Protein AF-A0A1G7CIN3-F1 (afdb_monomer)

Structure (mmCIF, N/CA/C/O backbone):
data_AF-A0A1G7CIN3-F1
#
_entry.id   AF-A0A1G7CIN3-F1
#
loop_
_atom_site.group_PDB
_atom_site.id
_atom_site.type_symbol
_atom_site.label_atom_id
_atom_site.label_alt_id
_atom_site.label_comp_id
_atom_site.label_asym_id
_atom_site.label_entity_id
_atom_site.label_seq_id
_atom_site.pdbx_PDB_ins_code
_atom_site.Cartn_x
_atom_site.Cartn_y
_atom_site.Cartn_z
_atom_site.occupancy
_atom_site.B_iso_or_equiv
_atom_site.auth_seq_id
_atom_site.auth_comp_id
_atom_site.auth_asym_id
_atom_site.auth_atom_id
_atom_site.pdbx_PDB_model_num
ATOM 1 N N . MET A 1 1 ? 73.521 -20.670 -33.409 1.00 24.09 1 MET A N 1
ATOM 2 C CA . MET A 1 1 ? 73.387 -19.216 -33.162 1.00 24.09 1 MET A CA 1
ATOM 3 C C . MET A 1 1 ? 71.908 -18.951 -32.922 1.00 24.09 1 MET A C 1
ATOM 5 O O . MET A 1 1 ? 71.143 -19.334 -33.785 1.00 24.09 1 MET A O 1
ATOM 9 N N . HIS A 1 2 ? 71.518 -18.679 -31.667 1.00 22.31 2 HIS A N 1
ATOM 10 C CA . HIS A 1 2 ? 70.922 -17.394 -31.220 1.00 22.31 2 HIS A CA 1
ATOM 11 C C . HIS A 1 2 ? 69.484 -17.182 -31.752 1.00 22.31 2 HIS A C 1
ATOM 13 O O . HIS A 1 2 ? 69.293 -17.281 -32.948 1.00 22.31 2 HIS A O 1
ATOM 19 N N . PHE A 1 3 ? 68.435 -16.835 -31.001 1.00 21.66 3 PHE A N 1
ATOM 20 C CA . PHE A 1 3 ? 68.217 -16.459 -29.598 1.00 21.66 3 PHE A CA 1
ATOM 21 C C . PHE A 1 3 ? 66.682 -16.242 -29.439 1.00 21.66 3 PHE A C 1
ATOM 23 O O . PHE A 1 3 ? 66.036 -15.855 -30.405 1.00 21.66 3 PHE A O 1
ATOM 30 N N . ARG A 1 4 ? 66.159 -16.417 -28.215 1.00 22.02 4 ARG A N 1
ATOM 31 C CA . ARG A 1 4 ? 64.889 -15.899 -27.636 1.00 22.02 4 ARG A CA 1
ATOM 32 C C . ARG A 1 4 ? 63.503 -16.289 -28.193 1.00 22.02 4 ARG A C 1
ATOM 34 O O . ARG A 1 4 ? 62.993 -15.718 -29.147 1.00 22.02 4 ARG A O 1
ATOM 41 N N . LEU A 1 5 ? 62.838 -17.130 -27.393 1.00 31.44 5 LEU A N 1
ATOM 42 C CA . LEU A 1 5 ? 61.495 -16.879 -26.843 1.00 31.44 5 LEU A CA 1
ATOM 43 C C . LEU A 1 5 ? 61.507 -15.666 -25.874 1.00 31.44 5 LEU A C 1
ATOM 45 O O . LEU A 1 5 ? 62.561 -15.385 -25.299 1.00 31.44 5 LEU A O 1
ATOM 49 N N . LEU A 1 6 ? 60.319 -15.078 -25.636 1.00 27.95 6 LEU A N 1
ATOM 50 C CA . LEU A 1 6 ? 59.927 -13.960 -24.737 1.00 27.95 6 LEU A CA 1
ATOM 51 C C . LEU A 1 6 ? 59.798 -12.582 -25.416 1.00 27.95 6 LEU A C 1
ATOM 53 O O . LEU A 1 6 ? 60.794 -11.885 -25.572 1.00 27.95 6 LEU A O 1
ATOM 57 N N . THR A 1 7 ? 58.576 -12.213 -25.819 1.00 25.23 7 THR A N 1
ATOM 58 C CA . THR A 1 7 ? 57.663 -11.279 -25.110 1.00 25.23 7 THR A CA 1
ATOM 59 C C . THR A 1 7 ? 56.435 -11.056 -25.997 1.00 25.23 7 THR A C 1
ATOM 61 O O . THR A 1 7 ? 56.529 -10.402 -27.033 1.00 25.23 7 THR A O 1
ATOM 64 N N . GLY A 1 8 ? 55.302 -11.637 -25.609 1.00 26.44 8 GLY A N 1
ATOM 65 C CA . GLY A 1 8 ? 53.991 -11.170 -26.035 1.00 26.44 8 GLY A CA 1
ATOM 66 C C . GLY A 1 8 ? 53.393 -10.396 -24.873 1.00 26.44 8 GLY A C 1
ATOM 67 O O . GLY A 1 8 ? 53.275 -10.963 -23.793 1.00 26.44 8 GLY A O 1
ATOM 68 N N . GLU A 1 9 ? 53.043 -9.139 -25.107 1.00 27.47 9 GLU A N 1
ATOM 69 C CA . GLU A 1 9 ? 52.079 -8.380 -24.318 1.00 27.47 9 GLU A CA 1
ATOM 70 C C . GLU A 1 9 ? 51.281 -7.523 -25.302 1.00 27.47 9 GLU A C 1
ATOM 72 O O . GLU A 1 9 ? 51.837 -6.869 -26.185 1.00 27.47 9 GLU A O 1
ATOM 77 N N . MET A 1 10 ? 49.962 -7.671 -25.210 1.00 26.53 10 MET A N 1
ATOM 78 C CA . MET A 1 10 ? 48.961 -6.919 -25.949 1.00 26.53 10 MET A CA 1
ATOM 79 C C . MET A 1 10 ? 48.762 -5.581 -25.240 1.00 26.53 10 MET A C 1
ATOM 81 O O . MET A 1 10 ? 48.357 -5.577 -24.080 1.00 26.53 10 MET A O 1
ATOM 85 N N . ASP A 1 11 ? 48.941 -4.472 -25.951 1.00 27.53 11 ASP A N 1
ATOM 86 C CA . ASP A 1 11 ? 48.345 -3.196 -25.560 1.00 27.53 11 ASP A CA 1
ATOM 87 C C . ASP A 1 11 ? 46.835 -3.255 -25.844 1.00 27.53 11 ASP A C 1
ATOM 89 O O . ASP A 1 11 ? 46.375 -3.042 -26.967 1.00 27.53 11 ASP A O 1
ATOM 93 N N . ARG A 1 12 ? 46.045 -3.575 -24.815 1.00 29.38 12 ARG A N 1
ATOM 94 C CA . ARG A 1 12 ? 44.647 -3.140 -24.701 1.00 29.38 12 ARG A CA 1
ATOM 95 C C . ARG A 1 12 ? 44.609 -2.091 -23.598 1.00 29.38 12 ARG A C 1
ATOM 97 O O . ARG A 1 12 ? 44.573 -2.438 -22.422 1.00 29.38 12 ARG A O 1
ATOM 104 N N . GLY A 1 13 ? 44.670 -0.820 -23.989 1.00 26.80 13 GLY A N 1
ATOM 105 C CA . GLY A 1 13 ? 44.512 0.304 -23.072 1.00 26.80 13 GLY A CA 1
ATOM 106 C C . GLY A 1 13 ? 43.132 0.272 -22.413 1.00 26.80 13 GLY A C 1
ATOM 107 O O . GLY A 1 13 ? 42.112 0.291 -23.098 1.00 26.80 13 GLY A O 1
ATOM 108 N N . TYR A 1 14 ? 43.120 0.203 -21.085 1.00 29.36 14 TYR A N 1
ATOM 109 C CA . TYR A 1 14 ? 41.971 0.513 -20.239 1.00 29.36 14 TYR A CA 1
ATOM 110 C C . TYR A 1 14 ? 41.660 2.011 -20.402 1.00 29.36 14 TYR A C 1
ATOM 112 O O . TYR A 1 14 ? 42.511 2.844 -20.093 1.00 29.36 14 TYR A O 1
ATOM 120 N N . ALA A 1 15 ? 40.475 2.378 -20.892 1.00 34.28 15 ALA A N 1
ATOM 121 C CA . ALA A 1 15 ? 39.993 3.747 -20.732 1.00 34.28 15 ALA A CA 1
ATOM 122 C C . ALA A 1 15 ? 39.570 3.916 -19.263 1.00 34.28 15 ALA A C 1
ATOM 124 O O . ALA A 1 15 ? 38.631 3.263 -18.813 1.00 34.28 15 ALA A O 1
ATOM 125 N N . MET A 1 16 ? 40.310 4.723 -18.504 1.00 41.44 16 MET A N 1
ATOM 126 C CA . MET A 1 16 ? 40.017 5.036 -17.101 1.00 41.44 16 MET A CA 1
ATOM 127 C C . MET A 1 16 ? 38.712 5.848 -17.002 1.00 41.44 16 MET A C 1
ATOM 129 O O . MET A 1 16 ? 38.492 6.759 -17.803 1.00 41.44 16 MET A O 1
ATOM 133 N N . ALA A 1 17 ? 37.848 5.538 -16.028 1.00 54.75 17 ALA A N 1
ATOM 134 C CA . ALA A 1 17 ? 36.645 6.327 -15.748 1.00 54.75 17 ALA A CA 1
ATOM 135 C C . ALA A 1 17 ? 37.034 7.762 -15.338 1.00 54.75 17 ALA A C 1
ATOM 137 O O . ALA A 1 17 ? 38.029 7.959 -14.643 1.00 54.75 17 ALA A O 1
ATOM 138 N N . SER A 1 18 ? 36.285 8.782 -15.768 1.00 79.62 18 SER A N 1
ATOM 139 C CA . SER A 1 18 ? 36.555 10.175 -15.373 1.00 79.62 18 SER A CA 1
ATOM 140 C C . SER A 1 18 ? 35.488 10.691 -14.414 1.00 79.62 18 SER A C 1
ATOM 142 O O . SER A 1 18 ? 34.295 10.511 -14.664 1.00 79.62 18 SER A O 1
ATOM 144 N N . ILE A 1 19 ? 35.921 11.391 -13.376 1.00 91.94 19 ILE A N 1
ATOM 145 C CA . ILE A 1 19 ? 35.088 11.922 -12.295 1.00 91.94 19 ILE A CA 1
ATOM 146 C C . ILE A 1 19 ? 35.045 13.451 -12.343 1.00 91.94 19 ILE A C 1
ATOM 148 O O . ILE A 1 19 ? 35.898 14.109 -12.950 1.00 91.94 19 ILE A O 1
ATOM 152 N N . VAL A 1 20 ? 34.061 14.028 -11.667 1.00 92.44 20 VAL A N 1
ATOM 153 C CA . VAL A 1 20 ? 33.896 15.471 -11.527 1.00 92.44 20 VAL A CA 1
ATOM 154 C C . VAL A 1 20 ? 33.811 15.806 -10.050 1.00 92.44 20 VAL A C 1
ATOM 156 O O . VAL A 1 20 ? 32.998 15.253 -9.315 1.00 92.44 20 VAL A O 1
ATOM 159 N N . GLN A 1 21 ? 34.657 16.738 -9.625 1.00 95.56 21 GLN A N 1
ATOM 160 C CA . GLN A 1 21 ? 34.626 17.307 -8.291 1.00 95.56 21 GLN A CA 1
ATOM 161 C C . GLN A 1 21 ? 33.683 18.514 -8.282 1.00 95.56 21 GLN A C 1
ATOM 163 O O . GLN A 1 21 ? 33.959 19.539 -8.921 1.00 95.56 21 GLN A O 1
ATOM 168 N N . LEU A 1 22 ? 32.596 18.402 -7.527 1.00 97.00 22 LEU A N 1
ATOM 169 C CA . LEU A 1 22 ? 31.602 19.446 -7.317 1.00 97.00 22 LEU A CA 1
ATOM 170 C C . LEU A 1 22 ? 31.719 19.995 -5.897 1.00 97.00 22 LEU A C 1
ATOM 172 O O . LEU A 1 22 ? 31.948 19.257 -4.940 1.00 97.00 22 LEU A O 1
ATOM 176 N N . LYS A 1 23 ? 31.529 21.302 -5.745 1.00 96.25 23 LYS A N 1
ATOM 177 C CA . LYS A 1 23 ? 31.265 21.928 -4.451 1.00 96.25 23 LYS A CA 1
ATOM 178 C C . LYS A 1 23 ? 29.782 22.261 -4.362 1.00 96.25 23 LYS A C 1
ATOM 180 O O . LYS A 1 23 ? 29.318 23.107 -5.119 1.00 96.25 23 LYS A O 1
ATOM 185 N N . VAL A 1 24 ? 29.091 21.641 -3.416 1.00 97.44 24 VAL A N 1
ATOM 186 C CA . VAL A 1 24 ? 27.688 21.881 -3.072 1.00 97.44 24 VAL A CA 1
ATOM 187 C C . VAL A 1 24 ? 27.678 22.788 -1.847 1.00 97.44 24 VAL A C 1
ATOM 189 O O . VAL A 1 24 ? 28.263 22.434 -0.825 1.00 97.44 24 VAL A O 1
ATOM 192 N N . ALA A 1 25 ? 27.123 23.991 -1.953 1.00 93.62 25 ALA A N 1
ATOM 193 C CA . ALA A 1 25 ? 27.112 24.958 -0.857 1.00 93.62 25 ALA A CA 1
ATOM 194 C C . ALA A 1 25 ? 25.708 25.509 -0.639 1.00 93.62 25 ALA A C 1
ATOM 196 O O . ALA A 1 25 ? 25.125 26.052 -1.578 1.00 93.62 25 ALA A O 1
ATOM 197 N N . LEU A 1 26 ? 25.224 25.415 0.596 1.00 92.38 26 LEU A N 1
ATOM 198 C CA . LEU A 1 26 ? 23.935 25.960 0.992 1.00 92.38 26 LEU A CA 1
ATOM 199 C C . LEU A 1 26 ? 23.993 27.493 0.954 1.00 92.38 26 LEU A C 1
ATOM 201 O O . LEU A 1 26 ? 25.000 28.104 1.345 1.00 92.38 26 LEU A O 1
ATOM 205 N N . ARG A 1 27 ? 22.964 28.124 0.391 1.00 90.69 27 ARG A N 1
ATOM 206 C CA . ARG A 1 27 ? 22.830 29.581 0.342 1.00 90.69 27 ARG A CA 1
ATOM 207 C C . ARG A 1 27 ? 22.179 30.086 1.618 1.00 90.69 27 ARG A C 1
ATOM 209 O O . ARG A 1 27 ? 21.506 29.350 2.316 1.00 90.69 27 ARG A O 1
ATOM 216 N N . ASP A 1 28 ? 22.495 31.336 1.939 1.00 83.94 28 ASP A N 1
ATOM 217 C CA . ASP A 1 28 ? 21.879 32.111 3.019 1.00 83.94 28 ASP A CA 1
ATOM 218 C C . ASP A 1 28 ? 21.927 31.513 4.439 1.00 83.94 28 ASP A C 1
ATOM 220 O O . ASP A 1 28 ? 21.430 32.127 5.371 1.00 83.94 28 ASP A O 1
ATOM 224 N N . VAL A 1 29 ? 22.694 30.436 4.636 1.00 84.81 29 VAL A N 1
ATOM 225 C CA . VAL A 1 29 ? 23.009 29.837 5.939 1.00 84.81 29 VAL A CA 1
ATOM 226 C C . VAL A 1 29 ? 24.404 30.231 6.436 1.00 84.81 29 VAL A C 1
ATOM 228 O O . VAL A 1 29 ? 25.389 30.274 5.680 1.00 84.81 29 VAL A O 1
ATOM 231 N N . ARG A 1 30 ? 24.515 30.516 7.740 1.00 75.88 30 ARG A N 1
ATOM 232 C CA . ARG A 1 30 ? 25.780 30.794 8.441 1.00 75.88 30 ARG A CA 1
ATOM 233 C C . ARG A 1 30 ? 25.852 29.956 9.727 1.00 75.88 30 ARG A C 1
ATOM 235 O O . ARG A 1 30 ? 24.820 29.807 10.349 1.00 75.88 30 ARG A O 1
ATOM 242 N N . PRO A 1 31 ? 27.034 29.464 10.158 1.00 78.56 31 PRO A N 1
ATOM 243 C CA . PRO A 1 31 ? 28.299 29.425 9.425 1.00 78.56 31 PRO A CA 1
ATOM 244 C C . PRO A 1 31 ? 28.171 28.624 8.112 1.00 78.56 31 PRO A C 1
ATOM 246 O O . PRO A 1 31 ? 27.251 27.833 7.962 1.00 78.56 31 PRO A O 1
ATOM 249 N N . PRO A 1 32 ? 29.050 28.839 7.111 1.00 82.31 32 PRO A N 1
ATOM 250 C CA . PRO A 1 32 ? 28.829 28.271 5.781 1.00 82.31 32 PRO A CA 1
ATOM 251 C C . PRO A 1 32 ? 28.799 26.737 5.775 1.00 82.31 32 PRO A C 1
ATOM 253 O O . PRO A 1 32 ? 29.830 26.111 6.050 1.00 82.31 32 PRO A O 1
ATOM 256 N N . VAL A 1 33 ? 27.670 26.171 5.347 1.00 91.56 33 VAL A N 1
ATOM 257 C CA . VAL A 1 33 ? 27.464 24.730 5.149 1.00 91.56 33 VAL A CA 1
ATOM 258 C C . VAL A 1 33 ? 27.793 24.360 3.706 1.00 91.56 33 VAL A C 1
ATOM 260 O O . VAL A 1 33 ? 27.243 24.915 2.752 1.00 91.56 33 VAL A O 1
ATOM 263 N N . TRP A 1 34 ? 28.752 23.455 3.513 1.00 95.56 34 TRP A N 1
ATOM 264 C CA . TRP A 1 34 ? 29.092 22.959 2.179 1.00 95.56 34 TRP A CA 1
ATOM 265 C C . TRP A 1 34 ? 29.745 21.581 2.205 1.00 95.56 34 TRP A C 1
ATOM 267 O O . TRP A 1 34 ? 30.411 21.195 3.172 1.00 95.56 34 TRP A O 1
ATOM 277 N N . ARG A 1 35 ? 29.622 20.875 1.083 1.00 96.50 35 ARG A N 1
ATOM 278 C CA . ARG A 1 35 ? 30.262 19.591 0.789 1.00 96.50 35 ARG A CA 1
ATOM 279 C C . ARG A 1 35 ? 31.027 19.692 -0.524 1.00 96.50 35 ARG A C 1
ATOM 281 O O . ARG A 1 35 ? 30.675 20.449 -1.427 1.00 96.50 35 ARG A O 1
ATOM 288 N N . ARG A 1 36 ? 32.132 18.969 -0.622 1.00 97.31 36 ARG A N 1
ATOM 289 C CA . ARG A 1 36 ? 32.876 18.749 -1.856 1.00 97.31 36 ARG A CA 1
ATOM 290 C C . ARG A 1 36 ? 32.793 17.270 -2.155 1.00 97.31 36 ARG A C 1
ATOM 292 O O . ARG A 1 36 ? 33.380 16.467 -1.430 1.00 97.31 36 ARG A O 1
ATOM 299 N N . ILE A 1 37 ? 32.062 16.962 -3.208 1.00 97.31 37 ILE A N 1
ATOM 300 C CA . ILE A 1 37 ? 31.764 15.610 -3.650 1.00 97.31 37 ILE A CA 1
ATOM 301 C C . ILE A 1 37 ? 32.503 15.331 -4.954 1.00 97.31 37 ILE A C 1
ATOM 303 O O . ILE A 1 37 ? 32.731 16.232 -5.760 1.00 97.31 37 ILE A O 1
ATOM 307 N N . GLU A 1 38 ? 32.898 14.086 -5.149 1.00 95.69 38 GLU A N 1
ATOM 308 C CA . GLU A 1 38 ? 33.433 13.566 -6.398 1.00 95.69 38 GLU A CA 1
ATOM 309 C C . GLU A 1 38 ? 32.455 12.527 -6.921 1.00 95.69 38 GLU A C 1
ATOM 311 O O . GLU A 1 38 ? 32.211 11.516 -6.263 1.00 95.69 38 GLU A O 1
ATOM 316 N N . VAL A 1 39 ? 31.886 12.791 -8.092 1.00 94.44 39 VAL A N 1
ATOM 317 C CA . VAL A 1 39 ? 30.877 11.939 -8.725 1.00 94.44 39 VAL A CA 1
ATOM 318 C C . VAL A 1 39 ? 31.363 11.473 -10.094 1.00 94.44 39 VAL A C 1
ATOM 320 O O . VAL A 1 39 ? 32.149 12.178 -10.742 1.00 94.44 39 VAL A O 1
ATOM 323 N N . PRO A 1 40 ? 30.930 10.298 -10.573 1.00 91.62 40 PRO A N 1
ATOM 324 C CA . PRO A 1 40 ? 31.150 9.910 -11.960 1.00 91.62 40 PRO A CA 1
ATOM 325 C C . PRO A 1 40 ? 30.549 10.960 -12.897 1.00 91.62 40 PRO A C 1
ATOM 327 O O . PRO A 1 40 ? 29.420 11.395 -12.688 1.00 91.62 40 PRO A O 1
ATOM 330 N N . LYS A 1 41 ? 31.271 11.374 -13.946 1.00 85.44 41 LYS A N 1
ATOM 331 C CA . LYS A 1 41 ? 30.732 12.389 -14.872 1.00 85.44 41 LYS A CA 1
ATOM 332 C C . LYS A 1 41 ? 29.438 11.933 -15.562 1.00 85.44 41 LYS A C 1
ATOM 334 O O . LYS A 1 41 ? 28.672 12.762 -16.028 1.00 85.44 41 LYS A O 1
ATOM 339 N N . ASP A 1 42 ? 29.239 10.623 -15.667 1.00 84.38 42 ASP A N 1
ATOM 340 C CA . ASP A 1 42 ? 28.141 9.992 -16.387 1.00 84.38 42 ASP A CA 1
ATOM 341 C C . ASP A 1 42 ? 26.897 9.766 -15.518 1.00 84.38 42 ASP A C 1
ATOM 343 O O . ASP A 1 42 ? 25.956 9.134 -15.998 1.00 84.38 42 ASP A O 1
ATOM 347 N N . CYS A 1 43 ? 26.889 10.243 -14.266 1.00 87.62 43 CYS A N 1
ATOM 348 C CA . CYS A 1 43 ? 25.710 10.213 -13.403 1.00 87.62 43 CYS A CA 1
ATOM 349 C C . CYS A 1 43 ? 24.584 11.088 -13.945 1.00 87.62 43 CYS A C 1
ATOM 351 O O . CYS A 1 43 ? 24.847 12.109 -14.586 1.00 87.62 43 CYS A O 1
ATOM 353 N N . THR A 1 44 ? 23.345 10.656 -13.725 1.00 92.31 44 THR A N 1
ATOM 354 C CA . THR A 1 44 ? 22.153 11.460 -14.017 1.00 92.31 44 THR A CA 1
ATOM 355 C C . THR A 1 44 ? 22.035 12.606 -13.007 1.00 92.31 44 THR A C 1
ATOM 357 O O . THR A 1 44 ? 22.803 12.676 -12.040 1.00 92.31 44 THR A O 1
ATOM 360 N N . LEU A 1 45 ? 21.126 13.551 -13.243 1.00 91.56 45 LEU A N 1
ATOM 361 C CA . LEU A 1 45 ? 20.792 14.558 -12.241 1.00 91.56 45 LEU A CA 1
ATOM 362 C C . LEU A 1 45 ? 20.027 13.930 -11.070 1.00 91.56 45 LEU A C 1
ATOM 364 O O . LEU A 1 45 ? 20.260 14.354 -9.946 1.00 91.56 45 LEU A O 1
ATOM 368 N N . GLY A 1 46 ? 19.241 12.873 -11.302 1.00 90.00 46 GLY A N 1
ATOM 369 C CA . GLY A 1 46 ? 18.669 12.047 -10.229 1.00 90.00 46 GLY A CA 1
ATOM 370 C C . GLY A 1 46 ? 19.739 11.346 -9.380 1.00 90.00 46 GLY A C 1
ATOM 371 O O . GLY A 1 46 ? 19.780 11.535 -8.170 1.00 90.00 46 GLY A O 1
ATOM 372 N N . ASP A 1 47 ? 20.733 10.691 -10.003 1.00 91.44 47 ASP A N 1
ATOM 373 C CA . ASP A 1 47 ? 21.899 10.149 -9.279 1.00 91.44 47 ASP A CA 1
ATOM 374 C C . ASP A 1 47 ? 22.610 11.257 -8.465 1.00 91.44 47 ASP A C 1
ATOM 376 O O . ASP A 1 47 ? 23.170 11.009 -7.398 1.00 91.44 47 ASP A O 1
ATOM 380 N N . LEU A 1 48 ? 22.682 12.483 -9.002 1.00 94.50 48 LEU A N 1
ATOM 381 C CA . LEU A 1 48 ? 23.325 13.613 -8.330 1.00 94.50 48 LEU A CA 1
ATOM 382 C C . LEU A 1 48 ? 22.494 14.126 -7.147 1.00 94.50 48 LEU A C 1
ATOM 384 O O . LEU A 1 48 ? 23.089 14.523 -6.145 1.00 94.50 48 LEU A O 1
ATOM 388 N N . HIS A 1 49 ? 21.166 14.113 -7.256 1.00 94.88 49 HIS A N 1
ATOM 389 C CA . HIS A 1 49 ? 20.232 14.419 -6.172 1.00 94.88 49 HIS A CA 1
ATOM 390 C C . HIS A 1 49 ? 20.465 13.482 -4.984 1.00 94.88 49 HIS A C 1
ATOM 392 O O . HIS A 1 49 ? 20.809 13.967 -3.905 1.00 94.88 49 HIS A O 1
ATOM 398 N N . ASP A 1 50 ? 20.478 12.167 -5.213 1.00 91.31 50 ASP A N 1
ATOM 399 C CA . ASP A 1 50 ? 20.739 11.165 -4.168 1.00 91.31 50 ASP A CA 1
ATOM 400 C C . ASP A 1 50 ? 22.086 11.399 -3.465 1.00 91.31 50 ASP A C 1
ATOM 402 O O . ASP A 1 50 ? 22.232 11.271 -2.246 1.00 91.31 50 ASP A O 1
ATOM 406 N N . VAL A 1 51 ? 23.109 11.777 -4.239 1.00 94.25 51 VAL A N 1
ATOM 407 C CA . VAL A 1 51 ? 24.438 12.082 -3.695 1.00 94.25 51 VAL A CA 1
ATOM 408 C C . VAL A 1 51 ? 24.430 13.347 -2.844 1.00 94.25 51 VAL A C 1
ATOM 410 O O . VAL A 1 51 ? 25.158 13.409 -1.851 1.00 94.25 51 VAL A O 1
ATOM 413 N N . ILE A 1 52 ? 23.663 14.368 -3.229 1.00 95.25 52 ILE A N 1
ATOM 414 C CA . ILE A 1 52 ? 23.536 15.606 -2.457 1.00 95.25 52 ILE A CA 1
ATOM 415 C C . ILE A 1 52 ? 22.809 15.321 -1.143 1.00 95.25 52 ILE A C 1
ATOM 417 O O . ILE A 1 52 ? 23.342 15.697 -0.099 1.00 95.25 52 ILE A O 1
ATOM 421 N N . GLN A 1 53 ? 21.689 14.596 -1.186 1.00 93.62 53 GLN A N 1
ATOM 422 C CA . GLN A 1 53 ? 20.913 14.183 -0.013 1.00 93.62 53 GLN A CA 1
ATOM 423 C C . GLN A 1 53 ? 21.789 13.430 0.996 1.00 93.62 53 GLN A C 1
ATOM 425 O O . GLN A 1 53 ? 21.973 13.873 2.133 1.00 93.62 53 GLN A O 1
ATOM 430 N N . ALA A 1 54 ? 22.488 12.384 0.546 1.00 86.81 54 ALA A N 1
ATOM 431 C CA . ALA A 1 54 ? 23.392 11.607 1.393 1.00 86.81 54 ALA A CA 1
ATOM 432 C C . ALA A 1 54 ? 24.584 12.425 1.934 1.00 86.81 54 ALA A C 1
ATOM 434 O O . ALA A 1 54 ? 25.004 12.243 3.082 1.00 86.81 54 ALA A O 1
ATOM 435 N N . ALA A 1 55 ? 25.148 13.340 1.134 1.00 90.12 55 ALA A N 1
ATOM 436 C CA . ALA A 1 55 ? 26.271 14.182 1.555 1.00 90.12 55 ALA A CA 1
ATOM 437 C C . ALA A 1 55 ? 25.863 15.276 2.558 1.00 90.12 55 ALA A C 1
ATOM 439 O O . ALA A 1 55 ? 26.698 15.707 3.366 1.00 90.12 55 ALA A O 1
ATOM 440 N N . MET A 1 56 ? 24.618 15.747 2.488 1.00 88.19 56 MET A N 1
ATOM 441 C CA . MET A 1 56 ? 24.047 16.721 3.418 1.00 88.19 56 MET A CA 1
ATOM 442 C C . MET A 1 56 ? 23.515 16.056 4.689 1.00 88.19 56 MET A C 1
ATOM 444 O O . MET A 1 56 ? 23.719 16.607 5.768 1.00 88.19 56 MET A O 1
ATOM 448 N N . GLY A 1 57 ? 23.011 14.825 4.590 1.00 81.25 57 GLY A N 1
ATOM 449 C CA . GLY A 1 57 ? 22.395 14.099 5.699 1.00 81.25 57 GLY A CA 1
ATOM 450 C C . GLY A 1 57 ? 20.883 14.269 5.782 1.00 81.25 57 GLY A C 1
ATOM 451 O O . GLY A 1 57 ? 20.346 14.103 6.868 1.00 81.25 57 GLY A O 1
ATOM 452 N N . TRP A 1 58 ? 20.250 14.603 4.661 1.00 84.00 58 TRP A N 1
ATOM 453 C CA . TRP A 1 58 ? 18.803 14.709 4.517 1.00 84.00 58 TRP A CA 1
ATOM 454 C C . TRP A 1 58 ? 18.189 13.405 4.014 1.00 84.00 58 TRP A C 1
ATOM 456 O O . TRP A 1 58 ? 18.907 12.481 3.614 1.00 84.00 58 TRP A O 1
ATOM 466 N N . SER A 1 59 ? 16.867 13.325 4.111 1.00 75.62 59 SER A N 1
ATOM 467 C CA . SER A 1 59 ? 16.085 12.092 4.013 1.00 75.62 59 SER A CA 1
ATOM 468 C C . SER A 1 59 ? 15.277 11.956 2.723 1.00 75.62 59 SER A C 1
ATOM 470 O O . SER A 1 59 ? 14.629 10.929 2.529 1.00 75.62 59 SER A O 1
ATOM 472 N N . ASP A 1 60 ? 15.373 12.941 1.826 1.00 84.25 60 ASP A N 1
ATOM 473 C CA . ASP A 1 60 ? 14.627 13.005 0.567 1.00 84.25 60 ASP A CA 1
ATOM 474 C C . ASP A 1 60 ? 13.097 12.929 0.746 1.00 84.25 60 ASP A C 1
ATOM 476 O O . ASP A 1 60 ? 12.384 12.280 -0.019 1.00 84.25 60 ASP A O 1
ATOM 480 N N . CYS A 1 61 ? 12.578 13.571 1.795 1.00 66.31 61 CYS A N 1
ATOM 481 C CA . CYS A 1 61 ? 11.148 13.606 2.108 1.00 66.31 61 CYS A CA 1
ATOM 482 C C . CYS A 1 61 ? 10.377 14.713 1.369 1.00 66.31 61 CYS A C 1
ATOM 484 O O . CYS A 1 61 ? 9.144 14.713 1.399 1.00 66.31 61 CYS A O 1
ATOM 486 N N . HIS A 1 62 ? 11.072 15.606 0.655 1.00 78.62 62 HIS A N 1
ATOM 487 C CA . HIS A 1 62 ? 10.466 16.724 -0.074 1.00 78.62 62 HIS A CA 1
ATOM 488 C C . HIS A 1 62 ? 10.823 16.753 -1.564 1.00 78.62 62 HIS A C 1
ATOM 490 O O . HIS A 1 62 ? 11.765 16.124 -2.043 1.00 78.62 62 HIS A O 1
ATOM 496 N N . LEU A 1 63 ? 10.057 17.545 -2.317 1.00 83.50 63 LEU A N 1
ATOM 497 C CA . LEU A 1 63 ? 10.317 17.804 -3.731 1.00 83.50 63 LEU A CA 1
ATOM 498 C C . LEU A 1 63 ? 11.637 18.563 -3.931 1.00 83.50 63 LEU A C 1
ATOM 500 O O . LEU A 1 63 ? 12.078 19.329 -3.074 1.00 83.50 63 LEU A O 1
ATOM 504 N N . HIS A 1 64 ? 12.247 18.372 -5.100 1.00 91.25 64 HIS A N 1
ATOM 505 C CA . HIS A 1 64 ? 13.479 19.052 -5.486 1.00 91.25 64 HIS A CA 1
ATOM 506 C C . HIS A 1 64 ? 13.440 19.519 -6.942 1.00 91.25 64 HIS A C 1
ATOM 508 O O . HIS A 1 64 ? 12.688 18.988 -7.763 1.00 91.25 64 HIS A O 1
ATOM 514 N N . ASP A 1 65 ? 14.306 20.471 -7.274 1.00 93.56 65 ASP A N 1
ATOM 515 C CA . ASP A 1 65 ? 14.554 20.928 -8.640 1.00 93.56 65 ASP A CA 1
ATOM 516 C C . ASP A 1 65 ? 16.023 21.322 -8.832 1.00 93.56 65 ASP A C 1
ATOM 518 O O . ASP A 1 65 ? 16.647 21.935 -7.962 1.00 93.56 65 ASP A O 1
ATOM 522 N N . PHE A 1 66 ? 16.582 21.007 -9.999 1.00 95.50 66 PHE A N 1
ATOM 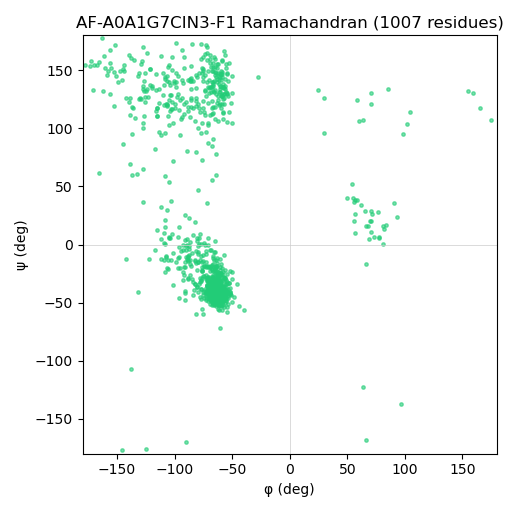523 C CA . PHE A 1 66 ? 17.802 21.641 -10.475 1.00 95.50 66 PHE A CA 1
ATOM 524 C C . PHE A 1 66 ? 17.462 22.740 -11.475 1.00 95.50 66 PHE A C 1
ATOM 526 O O . PHE A 1 66 ? 16.990 22.457 -12.569 1.00 95.50 66 PHE A O 1
ATOM 533 N N . GLU A 1 67 ? 17.858 23.976 -11.186 1.00 93.06 67 GLU A N 1
ATOM 534 C CA . GLU A 1 67 ? 17.812 25.047 -12.178 1.00 93.06 67 GLU A CA 1
ATOM 535 C C . GLU A 1 67 ? 19.181 25.168 -12.862 1.00 93.06 67 GLU A C 1
ATOM 537 O O . GLU A 1 67 ? 20.180 25.631 -12.284 1.00 93.06 67 GLU A O 1
ATOM 542 N N . ILE A 1 68 ? 19.250 24.743 -14.125 1.00 90.81 68 ILE A N 1
ATOM 543 C CA . ILE A 1 68 ? 20.491 24.695 -14.902 1.00 90.81 68 ILE A CA 1
ATOM 544 C C . ILE A 1 68 ? 20.311 25.448 -16.213 1.00 90.81 68 ILE A C 1
ATOM 546 O O . ILE A 1 68 ? 19.617 25.004 -17.122 1.00 90.81 68 ILE A O 1
ATOM 550 N N . ALA A 1 69 ? 20.997 26.589 -16.321 1.00 82.62 69 ALA A N 1
ATOM 551 C CA . ALA A 1 69 ? 20.952 27.465 -17.494 1.00 82.62 69 ALA A CA 1
ATOM 552 C C . ALA A 1 69 ? 19.526 27.929 -17.878 1.00 82.62 69 ALA A C 1
ATOM 554 O O . ALA A 1 69 ? 19.238 28.094 -19.062 1.00 82.62 69 ALA A O 1
ATOM 555 N N . GLY A 1 70 ? 18.672 28.181 -16.875 1.00 78.88 70 GLY A N 1
ATOM 556 C CA . GLY A 1 70 ? 17.290 28.641 -17.062 1.00 78.88 70 GLY A CA 1
ATOM 557 C C . GLY A 1 70 ? 16.327 27.535 -17.489 1.00 78.88 70 GLY A C 1
ATOM 558 O O . GLY A 1 70 ? 15.385 27.806 -18.220 1.00 78.88 70 GLY A O 1
ATOM 559 N N . ARG A 1 71 ? 16.621 26.286 -17.116 1.00 84.69 71 ARG A N 1
ATOM 560 C CA . ARG A 1 71 ? 15.747 25.125 -17.297 1.00 84.69 71 ARG A CA 1
ATOM 561 C C . ARG A 1 71 ? 15.658 24.357 -15.989 1.00 84.69 71 ARG A C 1
ATOM 563 O O . ARG A 1 71 ? 16.663 24.291 -15.276 1.00 84.69 71 ARG A O 1
ATOM 570 N N . HIS A 1 72 ? 14.500 23.760 -15.756 1.00 88.12 72 HIS A N 1
ATOM 571 C CA . HIS A 1 72 ? 14.168 23.003 -14.554 1.00 88.12 72 HIS A CA 1
ATOM 572 C C . HIS A 1 72 ? 14.332 21.503 -14.801 1.00 88.12 72 HIS A C 1
ATOM 574 O O . HIS A 1 72 ? 14.008 21.016 -15.889 1.00 88.12 72 HIS A O 1
ATOM 580 N N . TYR A 1 73 ? 14.862 20.780 -13.814 1.00 88.88 73 TYR A N 1
ATOM 581 C CA . TYR A 1 73 ? 15.052 19.332 -13.871 1.00 88.88 73 TYR A CA 1
ATOM 582 C C . TYR A 1 73 ? 14.648 18.699 -12.536 1.00 88.88 73 TYR A C 1
ATOM 584 O O . TYR A 1 73 ? 15.280 18.961 -11.512 1.00 88.88 73 TYR A O 1
ATOM 592 N N . SER A 1 74 ? 13.648 17.819 -12.553 1.00 86.00 74 SER A N 1
ATOM 593 C CA . SER A 1 74 ? 13.116 17.153 -11.358 1.00 86.00 74 SER A CA 1
ATOM 594 C C . SER A 1 74 ? 12.614 15.742 -11.672 1.00 86.00 74 SER A C 1
ATOM 596 O O . SER A 1 74 ? 12.126 15.483 -12.773 1.00 86.00 74 SER A O 1
ATOM 598 N N . ALA A 1 75 ? 12.696 14.829 -10.699 1.00 71.75 75 ALA A N 1
ATOM 599 C CA . ALA A 1 75 ? 12.132 13.476 -10.803 1.00 71.75 75 ALA A CA 1
ATOM 600 C C . ALA A 1 75 ? 10.593 13.480 -10.947 1.00 71.75 75 ALA A C 1
ATOM 602 O O . ALA A 1 75 ? 10.014 12.558 -11.510 1.00 71.75 75 ALA A O 1
ATOM 603 N N . ASN A 1 76 ? 9.926 14.554 -10.507 1.00 64.44 76 ASN A N 1
ATOM 604 C CA . ASN A 1 76 ? 8.472 14.733 -10.601 1.00 64.44 76 ASN A CA 1
ATOM 605 C C . ASN A 1 76 ? 8.069 15.691 -11.735 1.00 64.44 76 ASN A C 1
ATOM 607 O O . ASN A 1 76 ? 7.136 16.479 -11.580 1.00 64.44 76 ASN A O 1
ATOM 611 N N . SER A 1 77 ? 8.781 15.634 -12.866 1.00 54.66 77 SER A N 1
ATOM 612 C CA . SER A 1 77 ? 8.623 16.547 -14.011 1.00 54.66 77 SER A CA 1
ATOM 613 C C . SER A 1 77 ? 7.163 16.826 -14.396 1.00 54.66 77 SER A C 1
ATOM 615 O O . SER A 1 77 ? 6.751 17.979 -14.367 1.00 54.66 77 SER A O 1
ATOM 617 N N . PHE A 1 78 ? 6.347 15.789 -14.618 1.00 48.03 78 PHE A N 1
ATOM 618 C CA . PHE A 1 78 ? 4.938 15.924 -15.028 1.00 48.03 78 PHE A CA 1
ATOM 619 C C . PHE A 1 78 ? 4.039 16.666 -14.018 1.00 48.03 78 PHE A C 1
ATOM 621 O O . PHE A 1 78 ? 3.048 17.276 -14.401 1.00 48.03 78 PHE A O 1
ATOM 628 N N . ARG A 1 79 ? 4.365 16.631 -12.719 1.00 47.66 79 ARG A N 1
ATOM 629 C CA . ARG A 1 79 ? 3.565 17.279 -11.659 1.00 47.66 79 ARG A CA 1
ATOM 630 C C . ARG A 1 79 ? 3.956 18.736 -11.407 1.00 47.66 79 ARG A C 1
ATOM 632 O O . ARG A 1 79 ? 3.223 19.444 -10.726 1.00 47.66 79 ARG A O 1
ATOM 639 N N . LEU A 1 80 ? 5.109 19.168 -11.916 1.00 53.50 80 LEU A N 1
ATOM 640 C CA . LEU A 1 80 ? 5.715 20.458 -11.583 1.00 53.50 80 LEU A CA 1
ATOM 641 C C . LEU A 1 80 ? 5.628 21.491 -12.713 1.00 53.50 80 LEU A C 1
ATOM 643 O O . LEU A 1 80 ? 5.862 22.673 -12.465 1.00 53.50 80 LEU A O 1
ATOM 647 N N . GLU A 1 81 ? 5.235 21.092 -13.924 1.00 64.38 81 GLU A N 1
ATOM 648 C CA . GLU A 1 81 ? 5.055 22.016 -15.056 1.00 64.38 81 GLU A CA 1
ATOM 649 C C . GLU A 1 81 ? 4.013 23.102 -14.763 1.00 64.38 81 GLU A C 1
ATOM 651 O O . GLU A 1 81 ? 4.250 24.278 -15.042 1.00 64.38 81 GLU A O 1
ATOM 656 N N . ASP A 1 82 ? 2.909 22.747 -14.100 1.00 55.78 82 ASP A N 1
ATOM 657 C CA . ASP A 1 82 ? 1.889 23.709 -13.662 1.00 55.78 82 ASP A CA 1
ATOM 658 C C . ASP A 1 82 ? 2.398 24.647 -12.553 1.00 55.78 82 ASP A C 1
ATOM 660 O O . ASP A 1 82 ? 1.944 25.787 -12.437 1.00 55.78 82 ASP A O 1
ATOM 664 N N . THR A 1 83 ? 3.355 24.188 -11.738 1.00 54.91 83 THR A N 1
ATOM 665 C CA . THR A 1 83 ? 3.958 24.973 -10.649 1.00 54.91 83 THR A CA 1
ATOM 666 C C . THR A 1 83 ? 4.936 26.021 -11.179 1.00 54.91 83 THR A C 1
ATOM 668 O O . THR A 1 83 ? 4.931 27.158 -10.705 1.00 54.91 83 THR A O 1
ATOM 671 N N . PHE A 1 84 ? 5.752 25.668 -12.176 1.00 59.06 84 PHE A N 1
ATOM 672 C CA . PHE A 1 84 ? 6.747 26.574 -12.761 1.00 59.06 84 PHE A CA 1
ATOM 673 C C . PHE A 1 84 ? 6.218 27.371 -13.962 1.00 59.06 84 PHE A C 1
ATOM 675 O O . PHE A 1 84 ? 6.779 28.414 -14.300 1.00 59.06 84 PHE A O 1
ATOM 682 N N . GLY A 1 85 ? 5.129 26.924 -14.598 1.00 56.06 85 GLY A N 1
ATOM 683 C CA . GLY A 1 85 ? 4.596 27.521 -15.827 1.00 56.06 85 GLY A CA 1
ATOM 684 C C . GLY A 1 85 ? 5.522 27.355 -17.040 1.00 56.06 85 GLY A C 1
ATOM 685 O O . GLY A 1 85 ? 5.363 28.060 -18.038 1.00 56.06 85 GLY A O 1
ATOM 686 N N . GLU A 1 86 ? 6.496 26.452 -16.937 1.00 65.62 86 GLU A N 1
ATOM 687 C CA . GLU A 1 86 ? 7.541 26.142 -17.910 1.00 65.62 86 GLU A CA 1
ATOM 688 C C . GLU A 1 86 ? 7.811 24.629 -17.871 1.00 65.62 86 GLU A C 1
ATOM 690 O O . GLU A 1 86 ? 7.572 23.977 -16.855 1.00 65.62 86 GLU A O 1
ATOM 695 N N . THR A 1 87 ? 8.304 24.060 -18.974 1.00 72.38 87 THR A N 1
ATOM 696 C CA . THR A 1 87 ? 8.615 22.625 -19.062 1.00 72.38 87 THR A CA 1
ATOM 697 C C . THR A 1 87 ? 9.646 22.222 -18.011 1.00 72.38 87 THR A C 1
ATOM 699 O O . THR A 1 87 ? 10.729 22.813 -17.930 1.00 72.38 87 THR A O 1
ATOM 702 N N . VAL A 1 88 ? 9.336 21.168 -17.258 1.00 75.69 88 VAL A N 1
ATOM 703 C CA . VAL A 1 88 ? 10.241 20.567 -16.278 1.00 75.69 88 VAL A CA 1
ATOM 704 C C . VAL A 1 88 ? 10.776 19.278 -16.869 1.00 75.69 88 VAL A C 1
ATOM 706 O O . VAL A 1 88 ? 10.031 18.395 -17.277 1.00 75.69 88 VAL A O 1
ATOM 709 N N . HIS A 1 89 ? 12.092 19.152 -16.932 1.00 80.12 89 HIS A N 1
ATOM 710 C CA . HIS A 1 89 ? 12.732 17.981 -17.504 1.00 80.12 89 HIS A CA 1
ATOM 711 C C . HIS A 1 89 ? 12.913 16.878 -16.455 1.00 80.12 89 HIS A C 1
ATOM 713 O O . HIS A 1 89 ? 13.253 17.144 -15.308 1.00 80.12 89 HIS A O 1
ATOM 719 N N . ASP A 1 90 ? 12.741 15.620 -16.849 1.00 81.75 90 ASP A N 1
ATOM 720 C CA . ASP A 1 90 ? 12.985 14.477 -15.965 1.00 81.75 90 ASP A CA 1
ATOM 721 C C . ASP A 1 90 ? 14.482 14.362 -15.614 1.00 81.75 90 ASP A C 1
ATOM 723 O O . ASP A 1 90 ? 15.317 14.086 -16.481 1.00 81.75 90 ASP A O 1
ATOM 727 N N . ALA A 1 91 ? 14.829 14.573 -14.340 1.00 81.06 91 ALA A N 1
ATOM 728 C CA . ALA A 1 91 ? 16.211 14.574 -13.853 1.00 81.06 91 ALA A CA 1
ATOM 729 C C . ALA A 1 91 ? 16.956 13.244 -14.104 1.00 81.06 91 ALA A C 1
ATOM 731 O O . ALA A 1 91 ? 18.184 13.248 -14.271 1.00 81.06 91 ALA A O 1
ATOM 732 N N . ASP A 1 92 ? 16.253 12.114 -14.216 1.00 83.12 92 ASP A N 1
ATOM 733 C CA . ASP A 1 92 ? 16.865 10.808 -14.488 1.00 83.12 92 ASP A CA 1
ATOM 734 C C . ASP A 1 92 ? 17.301 10.630 -15.944 1.00 83.12 92 ASP A C 1
ATOM 736 O O . ASP A 1 92 ? 18.122 9.763 -16.260 1.00 83.12 92 ASP A O 1
ATOM 740 N N . ARG A 1 93 ? 16.844 11.504 -16.846 1.00 80.94 93 ARG A N 1
ATOM 741 C CA . ARG A 1 93 ? 17.195 11.453 -18.274 1.00 80.94 93 ARG A CA 1
ATOM 742 C C . ARG A 1 93 ? 18.426 12.286 -18.629 1.00 80.94 93 ARG A C 1
ATOM 744 O O . ARG A 1 93 ? 19.017 12.088 -19.692 1.00 80.94 93 ARG A O 1
ATOM 751 N N . TYR A 1 94 ? 18.870 13.187 -17.748 1.00 85.31 94 TYR A N 1
ATOM 752 C CA . TYR A 1 94 ? 19.961 14.125 -18.040 1.00 85.31 94 TYR A CA 1
ATOM 753 C C . TYR A 1 94 ? 21.228 13.784 -17.268 1.00 85.31 94 TYR A C 1
ATOM 755 O O . TYR A 1 94 ? 21.259 13.800 -16.044 1.00 85.31 94 TYR A O 1
ATOM 763 N N . ARG A 1 95 ? 22.319 13.520 -17.995 1.00 89.62 95 ARG A N 1
ATOM 764 C CA . ARG A 1 95 ? 23.631 13.236 -17.397 1.00 89.62 95 ARG A CA 1
ATOM 765 C C . ARG A 1 95 ? 24.414 14.510 -17.103 1.00 89.62 95 ARG A C 1
ATOM 767 O O . ARG A 1 95 ? 24.485 15.414 -17.939 1.00 89.62 95 ARG A O 1
ATOM 774 N N . LEU A 1 96 ? 25.115 14.528 -15.971 1.00 86.44 96 LEU A N 1
ATOM 775 C CA . LEU A 1 96 ? 25.975 15.631 -15.547 1.00 86.44 96 LEU A CA 1
ATOM 776 C C . LEU A 1 96 ? 27.010 15.992 -16.623 1.00 86.44 96 LEU A C 1
ATOM 778 O O . LEU A 1 96 ? 27.231 17.168 -16.904 1.00 86.44 96 LEU A O 1
ATOM 782 N N . GLU A 1 97 ? 27.619 15.010 -17.291 1.00 87.56 97 GLU A N 1
ATOM 783 C CA . GLU A 1 97 ? 28.599 15.265 -18.351 1.00 87.56 97 GLU A CA 1
ATOM 784 C C . GLU A 1 97 ? 28.043 16.050 -19.539 1.00 87.56 97 GLU A C 1
ATOM 786 O O . GLU A 1 97 ? 28.794 16.806 -20.162 1.00 87.56 97 GLU A O 1
ATOM 791 N N . THR A 1 98 ? 26.754 15.899 -19.850 1.00 80.69 98 THR A N 1
ATOM 792 C CA . THR A 1 98 ? 26.089 16.635 -20.930 1.00 80.69 98 THR A CA 1
ATOM 793 C C . THR A 1 98 ? 26.065 18.123 -20.595 1.00 80.69 98 THR A C 1
ATOM 795 O O . THR A 1 98 ? 26.447 18.954 -21.419 1.00 80.69 98 THR A O 1
ATOM 798 N N . LEU A 1 99 ? 25.764 18.458 -19.341 1.00 77.06 99 LEU A N 1
ATOM 799 C CA . LEU A 1 99 ? 25.747 19.832 -18.834 1.00 77.06 99 LEU A CA 1
ATOM 800 C C . LEU A 1 99 ? 27.153 20.445 -18.785 1.00 77.06 99 LEU A C 1
ATOM 802 O O . LEU A 1 99 ? 27.366 21.604 -19.145 1.00 77.06 99 LEU A O 1
ATOM 806 N N . LEU A 1 100 ? 28.155 19.654 -18.391 1.00 78.19 100 LEU A N 1
ATOM 807 C CA . LEU A 1 100 ? 29.548 20.108 -18.359 1.00 78.19 100 LEU A CA 1
ATOM 808 C C . LEU A 1 100 ? 30.091 20.417 -19.759 1.00 78.19 100 LEU A C 1
ATOM 810 O O . LEU A 1 100 ? 30.837 21.386 -19.925 1.00 78.19 100 LEU A O 1
ATOM 814 N N . LYS A 1 101 ? 29.707 19.631 -20.775 1.00 79.81 101 LYS A N 1
ATOM 815 C CA . LYS A 1 101 ? 30.075 19.866 -22.185 1.00 79.81 101 LYS A CA 1
ATOM 816 C C . LYS A 1 101 ? 29.450 21.153 -22.737 1.00 79.81 101 LYS A C 1
ATOM 818 O O . LYS A 1 101 ? 30.089 21.823 -23.543 1.00 79.81 101 LYS A O 1
ATOM 823 N N . GLN A 1 102 ? 28.278 21.549 -22.238 1.00 76.88 102 GLN A N 1
ATOM 824 C CA . GLN A 1 102 ? 27.625 22.832 -22.546 1.00 76.88 102 GLN A CA 1
ATOM 825 C C . GLN A 1 102 ? 28.293 24.039 -21.855 1.00 76.88 102 GLN A C 1
ATOM 827 O O . GLN A 1 102 ? 27.873 25.182 -22.022 1.00 76.88 102 GLN A O 1
ATOM 832 N N . GLY A 1 103 ? 29.370 23.819 -21.093 1.00 78.81 103 GLY A N 1
ATOM 833 C CA . GLY A 1 103 ? 30.145 24.885 -20.464 1.00 78.81 103 GLY A CA 1
ATOM 834 C C . GLY A 1 103 ? 29.548 25.411 -19.158 1.00 78.81 103 GLY A C 1
ATOM 835 O O . GLY A 1 103 ? 30.014 26.442 -18.661 1.00 78.81 103 GLY A O 1
ATOM 836 N N . VAL A 1 104 ? 28.568 24.709 -18.578 1.00 82.50 104 VAL A N 1
ATOM 837 C CA . VAL A 1 104 ? 27.999 25.025 -17.263 1.00 82.50 104 VAL A CA 1
ATOM 838 C C . VAL A 1 104 ? 29.084 24.884 -16.192 1.00 82.50 104 VAL A C 1
ATOM 840 O O . VAL A 1 104 ? 29.709 23.836 -16.034 1.00 82.50 104 VAL A O 1
ATOM 843 N N . LYS A 1 105 ? 29.337 25.969 -15.451 1.00 83.75 105 LYS A N 1
ATOM 844 C CA . LYS A 1 105 ? 30.350 26.013 -14.373 1.00 83.75 105 LYS A CA 1
ATOM 845 C C . LYS A 1 105 ? 29.747 26.018 -12.973 1.00 83.75 105 LYS A C 1
ATOM 847 O O . LYS A 1 105 ? 30.439 25.716 -12.002 1.00 83.75 105 LYS A O 1
ATOM 852 N N . SER A 1 106 ? 28.480 26.395 -12.865 1.00 90.12 106 SER A N 1
ATOM 853 C CA . SER A 1 106 ? 27.700 26.337 -11.636 1.00 90.12 106 SER A CA 1
ATOM 854 C C . SER A 1 106 ? 26.217 26.369 -11.962 1.00 90.12 106 SER A C 1
ATOM 856 O O . SER A 1 106 ? 25.850 26.994 -12.957 1.00 90.12 106 SER A O 1
ATOM 858 N N . PHE A 1 107 ? 25.406 25.775 -11.101 1.00 94.75 107 PHE A N 1
ATOM 859 C CA . PHE A 1 107 ? 23.952 25.715 -11.213 1.00 94.75 107 PHE A CA 1
ATOM 860 C C . PHE A 1 107 ? 23.317 25.618 -9.824 1.00 94.75 107 PHE A C 1
ATOM 862 O O . PHE A 1 107 ? 24.045 25.515 -8.824 1.00 94.75 107 PHE A O 1
ATOM 869 N N . SER A 1 108 ? 21.994 25.726 -9.769 1.00 94.81 108 SER A N 1
ATOM 870 C CA . SER A 1 108 ? 21.231 25.698 -8.525 1.00 94.81 108 SER A CA 1
ATOM 871 C C . SER A 1 108 ? 20.572 24.337 -8.323 1.00 94.81 108 SER A C 1
ATOM 873 O O . SER A 1 108 ? 20.269 23.645 -9.291 1.00 94.81 108 SER A O 1
ATOM 875 N N . TYR A 1 109 ? 20.392 23.963 -7.064 1.00 96.62 109 TYR A N 1
ATOM 876 C CA . TYR A 1 109 ? 19.586 22.824 -6.642 1.00 96.62 109 TYR A CA 1
ATOM 877 C C . TYR A 1 109 ? 18.748 23.277 -5.452 1.00 96.62 109 TYR A C 1
ATOM 879 O O . TYR A 1 109 ? 19.317 23.690 -4.441 1.00 96.62 109 TYR A O 1
ATOM 887 N N . THR A 1 110 ? 17.434 23.262 -5.597 1.00 93.88 110 THR A N 1
ATOM 888 C CA . THR A 1 110 ? 16.493 23.586 -4.528 1.00 93.88 110 THR A CA 1
ATOM 889 C C . THR A 1 110 ? 15.916 22.283 -4.007 1.00 93.88 110 THR A C 1
ATOM 891 O O . THR A 1 110 ? 15.466 21.455 -4.796 1.00 93.88 110 THR A O 1
ATOM 894 N N . TYR A 1 111 ? 15.963 22.102 -2.694 1.00 91.31 111 TYR A N 1
ATOM 895 C CA . TYR A 1 111 ? 15.349 20.982 -1.991 1.00 91.31 111 TYR A CA 1
ATOM 896 C C . TYR A 1 111 ? 14.357 21.541 -0.984 1.00 91.31 111 TYR A C 1
ATOM 898 O O . TYR A 1 111 ? 14.672 22.534 -0.334 1.00 91.31 111 TYR A O 1
ATOM 906 N N . ASP A 1 112 ? 13.191 20.909 -0.905 1.00 84.44 112 ASP A N 1
ATOM 907 C CA . ASP A 1 112 ? 12.034 21.373 -0.152 1.00 84.44 112 ASP A CA 1
ATOM 908 C C . ASP A 1 112 ? 11.523 22.749 -0.615 1.00 84.44 112 ASP A C 1
ATOM 910 O O . ASP A 1 112 ? 12.125 23.791 -0.373 1.00 84.44 112 ASP A O 1
ATOM 914 N N . PHE A 1 113 ? 10.390 22.766 -1.321 1.00 80.44 113 PHE A N 1
ATOM 915 C CA . PHE A 1 113 ? 9.768 24.010 -1.793 1.00 80.44 113 PHE A CA 1
ATOM 916 C C . PHE A 1 113 ? 9.021 24.772 -0.688 1.00 80.44 113 PHE A C 1
ATOM 918 O O . PHE A 1 113 ? 8.620 25.913 -0.923 1.00 80.44 113 PHE A O 1
ATOM 925 N N . GLY A 1 114 ? 8.833 24.166 0.490 1.00 76.12 114 GLY A N 1
ATOM 926 C CA . GLY A 1 114 ? 8.377 24.851 1.696 1.00 76.12 114 GLY A CA 1
ATOM 927 C C . GLY A 1 114 ? 9.501 25.684 2.309 1.00 76.12 114 GLY A C 1
ATOM 928 O O . GLY A 1 114 ? 9.387 26.909 2.384 1.00 76.12 114 GLY A O 1
ATOM 929 N N . ASP A 1 115 ? 10.605 25.027 2.672 1.00 76.00 115 ASP A N 1
ATOM 930 C CA . ASP A 1 115 ? 11.756 25.660 3.333 1.00 76.00 115 ASP A CA 1
ATOM 931 C C . ASP A 1 115 ? 12.746 26.366 2.381 1.00 76.00 115 ASP A C 1
ATOM 933 O O . ASP A 1 115 ? 13.582 27.164 2.820 1.00 76.00 115 ASP A O 1
ATOM 937 N N . ASP A 1 116 ? 12.641 26.107 1.075 1.00 86.56 116 ASP A N 1
ATOM 938 C CA . ASP A 1 116 ? 13.425 26.694 -0.021 1.00 86.56 116 ASP A CA 1
ATOM 939 C C . ASP A 1 116 ? 14.949 26.559 0.179 1.00 86.56 116 ASP A C 1
ATOM 941 O O . ASP A 1 116 ? 15.720 27.528 0.092 1.00 86.56 116 ASP A O 1
ATOM 945 N N . TRP A 1 117 ? 15.428 25.333 0.445 1.00 92.19 117 TRP A N 1
ATOM 946 C CA . TRP A 1 117 ? 16.859 25.072 0.628 1.00 92.19 117 TRP A CA 1
ATOM 947 C C . TRP A 1 117 ? 17.627 25.179 -0.689 1.00 92.19 117 TRP A C 1
ATOM 949 O O . TRP A 1 117 ? 17.902 24.201 -1.392 1.00 92.19 117 TRP A O 1
ATOM 959 N N . LEU A 1 118 ? 18.059 26.398 -1.005 1.00 93.44 118 LEU A N 1
ATOM 960 C CA . LEU A 1 118 ? 18.809 26.689 -2.216 1.00 93.44 118 LEU A CA 1
ATOM 961 C C . LEU A 1 118 ? 20.296 26.343 -2.073 1.00 93.44 118 LEU A C 1
ATOM 963 O O . LEU A 1 118 ? 21.065 26.953 -1.324 1.00 93.44 118 LEU A O 1
ATOM 967 N N . HIS A 1 119 ? 20.760 25.435 -2.916 1.00 96.69 119 HIS A N 1
ATOM 968 C CA . HIS A 1 119 ? 22.155 25.050 -3.040 1.00 96.69 119 HIS A CA 1
ATOM 969 C C . HIS A 1 119 ? 22.760 25.658 -4.283 1.00 96.69 119 HIS A C 1
ATOM 971 O O . HIS A 1 119 ? 22.219 25.581 -5.382 1.00 96.69 119 HIS A O 1
ATOM 977 N N . LYS A 1 120 ? 23.978 26.173 -4.141 1.00 96.19 120 LYS A N 1
ATOM 978 C CA . LYS A 1 120 ? 24.837 26.453 -5.283 1.00 96.19 120 LYS A CA 1
ATOM 979 C C . LYS A 1 120 ? 25.802 25.301 -5.500 1.00 96.19 120 LYS A C 1
ATOM 981 O O . LYS A 1 120 ? 26.728 25.102 -4.709 1.00 96.19 120 LYS A O 1
ATOM 986 N N . ILE A 1 121 ? 25.664 24.634 -6.636 1.00 97.44 121 ILE A N 1
ATOM 987 C CA . ILE A 1 121 ? 26.590 23.604 -7.094 1.00 97.44 121 ILE A CA 1
ATOM 988 C C . ILE A 1 121 ? 27.618 24.262 -8.011 1.00 97.44 121 ILE A C 1
ATOM 990 O O . ILE A 1 121 ? 27.282 24.979 -8.949 1.00 97.44 121 ILE A O 1
ATOM 994 N N . THR A 1 122 ? 28.904 24.082 -7.717 1.00 94.94 122 THR A N 1
ATOM 995 C CA . THR A 1 122 ? 30.018 24.640 -8.498 1.00 94.94 122 THR A CA 1
ATOM 996 C C . THR A 1 122 ? 30.938 23.527 -8.967 1.00 94.94 122 THR A C 1
ATOM 998 O O . THR A 1 122 ? 31.453 22.758 -8.158 1.00 94.94 122 THR A O 1
ATOM 1001 N N . VAL A 1 123 ? 31.199 23.482 -10.269 1.00 93.31 123 VAL A N 1
ATOM 1002 C CA . VAL A 1 123 ? 32.131 22.532 -10.875 1.00 93.31 123 VAL A CA 1
ATOM 1003 C C . VAL A 1 123 ? 33.550 23.029 -10.630 1.00 93.31 123 VAL A C 1
ATOM 1005 O O . VAL A 1 123 ? 33.944 24.081 -11.135 1.00 93.31 123 VAL A O 1
ATOM 1008 N N . GLU A 1 124 ? 34.333 22.299 -9.837 1.00 89.19 124 GLU A N 1
ATOM 1009 C CA . GLU A 1 124 ? 35.688 22.726 -9.481 1.00 89.19 124 GLU A CA 1
ATOM 1010 C C . GLU A 1 124 ? 36.751 22.088 -10.376 1.00 89.19 124 GLU A C 1
ATOM 1012 O O . GLU A 1 124 ? 37.663 22.785 -10.831 1.00 89.19 124 GLU A O 1
ATOM 1017 N N . LYS A 1 125 ? 36.668 20.772 -10.616 1.00 86.94 125 LYS A N 1
ATOM 1018 C CA . LYS A 1 125 ? 37.658 20.017 -11.402 1.00 86.94 125 LYS A CA 1
ATOM 1019 C C . LYS A 1 125 ? 37.019 18.819 -12.100 1.00 86.94 125 LYS A C 1
ATOM 1021 O O . LYS A 1 125 ? 36.174 18.155 -11.515 1.00 86.94 125 LYS A O 1
ATOM 1026 N N . ALA A 1 126 ? 37.496 18.502 -13.300 1.00 85.19 126 ALA A N 1
ATOM 1027 C CA . ALA A 1 126 ? 37.369 17.165 -13.875 1.00 85.19 126 ALA A CA 1
ATOM 1028 C C . ALA A 1 126 ? 38.679 16.416 -13.601 1.00 85.19 126 ALA A C 1
ATOM 1030 O O . ALA A 1 126 ? 39.757 16.970 -13.835 1.00 85.19 126 ALA A O 1
ATOM 1031 N N . LEU A 1 127 ? 38.590 15.205 -13.061 1.00 83.06 127 LEU A N 1
ATOM 1032 C CA . LEU A 1 127 ? 39.737 14.397 -12.651 1.00 83.06 127 LEU A CA 1
ATOM 1033 C C . LEU A 1 127 ? 39.636 13.000 -13.277 1.00 83.06 127 LEU A C 1
ATOM 1035 O O . LEU A 1 127 ? 38.559 12.541 -13.665 1.00 83.06 127 LEU A O 1
ATOM 1039 N N . GLU A 1 128 ? 40.771 12.322 -13.385 1.00 82.56 128 GLU A N 1
ATOM 1040 C CA . GLU A 1 128 ? 40.779 10.883 -13.649 1.00 82.56 128 GLU A CA 1
ATOM 1041 C C . GLU A 1 128 ? 40.396 10.152 -12.358 1.00 82.56 128 GLU A C 1
ATOM 1043 O O . GLU A 1 128 ? 40.806 10.577 -11.276 1.00 82.56 128 GLU A O 1
ATOM 1048 N N . ALA A 1 129 ? 39.593 9.089 -12.463 1.00 80.81 129 ALA A N 1
ATOM 1049 C CA . ALA A 1 129 ? 39.268 8.262 -11.308 1.00 80.81 129 ALA A CA 1
ATOM 1050 C C . ALA A 1 129 ? 40.554 7.661 -10.728 1.00 80.81 129 ALA A C 1
ATOM 1052 O O . ALA A 1 129 ? 41.399 7.139 -11.463 1.00 80.81 129 ALA A O 1
ATOM 1053 N N . GLU A 1 130 ? 40.698 7.733 -9.409 1.00 80.00 130 GLU A N 1
ATOM 1054 C CA . GLU A 1 130 ? 41.806 7.087 -8.720 1.00 80.00 130 GLU A CA 1
ATOM 1055 C C . GLU A 1 130 ? 41.652 5.561 -8.832 1.00 80.00 130 GLU A C 1
ATOM 1057 O O . GLU A 1 130 ? 40.546 5.045 -8.641 1.00 80.00 130 GLU A O 1
ATOM 1062 N N . PRO A 1 131 ? 42.735 4.821 -9.144 1.00 60.12 131 PRO A N 1
ATOM 1063 C CA . PRO A 1 131 ? 42.719 3.367 -9.057 1.00 60.12 131 PRO A CA 1
ATOM 1064 C C . PRO A 1 131 ? 42.278 2.944 -7.650 1.00 60.12 131 PRO A C 1
ATOM 1066 O O . PRO A 1 131 ? 42.819 3.448 -6.668 1.00 60.12 131 PRO A O 1
ATOM 1069 N N . ASP A 1 132 ? 41.303 2.038 -7.576 1.00 64.00 132 ASP A N 1
ATOM 1070 C CA . ASP A 1 132 ? 40.776 1.444 -6.338 1.00 64.00 132 ASP A CA 1
ATOM 1071 C C . ASP A 1 132 ? 39.946 2.379 -5.426 1.00 64.00 132 ASP A C 1
ATOM 1073 O O . ASP A 1 132 ? 39.617 1.998 -4.303 1.00 64.00 132 ASP A O 1
ATOM 1077 N N . ALA A 1 133 ? 39.563 3.576 -5.891 1.00 73.94 133 ALA A N 1
ATOM 1078 C CA . ALA A 1 133 ? 38.638 4.461 -5.175 1.00 73.94 133 ALA A CA 1
ATOM 1079 C C . ALA A 1 133 ? 37.178 4.275 -5.623 1.00 73.94 133 ALA A C 1
ATOM 1081 O O . ALA A 1 133 ? 36.893 4.159 -6.817 1.00 73.94 133 ALA A O 1
ATOM 1082 N N . ASP A 1 134 ? 36.249 4.334 -4.665 1.00 81.88 134 ASP A N 1
ATOM 1083 C CA . ASP A 1 134 ? 34.814 4.297 -4.939 1.00 81.88 134 ASP A CA 1
ATOM 1084 C C . ASP A 1 134 ? 34.201 5.686 -5.090 1.00 81.88 134 ASP A C 1
ATOM 1086 O O . ASP A 1 134 ? 34.484 6.617 -4.332 1.00 81.88 134 ASP A O 1
ATOM 1090 N N . TYR A 1 135 ? 33.312 5.796 -6.074 1.00 84.94 135 TYR A N 1
ATOM 1091 C CA . TYR A 1 135 ? 32.570 7.005 -6.405 1.00 84.94 135 TYR A CA 1
ATOM 1092 C C . TYR A 1 135 ? 31.075 6.673 -6.438 1.00 84.94 135 TYR A C 1
ATOM 1094 O O . TYR A 1 135 ? 30.716 5.611 -6.952 1.00 84.94 135 TYR A O 1
ATOM 1102 N N . PRO A 1 136 ? 30.193 7.552 -5.940 1.00 93.12 136 PRO A N 1
ATOM 1103 C CA . PRO A 1 136 ? 30.445 8.922 -5.473 1.00 93.12 136 PRO A CA 1
ATOM 1104 C C . PRO A 1 136 ? 31.115 8.984 -4.088 1.00 93.12 136 PRO A C 1
ATOM 1106 O O . PRO A 1 136 ? 30.933 8.078 -3.281 1.00 93.12 136 PRO A O 1
ATOM 1109 N N . ARG A 1 137 ? 31.889 10.036 -3.778 1.00 92.94 137 ARG A N 1
ATOM 1110 C CA . ARG A 1 137 ? 32.511 10.232 -2.446 1.00 92.94 137 ARG A CA 1
ATOM 1111 C C . ARG A 1 137 ? 32.566 11.688 -2.003 1.00 92.94 137 ARG A C 1
ATOM 1113 O O . ARG A 1 137 ? 32.747 12.579 -2.828 1.00 92.94 137 ARG A O 1
ATOM 1120 N N . VAL A 1 138 ? 32.490 11.936 -0.697 1.00 94.69 138 VAL A N 1
ATOM 1121 C CA . VAL A 1 138 ? 32.752 13.255 -0.105 1.00 94.69 138 VAL A CA 1
ATOM 1122 C C . VAL A 1 138 ? 34.233 13.359 0.240 1.00 94.69 138 VAL A C 1
ATOM 1124 O O . VAL A 1 138 ? 34.754 12.564 1.014 1.00 94.69 138 VAL A O 1
ATOM 1127 N N . VAL A 1 139 ? 34.929 14.352 -0.306 1.00 94.00 139 VAL A N 1
ATOM 1128 C CA . VAL A 1 139 ? 36.376 14.543 -0.071 1.00 94.00 139 VAL A CA 1
ATOM 1129 C C . VAL A 1 139 ? 36.685 15.701 0.870 1.00 94.00 139 VAL A C 1
ATOM 1131 O O . VAL A 1 139 ? 37.824 15.870 1.311 1.00 94.00 139 VAL A O 1
ATOM 1134 N N . LYS A 1 140 ? 35.694 16.559 1.142 1.00 89.81 140 LYS A N 1
ATOM 1135 C CA . LYS A 1 140 ? 35.796 17.649 2.119 1.00 89.81 140 LYS A CA 1
ATOM 1136 C C . LYS A 1 140 ? 34.421 18.240 2.422 1.00 89.81 140 LYS A C 1
ATOM 1138 O O . LYS A 1 140 ? 33.580 18.279 1.538 1.00 89.81 140 LYS A O 1
ATOM 1143 N N . GLY A 1 141 ? 34.235 18.837 3.589 1.00 91.69 141 GLY A N 1
ATOM 1144 C CA . GLY A 1 141 ? 33.051 19.642 3.897 1.00 91.69 141 GLY A CA 1
ATOM 1145 C C . GLY A 1 141 ? 33.285 20.526 5.115 1.00 91.69 141 GLY A C 1
ATOM 1146 O O . GLY A 1 141 ? 34.382 20.516 5.683 1.00 91.69 141 GLY A O 1
ATOM 1147 N N . LYS A 1 142 ? 32.291 21.340 5.460 1.00 85.81 142 LYS A N 1
ATOM 1148 C CA . LYS A 1 142 ? 32.252 22.140 6.688 1.00 85.81 142 LYS A CA 1
ATOM 1149 C C . LYS A 1 142 ? 30.804 22.505 7.025 1.00 85.81 142 LYS A C 1
ATOM 1151 O O . LYS A 1 142 ? 30.036 22.729 6.088 1.00 85.81 142 LYS A O 1
ATOM 1156 N N . GLY A 1 143 ? 30.507 22.646 8.316 1.00 84.06 143 GLY A N 1
ATOM 1157 C CA . GLY A 1 143 ? 29.225 23.119 8.833 1.00 84.06 143 GLY A CA 1
ATOM 1158 C C . GLY A 1 143 ? 28.212 21.988 8.953 1.00 84.06 143 GLY A C 1
ATOM 1159 O O . GLY A 1 143 ? 28.072 21.195 8.007 1.00 84.06 143 GLY A O 1
ATOM 1160 N N . ALA A 1 144 ? 27.530 21.950 10.096 1.00 84.06 144 ALA A N 1
ATOM 1161 C CA . ALA A 1 144 ? 26.411 21.049 10.329 1.00 84.06 144 ALA A CA 1
ATOM 1162 C C . ALA A 1 144 ? 25.305 21.381 9.322 1.00 84.06 144 ALA A C 1
ATOM 1164 O O . ALA A 1 144 ? 25.100 22.555 9.006 1.00 84.06 144 ALA A O 1
ATOM 1165 N N . CYS A 1 145 ? 24.672 20.361 8.741 1.00 88.12 145 CYS A N 1
ATOM 1166 C CA . CYS A 1 145 ? 23.532 20.629 7.867 1.00 88.12 145 CYS A CA 1
ATOM 1167 C C . CYS A 1 145 ? 22.319 20.999 8.724 1.00 88.12 145 CYS A C 1
ATOM 1169 O O . CYS A 1 145 ? 22.201 20.430 9.810 1.00 88.12 145 CYS A O 1
ATOM 1171 N N . PRO A 1 146 ? 21.452 21.922 8.274 1.00 87.75 146 PRO A N 1
ATOM 1172 C CA . PRO A 1 146 ? 20.195 22.173 8.965 1.00 87.75 146 PRO A CA 1
ATOM 1173 C C . PRO A 1 146 ? 19.370 20.883 9.093 1.00 87.75 146 PRO A C 1
ATOM 1175 O O . PRO A 1 146 ? 19.394 20.089 8.144 1.00 87.75 146 PRO A O 1
ATOM 1178 N N . PRO A 1 147 ? 18.673 20.666 10.223 1.00 83.94 147 PRO A N 1
ATOM 1179 C CA . PRO A 1 147 ? 17.659 19.618 10.332 1.00 83.94 147 PRO A CA 1
ATOM 1180 C C . PRO A 1 147 ? 16.590 19.756 9.237 1.00 83.94 147 PRO A C 1
ATOM 1182 O O . PRO A 1 147 ? 16.399 20.851 8.703 1.00 83.94 147 PRO A O 1
ATOM 1185 N N . GLU A 1 148 ? 15.926 18.650 8.901 1.00 81.69 148 GLU A N 1
ATOM 1186 C CA . GLU A 1 148 ? 14.722 18.687 8.053 1.00 81.69 148 GLU A CA 1
ATOM 1187 C C . GLU A 1 148 ? 13.642 19.546 8.728 1.00 81.69 148 GLU A C 1
ATOM 1189 O O . GLU A 1 148 ? 13.614 19.633 9.956 1.00 81.69 148 GLU A O 1
ATOM 1194 N N . ASP A 1 149 ? 12.794 20.203 7.933 1.00 81.94 149 ASP A N 1
ATOM 1195 C CA . ASP A 1 149 ? 11.627 20.977 8.392 1.00 81.94 149 ASP A CA 1
ATOM 1196 C C . ASP A 1 149 ? 11.910 22.097 9.419 1.00 81.94 149 ASP A C 1
ATOM 1198 O O . ASP A 1 149 ? 11.011 22.562 10.124 1.00 81.94 149 ASP A O 1
ATOM 1202 N N . VAL A 1 150 ? 13.156 22.575 9.532 1.00 82.94 150 VAL A N 1
ATOM 1203 C CA . VAL A 1 150 ? 13.518 23.610 10.522 1.00 82.94 150 VAL A CA 1
ATOM 1204 C C . VAL A 1 150 ? 13.004 25.009 10.150 1.00 82.94 150 VAL A C 1
ATOM 1206 O O . VAL A 1 150 ? 13.225 25.961 10.899 1.00 82.94 150 VAL A O 1
ATOM 1209 N N . GLY A 1 151 ? 12.314 25.172 9.017 1.00 82.62 151 GLY A N 1
ATOM 1210 C CA . GLY A 1 151 ? 11.711 26.434 8.584 1.00 82.62 151 GLY A CA 1
ATOM 1211 C C . GLY A 1 151 ? 12.648 27.283 7.724 1.00 82.62 151 GLY A C 1
ATOM 1212 O O . GLY A 1 151 ? 12.691 28.516 7.847 1.00 82.62 151 GLY A O 1
ATOM 1213 N N . GLY A 1 152 ? 13.462 26.631 6.894 1.00 88.38 152 GLY A N 1
ATOM 1214 C CA . GLY A 1 152 ? 14.386 27.279 5.968 1.00 88.38 152 GLY A CA 1
ATOM 1215 C C . GLY A 1 152 ? 15.523 28.046 6.659 1.00 88.38 152 GLY A C 1
ATOM 1216 O O . GLY A 1 152 ? 15.751 27.930 7.870 1.00 88.38 152 GLY A O 1
ATOM 1217 N N . PRO A 1 153 ? 16.281 28.879 5.917 1.00 88.56 153 PRO A N 1
ATOM 1218 C CA . PRO A 1 153 ? 17.404 29.629 6.482 1.00 88.56 153 PRO A CA 1
ATOM 1219 C C . PRO A 1 153 ? 17.059 30.496 7.713 1.00 88.56 153 PRO A C 1
ATOM 1221 O O . PRO A 1 153 ? 17.861 30.509 8.649 1.00 88.56 153 PRO A O 1
ATOM 1224 N N . PRO A 1 154 ? 15.903 31.197 7.777 1.00 83.00 154 PRO A N 1
ATOM 1225 C CA . PRO A 1 154 ? 15.507 31.944 8.973 1.00 83.00 154 PRO A CA 1
ATOM 1226 C C . PRO A 1 154 ? 15.204 31.046 10.176 1.00 83.00 154 PRO A C 1
ATOM 1228 O O . PRO A 1 154 ? 15.571 31.398 11.297 1.00 83.00 154 PRO A O 1
ATOM 1231 N N . GLY A 1 155 ? 14.555 29.902 9.948 1.00 85.69 155 GLY A N 1
ATOM 1232 C CA . GLY A 1 155 ? 14.246 28.934 10.993 1.00 85.69 155 GLY A CA 1
ATOM 1233 C C . GLY A 1 155 ? 15.503 28.273 11.556 1.00 85.69 155 GLY A C 1
ATOM 1234 O O . GLY A 1 155 ? 15.659 28.181 12.769 1.00 85.69 155 GLY A O 1
ATOM 1235 N N . TYR A 1 156 ? 16.493 27.976 10.712 1.00 88.38 156 TYR A N 1
ATOM 1236 C CA . TYR A 1 156 ? 17.789 27.472 11.174 1.00 88.38 156 TYR A CA 1
ATOM 1237 C C . TYR A 1 156 ? 18.610 28.502 11.970 1.00 88.38 156 TYR A C 1
ATOM 1239 O O . TYR A 1 156 ? 19.311 28.140 12.917 1.00 88.38 156 TYR A O 1
ATOM 1247 N N . ASP A 1 157 ? 18.533 29.791 11.625 1.00 84.69 157 ASP A N 1
ATOM 1248 C CA . ASP A 1 157 ? 19.146 30.849 12.439 1.00 84.69 157 ASP A CA 1
ATOM 1249 C C . ASP A 1 157 ? 18.461 30.953 13.814 1.00 84.69 157 ASP A C 1
ATOM 1251 O O . ASP A 1 157 ? 19.152 31.049 14.829 1.00 84.69 157 ASP A O 1
ATOM 1255 N N . MET A 1 158 ? 17.125 30.862 13.862 1.00 85.25 158 MET A N 1
ATOM 1256 C CA . MET A 1 158 ? 16.359 30.829 15.115 1.00 85.25 158 MET A CA 1
ATOM 1257 C C . MET A 1 158 ? 16.721 29.604 15.959 1.00 85.25 158 MET A C 1
ATOM 1259 O O . MET A 1 158 ? 17.058 29.755 17.128 1.00 85.25 158 MET A O 1
ATOM 1263 N N . PHE A 1 159 ? 16.721 28.416 15.355 1.00 88.00 159 PHE A N 1
ATOM 1264 C CA . PHE A 1 159 ? 17.138 27.163 15.976 1.00 88.00 159 PHE A CA 1
ATOM 1265 C C . PHE A 1 159 ? 18.510 27.309 16.644 1.00 88.00 159 PHE A C 1
ATOM 1267 O O . PHE A 1 159 ? 18.667 27.027 17.828 1.00 88.00 159 PHE A O 1
ATOM 1274 N N . ARG A 1 160 ? 19.495 27.853 15.918 1.00 86.31 160 ARG A N 1
ATOM 1275 C CA . ARG A 1 160 ? 20.852 28.074 16.438 1.00 86.31 160 ARG A CA 1
ATOM 1276 C C . ARG A 1 160 ? 20.908 29.080 17.585 1.00 86.31 160 ARG A C 1
ATOM 1278 O O . ARG A 1 160 ? 21.703 28.889 18.501 1.00 86.31 160 ARG A O 1
ATOM 1285 N N . ASP A 1 161 ? 20.102 30.137 17.543 1.00 85.25 161 ASP A N 1
ATOM 1286 C CA . ASP A 1 161 ? 20.028 31.115 18.631 1.00 85.25 161 ASP A CA 1
ATOM 1287 C C . ASP A 1 161 ? 19.379 30.506 19.891 1.00 85.25 161 ASP A C 1
ATOM 1289 O O . ASP A 1 161 ? 19.863 30.750 20.997 1.00 85.25 161 ASP A O 1
ATOM 1293 N N . VAL A 1 162 ? 18.345 29.672 19.727 1.00 87.19 162 VAL A N 1
ATOM 1294 C CA . VAL A 1 162 ? 17.627 28.988 20.820 1.00 87.19 162 VAL A CA 1
ATOM 1295 C C . VAL A 1 162 ? 18.505 27.937 21.502 1.00 87.19 162 VAL A C 1
ATOM 1297 O O . VAL A 1 162 ? 18.644 27.936 22.725 1.00 87.19 162 VAL A O 1
ATOM 1300 N N . ILE A 1 163 ? 19.170 27.072 20.736 1.00 84.50 163 ILE A N 1
ATOM 1301 C CA . ILE A 1 163 ? 20.037 26.027 21.307 1.00 84.50 163 ILE A CA 1
ATOM 1302 C C . ILE A 1 163 ? 21.352 26.588 21.875 1.00 84.50 163 ILE A C 1
ATOM 1304 O O . ILE A 1 163 ? 22.010 25.933 22.674 1.00 84.50 163 ILE A O 1
ATOM 1308 N N . ALA A 1 164 ? 21.772 27.795 21.481 1.00 82.00 164 ALA A N 1
ATOM 1309 C CA . ALA A 1 164 ? 22.976 28.424 22.027 1.00 82.00 164 ALA A CA 1
ATOM 1310 C C . ALA A 1 164 ? 22.750 29.079 23.402 1.00 82.00 164 ALA A C 1
ATOM 1312 O O . ALA A 1 164 ? 23.731 29.403 24.081 1.00 82.00 164 ALA A O 1
ATOM 1313 N N . ASP A 1 165 ? 21.493 29.291 23.805 1.00 83.94 165 ASP A N 1
ATOM 1314 C CA . ASP A 1 165 ? 21.105 29.877 25.088 1.00 83.94 165 ASP A CA 1
ATOM 1315 C C . ASP A 1 165 ? 20.383 28.833 25.964 1.00 83.94 165 ASP A C 1
ATOM 1317 O O . ASP A 1 165 ? 19.174 28.655 25.826 1.00 83.94 165 ASP A O 1
ATOM 1321 N N . PRO A 1 166 ? 21.094 28.155 26.892 1.00 84.50 166 PRO A N 1
ATOM 1322 C CA . PRO A 1 166 ? 20.494 27.173 27.799 1.00 84.50 166 PRO A CA 1
ATOM 1323 C C . PRO A 1 166 ? 19.389 27.727 28.706 1.00 84.50 166 PRO A C 1
ATOM 1325 O O . PRO A 1 166 ? 18.645 26.953 29.299 1.00 84.50 166 PRO A O 1
ATOM 1328 N N . ASP A 1 167 ? 19.293 29.055 28.849 1.00 85.62 167 ASP A N 1
ATOM 1329 C CA . ASP A 1 167 ? 18.244 29.717 29.627 1.00 85.62 167 ASP A CA 1
ATOM 1330 C C . ASP A 1 167 ? 17.027 30.117 28.752 1.00 85.62 167 ASP A C 1
ATOM 1332 O O . ASP A 1 167 ? 16.062 30.696 29.269 1.00 85.62 167 ASP A O 1
ATOM 1336 N N . HIS A 1 168 ? 17.042 29.841 27.439 1.00 87.31 168 HIS A N 1
ATOM 1337 C CA . HIS A 1 168 ? 15.913 30.109 26.543 1.00 87.31 168 HIS A CA 1
ATOM 1338 C C . HIS A 1 168 ? 14.742 29.156 26.850 1.00 87.31 168 HIS A C 1
ATOM 1340 O O . HIS A 1 168 ? 14.959 27.955 26.994 1.00 87.31 168 HIS A O 1
ATOM 1346 N N . PRO A 1 169 ? 13.484 29.640 26.926 1.00 82.75 169 PRO A N 1
ATOM 1347 C CA . PRO A 1 169 ? 12.338 28.805 27.307 1.00 82.75 169 PRO A CA 1
ATOM 1348 C C . PRO A 1 169 ? 12.077 27.622 26.364 1.00 82.75 169 PRO A C 1
ATOM 1350 O O . PRO A 1 169 ? 11.517 26.629 26.806 1.00 82.75 169 PRO A O 1
ATOM 1353 N N . GLU A 1 170 ? 12.489 27.732 25.101 1.00 83.25 170 GLU A N 1
ATOM 1354 C CA . GLU A 1 170 ? 12.333 26.690 24.070 1.00 83.25 170 GLU A CA 1
ATOM 1355 C C . GLU A 1 170 ? 13.606 25.833 23.896 1.00 83.25 170 GLU A C 1
ATOM 1357 O O . GLU A 1 170 ? 13.675 25.029 22.979 1.00 83.25 170 GLU A O 1
ATOM 1362 N N . HIS A 1 171 ? 14.642 26.004 24.730 1.00 83.69 171 HIS A N 1
ATOM 1363 C CA . HIS A 1 171 ? 15.935 25.325 24.555 1.00 83.69 171 HIS A CA 1
ATOM 1364 C C . HIS A 1 171 ? 15.822 23.791 24.582 1.00 83.69 171 HIS A C 1
ATOM 1366 O O . HIS A 1 171 ? 16.303 23.132 23.665 1.00 83.69 171 HIS A O 1
ATOM 1372 N N . GLU A 1 172 ? 15.183 23.230 25.615 1.00 78.25 172 GLU A N 1
ATOM 1373 C CA . GLU A 1 172 ? 15.034 21.773 25.770 1.00 78.25 172 GLU A CA 1
ATOM 1374 C C . GLU A 1 172 ? 14.123 21.177 24.684 1.00 78.25 172 GLU A C 1
ATOM 1376 O O . GLU A 1 172 ? 14.496 20.192 24.053 1.00 78.25 172 GLU A O 1
ATOM 1381 N N . GLU A 1 173 ? 12.990 21.828 24.395 1.00 77.62 173 GLU A N 1
ATOM 1382 C CA . GLU A 1 173 ? 12.031 21.409 23.358 1.00 77.62 173 GLU A CA 1
ATOM 1383 C C . GLU A 1 173 ? 12.667 21.389 21.959 1.00 77.62 173 GLU A C 1
ATOM 1385 O O . GLU A 1 173 ? 12.478 20.454 21.186 1.00 77.62 173 GLU A O 1
ATOM 1390 N N . MET A 1 174 ? 13.482 22.397 21.640 1.00 77.25 174 MET A N 1
ATOM 1391 C CA . MET A 1 174 ? 14.121 22.523 20.332 1.00 77.25 174 MET A CA 1
ATOM 1392 C C . MET A 1 174 ? 15.235 21.483 20.111 1.00 77.25 174 MET A C 1
ATOM 1394 O O . MET A 1 174 ? 15.463 21.049 18.982 1.00 77.25 174 MET A O 1
ATOM 1398 N N . LEU A 1 175 ? 15.933 21.071 21.175 1.00 74.69 175 LEU A N 1
ATOM 1399 C CA . LEU A 1 175 ? 16.941 20.004 21.128 1.00 74.69 175 LEU A CA 1
ATOM 1400 C C . LEU A 1 175 ? 16.305 18.621 20.974 1.00 74.69 175 LEU A C 1
ATOM 1402 O O . LEU A 1 175 ? 16.792 17.815 20.180 1.00 74.69 175 LEU A O 1
ATOM 1406 N N . GLU A 1 176 ? 15.208 18.378 21.695 1.00 73.12 176 GLU A N 1
ATOM 1407 C CA . GLU A 1 176 ? 14.406 17.159 21.579 1.00 73.12 176 GLU A CA 1
ATOM 1408 C C . GLU A 1 176 ? 13.831 17.020 20.165 1.00 73.12 176 GLU A C 1
ATOM 1410 O O . GLU A 1 176 ? 14.021 15.987 19.526 1.00 73.12 176 GLU A O 1
ATOM 1415 N N . TRP A 1 177 ? 13.240 18.093 19.627 1.00 78.44 177 TRP A N 1
ATOM 1416 C CA . TRP A 1 177 ? 12.710 18.128 18.262 1.00 78.44 177 TRP A CA 1
ATOM 1417 C C . TRP A 1 177 ? 13.782 17.842 17.199 1.00 78.44 177 TRP A C 1
ATOM 1419 O O . TRP A 1 177 ? 13.558 17.055 16.281 1.00 78.44 177 TRP A O 1
ATOM 1429 N N . ALA A 1 178 ? 14.972 18.437 17.330 1.00 64.00 178 ALA A N 1
ATOM 1430 C CA . ALA A 1 178 ? 16.064 18.230 16.379 1.00 64.00 178 ALA A CA 1
ATOM 1431 C C . ALA A 1 178 ? 16.839 16.914 16.588 1.00 64.00 178 ALA A C 1
ATOM 1433 O O . ALA A 1 178 ? 17.719 16.600 15.781 1.00 64.00 178 ALA A O 1
ATOM 1434 N N . GLY A 1 179 ? 16.551 16.158 17.655 1.00 64.81 179 GLY A N 1
ATOM 1435 C CA . GLY A 1 179 ? 17.231 14.902 17.981 1.00 64.81 179 GLY A CA 1
ATOM 1436 C C . GLY A 1 179 ? 18.730 15.067 18.256 1.00 64.81 179 GLY A C 1
ATOM 1437 O O . GLY A 1 179 ? 19.522 14.199 17.884 1.00 64.81 179 GLY A O 1
ATOM 1438 N N . VAL A 1 180 ? 19.145 16.196 18.845 1.00 61.84 180 VAL A N 1
ATOM 1439 C CA . VAL A 1 180 ? 20.558 16.510 19.128 1.00 61.84 180 VAL A CA 1
ATOM 1440 C C . VAL A 1 180 ? 20.765 16.892 20.591 1.00 61.84 180 VAL A C 1
ATOM 1442 O O . VAL A 1 180 ? 20.056 17.735 21.128 1.00 61.84 180 VAL A O 1
ATOM 1445 N N . ASP A 1 181 ? 21.791 16.328 21.230 1.00 61.84 181 ASP A N 1
ATOM 1446 C CA . ASP A 1 181 ? 22.207 16.752 22.569 1.00 61.84 181 ASP A CA 1
ATOM 1447 C C . ASP A 1 181 ? 22.922 18.116 22.502 1.00 61.84 181 ASP A C 1
ATOM 1449 O O . ASP A 1 181 ? 23.830 18.322 21.688 1.00 61.84 181 ASP A O 1
ATOM 1453 N N . ALA A 1 182 ? 22.564 19.055 23.389 1.00 56.03 182 ALA A N 1
ATOM 1454 C CA . ALA A 1 182 ? 23.134 20.414 23.417 1.00 56.03 182 ALA A CA 1
ATOM 1455 C C . ALA A 1 182 ? 24.669 20.424 23.537 1.00 56.03 182 ALA A C 1
ATOM 1457 O O . ALA A 1 182 ? 25.344 21.314 23.019 1.00 56.03 182 ALA A O 1
ATOM 1458 N N . GLU A 1 183 ? 25.219 19.442 24.259 1.00 55.16 183 GLU A N 1
ATOM 1459 C CA . GLU A 1 183 ? 26.659 19.295 24.491 1.00 55.16 183 GLU A CA 1
ATOM 1460 C C . GLU A 1 183 ? 27.411 18.775 23.248 1.00 55.16 183 GLU A C 1
ATOM 1462 O O . GLU A 1 183 ? 28.624 18.985 23.146 1.00 55.16 183 GLU A O 1
ATOM 1467 N N . ASP A 1 184 ? 26.694 18.176 22.288 1.00 57.38 184 ASP A N 1
ATOM 1468 C CA . ASP A 1 184 ? 27.232 17.549 21.075 1.00 57.38 184 ASP A CA 1
ATOM 1469 C C . ASP A 1 184 ? 26.932 18.337 19.783 1.00 57.38 184 ASP A C 1
ATOM 1471 O O . ASP A 1 184 ? 27.567 18.097 18.747 1.00 57.38 184 ASP A O 1
ATOM 1475 N N . PHE A 1 185 ? 26.024 19.321 19.819 1.00 65.31 185 PHE A N 1
ATOM 1476 C CA . PHE A 1 185 ? 25.714 20.152 18.654 1.00 65.31 185 PHE A CA 1
ATOM 1477 C C . PHE A 1 185 ? 26.794 21.219 18.386 1.00 65.31 185 PHE A C 1
ATOM 1479 O O . PHE A 1 185 ? 26.786 22.325 18.928 1.00 65.31 185 PHE A O 1
ATOM 1486 N N . ASP A 1 186 ? 27.728 20.905 17.483 1.00 70.38 186 ASP A N 1
ATOM 1487 C CA . ASP A 1 186 ? 28.673 21.867 16.902 1.00 70.38 186 ASP A CA 1
ATOM 1488 C C . ASP A 1 186 ? 28.210 22.281 15.497 1.00 70.38 186 ASP A C 1
ATOM 1490 O O . ASP A 1 186 ? 28.408 21.566 14.511 1.00 70.38 186 ASP A O 1
ATOM 1494 N N . ASP A 1 187 ? 27.658 23.492 15.385 1.00 67.31 187 ASP A N 1
ATOM 1495 C CA . ASP A 1 187 ? 27.182 24.071 14.121 1.00 67.31 187 ASP A CA 1
ATOM 1496 C C . ASP A 1 187 ? 28.284 24.244 13.050 1.00 67.31 187 ASP A C 1
ATOM 1498 O O . ASP A 1 187 ? 28.011 24.464 11.861 1.00 67.31 187 ASP A O 1
ATOM 1502 N N . THR A 1 188 ? 29.556 24.101 13.434 1.00 73.19 188 THR A N 1
ATOM 1503 C CA . THR A 1 188 ? 30.709 24.119 12.536 1.00 73.19 188 THR A CA 1
ATOM 1504 C C . THR A 1 188 ? 31.226 22.731 12.160 1.00 73.19 188 THR A C 1
ATOM 1506 O O . THR A 1 188 ? 31.994 22.632 11.184 1.00 73.19 188 THR A O 1
ATOM 1509 N N . ALA A 1 189 ? 30.812 21.684 12.879 1.00 74.81 189 ALA A N 1
ATOM 1510 C CA . ALA A 1 189 ? 31.283 20.321 12.691 1.00 74.81 189 ALA A CA 1
ATOM 1511 C C . ALA A 1 189 ? 30.770 19.706 11.386 1.00 74.81 189 ALA A C 1
ATOM 1513 O O . ALA A 1 189 ? 29.718 20.039 10.850 1.00 74.81 189 ALA A O 1
ATOM 1514 N N . PHE A 1 190 ? 31.578 18.815 10.823 1.00 84.25 190 PHE A N 1
ATOM 1515 C CA . PHE A 1 190 ? 31.202 17.991 9.683 1.00 84.25 190 PHE A CA 1
ATOM 1516 C C . PHE A 1 190 ? 32.012 16.698 9.732 1.00 84.25 190 PHE A C 1
ATOM 1518 O O . PHE A 1 190 ? 33.244 16.745 9.632 1.00 84.25 190 PHE A O 1
ATOM 1525 N N . ASP A 1 191 ? 31.325 15.561 9.837 1.00 79.12 191 ASP A N 1
ATOM 1526 C CA . ASP A 1 191 ? 31.954 14.247 9.770 1.00 79.12 191 ASP A CA 1
ATOM 1527 C C . ASP A 1 191 ? 31.927 13.698 8.334 1.00 79.12 191 ASP A C 1
ATOM 1529 O O . ASP A 1 191 ? 30.898 13.321 7.770 1.00 79.12 191 ASP A O 1
ATOM 1533 N N . MET A 1 192 ? 33.111 13.658 7.723 1.00 84.56 192 MET A N 1
ATOM 1534 C CA . MET A 1 192 ? 33.293 13.155 6.365 1.00 84.56 192 MET A CA 1
ATOM 1535 C C . MET A 1 192 ? 33.146 11.632 6.268 1.00 84.56 192 MET A C 1
ATOM 1537 O O . MET A 1 192 ? 32.792 11.137 5.198 1.00 84.56 192 MET A O 1
ATOM 1541 N N . ALA A 1 193 ? 33.452 10.884 7.330 1.00 73.81 193 ALA A N 1
ATOM 1542 C CA . ALA A 1 193 ? 33.302 9.434 7.341 1.00 73.81 193 ALA A CA 1
ATOM 1543 C C . ALA A 1 193 ? 31.816 9.064 7.329 1.00 73.81 193 ALA A C 1
ATOM 1545 O O . ALA A 1 193 ? 31.410 8.292 6.464 1.00 73.81 193 ALA A O 1
ATOM 1546 N N . VAL A 1 194 ? 31.005 9.709 8.174 1.00 70.12 194 VAL A N 1
ATOM 1547 C CA . VAL A 1 194 ? 29.540 9.533 8.204 1.00 70.12 194 VAL A CA 1
ATOM 1548 C C . VAL A 1 194 ? 28.915 9.890 6.853 1.00 70.12 194 VAL A C 1
ATOM 1550 O O . VAL A 1 194 ? 28.159 9.107 6.283 1.00 70.12 194 VAL A O 1
ATOM 1553 N N . ALA A 1 195 ? 29.300 11.023 6.259 1.00 72.44 195 ALA A N 1
ATOM 1554 C CA . ALA A 1 195 ? 28.782 11.417 4.946 1.00 72.44 195 ALA A CA 1
ATOM 1555 C C . ALA A 1 195 ? 29.177 10.445 3.815 1.00 72.44 195 ALA A C 1
ATOM 1557 O O . ALA A 1 195 ? 28.429 10.266 2.860 1.00 72.44 195 ALA A O 1
ATOM 1558 N N . ASN A 1 196 ? 30.350 9.804 3.892 1.00 80.94 196 ASN A N 1
ATOM 1559 C CA . ASN A 1 196 ? 30.742 8.777 2.921 1.00 80.94 196 ASN A CA 1
ATOM 1560 C C . ASN A 1 196 ? 30.070 7.428 3.162 1.00 80.94 196 ASN A C 1
ATOM 1562 O O . ASN A 1 196 ? 29.879 6.691 2.199 1.00 80.94 196 ASN A O 1
ATOM 1566 N N . LEU A 1 197 ? 29.727 7.115 4.409 1.00 71.31 197 LEU A N 1
ATOM 1567 C CA . LEU A 1 197 ? 29.004 5.905 4.777 1.00 71.31 197 LEU A CA 1
ATOM 1568 C C . LEU A 1 197 ? 27.591 5.916 4.185 1.00 71.31 197 LEU A C 1
ATOM 1570 O O . LEU A 1 197 ? 27.176 4.943 3.563 1.00 71.31 197 LEU A O 1
ATOM 1574 N N . ARG A 1 198 ? 26.915 7.072 4.239 1.00 78.31 198 ARG A N 1
ATOM 1575 C CA . ARG A 1 198 ? 25.613 7.304 3.588 1.00 78.31 198 ARG A CA 1
ATOM 1576 C C . ARG A 1 198 ? 25.647 7.132 2.059 1.00 78.31 198 ARG A C 1
ATOM 1578 O O . ARG A 1 198 ? 24.619 6.858 1.456 1.00 78.31 198 ARG A O 1
ATOM 1585 N N . LEU A 1 199 ? 26.821 7.238 1.423 1.00 81.38 199 LEU A N 1
ATOM 1586 C CA . LEU A 1 199 ? 26.998 7.050 -0.027 1.00 81.38 199 LEU A CA 1
ATOM 1587 C C . LEU A 1 199 ? 27.250 5.588 -0.450 1.00 81.38 199 LEU A C 1
ATOM 1589 O O . LEU A 1 199 ? 27.251 5.302 -1.650 1.00 81.38 199 LEU A O 1
ATOM 1593 N N . GLU A 1 200 ? 27.472 4.655 0.483 1.00 79.62 200 GLU A N 1
ATOM 1594 C CA . GLU A 1 200 ? 27.759 3.241 0.170 1.00 79.62 200 GLU A CA 1
ATOM 1595 C C . GLU A 1 200 ? 26.667 2.529 -0.653 1.00 79.62 200 GLU A C 1
ATOM 1597 O O . GLU A 1 200 ? 27.009 1.866 -1.643 1.00 79.62 200 GLU A O 1
ATOM 1602 N N . PRO A 1 201 ? 25.360 2.699 -0.368 1.00 72.94 201 PRO A N 1
ATOM 1603 C CA . PRO A 1 201 ? 24.305 2.071 -1.169 1.00 72.94 201 PRO A CA 1
ATOM 1604 C C . PRO A 1 201 ? 24.353 2.481 -2.652 1.00 72.94 201 PRO A C 1
ATOM 1606 O O . PRO A 1 201 ? 24.180 1.646 -3.548 1.00 72.94 201 PRO A O 1
ATOM 1609 N N . LEU A 1 202 ? 24.684 3.750 -2.925 1.00 72.94 202 LEU A N 1
ATOM 1610 C CA . LEU A 1 202 ? 24.803 4.295 -4.282 1.00 72.94 202 LEU A CA 1
ATOM 1611 C C . LEU A 1 202 ? 26.016 3.709 -5.033 1.00 72.94 202 LEU A C 1
ATOM 1613 O O . LEU A 1 202 ? 25.959 3.474 -6.245 1.00 72.94 202 LEU A O 1
ATOM 1617 N N . ARG A 1 203 ? 27.107 3.392 -4.318 1.00 78.38 203 ARG A N 1
ATOM 1618 C CA . ARG A 1 203 ? 28.301 2.719 -4.873 1.00 78.38 203 ARG A CA 1
ATOM 1619 C C . ARG A 1 203 ? 28.005 1.266 -5.258 1.00 78.38 203 ARG A C 1
ATOM 1621 O O . ARG A 1 203 ? 28.426 0.804 -6.325 1.00 78.38 203 ARG A O 1
ATOM 1628 N N . ALA A 1 204 ? 27.249 0.546 -4.427 1.00 56.16 204 ALA A N 1
ATOM 1629 C CA . ALA A 1 204 ? 26.908 -0.863 -4.638 1.00 56.16 204 ALA A CA 1
ATOM 1630 C C . ALA A 1 204 ? 26.015 -1.084 -5.875 1.00 56.16 204 ALA A C 1
ATOM 1632 O O . ALA A 1 204 ? 26.261 -2.001 -6.668 1.00 56.16 204 ALA A O 1
ATOM 1633 N N . SER A 1 205 ? 25.036 -0.200 -6.098 1.00 50.38 205 SER A N 1
ATOM 1634 C CA . SER A 1 205 ? 24.157 -0.219 -7.279 1.00 50.38 205 SER A CA 1
ATOM 1635 C C . SER A 1 205 ? 24.944 -0.104 -8.599 1.00 50.38 205 SER A C 1
ATOM 1637 O O . SER A 1 205 ? 24.715 -0.855 -9.555 1.00 50.38 205 SER A O 1
ATOM 1639 N N . ARG A 1 206 ? 25.977 0.751 -8.643 1.00 54.62 206 ARG A N 1
ATOM 1640 C CA . ARG A 1 206 ? 26.855 0.912 -9.821 1.00 54.62 206 ARG A CA 1
ATOM 1641 C C . ARG A 1 206 ? 27.803 -0.266 -10.062 1.00 54.62 206 ARG A C 1
ATOM 1643 O O . ARG A 1 206 ? 28.066 -0.609 -11.219 1.00 54.62 206 ARG A O 1
ATOM 1650 N N . ARG A 1 207 ? 28.304 -0.922 -9.010 1.00 51.56 207 ARG A N 1
ATOM 1651 C CA . ARG A 1 207 ? 29.176 -2.110 -9.140 1.00 51.56 207 ARG A CA 1
ATOM 1652 C C . ARG A 1 207 ? 28.444 -3.291 -9.797 1.00 51.56 207 ARG A C 1
ATOM 1654 O O . ARG A 1 207 ? 29.019 -3.950 -10.662 1.00 51.56 207 ARG A O 1
ATOM 1661 N N . LYS A 1 208 ? 27.151 -3.488 -9.509 1.00 44.16 208 LYS A N 1
ATOM 1662 C CA . LYS A 1 208 ? 26.316 -4.513 -10.174 1.00 44.16 208 LYS A CA 1
ATOM 1663 C C . LYS A 1 208 ? 26.115 -4.246 -11.677 1.00 44.16 208 LYS A C 1
ATOM 1665 O O . LYS A 1 208 ? 26.202 -5.183 -12.468 1.00 44.16 208 LYS A O 1
ATOM 1670 N N . LYS A 1 209 ? 25.965 -2.979 -12.098 1.00 42.28 209 LYS A N 1
ATOM 1671 C CA . LYS A 1 209 ? 25.835 -2.586 -13.524 1.00 42.28 209 LYS A CA 1
ATOM 1672 C C . LYS A 1 209 ? 27.105 -2.815 -14.364 1.00 42.28 209 LYS A C 1
ATOM 1674 O O . LYS A 1 209 ? 27.014 -2.930 -15.582 1.00 42.28 209 LYS A O 1
ATOM 1679 N N . THR A 1 210 ? 28.291 -2.891 -13.750 1.00 40.97 210 THR A N 1
ATOM 1680 C CA . THR A 1 210 ? 29.571 -3.082 -14.472 1.00 40.97 210 THR A CA 1
ATOM 1681 C C . THR A 1 210 ? 30.051 -4.540 -14.515 1.00 40.97 210 THR A C 1
ATOM 1683 O O . THR A 1 210 ? 30.831 -4.899 -15.401 1.00 40.97 210 THR A O 1
ATOM 1686 N N . ALA A 1 211 ? 29.561 -5.401 -13.614 1.00 35.34 211 ALA A N 1
ATOM 1687 C CA . ALA A 1 211 ? 29.948 -6.812 -13.508 1.00 35.34 211 ALA A CA 1
ATOM 1688 C C . ALA A 1 211 ? 29.218 -7.762 -14.488 1.00 35.34 211 ALA A C 1
ATOM 1690 O O . ALA A 1 211 ? 29.667 -8.889 -14.694 1.00 35.34 211 ALA A O 1
ATOM 1691 N N . SER A 1 212 ? 28.144 -7.317 -15.147 1.00 32.69 212 SER A N 1
ATOM 1692 C CA . SER A 1 212 ? 27.260 -8.135 -15.999 1.00 32.69 212 SER A CA 1
ATOM 1693 C C . SER A 1 212 ? 27.782 -8.460 -17.416 1.00 32.69 212 SER A C 1
ATOM 1695 O O . SER A 1 212 ? 27.058 -9.045 -18.218 1.00 32.69 212 SER A O 1
ATOM 1697 N N . LYS A 1 213 ? 29.050 -8.170 -17.760 1.00 29.56 213 LYS A N 1
ATOM 1698 C CA . LYS A 1 213 ? 29.653 -8.611 -19.044 1.00 29.56 213 LYS A CA 1
ATOM 1699 C C . LYS A 1 213 ? 30.301 -10.006 -18.923 1.00 29.56 213 LYS A C 1
ATOM 1701 O O . LYS A 1 213 ? 31.297 -10.145 -18.207 1.00 29.56 213 LYS A O 1
ATOM 1706 N N . PRO A 1 214 ? 29.848 -11.043 -19.660 1.00 32.34 214 PRO A N 1
ATOM 1707 C CA . PRO A 1 214 ? 30.379 -12.398 -19.513 1.00 32.34 214 PRO A CA 1
ATOM 1708 C C . PRO A 1 214 ? 31.808 -12.527 -20.073 1.00 32.34 214 PRO A C 1
ATOM 1710 O O . PRO A 1 214 ? 32.067 -12.310 -21.259 1.00 32.34 214 PRO A O 1
ATOM 1713 N N . LYS A 1 215 ? 32.765 -12.942 -19.229 1.00 32.75 215 LYS A N 1
ATOM 1714 C CA . LYS A 1 215 ? 34.115 -13.352 -19.662 1.00 32.75 215 LYS A CA 1
ATOM 1715 C C . LYS A 1 215 ? 34.065 -14.748 -20.299 1.00 32.75 215 LYS A C 1
ATOM 1717 O O . LYS A 1 215 ? 33.662 -15.721 -19.666 1.00 32.75 215 LYS A O 1
ATOM 1722 N N . ALA A 1 216 ? 34.536 -14.863 -21.543 1.00 31.97 216 ALA A N 1
ATOM 1723 C CA . ALA A 1 216 ? 34.640 -16.127 -22.274 1.00 31.97 216 ALA A CA 1
ATOM 1724 C C . ALA A 1 216 ? 35.495 -17.179 -21.526 1.00 31.97 216 ALA A C 1
ATOM 1726 O O . ALA A 1 216 ? 36.628 -16.910 -21.122 1.00 31.97 216 ALA A O 1
ATOM 1727 N N . LYS A 1 217 ? 34.959 -18.400 -21.373 1.00 29.92 217 LYS A N 1
ATOM 1728 C CA . LYS A 1 217 ? 35.604 -19.537 -20.684 1.00 29.92 217 LYS A CA 1
ATOM 1729 C C . LYS A 1 217 ? 36.915 -19.974 -21.370 1.00 29.92 217 LYS A C 1
ATOM 1731 O O . LYS A 1 217 ? 36.874 -20.347 -22.545 1.00 29.92 217 LYS A O 1
ATOM 1736 N N . PRO A 1 218 ? 38.053 -20.085 -20.654 1.00 31.30 218 PRO A N 1
ATOM 1737 C CA . PRO A 1 218 ? 39.234 -20.773 -21.163 1.00 31.30 218 PRO A CA 1
ATOM 1738 C C . PRO A 1 218 ? 39.216 -22.277 -20.832 1.00 31.30 218 PRO A C 1
ATOM 1740 O O . PRO A 1 218 ? 38.825 -22.706 -19.747 1.00 31.30 218 PRO A O 1
ATOM 1743 N N . LYS A 1 219 ? 39.675 -23.090 -21.791 1.00 28.97 219 LYS A N 1
ATOM 1744 C CA . LYS A 1 219 ? 39.839 -24.553 -21.693 1.00 28.97 219 LYS A CA 1
ATOM 1745 C C . LYS A 1 219 ? 41.011 -24.930 -20.771 1.00 28.97 219 LYS A C 1
ATOM 1747 O O . LYS A 1 219 ? 42.084 -24.342 -20.862 1.00 28.97 219 LYS A O 1
ATOM 1752 N N . THR A 1 220 ? 40.842 -25.971 -19.953 1.00 28.25 220 THR A N 1
ATOM 1753 C CA . THR A 1 220 ? 41.919 -26.603 -19.160 1.00 28.25 220 THR A CA 1
ATOM 1754 C C . THR A 1 220 ? 42.784 -27.543 -20.015 1.00 28.25 220 THR A C 1
ATOM 1756 O O . THR A 1 220 ? 42.268 -28.170 -20.945 1.00 28.25 220 THR A O 1
ATOM 1759 N N . PRO A 1 221 ? 44.100 -27.669 -19.719 1.00 28.50 221 PRO A N 1
ATOM 1760 C CA . PRO A 1 221 ? 44.564 -28.908 -19.068 1.00 28.50 221 PRO A CA 1
ATOM 1761 C C . PRO A 1 221 ? 45.783 -28.808 -18.098 1.00 28.50 221 PRO A C 1
ATOM 1763 O O . PRO A 1 221 ? 46.784 -28.157 -18.364 1.00 28.50 221 PRO A O 1
ATOM 1766 N N . LYS A 1 222 ? 45.659 -29.565 -16.993 1.00 26.08 222 LYS A N 1
ATOM 1767 C CA . LYS A 1 222 ? 46.590 -30.409 -16.184 1.00 26.08 222 LYS A CA 1
ATOM 1768 C C . LYS A 1 222 ? 48.126 -30.152 -16.035 1.00 26.08 222 LYS A C 1
ATOM 1770 O O . LYS A 1 222 ? 48.898 -30.318 -16.968 1.00 26.08 222 LYS A O 1
ATOM 1775 N N . THR A 1 223 ? 48.512 -30.068 -14.742 1.00 26.05 223 THR A N 1
ATOM 1776 C CA . THR A 1 223 ? 49.654 -30.681 -13.983 1.00 26.05 223 THR A CA 1
ATOM 1777 C C . THR A 1 223 ? 51.122 -30.245 -14.196 1.00 26.05 223 THR A C 1
ATOM 1779 O O . THR A 1 223 ? 51.684 -30.533 -15.243 1.00 26.05 223 THR A O 1
ATOM 1782 N N . ALA A 1 224 ? 51.800 -29.756 -13.130 1.00 24.36 224 ALA A N 1
ATOM 1783 C CA . ALA A 1 224 ? 52.827 -30.483 -12.329 1.00 24.36 224 ALA A CA 1
ATOM 1784 C C . ALA A 1 224 ? 53.872 -29.588 -11.586 1.00 24.36 224 ALA A C 1
ATOM 1786 O O . ALA A 1 224 ? 54.532 -28.749 -12.183 1.00 24.36 224 ALA A O 1
ATOM 1787 N N . SER A 1 225 ? 54.076 -29.904 -10.293 1.00 24.67 225 SER A N 1
ATOM 1788 C CA . SER A 1 225 ? 55.313 -29.868 -9.463 1.00 24.67 225 SER A CA 1
ATOM 1789 C C . SER A 1 225 ? 56.152 -28.587 -9.222 1.00 24.67 225 SER A C 1
ATOM 1791 O O . SER A 1 225 ? 56.751 -28.017 -10.125 1.00 24.67 225 SER A O 1
ATOM 1793 N N . SER A 1 226 ? 56.337 -28.277 -7.927 1.00 24.31 226 SER A N 1
ATOM 1794 C CA . SER A 1 226 ? 57.393 -27.433 -7.307 1.00 24.31 226 SER A CA 1
ATOM 1795 C C . SER A 1 226 ? 58.755 -28.179 -7.243 1.00 24.31 226 SER A C 1
ATOM 1797 O O . SER A 1 226 ? 58.713 -29.413 -7.299 1.00 24.31 226 SER A O 1
ATOM 1799 N N . PRO A 1 227 ? 59.950 -27.536 -7.079 1.00 31.59 227 PRO A N 1
ATOM 1800 C CA . PRO A 1 227 ? 60.397 -27.036 -5.754 1.00 31.59 227 PRO A CA 1
ATOM 1801 C C . PRO A 1 227 ? 61.374 -25.813 -5.692 1.00 31.59 227 PRO A C 1
ATOM 1803 O O . PRO A 1 227 ? 62.273 -25.650 -6.506 1.00 31.59 227 PRO A O 1
ATOM 1806 N N . ARG A 1 228 ? 61.222 -25.024 -4.606 1.00 24.58 228 ARG A N 1
ATOM 1807 C CA . ARG A 1 228 ? 62.189 -24.286 -3.726 1.00 24.58 228 ARG A CA 1
ATOM 1808 C C . ARG A 1 228 ? 63.594 -23.845 -4.229 1.00 24.58 228 ARG A C 1
ATOM 1810 O O . ARG A 1 228 ? 64.409 -24.709 -4.508 1.00 24.58 228 ARG A O 1
ATOM 1817 N N . THR A 1 229 ? 63.973 -22.569 -3.966 1.00 25.98 229 THR A N 1
ATOM 1818 C CA . THR A 1 229 ? 64.984 -22.167 -2.928 1.00 25.98 229 THR A CA 1
ATOM 1819 C C . THR A 1 229 ? 65.120 -20.644 -2.639 1.00 25.98 229 THR A C 1
ATOM 1821 O O . THR A 1 229 ? 65.278 -19.831 -3.535 1.00 25.98 229 THR A O 1
ATOM 1824 N N . LYS A 1 230 ? 65.135 -20.353 -1.323 1.00 25.91 230 LYS A N 1
ATOM 1825 C CA . LYS A 1 230 ? 65.476 -19.198 -0.438 1.00 25.91 230 LYS A CA 1
ATOM 1826 C C . LYS A 1 230 ? 66.527 -18.118 -0.834 1.00 25.91 230 LYS A C 1
ATOM 1828 O O . LYS A 1 230 ? 67.642 -18.491 -1.186 1.00 25.91 230 LYS A O 1
ATOM 1833 N N . LYS A 1 231 ? 66.270 -16.841 -0.448 1.00 27.25 231 LYS A N 1
ATOM 1834 C CA . LYS A 1 231 ? 66.947 -16.000 0.612 1.00 27.25 231 LYS A CA 1
ATOM 1835 C C . LYS A 1 231 ? 66.586 -14.491 0.460 1.00 27.25 231 LYS A C 1
ATOM 1837 O O . LYS A 1 231 ? 66.778 -13.964 -0.621 1.00 27.25 231 LYS A O 1
ATOM 1842 N N . ALA A 1 232 ? 65.918 -13.840 1.432 1.00 26.12 232 ALA A N 1
ATOM 1843 C CA . ALA A 1 232 ? 66.408 -13.028 2.591 1.00 26.12 232 ALA A CA 1
ATOM 1844 C C . ALA A 1 232 ? 66.282 -11.500 2.305 1.00 26.12 232 ALA A C 1
ATOM 1846 O O . ALA A 1 232 ? 66.961 -11.037 1.403 1.00 26.12 232 ALA A O 1
ATOM 1847 N N . LYS A 1 233 ? 65.325 -10.708 2.833 1.00 26.77 233 LYS A N 1
ATOM 1848 C CA . LYS A 1 233 ? 64.912 -10.233 4.191 1.00 26.77 233 LYS A CA 1
ATOM 1849 C C . LYS A 1 233 ? 65.325 -8.761 4.438 1.00 26.77 233 LYS A C 1
ATOM 1851 O O . LYS A 1 233 ? 66.510 -8.515 4.626 1.00 26.77 233 LYS A O 1
ATOM 1856 N N . ALA A 1 234 ? 64.344 -7.855 4.565 1.00 22.81 234 ALA A N 1
ATOM 1857 C CA . ALA A 1 234 ? 64.313 -6.664 5.443 1.00 22.81 234 ALA A CA 1
ATOM 1858 C C . ALA A 1 234 ? 62.854 -6.120 5.521 1.00 22.81 234 ALA A C 1
ATOM 1860 O O . ALA A 1 234 ? 62.066 -6.510 4.666 1.00 22.81 234 ALA A O 1
ATOM 1861 N N . PRO A 1 235 ? 62.465 -5.365 6.570 1.00 35.38 235 PRO A N 1
ATOM 1862 C CA . PRO A 1 235 ? 61.129 -5.408 7.181 1.00 35.38 235 PRO A CA 1
ATOM 1863 C C . PRO A 1 235 ? 60.188 -4.286 6.720 1.00 35.38 235 PRO A C 1
ATOM 1865 O O . PRO A 1 235 ? 60.653 -3.170 6.547 1.00 35.38 235 PRO A O 1
ATOM 1868 N N . GLU A 1 236 ? 58.881 -4.551 6.643 1.00 25.58 236 GLU A N 1
ATOM 1869 C CA . GLU A 1 236 ? 57.835 -3.516 6.612 1.00 25.58 236 GLU A CA 1
ATOM 1870 C C . GLU A 1 236 ? 56.481 -4.106 7.054 1.00 25.58 236 GLU A C 1
ATOM 1872 O O . GLU A 1 236 ? 56.229 -5.301 6.889 1.00 25.58 236 GLU A O 1
ATOM 1877 N N . LEU A 1 237 ? 55.692 -3.276 7.737 1.00 26.12 237 LEU A N 1
ATOM 1878 C CA . LEU A 1 237 ? 54.415 -3.572 8.400 1.00 26.12 237 LEU A CA 1
ATOM 1879 C C . LEU A 1 237 ? 53.326 -4.008 7.393 1.00 26.12 237 LEU A C 1
ATOM 1881 O O . LEU A 1 237 ? 53.384 -3.576 6.243 1.00 26.12 237 LEU A O 1
ATOM 1885 N N . PRO A 1 238 ? 52.333 -4.834 7.781 1.00 26.84 238 PRO A N 1
ATOM 1886 C CA . PRO A 1 238 ? 51.302 -5.276 6.850 1.00 26.84 238 PRO A CA 1
ATOM 1887 C C . PRO A 1 238 ? 50.317 -4.133 6.567 1.00 26.84 238 PRO A C 1
ATOM 1889 O O . PRO A 1 238 ? 49.595 -3.701 7.460 1.00 26.84 238 PRO A O 1
ATOM 1892 N N . MET A 1 239 ? 50.297 -3.659 5.320 1.00 26.73 239 MET A N 1
ATOM 1893 C CA . MET A 1 239 ? 49.091 -3.087 4.727 1.00 26.73 239 MET A CA 1
ATOM 1894 C C . MET A 1 239 ? 48.294 -4.249 4.139 1.00 26.73 239 MET A C 1
ATOM 1896 O O . MET A 1 239 ? 48.797 -4.973 3.277 1.00 26.73 239 MET A O 1
ATOM 1900 N N . GLU A 1 240 ? 47.089 -4.455 4.649 1.00 27.33 240 GLU A N 1
ATOM 1901 C CA . GLU A 1 240 ? 46.122 -5.385 4.080 1.00 27.33 240 GLU A CA 1
ATOM 1902 C C . GLU A 1 240 ? 45.612 -4.820 2.747 1.00 27.33 240 GLU A C 1
ATOM 1904 O O . GLU A 1 240 ? 45.271 -3.646 2.632 1.00 27.33 240 GLU A O 1
ATOM 1909 N N . THR A 1 241 ? 45.628 -5.652 1.711 1.00 29.33 241 THR A N 1
ATOM 1910 C CA . THR A 1 241 ? 44.966 -5.394 0.427 1.00 29.33 241 THR A CA 1
ATOM 1911 C C . THR A 1 241 ? 43.446 -5.457 0.616 1.00 29.33 241 THR A C 1
ATOM 1913 O O . THR A 1 241 ? 43.004 -6.425 1.240 1.00 29.33 241 THR A O 1
ATOM 1916 N N . PRO A 1 242 ? 42.636 -4.532 0.062 1.00 32.78 242 PRO A N 1
ATOM 1917 C CA . PRO A 1 242 ? 41.180 -4.657 0.102 1.00 32.78 242 PRO A CA 1
ATOM 1918 C C . PRO A 1 242 ? 40.748 -5.921 -0.654 1.00 32.78 242 PRO A C 1
ATOM 1920 O O . PRO A 1 242 ? 41.146 -6.128 -1.803 1.00 32.78 242 PRO A O 1
ATOM 1923 N N . GLY A 1 243 ? 40.007 -6.801 0.021 1.00 29.30 243 GLY A N 1
ATOM 1924 C CA . GLY A 1 243 ? 39.414 -7.999 -0.576 1.00 29.30 243 GLY A CA 1
ATOM 1925 C C . GLY A 1 243 ? 38.222 -7.662 -1.478 1.00 29.30 243 GLY A C 1
ATOM 1926 O O . GLY A 1 243 ? 37.681 -6.561 -1.412 1.00 29.30 243 GLY A O 1
ATOM 1927 N N . GLU A 1 244 ? 37.824 -8.614 -2.327 1.00 30.44 244 GLU A N 1
ATOM 1928 C CA . GLU A 1 244 ? 36.540 -8.581 -3.049 1.00 30.44 244 GLU A CA 1
ATOM 1929 C C . GLU A 1 244 ? 35.378 -8.299 -2.068 1.00 30.44 244 GLU A C 1
ATOM 1931 O O . GLU A 1 244 ? 35.460 -8.748 -0.921 1.00 30.44 244 GLU A O 1
ATOM 1936 N N . PRO A 1 245 ? 34.320 -7.560 -2.471 1.00 39.50 245 PRO A N 1
ATOM 1937 C CA . PRO A 1 245 ? 33.181 -7.305 -1.596 1.00 39.50 245 PRO A CA 1
ATOM 1938 C C . PRO A 1 245 ? 32.553 -8.630 -1.158 1.00 39.50 245 PRO A C 1
ATOM 1940 O O . PRO A 1 245 ? 32.278 -9.507 -1.978 1.00 39.50 245 PRO A O 1
ATOM 1943 N N . ASP A 1 246 ? 32.388 -8.780 0.152 1.00 45.00 246 ASP A N 1
ATOM 1944 C CA . ASP A 1 246 ? 31.769 -9.948 0.755 1.00 45.00 246 ASP A CA 1
ATOM 1945 C C . ASP A 1 246 ? 30.250 -9.848 0.563 1.00 45.00 246 ASP A C 1
ATOM 1947 O O . ASP A 1 246 ? 29.597 -9.057 1.228 1.00 45.00 246 ASP A O 1
ATOM 1951 N N . ASP A 1 247 ? 29.682 -10.627 -0.361 1.00 48.22 247 ASP A N 1
ATOM 1952 C CA . ASP A 1 247 ? 28.225 -10.773 -0.535 1.00 48.22 247 ASP A CA 1
ATOM 1953 C C . ASP A 1 247 ? 27.638 -11.799 0.459 1.00 48.22 247 ASP A C 1
ATOM 1955 O O . ASP A 1 247 ? 26.571 -12.385 0.234 1.00 48.22 247 ASP A O 1
ATOM 1959 N N . SER A 1 248 ? 28.352 -12.100 1.550 1.00 58.44 248 SER A N 1
ATOM 1960 C CA . SER A 1 248 ? 27.824 -12.981 2.579 1.00 58.44 248 SER A CA 1
ATOM 1961 C C . SER A 1 248 ? 26.560 -12.377 3.207 1.00 58.44 248 SER A C 1
ATOM 1963 O O . SER A 1 248 ? 26.441 -11.161 3.364 1.00 58.44 248 SER A O 1
ATOM 1965 N N . PRO A 1 249 ? 25.612 -13.226 3.637 1.00 59.69 249 PRO A N 1
ATOM 1966 C CA . PRO A 1 249 ? 24.486 -12.806 4.464 1.00 59.69 249 PRO A CA 1
ATOM 1967 C C . PRO A 1 249 ? 24.861 -11.892 5.641 1.00 59.69 249 PRO A C 1
ATOM 1969 O O . PRO A 1 249 ? 24.083 -11.014 5.995 1.00 59.69 249 PRO A O 1
ATOM 1972 N N . ASP A 1 250 ? 26.043 -12.088 6.235 1.00 65.75 250 ASP A N 1
ATOM 1973 C CA . ASP A 1 250 ? 26.513 -11.294 7.371 1.00 65.75 250 ASP A CA 1
ATOM 1974 C C . ASP A 1 250 ? 26.883 -9.862 6.932 1.00 65.75 250 ASP A C 1
ATOM 1976 O O . ASP A 1 250 ? 26.460 -8.904 7.573 1.00 65.75 250 ASP A O 1
ATOM 1980 N N . ALA A 1 251 ? 27.552 -9.707 5.785 1.00 67.25 251 ALA A N 1
ATOM 1981 C CA . ALA A 1 251 ? 27.887 -8.404 5.211 1.00 67.25 251 ALA A CA 1
ATOM 1982 C C . ALA A 1 251 ? 26.658 -7.634 4.686 1.00 67.25 251 ALA A C 1
ATOM 1984 O O . ALA A 1 251 ? 26.595 -6.412 4.827 1.00 67.25 251 ALA A O 1
ATOM 1985 N N . LEU A 1 252 ? 25.655 -8.334 4.135 1.00 66.81 252 LEU A N 1
ATOM 1986 C CA . LEU A 1 252 ? 24.371 -7.728 3.752 1.00 66.81 252 LEU A CA 1
ATOM 1987 C C . LEU A 1 252 ? 23.618 -7.182 4.968 1.00 66.81 252 LEU A C 1
ATOM 1989 O O . LEU A 1 252 ? 23.112 -6.064 4.911 1.00 66.81 252 LEU A O 1
ATOM 1993 N N . ILE A 1 253 ? 23.570 -7.950 6.064 1.00 70.81 253 ILE A N 1
ATOM 1994 C CA . ILE A 1 253 ? 22.970 -7.510 7.329 1.00 70.81 253 ILE A CA 1
ATOM 1995 C C . ILE A 1 253 ? 23.741 -6.306 7.878 1.00 70.81 253 ILE A C 1
ATOM 1997 O O . ILE A 1 253 ? 23.137 -5.278 8.161 1.00 70.81 253 ILE A O 1
ATOM 2001 N N . ASP A 1 254 ? 25.069 -6.385 7.979 1.00 77.00 254 ASP A N 1
ATOM 2002 C CA . ASP A 1 254 ? 25.877 -5.289 8.527 1.00 77.00 254 ASP A CA 1
ATOM 2003 C C . ASP A 1 254 ? 25.725 -3.989 7.727 1.00 77.00 254 ASP A C 1
ATOM 2005 O O . ASP A 1 254 ? 25.647 -2.916 8.324 1.00 77.00 254 ASP A O 1
ATOM 2009 N N . GLY A 1 255 ? 25.601 -4.075 6.399 1.00 71.69 255 GLY A N 1
ATOM 2010 C CA . GLY A 1 255 ? 25.380 -2.913 5.536 1.00 71.69 255 GLY A CA 1
ATOM 2011 C C . GLY A 1 255 ? 24.062 -2.177 5.798 1.00 71.69 255 GLY A C 1
ATOM 2012 O O . GLY A 1 255 ? 24.027 -0.954 5.685 1.00 71.69 255 GLY A O 1
ATOM 2013 N N . VAL A 1 256 ? 22.993 -2.888 6.179 1.00 73.56 256 VAL A N 1
ATOM 2014 C CA . VAL A 1 256 ? 21.686 -2.274 6.492 1.00 73.56 256 VAL A CA 1
ATOM 2015 C C . VAL A 1 256 ? 21.511 -1.928 7.969 1.00 73.56 256 VAL A C 1
ATOM 2017 O O . VAL A 1 256 ? 20.689 -1.078 8.296 1.00 73.56 256 VAL A O 1
ATOM 2020 N N . LEU A 1 257 ? 22.299 -2.525 8.869 1.00 75.69 257 LEU A N 1
ATOM 2021 C CA . LEU A 1 257 ? 22.293 -2.157 10.289 1.00 75.69 257 LEU A CA 1
ATOM 2022 C C . LEU A 1 257 ? 22.918 -0.788 10.543 1.00 75.69 257 LEU A C 1
ATOM 2024 O O . LEU A 1 257 ? 22.508 -0.103 11.470 1.00 75.69 257 LEU A O 1
ATOM 2028 N N . VAL A 1 258 ? 23.896 -0.381 9.736 1.00 72.94 258 VAL A N 1
ATOM 2029 C CA . VAL A 1 258 ? 24.546 0.930 9.853 1.00 72.94 258 VAL A CA 1
ATOM 2030 C C . VAL A 1 258 ? 23.540 2.095 9.825 1.00 72.94 258 VAL A C 1
ATOM 2032 O O . VAL A 1 258 ? 23.477 2.813 10.820 1.00 72.94 258 VAL A O 1
ATOM 2035 N N . PRO A 1 259 ? 22.701 2.270 8.782 1.00 63.16 259 PRO A N 1
ATOM 2036 C CA . PRO A 1 259 ? 21.732 3.367 8.765 1.00 63.16 259 PRO A CA 1
ATOM 2037 C C . PRO A 1 259 ? 20.689 3.263 9.889 1.00 63.16 259 PRO A C 1
ATOM 2039 O O . PRO A 1 259 ? 20.241 4.285 10.394 1.00 63.16 259 PRO A O 1
ATOM 2042 N N . LEU A 1 260 ? 20.339 2.049 10.328 1.00 64.88 260 LEU A N 1
ATOM 2043 C CA . LEU A 1 260 ? 19.415 1.845 11.450 1.00 64.88 260 LEU A CA 1
ATOM 2044 C C . LEU A 1 260 ? 20.020 2.226 12.812 1.00 64.88 260 LEU A C 1
ATOM 2046 O O . LEU A 1 260 ? 19.274 2.592 13.716 1.00 64.88 260 LEU A O 1
ATOM 2050 N N . ARG A 1 261 ? 21.348 2.141 12.974 1.00 75.81 261 ARG A N 1
ATOM 2051 C CA . ARG A 1 261 ? 22.060 2.597 14.183 1.00 75.81 261 ARG A CA 1
ATOM 2052 C C . ARG A 1 261 ? 22.245 4.111 14.209 1.00 75.81 261 ARG A C 1
ATOM 2054 O O . ARG A 1 261 ? 22.222 4.693 15.285 1.00 75.81 261 ARG A O 1
ATOM 2061 N N . ASP A 1 262 ? 22.426 4.720 13.040 1.00 63.12 262 ASP A N 1
ATOM 2062 C CA . ASP A 1 262 ? 22.694 6.154 12.903 1.00 63.12 262 ASP A CA 1
ATOM 2063 C C . ASP A 1 262 ? 21.420 7.022 13.006 1.00 63.12 262 ASP A C 1
ATOM 2065 O O . ASP A 1 262 ? 21.531 8.234 13.176 1.00 63.12 262 ASP A O 1
ATOM 2069 N N . ALA A 1 263 ? 20.224 6.424 12.903 1.00 55.66 263 ALA A N 1
ATOM 2070 C CA . ALA A 1 263 ? 18.924 7.099 13.020 1.00 55.66 263 ALA A CA 1
ATOM 2071 C C . ALA A 1 263 ? 17.919 6.257 13.846 1.00 55.66 263 ALA A C 1
ATOM 2073 O O . ALA A 1 263 ? 16.961 5.705 13.288 1.00 55.66 263 ALA A O 1
ATOM 2074 N N . PRO A 1 264 ? 18.138 6.110 15.169 1.00 48.34 264 PRO A N 1
ATOM 2075 C CA . PRO A 1 264 ? 17.388 5.185 16.022 1.00 48.34 264 PRO A CA 1
ATOM 2076 C C . PRO A 1 264 ? 15.884 5.483 16.106 1.00 48.34 264 PRO A C 1
ATOM 2078 O O . PRO A 1 264 ? 15.113 4.531 16.223 1.00 48.34 264 PRO A O 1
ATOM 2081 N N . ASP A 1 265 ? 15.465 6.735 15.902 1.00 35.62 265 ASP A N 1
ATOM 2082 C CA . ASP A 1 265 ? 14.059 7.139 16.045 1.00 35.62 265 ASP A CA 1
ATOM 2083 C C . ASP A 1 265 ? 13.332 7.274 14.689 1.00 35.62 265 ASP A C 1
ATOM 2085 O O . ASP A 1 265 ? 12.201 6.818 14.540 1.00 35.62 265 ASP A O 1
ATOM 2089 N N . THR A 1 266 ? 14.006 7.724 13.621 1.00 39.56 266 THR A N 1
ATOM 2090 C CA . THR A 1 266 ? 13.375 8.021 12.308 1.00 39.56 266 THR A CA 1
ATOM 2091 C C . THR A 1 266 ? 13.767 7.085 11.153 1.00 39.56 266 THR A C 1
ATOM 2093 O O . THR A 1 266 ? 13.109 7.076 10.114 1.00 39.56 266 THR A O 1
ATOM 2096 N N . GLY A 1 267 ? 14.801 6.248 11.308 1.00 45.12 267 GLY A N 1
ATOM 2097 C CA . GLY A 1 267 ? 15.355 5.416 10.230 1.00 45.12 267 GLY A CA 1
ATOM 2098 C C . GLY A 1 267 ? 14.430 4.306 9.710 1.00 45.12 267 GLY A C 1
ATOM 2099 O O . GLY A 1 267 ? 14.477 3.170 10.184 1.00 45.12 267 GLY A O 1
ATOM 2100 N N . THR A 1 268 ? 13.624 4.592 8.689 1.00 52.84 268 THR A N 1
ATOM 2101 C CA . THR A 1 268 ? 12.962 3.563 7.872 1.00 52.84 268 THR A CA 1
ATOM 2102 C C . THR A 1 268 ? 13.889 3.126 6.733 1.00 52.84 268 THR A C 1
ATOM 2104 O O . THR A 1 268 ? 14.623 3.925 6.155 1.00 52.84 268 THR A O 1
ATOM 2107 N N . LEU A 1 269 ? 13.912 1.827 6.420 1.00 60.97 269 LEU A N 1
ATOM 2108 C CA . LEU A 1 269 ? 14.584 1.342 5.212 1.00 60.97 269 LEU A CA 1
ATOM 2109 C C . LEU A 1 269 ? 13.625 1.488 4.022 1.00 60.97 269 LEU A C 1
ATOM 2111 O O . LEU A 1 269 ? 12.445 1.169 4.178 1.00 60.97 269 LEU A O 1
ATOM 2115 N N . PRO A 1 270 ? 14.098 1.881 2.822 1.00 62.00 270 PRO A N 1
ATOM 2116 C CA . PRO A 1 270 ? 13.235 1.937 1.649 1.00 62.00 270 PRO A CA 1
ATOM 2117 C C . PRO A 1 270 ? 12.571 0.579 1.386 1.00 62.00 270 PRO A C 1
ATOM 2119 O O . PRO A 1 270 ? 13.248 -0.452 1.391 1.00 62.00 270 PRO A O 1
ATOM 2122 N N . VAL A 1 271 ? 11.270 0.567 1.076 1.00 59.25 271 VAL A N 1
ATOM 2123 C CA . VAL A 1 271 ? 10.484 -0.667 0.839 1.00 59.25 271 VAL A CA 1
ATOM 2124 C C . VAL A 1 271 ? 11.147 -1.581 -0.197 1.00 59.25 271 VAL A C 1
ATOM 2126 O O . VAL A 1 271 ? 11.197 -2.796 -0.033 1.00 59.25 271 VAL A O 1
ATOM 2129 N N . ARG A 1 272 ? 11.765 -1.012 -1.242 1.00 55.44 272 ARG A N 1
ATOM 2130 C CA . ARG A 1 272 ? 12.507 -1.787 -2.252 1.00 55.44 272 ARG A CA 1
ATOM 2131 C C . ARG A 1 272 ? 13.692 -2.564 -1.663 1.00 55.44 272 ARG A C 1
ATOM 2133 O O . ARG A 1 272 ? 13.982 -3.668 -2.120 1.00 55.44 272 ARG A O 1
ATOM 2140 N N . VAL A 1 273 ? 14.375 -2.001 -0.665 1.00 65.88 273 VAL A N 1
ATOM 2141 C CA . VAL A 1 273 ? 15.459 -2.679 0.060 1.00 65.88 273 VAL A CA 1
ATOM 2142 C C . VAL A 1 273 ? 14.880 -3.818 0.892 1.00 65.88 273 VAL A C 1
ATOM 2144 O O . VAL A 1 273 ? 15.385 -4.935 0.801 1.00 65.88 273 VAL A O 1
ATOM 2147 N N . LEU A 1 274 ? 13.794 -3.571 1.631 1.00 69.00 274 LEU A N 1
ATOM 2148 C CA . LEU A 1 274 ? 13.115 -4.596 2.432 1.00 69.00 274 LEU A CA 1
ATOM 2149 C C . LEU A 1 274 ? 12.637 -5.770 1.568 1.00 69.00 274 LEU A C 1
ATOM 2151 O O . LEU A 1 274 ? 12.997 -6.909 1.856 1.00 69.00 274 LEU A O 1
ATOM 2155 N N . ARG A 1 275 ? 11.954 -5.504 0.447 1.00 71.06 275 ARG A N 1
ATOM 2156 C CA . ARG A 1 275 ? 11.545 -6.528 -0.536 1.00 71.06 275 ARG A CA 1
ATOM 2157 C C . ARG A 1 275 ? 12.721 -7.332 -1.067 1.00 71.06 275 ARG A C 1
ATOM 2159 O O . ARG A 1 275 ? 12.660 -8.559 -1.136 1.00 71.06 275 ARG A O 1
ATOM 2166 N N . GLY A 1 276 ? 13.813 -6.643 -1.404 1.00 66.38 276 GLY A N 1
ATOM 2167 C CA . GLY A 1 276 ? 15.053 -7.283 -1.825 1.00 66.38 276 GLY A CA 1
ATOM 2168 C C . GLY A 1 276 ? 15.588 -8.248 -0.767 1.00 66.38 276 GLY A C 1
ATOM 2169 O O . GLY A 1 276 ? 15.946 -9.369 -1.101 1.00 66.38 276 GLY A O 1
ATOM 2170 N N . LEU A 1 277 ? 15.596 -7.856 0.509 1.00 74.25 277 LEU A N 1
ATOM 2171 C CA . LEU A 1 277 ? 16.058 -8.701 1.616 1.00 74.25 277 LEU A CA 1
ATOM 2172 C C . LEU A 1 277 ? 15.103 -9.874 1.904 1.00 74.25 277 LEU A C 1
ATOM 2174 O O . LEU A 1 277 ? 15.570 -10.996 2.107 1.00 74.25 277 LEU A O 1
ATOM 2178 N N . VAL A 1 278 ? 13.785 -9.651 1.874 1.00 78.19 278 VAL A N 1
ATOM 2179 C CA . VAL A 1 278 ? 12.760 -10.699 2.052 1.00 78.19 278 VAL A CA 1
ATOM 2180 C C . VAL A 1 278 ? 12.877 -11.780 0.971 1.00 78.19 278 VAL A C 1
ATOM 2182 O O . VAL A 1 278 ? 12.701 -12.964 1.260 1.00 78.19 278 VAL A O 1
ATOM 2185 N N . ALA A 1 279 ? 13.301 -11.423 -0.245 1.00 72.00 279 ALA A N 1
ATOM 2186 C CA . ALA A 1 279 ? 13.588 -12.382 -1.315 1.00 72.00 279 ALA A CA 1
ATOM 2187 C C . ALA A 1 279 ? 14.778 -13.329 -1.023 1.00 72.00 279 ALA A C 1
ATOM 2189 O O . ALA A 1 279 ? 15.012 -14.279 -1.773 1.00 72.00 279 ALA A O 1
ATOM 2190 N N . HIS A 1 280 ? 15.519 -13.129 0.075 1.00 75.25 280 HIS A N 1
ATOM 2191 C CA . HIS A 1 280 ? 16.635 -13.977 0.497 1.00 75.25 280 HIS A CA 1
ATOM 2192 C C . HIS A 1 280 ? 16.371 -14.664 1.856 1.00 75.25 280 HIS A C 1
ATOM 2194 O O . HIS A 1 280 ? 16.938 -14.261 2.877 1.00 75.25 280 HIS A O 1
ATOM 2200 N N . PRO A 1 281 ? 15.630 -15.793 1.901 1.00 71.56 281 PRO A N 1
ATOM 2201 C CA . PRO A 1 281 ? 15.326 -16.518 3.145 1.00 71.56 281 PRO A CA 1
ATOM 2202 C C . PRO A 1 281 ? 16.557 -16.954 3.964 1.00 71.56 281 PRO A C 1
ATOM 2204 O O . PRO A 1 281 ? 16.473 -17.176 5.170 1.00 71.56 281 PRO A O 1
ATOM 2207 N N . GLY A 1 282 ? 17.733 -17.058 3.331 1.00 70.50 282 GLY A N 1
ATOM 2208 C CA . GLY A 1 282 ? 18.998 -17.350 4.013 1.00 70.50 282 GLY A CA 1
ATOM 2209 C C . GLY A 1 282 ? 19.451 -16.268 5.006 1.00 70.50 282 GLY A C 1
ATOM 2210 O O . GLY A 1 282 ? 20.191 -16.588 5.939 1.00 70.50 282 GLY A O 1
ATOM 2211 N N . LEU A 1 283 ? 18.990 -15.020 4.849 1.00 77.44 283 LEU A N 1
ATOM 2212 C CA . LEU A 1 283 ? 19.254 -13.927 5.792 1.00 77.44 283 LEU A CA 1
ATOM 2213 C C . LEU A 1 283 ? 18.581 -14.175 7.144 1.00 77.44 283 LEU A C 1
ATOM 2215 O O . LEU A 1 283 ? 19.182 -13.907 8.186 1.00 77.44 283 LEU A O 1
ATOM 2219 N N . ALA A 1 284 ? 17.382 -14.764 7.134 1.00 80.06 284 ALA A N 1
ATOM 2220 C CA . ALA A 1 284 ? 16.605 -15.033 8.339 1.00 80.06 284 ALA A CA 1
ATOM 2221 C C . ALA A 1 284 ? 17.398 -15.879 9.352 1.00 80.06 284 ALA A C 1
ATOM 2223 O O . ALA A 1 284 ? 17.460 -15.548 10.534 1.00 80.06 284 ALA A O 1
ATOM 2224 N N . PHE A 1 285 ? 18.114 -16.910 8.883 1.00 77.75 285 PHE A N 1
ATOM 2225 C CA . PHE A 1 285 ? 18.960 -17.751 9.740 1.00 77.75 285 PHE A CA 1
ATOM 2226 C C . PHE A 1 285 ? 20.080 -16.984 10.446 1.00 77.75 285 PHE A C 1
ATOM 2228 O O . PHE A 1 285 ? 20.421 -17.304 11.586 1.00 77.75 285 PHE A O 1
ATOM 2235 N N . ARG A 1 286 ? 20.674 -15.992 9.778 1.00 81.62 286 ARG A N 1
ATOM 2236 C CA . ARG A 1 286 ? 21.772 -15.200 10.343 1.00 81.62 286 ARG A CA 1
ATOM 2237 C C . ARG A 1 286 ? 21.269 -14.171 11.331 1.00 81.62 286 ARG A C 1
ATOM 2239 O O . ARG A 1 286 ? 21.807 -14.097 12.432 1.00 81.62 286 ARG A O 1
ATOM 2246 N N . LEU A 1 287 ? 20.220 -13.443 10.965 1.00 85.44 287 LEU A N 1
ATOM 2247 C CA . LEU A 1 287 ? 19.634 -12.418 11.816 1.00 85.44 287 LEU A CA 1
ATOM 2248 C C . LEU A 1 287 ? 19.084 -13.027 13.114 1.00 85.44 287 LEU A C 1
ATOM 2250 O O . LEU A 1 287 ? 19.461 -12.594 14.199 1.00 85.44 287 LEU A O 1
ATOM 2254 N N . VAL A 1 288 ? 18.322 -14.124 13.016 1.00 87.19 288 VAL A N 1
ATOM 2255 C CA . VAL A 1 288 ? 17.837 -14.874 14.188 1.00 87.19 288 VAL A CA 1
ATOM 2256 C C . VAL A 1 288 ? 18.993 -15.357 15.060 1.00 87.19 288 VAL A C 1
ATOM 2258 O O . VAL A 1 288 ? 18.922 -15.267 16.283 1.00 87.19 288 VAL A O 1
ATOM 2261 N N . HIS A 1 289 ? 20.081 -15.851 14.459 1.00 84.38 289 HIS A N 1
ATOM 2262 C CA . HIS A 1 289 ? 21.251 -16.265 15.227 1.00 84.38 289 HIS A CA 1
ATOM 2263 C C . HIS A 1 289 ? 21.893 -15.089 15.974 1.00 84.38 289 HIS A C 1
ATOM 2265 O O . HIS A 1 289 ? 22.256 -15.256 17.135 1.00 84.38 289 HIS A O 1
ATOM 2271 N N . ARG A 1 290 ? 22.061 -13.919 15.348 1.00 86.12 290 ARG A N 1
ATOM 2272 C CA . ARG A 1 290 ? 22.659 -12.740 16.002 1.00 86.12 290 ARG A CA 1
ATOM 2273 C C . ARG A 1 290 ? 21.822 -12.300 17.200 1.00 86.12 290 ARG A C 1
ATOM 2275 O O . ARG A 1 290 ? 22.339 -12.292 18.315 1.00 86.12 290 ARG A O 1
ATOM 2282 N N . VAL A 1 291 ? 20.517 -12.123 17.000 1.00 88.12 291 VAL A N 1
ATOM 2283 C CA . VAL A 1 291 ? 19.599 -11.672 18.055 1.00 88.12 291 VAL A CA 1
ATOM 2284 C C . VAL A 1 291 ? 19.487 -12.690 19.190 1.00 88.12 291 VAL A C 1
ATOM 2286 O O . VAL A 1 291 ? 19.651 -12.326 20.350 1.00 88.12 291 VAL A O 1
ATOM 2289 N N . LEU A 1 292 ? 19.280 -13.980 18.893 1.00 84.56 292 LEU A N 1
ATOM 2290 C CA . LEU A 1 292 ? 19.125 -15.001 19.938 1.00 84.56 292 LEU A CA 1
ATOM 2291 C C . LEU A 1 292 ? 20.401 -15.245 20.749 1.00 84.56 292 LEU A C 1
ATOM 2293 O O . LEU A 1 292 ? 20.321 -15.871 21.797 1.00 84.56 292 LEU A O 1
ATOM 2297 N N . THR A 1 293 ? 21.579 -14.829 20.283 1.00 81.12 293 THR A N 1
ATOM 2298 C CA . THR A 1 293 ? 22.854 -15.133 20.963 1.00 81.12 293 THR A CA 1
ATOM 2299 C C . THR A 1 293 ? 23.488 -13.955 21.662 1.00 81.12 293 THR A C 1
ATOM 2301 O O . THR A 1 293 ? 24.447 -14.148 22.409 1.00 81.12 293 THR A O 1
ATOM 2304 N N . ALA A 1 294 ? 22.966 -12.758 21.427 1.00 78.06 294 ALA A N 1
ATOM 2305 C CA . ALA A 1 294 ? 23.437 -11.556 22.071 1.00 78.06 294 ALA A CA 1
ATOM 2306 C C . ALA A 1 294 ? 22.989 -11.530 23.539 1.00 78.06 294 ALA A C 1
ATOM 2308 O O . ALA A 1 294 ? 21.815 -11.750 23.841 1.00 78.06 294 ALA A O 1
ATOM 2309 N N . ASP A 1 295 ? 23.913 -11.231 24.454 1.00 71.62 295 ASP A N 1
ATOM 2310 C CA . ASP A 1 295 ? 23.574 -10.988 25.864 1.00 71.62 295 ASP A CA 1
ATOM 2311 C C . ASP A 1 295 ? 22.655 -9.758 26.004 1.00 71.62 295 ASP A C 1
ATOM 2313 O O . ASP A 1 295 ? 21.745 -9.751 26.830 1.00 71.62 295 ASP A O 1
ATOM 2317 N N . ALA A 1 296 ? 22.856 -8.757 25.139 1.00 75.00 296 ALA A N 1
ATOM 2318 C CA . ALA A 1 296 ? 21.981 -7.609 24.929 1.00 75.00 296 ALA A CA 1
ATOM 2319 C C . ALA A 1 296 ? 21.814 -7.400 23.410 1.00 75.00 296 ALA A C 1
ATOM 2321 O O . ALA A 1 296 ? 22.794 -7.039 22.751 1.00 75.00 296 ALA A O 1
ATOM 2322 N N . PRO A 1 297 ? 20.637 -7.692 22.825 1.00 74.31 297 PRO A N 1
ATOM 2323 C CA . PRO A 1 297 ? 20.436 -7.580 21.384 1.00 74.31 297 PRO A CA 1
ATOM 2324 C C . PRO A 1 297 ? 20.502 -6.130 20.911 1.00 74.31 297 PRO A C 1
ATOM 2326 O O . PRO A 1 297 ? 19.913 -5.245 21.527 1.00 74.31 297 PRO A O 1
ATOM 2329 N N . ASP A 1 298 ? 21.195 -5.900 19.800 1.00 83.25 298 ASP A N 1
ATOM 2330 C CA . ASP A 1 298 ? 21.357 -4.576 19.200 1.00 83.25 298 ASP A CA 1
ATOM 2331 C C . ASP A 1 298 ? 20.008 -4.008 18.731 1.00 83.25 298 ASP A C 1
ATOM 2333 O O . ASP A 1 298 ? 19.276 -4.680 18.004 1.00 83.25 298 ASP A O 1
ATOM 2337 N N . LEU A 1 299 ? 19.683 -2.770 19.116 1.00 81.50 299 LEU A N 1
ATOM 2338 C CA . LEU A 1 299 ? 18.405 -2.126 18.795 1.00 81.50 299 LEU A CA 1
ATOM 2339 C C . LEU A 1 299 ? 18.164 -2.060 17.278 1.00 81.50 299 LEU A C 1
ATOM 2341 O O . LEU A 1 299 ? 17.049 -2.296 16.817 1.00 81.50 299 LEU A O 1
ATOM 2345 N N . ALA A 1 300 ? 19.218 -1.835 16.490 1.00 83.25 300 ALA A N 1
ATOM 2346 C CA . ALA A 1 300 ? 19.127 -1.839 15.033 1.00 83.25 300 ALA A CA 1
ATOM 2347 C C . ALA A 1 300 ? 18.814 -3.233 14.463 1.00 83.25 300 ALA A C 1
ATOM 2349 O O . ALA A 1 300 ? 18.051 -3.350 13.506 1.00 83.25 300 ALA A O 1
ATOM 2350 N N . GLU A 1 301 ? 19.348 -4.304 15.063 1.00 86.50 301 GLU A N 1
ATOM 2351 C CA . GLU A 1 301 ? 19.021 -5.684 14.678 1.00 86.50 301 GLU A CA 1
ATOM 2352 C C . GLU A 1 301 ? 17.572 -6.028 15.022 1.00 86.50 301 GLU A C 1
ATOM 2354 O O . GLU A 1 301 ? 16.883 -6.667 14.223 1.00 86.50 301 GLU A O 1
ATOM 2359 N N . GLN A 1 302 ? 17.088 -5.568 16.178 1.00 84.38 302 GLN A N 1
ATOM 2360 C CA . GLN A 1 302 ? 15.689 -5.720 16.576 1.00 84.38 302 GLN A CA 1
ATOM 2361 C C . GLN A 1 302 ? 14.759 -4.981 15.605 1.00 84.38 302 GLN A C 1
ATOM 2363 O O . GLN A 1 302 ? 13.794 -5.565 15.111 1.00 84.38 302 GLN A O 1
ATOM 2368 N N . ARG A 1 303 ? 15.084 -3.729 15.261 1.00 84.62 303 ARG A N 1
ATOM 2369 C CA . ARG A 1 303 ? 14.321 -2.921 14.299 1.00 84.62 303 ARG A CA 1
ATOM 2370 C C . ARG A 1 303 ? 14.319 -3.545 12.907 1.00 84.62 303 ARG A C 1
ATOM 2372 O O . ARG A 1 303 ? 13.267 -3.629 12.281 1.00 84.62 303 ARG A O 1
ATOM 2379 N N . LEU A 1 304 ? 15.459 -4.058 12.446 1.00 87.56 304 LEU A N 1
ATOM 2380 C CA . LEU A 1 304 ? 15.536 -4.784 11.179 1.00 87.56 304 LEU A CA 1
ATOM 2381 C C . LEU A 1 304 ? 14.645 -6.034 11.185 1.00 87.56 304 LEU A C 1
ATOM 2383 O O . LEU A 1 304 ? 13.997 -6.316 10.180 1.00 87.56 304 LEU A O 1
ATOM 2387 N N . CYS A 1 305 ? 14.574 -6.770 12.303 1.00 90.69 305 CYS A N 1
ATOM 2388 C CA . CYS A 1 305 ? 13.648 -7.899 12.429 1.00 90.69 305 CYS A CA 1
ATOM 2389 C C . CYS A 1 305 ? 12.194 -7.451 12.263 1.00 90.69 305 CYS A C 1
ATOM 2391 O O . CYS A 1 305 ? 11.470 -8.099 11.517 1.00 90.69 305 CYS A O 1
ATOM 2393 N N . VAL A 1 306 ? 11.785 -6.356 12.916 1.00 89.00 306 VAL A N 1
ATOM 2394 C CA . VAL A 1 306 ? 10.425 -5.802 12.785 1.00 89.00 306 VAL A CA 1
ATOM 2395 C C . VAL A 1 306 ? 10.122 -5.479 11.325 1.00 89.00 306 VAL A C 1
ATOM 2397 O O . VAL A 1 306 ? 9.158 -6.005 10.783 1.00 89.00 306 VAL A O 1
ATOM 2400 N N . LEU A 1 307 ? 10.979 -4.692 10.667 1.00 87.31 307 LEU A N 1
ATOM 2401 C CA . LEU A 1 307 ? 10.763 -4.252 9.285 1.00 87.31 307 LEU A CA 1
ATOM 2402 C C . LEU A 1 307 ? 10.698 -5.423 8.292 1.00 87.31 307 LEU A C 1
ATOM 2404 O O . LEU A 1 307 ? 9.868 -5.428 7.389 1.00 87.31 307 LEU A O 1
ATOM 2408 N N . LEU A 1 308 ? 11.564 -6.430 8.449 1.00 89.06 308 LEU A N 1
ATOM 2409 C CA . LEU A 1 308 ? 11.574 -7.598 7.563 1.00 89.06 308 LEU A CA 1
ATOM 2410 C C . LEU A 1 308 ? 10.397 -8.539 7.816 1.00 89.06 308 LEU A C 1
ATOM 2412 O O . LEU A 1 308 ? 9.868 -9.107 6.865 1.00 89.06 308 LEU A O 1
ATOM 2416 N N . LEU A 1 309 ? 10.005 -8.735 9.077 1.00 92.50 309 LEU A N 1
ATOM 2417 C CA . LEU A 1 309 ? 8.825 -9.528 9.417 1.00 92.50 309 LEU A CA 1
ATOM 2418 C C . LEU A 1 309 ? 7.548 -8.846 8.930 1.00 92.50 309 LEU A C 1
ATOM 2420 O O . LEU A 1 309 ? 6.664 -9.540 8.435 1.00 92.50 309 LEU A O 1
ATOM 2424 N N . ASP A 1 310 ? 7.471 -7.519 9.029 1.00 87.94 310 ASP A N 1
ATOM 2425 C CA . ASP A 1 310 ? 6.325 -6.744 8.564 1.00 87.94 310 ASP A CA 1
ATOM 2426 C C . ASP A 1 310 ? 6.203 -6.778 7.034 1.00 87.94 310 ASP A C 1
ATOM 2428 O O . ASP A 1 310 ? 5.164 -7.187 6.521 1.00 87.94 310 ASP A O 1
ATOM 2432 N N . GLU A 1 311 ? 7.285 -6.509 6.291 1.00 86.00 311 GLU A N 1
ATOM 2433 C CA . GLU A 1 311 ? 7.280 -6.630 4.823 1.00 86.00 311 GLU A CA 1
ATOM 2434 C C . GLU A 1 311 ? 6.963 -8.069 4.381 1.00 86.00 311 GLU A C 1
ATOM 2436 O O . GLU A 1 311 ? 6.161 -8.289 3.474 1.00 86.00 311 GLU A O 1
ATOM 2441 N N . ALA A 1 312 ? 7.544 -9.077 5.044 1.00 87.00 312 ALA A N 1
ATOM 2442 C CA . ALA A 1 312 ? 7.266 -10.475 4.728 1.00 87.00 312 ALA A CA 1
ATOM 2443 C C . ALA A 1 312 ? 5.816 -10.873 5.054 1.00 87.00 312 ALA A C 1
ATOM 2445 O O . ALA A 1 312 ? 5.224 -11.664 4.318 1.00 87.00 312 ALA A O 1
ATOM 2446 N N . ARG A 1 313 ? 5.225 -10.326 6.125 1.00 88.06 313 ARG A N 1
ATOM 2447 C CA . ARG A 1 313 ? 3.797 -10.474 6.437 1.00 88.06 313 ARG A CA 1
ATOM 2448 C C . ARG A 1 313 ? 2.944 -9.822 5.356 1.00 88.06 313 ARG A C 1
ATOM 2450 O O . ARG A 1 313 ? 2.002 -10.456 4.892 1.00 88.06 313 ARG A O 1
ATOM 2457 N N . MET A 1 314 ? 3.257 -8.589 4.960 1.00 79.38 314 MET A N 1
ATOM 2458 C CA . MET A 1 314 ? 2.515 -7.852 3.933 1.00 79.38 314 MET A CA 1
ATOM 2459 C C . MET A 1 314 ? 2.511 -8.597 2.596 1.00 79.38 314 MET A C 1
ATOM 2461 O O . MET A 1 314 ? 1.440 -8.784 2.021 1.00 79.38 314 MET A O 1
ATOM 2465 N N . ASP A 1 315 ? 3.669 -9.089 2.146 1.00 78.25 315 ASP A N 1
ATOM 2466 C CA . ASP A 1 315 ? 3.776 -9.918 0.940 1.00 78.25 315 ASP A CA 1
ATOM 2467 C C . ASP A 1 315 ? 2.954 -11.212 1.088 1.00 78.25 315 ASP A C 1
ATOM 2469 O O . ASP A 1 315 ? 2.102 -11.496 0.249 1.00 78.25 315 ASP A O 1
ATOM 2473 N N . ALA A 1 316 ? 3.100 -11.944 2.201 1.00 80.56 316 ALA A N 1
ATOM 2474 C CA . ALA A 1 316 ? 2.382 -13.203 2.433 1.00 80.56 316 ALA A CA 1
ATOM 2475 C C . ALA A 1 316 ? 0.849 -13.042 2.496 1.00 80.56 316 ALA A C 1
ATOM 2477 O O . ALA A 1 316 ? 0.111 -13.871 1.970 1.00 80.56 316 ALA A O 1
ATOM 2478 N N . GLU A 1 317 ? 0.342 -11.975 3.113 1.00 74.06 317 GLU A N 1
ATOM 2479 C CA . GLU A 1 317 ? -1.094 -11.651 3.145 1.00 74.06 317 GLU A CA 1
ATOM 2480 C C . GLU A 1 317 ? -1.646 -11.181 1.793 1.00 74.06 317 GLU A C 1
ATOM 2482 O O . GLU A 1 317 ? -2.863 -11.179 1.575 1.00 74.06 317 GLU A O 1
ATOM 2487 N N . GLY A 1 318 ? -0.759 -10.752 0.898 1.00 67.69 318 GLY A N 1
ATOM 2488 C CA . GLY A 1 318 ? -1.036 -10.553 -0.516 1.00 67.69 318 GLY A CA 1
ATOM 2489 C C . GLY A 1 318 ? -1.000 -11.847 -1.329 1.00 67.69 318 GLY A C 1
ATOM 2490 O O . GLY A 1 318 ? -1.194 -11.759 -2.527 1.00 67.69 318 GLY A O 1
ATOM 2491 N N . ASN A 1 319 ? -0.788 -13.014 -0.699 1.00 68.00 319 ASN A N 1
ATOM 2492 C CA . ASN A 1 319 ? -0.468 -14.314 -1.313 1.00 68.00 319 ASN A CA 1
ATOM 2493 C C . ASN A 1 319 ? 0.917 -14.395 -1.985 1.00 68.00 319 ASN A C 1
ATOM 2495 O O . ASN A 1 319 ? 1.197 -15.354 -2.704 1.00 68.00 319 ASN A O 1
ATOM 2499 N N . GLY A 1 320 ? 1.820 -13.457 -1.705 1.00 69.94 320 GLY A N 1
ATOM 2500 C CA . GLY A 1 320 ? 3.192 -13.476 -2.199 1.00 69.94 320 GLY A CA 1
ATOM 2501 C C . GLY A 1 320 ? 4.011 -14.646 -1.638 1.00 69.94 320 GLY A C 1
ATOM 2502 O O . GLY A 1 320 ? 4.042 -14.927 -0.433 1.00 69.94 320 GLY A O 1
ATOM 2503 N N . ALA A 1 321 ? 4.695 -15.369 -2.529 1.00 71.81 321 ALA A N 1
ATOM 2504 C CA . ALA A 1 321 ? 5.474 -16.552 -2.165 1.00 71.81 321 ALA A CA 1
ATOM 2505 C C . ALA A 1 321 ? 6.751 -16.214 -1.374 1.00 71.81 321 ALA A C 1
ATOM 2507 O O . ALA A 1 321 ? 7.229 -17.031 -0.578 1.00 71.81 321 ALA A O 1
ATOM 2508 N N . ARG A 1 322 ? 7.315 -15.016 -1.576 1.00 77.12 322 ARG A N 1
ATOM 2509 C CA . ARG A 1 322 ? 8.597 -14.595 -0.987 1.00 77.12 322 ARG A CA 1
ATOM 2510 C C . ARG A 1 322 ? 8.474 -14.349 0.506 1.00 77.12 322 ARG A C 1
ATOM 2512 O O . ARG A 1 322 ? 9.259 -14.898 1.278 1.00 77.12 322 ARG A O 1
ATOM 2519 N N . GLY A 1 323 ? 7.465 -13.590 0.910 1.00 82.62 323 GLY A N 1
ATOM 2520 C CA . GLY A 1 323 ? 7.116 -13.329 2.296 1.00 82.62 323 GLY A CA 1
ATOM 2521 C C . GLY A 1 323 ? 6.828 -14.626 3.033 1.00 82.62 323 GLY A C 1
ATOM 2522 O O . GLY A 1 323 ? 7.436 -14.896 4.068 1.00 82.62 323 GLY A O 1
ATOM 2523 N N . GLN A 1 324 ? 6.014 -15.509 2.442 1.00 83.81 324 GLN A N 1
ATOM 2524 C CA . GLN A 1 324 ? 5.725 -16.821 3.025 1.00 83.81 324 GLN A CA 1
ATOM 2525 C C . GLN A 1 324 ? 6.997 -17.667 3.213 1.00 83.81 324 GLN A C 1
ATOM 2527 O O . GLN A 1 324 ? 7.193 -18.278 4.272 1.00 83.81 324 GLN A O 1
ATOM 2532 N N . ALA A 1 325 ? 7.887 -17.697 2.216 1.00 81.12 325 ALA A N 1
ATOM 2533 C CA . ALA A 1 325 ? 9.162 -18.405 2.298 1.00 81.12 325 ALA A CA 1
ATOM 2534 C C . ALA A 1 325 ? 10.089 -17.803 3.366 1.00 81.12 325 ALA A C 1
ATOM 2536 O O . ALA A 1 325 ? 10.719 -18.547 4.124 1.00 81.12 325 ALA A O 1
ATOM 2537 N N . PHE A 1 326 ? 10.149 -16.474 3.462 1.00 88.81 326 PHE A N 1
ATOM 2538 C CA . PHE A 1 326 ? 10.953 -15.765 4.451 1.00 88.81 326 PHE A CA 1
ATOM 2539 C C . PHE A 1 326 ? 10.449 -16.006 5.876 1.00 88.81 326 PHE A C 1
ATOM 2541 O O . PHE A 1 326 ? 11.240 -16.414 6.724 1.00 88.81 326 PHE A O 1
ATOM 2548 N N . LEU A 1 327 ? 9.144 -15.854 6.134 1.00 91.69 327 LEU A N 1
ATOM 2549 C CA . LEU A 1 327 ? 8.525 -16.141 7.436 1.00 91.69 327 LEU A CA 1
ATOM 2550 C C . LEU A 1 327 ? 8.783 -17.592 7.865 1.00 91.69 327 LEU A C 1
ATOM 2552 O O . LEU A 1 327 ? 9.195 -17.848 8.997 1.00 91.69 327 LEU A O 1
ATOM 2556 N N . THR A 1 328 ? 8.637 -18.542 6.935 1.00 89.75 328 THR A N 1
ATOM 2557 C CA . THR A 1 328 ? 8.919 -19.965 7.186 1.00 89.75 328 THR A CA 1
ATOM 2558 C C . THR A 1 328 ? 10.391 -20.196 7.543 1.00 89.75 328 THR A C 1
ATOM 2560 O O . THR A 1 328 ? 10.701 -20.948 8.474 1.00 89.75 328 THR A O 1
ATOM 2563 N N . ALA A 1 329 ? 11.320 -19.549 6.832 1.00 86.38 329 ALA A N 1
ATOM 2564 C CA . ALA A 1 329 ? 12.749 -19.639 7.123 1.00 86.38 329 ALA A CA 1
ATOM 2565 C C . ALA A 1 329 ? 13.110 -18.988 8.466 1.00 86.38 329 ALA A C 1
ATOM 2567 O O . ALA A 1 329 ? 13.912 -19.549 9.214 1.00 86.38 329 ALA A O 1
ATOM 2568 N N . PHE A 1 330 ? 12.489 -17.857 8.803 1.00 93.25 330 PHE A N 1
ATOM 2569 C CA . PHE A 1 330 ? 12.672 -17.158 10.074 1.00 93.25 330 PHE A CA 1
ATOM 2570 C C . PHE A 1 330 ? 12.204 -18.013 11.252 1.00 93.25 330 PHE A C 1
ATOM 2572 O O . PHE A 1 330 ? 12.956 -18.216 12.206 1.00 93.25 330 PHE A O 1
ATOM 2579 N N . GLN A 1 331 ? 11.010 -18.603 11.160 1.00 91.50 331 GLN A N 1
ATOM 2580 C CA . GLN A 1 331 ? 10.511 -19.542 12.163 1.00 91.50 331 GLN A CA 1
ATOM 2581 C C . GLN A 1 331 ? 11.415 -20.780 12.283 1.00 91.50 331 GLN A C 1
ATOM 2583 O O . GLN A 1 331 ? 11.810 -21.152 13.388 1.00 91.50 331 GLN A O 1
ATOM 2588 N N . SER A 1 332 ? 11.820 -21.380 11.159 1.00 86.62 332 SER A N 1
ATOM 2589 C CA . SER A 1 332 ? 12.718 -22.548 1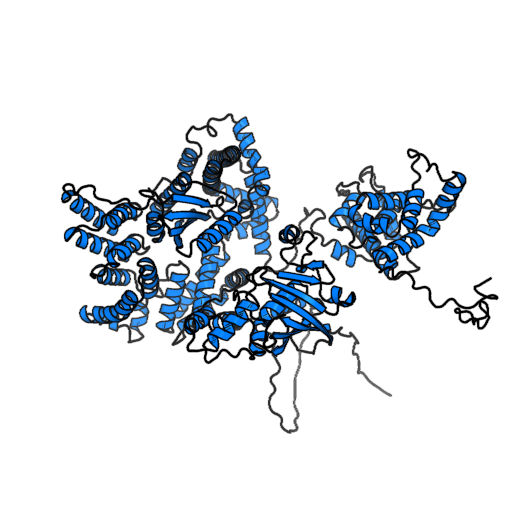1.151 1.00 86.62 332 SER A CA 1
ATOM 2590 C C . SER A 1 332 ? 14.073 -22.247 11.799 1.00 86.62 332 SER A C 1
ATOM 2592 O O . SER A 1 332 ? 14.658 -23.101 12.471 1.00 86.62 332 SER A O 1
ATOM 2594 N N . ALA A 1 333 ? 14.592 -21.031 11.607 1.00 86.69 333 ALA A N 1
ATOM 2595 C CA . ALA A 1 333 ? 15.821 -20.577 12.240 1.00 86.69 333 ALA A CA 1
ATOM 2596 C C . ALA A 1 333 ? 15.681 -20.480 13.763 1.00 86.69 333 ALA A C 1
ATOM 2598 O O . ALA A 1 333 ? 16.587 -20.917 14.480 1.00 86.69 333 ALA A O 1
ATOM 2599 N N . ILE A 1 334 ? 14.547 -19.962 14.249 1.00 89.12 334 ILE A N 1
ATOM 2600 C CA . ILE A 1 334 ? 14.233 -19.898 15.680 1.00 89.12 334 ILE A CA 1
ATOM 2601 C C . ILE A 1 334 ? 14.185 -21.315 16.247 1.00 89.12 334 ILE A C 1
ATOM 2603 O O . ILE A 1 334 ? 14.953 -21.634 17.150 1.00 89.12 334 ILE A O 1
ATOM 2607 N N . GLU A 1 335 ? 13.346 -22.188 15.689 1.00 86.81 335 GLU A N 1
ATOM 2608 C CA . GLU A 1 335 ? 13.154 -23.558 16.181 1.00 86.81 335 GLU A CA 1
ATOM 2609 C C . GLU A 1 335 ? 14.470 -24.343 16.228 1.00 86.81 335 GLU A C 1
ATOM 2611 O O . GLU A 1 335 ? 14.788 -24.980 17.234 1.00 86.81 335 GLU A O 1
ATOM 2616 N N . ASN A 1 336 ? 15.286 -24.247 15.173 1.00 82.06 336 ASN A N 1
ATOM 2617 C CA . ASN A 1 336 ? 16.598 -24.888 15.130 1.00 82.06 336 ASN A CA 1
ATOM 2618 C C . ASN A 1 336 ? 17.522 -24.344 16.226 1.00 82.06 336 ASN A C 1
ATOM 2620 O O . ASN A 1 336 ? 18.206 -25.115 16.901 1.00 82.06 336 ASN A O 1
ATOM 2624 N N . ARG A 1 337 ? 17.553 -23.023 16.436 1.00 82.00 337 ARG A N 1
ATOM 2625 C CA . ARG A 1 337 ? 18.425 -22.429 17.452 1.00 82.00 337 ARG A CA 1
ATOM 2626 C C . ARG A 1 337 ? 17.990 -22.799 18.865 1.00 82.00 337 ARG A C 1
ATOM 2628 O O . ARG A 1 337 ? 18.846 -23.164 19.671 1.00 82.00 337 ARG A O 1
ATOM 2635 N N . MET A 1 338 ? 16.689 -22.732 19.127 1.00 81.62 338 MET A N 1
ATOM 2636 C CA . MET A 1 338 ? 16.080 -23.080 20.406 1.00 81.62 338 MET A CA 1
ATOM 2637 C C . MET A 1 338 ? 16.329 -24.547 20.765 1.00 81.62 338 MET A C 1
ATOM 2639 O O . MET A 1 338 ? 16.715 -24.834 21.889 1.00 81.62 338 MET A O 1
ATOM 2643 N N . ALA A 1 339 ? 16.248 -25.465 19.797 1.00 78.81 339 ALA A N 1
ATOM 2644 C CA . ALA A 1 339 ? 16.536 -26.887 20.008 1.00 78.81 339 ALA A CA 1
ATOM 2645 C C . ALA A 1 339 ? 18.011 -27.213 20.333 1.00 78.81 339 ALA A C 1
ATOM 2647 O O . ALA A 1 339 ? 18.325 -28.357 20.657 1.00 78.81 339 ALA A O 1
ATOM 2648 N N . ASN A 1 340 ? 18.928 -26.249 20.194 1.00 73.94 340 ASN A N 1
ATOM 2649 C CA . ASN A 1 340 ? 20.354 -26.427 20.473 1.00 73.94 340 ASN A CA 1
ATOM 2650 C C . ASN A 1 340 ? 20.809 -25.764 21.791 1.00 73.94 340 ASN A C 1
ATOM 2652 O O . ASN A 1 340 ? 22.016 -25.739 22.032 1.00 73.94 340 ASN A O 1
ATOM 2656 N N . ASP A 1 341 ? 19.892 -25.216 22.602 1.00 65.50 341 ASP A N 1
ATOM 2657 C CA . ASP A 1 341 ? 20.137 -24.589 23.920 1.00 65.50 341 ASP A CA 1
ATOM 2658 C C . ASP A 1 341 ? 21.175 -23.456 23.913 1.00 65.50 341 ASP A C 1
ATOM 2660 O O . ASP A 1 341 ? 22.033 -23.338 24.788 1.00 65.50 341 ASP A O 1
ATOM 2664 N N . ARG A 1 342 ? 21.152 -22.607 22.882 1.00 66.56 342 ARG A N 1
ATOM 2665 C CA . ARG A 1 342 ? 22.108 -21.493 22.760 1.00 66.56 342 ARG A CA 1
ATOM 2666 C C . ARG A 1 342 ? 21.433 -20.139 22.538 1.00 66.56 342 ARG A C 1
ATOM 2668 O O . ARG A 1 342 ? 21.938 -19.348 21.734 1.00 66.56 342 ARG A O 1
ATOM 2675 N N . ALA A 1 343 ? 20.290 -19.918 23.177 1.00 78.31 343 ALA A N 1
ATOM 2676 C CA . ALA A 1 343 ? 19.554 -18.661 23.128 1.00 78.31 343 ALA A CA 1
ATOM 2677 C C . ALA A 1 343 ? 19.649 -17.907 24.466 1.00 78.31 343 ALA A C 1
ATOM 2679 O O . ALA A 1 343 ? 19.662 -18.534 25.523 1.00 78.31 343 ALA A O 1
ATOM 2680 N N . THR A 1 344 ? 19.715 -16.578 24.426 1.00 80.81 344 THR A N 1
ATOM 2681 C CA . THR A 1 344 ? 19.624 -15.699 25.598 1.00 80.81 344 THR A CA 1
ATOM 2682 C C . THR A 1 344 ? 18.173 -15.280 25.822 1.00 80.81 344 THR A C 1
ATOM 2684 O O . THR A 1 344 ? 17.387 -15.187 24.878 1.00 80.81 344 THR A O 1
ATOM 2687 N N . LEU A 1 345 ? 17.805 -14.989 27.073 1.00 75.19 345 LEU A N 1
ATOM 2688 C CA . LEU A 1 345 ? 16.461 -14.498 27.388 1.00 75.19 345 LEU A CA 1
ATOM 2689 C C . LEU A 1 345 ? 16.154 -13.172 26.676 1.00 75.19 345 LEU A C 1
ATOM 2691 O O . LEU A 1 345 ? 15.078 -13.016 26.106 1.00 75.19 345 LEU A O 1
ATOM 2695 N N . ALA A 1 346 ? 17.114 -12.243 26.681 1.00 76.94 346 ALA A N 1
ATOM 2696 C CA . ALA A 1 346 ? 16.969 -10.947 26.029 1.00 76.94 346 ALA A CA 1
ATOM 2697 C C . ALA A 1 346 ? 16.732 -11.098 24.517 1.00 76.94 346 ALA A C 1
ATOM 2699 O O . ALA A 1 346 ? 15.859 -10.434 23.960 1.00 76.94 346 ALA A O 1
ATOM 2700 N N . GLY A 1 347 ? 17.445 -12.021 23.861 1.00 82.81 347 GLY A N 1
ATOM 2701 C CA . GLY A 1 347 ? 17.245 -12.344 22.449 1.00 82.81 347 GLY A CA 1
ATOM 2702 C C . GLY A 1 347 ? 15.874 -12.952 22.157 1.00 82.81 347 GLY A C 1
ATOM 2703 O O . GLY A 1 347 ? 15.220 -12.561 21.191 1.00 82.81 347 GLY A O 1
ATOM 2704 N N . VAL A 1 348 ? 15.414 -13.880 23.004 1.00 82.94 348 VAL A N 1
ATOM 2705 C CA . VAL A 1 348 ? 14.082 -14.500 22.883 1.00 82.94 348 VAL A CA 1
ATOM 2706 C C . VAL A 1 348 ? 12.980 -13.451 23.009 1.00 82.94 348 VAL A C 1
ATOM 2708 O O . VAL A 1 348 ? 12.100 -13.393 22.151 1.00 82.94 348 VAL A O 1
ATOM 2711 N N . HIS A 1 349 ? 13.058 -12.596 24.031 1.00 81.56 349 HIS A N 1
ATOM 2712 C CA . HIS A 1 349 ? 12.103 -11.509 24.233 1.00 81.56 349 HIS A CA 1
ATOM 2713 C C . HIS A 1 349 ? 12.108 -10.532 23.050 1.00 81.56 349 HIS A C 1
ATOM 2715 O O . HIS A 1 349 ? 11.054 -10.227 22.503 1.00 81.56 349 HIS A O 1
ATOM 2721 N N . SER A 1 350 ? 13.290 -10.122 22.581 1.00 85.88 350 SER A N 1
ATOM 2722 C CA . SER A 1 350 ? 13.422 -9.179 21.462 1.00 85.88 350 SER A CA 1
ATOM 2723 C C . SER A 1 350 ? 12.788 -9.698 20.170 1.00 85.88 350 SER A C 1
ATOM 2725 O O . SER A 1 350 ? 12.082 -8.959 19.488 1.00 85.88 350 SER A O 1
ATOM 2727 N N . LEU A 1 351 ? 12.982 -10.981 19.835 1.00 89.44 351 LEU A N 1
ATOM 2728 C CA . LEU A 1 351 ? 12.303 -11.570 18.677 1.00 89.44 351 LEU A CA 1
ATOM 2729 C C . LEU A 1 351 ? 10.796 -11.693 18.895 1.00 89.44 351 LEU A C 1
ATOM 2731 O O . LEU A 1 351 ? 10.038 -11.495 17.951 1.00 89.44 351 LEU A O 1
ATOM 2735 N N . ALA A 1 352 ? 10.344 -12.001 20.111 1.00 87.88 352 ALA A N 1
ATOM 2736 C CA . ALA A 1 352 ? 8.916 -12.073 20.390 1.00 87.88 352 ALA A CA 1
ATOM 2737 C C . ALA A 1 352 ? 8.241 -10.702 20.223 1.00 87.88 352 ALA A C 1
ATOM 2739 O O . ALA A 1 352 ? 7.195 -10.624 19.581 1.00 87.88 352 ALA A O 1
ATOM 2740 N N . VAL A 1 353 ? 8.866 -9.631 20.725 1.00 85.00 353 VAL A N 1
ATOM 2741 C CA . VAL A 1 353 ? 8.422 -8.244 20.509 1.00 85.00 353 VAL A CA 1
ATOM 2742 C C . VAL A 1 353 ? 8.437 -7.903 19.022 1.00 85.00 353 VAL A C 1
ATOM 2744 O O . VAL A 1 353 ? 7.481 -7.313 18.529 1.00 85.00 353 VAL A O 1
ATOM 2747 N N . ALA A 1 354 ? 9.461 -8.332 18.276 1.00 89.44 354 ALA A N 1
ATOM 2748 C CA . ALA A 1 354 ? 9.527 -8.070 16.842 1.00 89.44 354 ALA A CA 1
ATOM 2749 C C . ALA A 1 354 ? 8.353 -8.689 16.063 1.00 89.44 354 ALA A C 1
ATOM 2751 O O . ALA A 1 354 ? 7.805 -8.042 15.175 1.00 89.44 354 ALA A O 1
ATOM 2752 N N . TYR A 1 355 ? 7.924 -9.905 16.425 1.00 89.94 355 TYR A N 1
ATOM 2753 C CA . TYR A 1 355 ? 6.712 -10.517 15.866 1.00 89.94 355 TYR A CA 1
ATOM 2754 C C . TYR A 1 355 ? 5.461 -9.705 16.206 1.00 89.94 355 TYR A C 1
ATOM 2756 O O . TYR A 1 355 ? 4.670 -9.422 15.312 1.00 89.94 355 TYR A O 1
ATOM 2764 N N . VAL A 1 356 ? 5.300 -9.312 17.473 1.00 84.38 356 VAL A N 1
ATOM 2765 C CA . VAL A 1 356 ? 4.143 -8.528 17.931 1.00 84.38 356 VAL A CA 1
ATOM 2766 C C . VAL A 1 356 ? 4.056 -7.190 17.193 1.00 84.38 356 VAL A C 1
ATOM 2768 O O . VAL A 1 356 ? 3.003 -6.876 16.647 1.00 84.38 356 VAL A O 1
ATOM 2771 N N . ARG A 1 357 ? 5.166 -6.446 17.098 1.00 84.19 357 ARG A N 1
ATOM 2772 C CA . ARG A 1 357 ? 5.243 -5.168 16.367 1.00 84.19 357 ARG A CA 1
ATOM 2773 C C . ARG A 1 357 ? 4.972 -5.319 14.872 1.00 84.19 357 ARG A C 1
ATOM 2775 O O . ARG A 1 357 ? 4.374 -4.436 14.278 1.00 84.19 357 ARG A O 1
ATOM 2782 N N . ALA A 1 358 ? 5.367 -6.444 14.280 1.00 84.62 358 ALA A N 1
ATOM 2783 C CA . ALA A 1 358 ? 5.050 -6.774 12.894 1.00 84.62 358 ALA A CA 1
ATOM 2784 C C . ALA A 1 358 ? 3.611 -7.299 12.703 1.00 84.62 358 ALA A C 1
ATOM 2786 O O . ALA A 1 358 ? 3.282 -7.760 11.616 1.00 84.62 358 ALA A O 1
ATOM 2787 N N . GLY A 1 359 ? 2.756 -7.311 13.736 1.00 80.06 359 GLY A N 1
ATOM 2788 C CA . GLY A 1 359 ? 1.383 -7.825 13.653 1.00 80.06 359 GLY A CA 1
ATOM 2789 C C . GLY A 1 359 ? 1.283 -9.350 13.502 1.00 80.06 359 GLY A C 1
ATOM 2790 O O . GLY A 1 359 ? 0.267 -9.870 13.040 1.00 80.06 359 GLY A O 1
ATOM 2791 N N . LEU A 1 360 ? 2.335 -10.089 13.865 1.00 84.12 360 LEU A N 1
ATOM 2792 C CA . LEU A 1 360 ? 2.415 -11.546 13.785 1.00 84.12 360 LEU A CA 1
ATOM 2793 C C . LEU A 1 360 ? 2.270 -12.204 15.163 1.00 84.12 360 LEU A C 1
ATOM 2795 O O . LEU A 1 360 ? 2.637 -11.663 16.204 1.00 84.12 360 LEU A O 1
ATOM 2799 N N . THR A 1 361 ? 1.801 -13.453 15.171 1.00 80.88 361 THR A N 1
ATOM 2800 C CA . THR A 1 361 ? 1.841 -14.284 16.381 1.00 80.88 361 THR A CA 1
ATOM 2801 C C . THR A 1 361 ? 3.241 -14.865 16.561 1.00 80.88 361 THR A C 1
ATOM 2803 O O . THR A 1 361 ? 3.725 -15.592 15.695 1.00 80.88 361 THR A O 1
ATOM 2806 N N . ALA A 1 362 ? 3.883 -14.571 17.693 1.00 83.19 362 ALA A N 1
ATOM 2807 C CA . ALA A 1 362 ? 5.190 -15.134 18.022 1.00 83.19 362 ALA A CA 1
ATOM 2808 C C . ALA A 1 362 ? 5.141 -16.683 18.079 1.00 83.19 362 ALA A C 1
ATOM 2810 O O . ALA A 1 362 ? 4.218 -17.232 18.692 1.00 83.19 362 ALA A O 1
ATOM 2811 N N . PRO A 1 363 ? 6.120 -17.405 17.494 1.00 83.69 363 PRO A N 1
ATOM 2812 C CA . PRO A 1 363 ? 6.172 -18.865 17.542 1.00 83.69 363 PRO A CA 1
ATOM 2813 C C . PRO A 1 363 ? 6.259 -19.401 18.976 1.00 83.69 363 PRO A C 1
ATOM 2815 O O . PRO A 1 363 ? 6.954 -18.824 19.812 1.00 83.69 363 PRO A O 1
ATOM 2818 N N . GLU A 1 364 ? 5.656 -20.566 19.246 1.00 77.69 364 GLU A N 1
ATOM 2819 C CA . GLU A 1 364 ? 5.723 -21.219 20.570 1.00 77.69 364 GLU A CA 1
ATOM 2820 C C . GLU A 1 364 ? 7.165 -21.468 21.042 1.00 77.69 364 GLU A C 1
ATOM 2822 O O . GLU A 1 364 ? 7.439 -21.448 22.241 1.00 77.69 364 GLU A O 1
ATOM 2827 N N . ALA A 1 365 ? 8.104 -21.650 20.109 1.00 80.69 365 ALA A N 1
ATOM 2828 C CA . ALA A 1 365 ? 9.525 -21.813 20.409 1.00 80.69 365 ALA A CA 1
ATOM 2829 C C . ALA A 1 365 ? 10.147 -20.595 21.122 1.00 80.69 365 ALA A C 1
ATOM 2831 O O . ALA A 1 365 ? 11.132 -20.759 21.836 1.00 80.69 365 ALA A O 1
ATOM 2832 N N . LEU A 1 366 ? 9.574 -19.393 20.967 1.00 79.69 366 LEU A N 1
ATOM 2833 C CA . LEU A 1 366 ? 9.977 -18.189 21.704 1.00 79.69 366 LEU A CA 1
ATOM 2834 C C . LEU A 1 366 ? 9.316 -18.086 23.089 1.00 79.69 366 LEU A C 1
ATOM 2836 O O . LEU A 1 366 ? 9.443 -17.061 23.753 1.00 79.69 366 LEU A O 1
ATOM 2840 N N . SER A 1 367 ? 8.610 -19.124 23.551 1.00 72.62 367 SER A N 1
ATOM 2841 C CA . SER A 1 367 ? 8.019 -19.115 24.884 1.00 72.62 367 SER A CA 1
ATOM 2842 C C . SER A 1 367 ? 9.103 -19.185 25.969 1.00 72.62 367 SER A C 1
ATOM 2844 O O . SER A 1 367 ? 9.756 -20.215 26.156 1.00 72.62 367 SER A O 1
ATOM 2846 N N . ALA A 1 368 ? 9.273 -18.094 26.721 1.00 59.66 368 ALA A N 1
ATOM 2847 C CA . ALA A 1 368 ? 10.340 -17.905 27.709 1.00 59.66 368 ALA A CA 1
ATOM 2848 C C . ALA A 1 368 ? 10.368 -18.985 28.811 1.00 59.66 368 ALA A C 1
ATOM 2850 O O . ALA A 1 368 ? 11.435 -19.328 29.320 1.00 59.66 368 ALA A O 1
ATOM 2851 N N . LEU A 1 369 ? 9.218 -19.590 29.136 1.00 52.66 369 LEU A N 1
ATOM 2852 C CA . LEU A 1 369 ? 9.105 -20.649 30.148 1.00 52.66 369 LEU A CA 1
ATOM 2853 C C . LEU A 1 369 ? 9.762 -21.980 29.732 1.00 52.66 369 LEU A C 1
ATOM 2855 O O . LEU A 1 369 ? 10.146 -22.757 30.602 1.00 52.66 369 LEU A O 1
ATOM 2859 N N . GLY A 1 370 ? 9.936 -22.241 28.430 1.00 46.44 370 GLY A N 1
ATOM 2860 C CA . GLY A 1 370 ? 10.680 -23.409 27.937 1.00 46.44 370 GLY A CA 1
ATOM 2861 C C . GLY A 1 370 ? 12.202 -23.246 28.033 1.00 46.44 370 GLY A C 1
ATOM 2862 O O . GLY A 1 370 ? 12.913 -24.218 28.262 1.00 46.44 370 GLY A O 1
ATOM 2863 N N . VAL A 1 371 ? 12.692 -22.008 27.915 1.00 47.53 371 VAL A N 1
ATOM 2864 C CA . VAL A 1 371 ? 14.123 -21.629 27.951 1.00 47.53 371 VAL A CA 1
ATOM 2865 C C . VAL A 1 371 ? 14.631 -21.496 29.387 1.00 47.53 371 VAL A C 1
ATOM 2867 O O . VAL A 1 371 ? 15.766 -21.842 29.711 1.00 47.53 371 VAL A O 1
ATOM 2870 N N . ALA A 1 372 ? 13.746 -21.031 30.268 1.00 43.69 372 ALA A N 1
ATOM 2871 C CA . ALA A 1 372 ? 13.970 -20.868 31.696 1.00 43.69 372 ALA A CA 1
ATOM 2872 C C . ALA A 1 372 ? 14.382 -22.163 32.413 1.00 43.69 372 ALA A C 1
ATOM 2874 O O . ALA A 1 372 ? 15.093 -22.098 33.410 1.00 43.69 372 ALA A O 1
ATOM 2875 N N . GLY A 1 373 ? 13.964 -23.331 31.906 1.00 41.44 373 GLY A N 1
ATOM 2876 C CA . GLY A 1 373 ? 14.261 -24.632 32.512 1.00 41.44 373 GLY A CA 1
ATOM 2877 C C . GLY A 1 373 ? 15.748 -25.007 32.549 1.00 41.44 373 GLY A C 1
ATOM 2878 O O . GLY A 1 373 ? 16.114 -25.850 33.365 1.00 41.44 373 GLY A O 1
ATOM 2879 N N . ASP A 1 374 ? 16.593 -24.380 31.717 1.00 42.09 374 ASP A N 1
ATOM 2880 C CA . ASP A 1 374 ? 18.032 -24.692 31.611 1.00 42.09 374 ASP A CA 1
ATOM 2881 C C . ASP A 1 374 ? 18.959 -23.482 31.878 1.00 42.09 374 ASP A C 1
ATOM 2883 O O . ASP A 1 374 ? 20.158 -23.636 32.121 1.00 42.09 374 ASP A O 1
ATOM 2887 N N . LEU A 1 375 ? 18.408 -22.265 31.924 1.00 37.12 375 LEU A N 1
ATOM 2888 C CA . LEU A 1 375 ? 19.096 -21.042 32.348 1.00 37.12 375 LEU A CA 1
ATOM 2889 C C . LEU A 1 375 ? 18.485 -20.584 33.675 1.00 37.12 375 LEU A C 1
ATOM 2891 O O . LEU A 1 375 ? 17.458 -19.909 33.688 1.00 37.12 375 LEU A O 1
ATOM 2895 N N . GLY A 1 376 ? 19.105 -20.992 34.787 1.00 35.25 376 GLY A N 1
ATOM 2896 C CA . GLY A 1 376 ? 18.610 -20.857 36.167 1.00 35.25 376 GLY A CA 1
ATOM 2897 C C . GLY A 1 376 ? 18.432 -19.430 36.705 1.00 35.25 376 GLY A C 1
ATOM 2898 O O . GLY A 1 376 ? 19.045 -19.075 37.707 1.00 35.25 376 GLY A O 1
ATOM 2899 N N . GLY A 1 377 ? 17.590 -18.630 36.053 1.00 40.06 377 GLY A N 1
ATOM 2900 C CA . GLY A 1 377 ? 17.154 -17.302 36.491 1.00 40.06 377 GLY A CA 1
ATOM 2901 C C . GLY A 1 377 ? 15.685 -16.986 36.183 1.00 40.06 377 GLY A C 1
ATOM 2902 O O . GLY A 1 377 ? 15.154 -16.040 36.742 1.00 40.06 377 GLY A O 1
ATOM 2903 N N . LEU A 1 378 ? 15.001 -17.779 35.346 1.00 34.28 378 LEU A N 1
ATOM 2904 C CA . LEU A 1 378 ? 13.550 -17.654 35.115 1.00 34.28 378 LEU A CA 1
ATOM 2905 C C . LEU A 1 378 ? 12.741 -18.878 35.544 1.00 34.28 378 LEU A C 1
ATOM 2907 O O . LEU A 1 378 ? 11.511 -18.826 35.540 1.00 34.28 378 LEU A O 1
ATOM 2911 N N . THR A 1 379 ? 13.400 -19.957 35.984 1.00 35.31 379 THR A N 1
ATOM 2912 C CA . THR A 1 379 ? 12.753 -20.934 36.872 1.00 35.31 379 THR A CA 1
ATOM 2913 C C . THR A 1 379 ? 12.117 -20.239 38.073 1.00 35.31 379 THR A C 1
ATOM 2915 O O . THR A 1 379 ? 11.128 -20.747 38.582 1.00 35.31 379 THR A O 1
ATOM 2918 N N . ASP A 1 380 ? 12.577 -19.036 38.432 1.00 39.56 380 ASP A N 1
ATOM 2919 C CA . ASP A 1 380 ? 11.946 -18.184 39.431 1.00 39.56 380 ASP A CA 1
ATOM 2920 C C . ASP A 1 380 ? 10.556 -17.656 39.054 1.00 39.56 380 ASP A C 1
ATOM 2922 O O . ASP A 1 380 ? 9.820 -17.369 39.969 1.00 39.56 380 ASP A O 1
ATOM 2926 N N . LEU A 1 381 ? 10.073 -17.605 37.803 1.00 40.16 381 LEU A N 1
ATOM 2927 C CA . LEU A 1 381 ? 8.638 -17.295 37.572 1.00 40.16 381 LEU A CA 1
ATOM 2928 C C . LEU A 1 381 ? 7.714 -18.484 37.877 1.00 40.16 381 LEU A C 1
ATOM 2930 O O . LEU A 1 381 ? 6.534 -18.297 38.165 1.00 40.16 381 LEU A O 1
ATOM 2934 N N . ALA A 1 382 ? 8.250 -19.707 37.837 1.00 37.75 382 ALA A N 1
ATOM 2935 C CA . ALA A 1 382 ? 7.555 -20.916 38.276 1.00 37.75 382 ALA A CA 1
ATOM 2936 C C . ALA A 1 382 ? 7.845 -21.265 39.756 1.00 37.75 382 ALA A C 1
ATOM 2938 O O . ALA A 1 382 ? 7.028 -21.941 40.383 1.00 37.75 382 ALA A O 1
ATOM 2939 N N . GLU A 1 383 ? 8.972 -20.802 40.321 1.00 38.06 383 GLU A N 1
ATOM 2940 C CA . GLU A 1 383 ? 9.321 -20.855 41.754 1.00 38.06 383 GLU A CA 1
ATOM 2941 C C . GLU A 1 383 ? 8.850 -19.619 42.552 1.00 38.06 383 GLU A C 1
ATOM 2943 O O . GLU A 1 383 ? 8.764 -19.703 43.778 1.00 38.06 383 GLU A O 1
ATOM 2948 N N . LEU A 1 384 ? 8.386 -18.547 41.887 1.00 42.34 384 LEU A N 1
ATOM 2949 C CA . LEU A 1 384 ? 7.447 -17.525 42.382 1.00 42.34 384 LEU A CA 1
ATOM 2950 C C . LEU A 1 384 ? 6.073 -18.189 42.582 1.00 42.34 384 LEU A C 1
ATOM 2952 O O . LEU A 1 384 ? 5.045 -17.801 42.038 1.00 42.34 384 LEU A O 1
ATOM 2956 N N . GLY A 1 385 ? 6.062 -19.261 43.370 1.00 39.69 385 GLY A N 1
ATOM 2957 C CA . GLY A 1 385 ? 4.860 -19.923 43.851 1.00 39.69 385 GLY A CA 1
ATOM 2958 C C . GLY A 1 385 ? 4.121 -19.094 44.901 1.00 39.69 385 GLY A C 1
ATOM 2959 O O . GLY A 1 385 ? 3.089 -19.554 45.391 1.00 39.69 385 GLY A O 1
ATOM 2960 N N . ASP A 1 386 ? 4.636 -17.908 45.249 1.00 47.53 386 ASP A N 1
ATOM 2961 C CA . ASP A 1 386 ? 3.979 -16.941 46.116 1.00 47.53 386 ASP A CA 1
ATOM 2962 C C . ASP A 1 386 ? 3.439 -15.760 45.281 1.00 47.53 386 ASP A C 1
ATOM 2964 O O . ASP A 1 386 ? 4.229 -14.979 44.739 1.00 47.53 386 ASP A O 1
ATOM 2968 N N . PRO A 1 387 ? 2.106 -15.620 45.147 1.00 49.19 387 PRO A N 1
ATOM 2969 C CA . PRO A 1 387 ? 1.465 -14.517 44.430 1.00 49.19 387 PRO A CA 1
ATOM 2970 C C . PRO A 1 387 ? 1.969 -13.125 44.840 1.00 49.19 387 PRO A C 1
ATOM 2972 O O . PRO A 1 387 ? 1.993 -12.232 43.999 1.00 49.19 387 PRO A O 1
ATOM 2975 N N . GLU A 1 388 ? 2.415 -12.951 46.091 1.00 50.75 388 GLU A N 1
ATOM 2976 C CA . GLU A 1 388 ? 2.892 -11.665 46.624 1.00 50.75 388 GLU A CA 1
ATOM 2977 C C . GLU A 1 388 ? 4.194 -11.161 45.979 1.00 50.75 388 GLU A C 1
ATOM 2979 O O . GLU A 1 388 ? 4.434 -9.955 45.949 1.00 50.75 388 GLU A O 1
ATOM 2984 N N . ASP A 1 389 ? 5.064 -12.044 45.489 1.00 49.28 389 ASP A N 1
ATOM 2985 C CA . ASP A 1 389 ? 6.350 -11.631 44.912 1.00 49.28 389 ASP A CA 1
ATOM 2986 C C . ASP A 1 389 ? 6.234 -11.328 43.407 1.00 49.28 389 ASP A C 1
ATOM 2988 O O . ASP A 1 389 ? 6.918 -10.433 42.910 1.00 49.28 389 ASP A O 1
ATOM 2992 N N . LEU A 1 390 ? 5.302 -11.985 42.703 1.00 51.69 390 LEU A N 1
ATOM 2993 C CA . LEU A 1 390 ? 4.927 -11.622 41.331 1.00 51.69 390 LEU A CA 1
ATOM 2994 C C . LEU A 1 390 ? 4.217 -10.259 41.301 1.00 51.69 390 LEU A C 1
ATOM 2996 O O . LEU A 1 390 ? 4.487 -9.437 40.429 1.00 51.69 390 LEU A O 1
ATOM 3000 N N . GLU A 1 391 ? 3.354 -10.002 42.287 1.00 53.38 391 GLU A N 1
ATOM 3001 C CA . GLU A 1 391 ? 2.628 -8.739 42.447 1.00 53.38 391 GLU A CA 1
ATOM 3002 C C . GLU A 1 391 ? 3.578 -7.556 42.708 1.00 53.38 391 GLU A C 1
ATOM 3004 O O . GLU A 1 391 ? 3.357 -6.482 42.166 1.00 53.38 391 GLU A O 1
ATOM 3009 N N . LYS A 1 392 ? 4.698 -7.760 43.422 1.00 54.84 392 LYS A N 1
ATOM 3010 C CA . LYS A 1 392 ? 5.722 -6.717 43.653 1.00 54.84 392 LYS A CA 1
ATOM 3011 C C . LYS A 1 392 ? 6.525 -6.337 42.413 1.00 54.84 392 LYS A C 1
ATOM 3013 O O . LYS A 1 392 ? 6.824 -5.161 42.240 1.00 54.84 392 LYS A O 1
ATOM 3018 N N . VAL A 1 393 ? 6.924 -7.316 41.596 1.00 52.81 393 VAL A N 1
ATOM 3019 C CA . VAL A 1 393 ? 7.648 -7.046 40.338 1.00 52.81 393 VAL A CA 1
ATOM 3020 C C . VAL A 1 393 ? 6.723 -6.317 39.370 1.00 52.81 393 VAL A C 1
ATOM 3022 O O . VAL A 1 393 ? 7.110 -5.314 38.781 1.00 52.81 393 VAL A O 1
ATOM 3025 N N . LEU A 1 394 ? 5.465 -6.761 39.299 1.00 57.59 394 LEU A N 1
ATOM 3026 C CA . LEU A 1 394 ? 4.431 -6.061 38.550 1.00 57.59 394 LEU A CA 1
ATOM 3027 C C . LEU A 1 394 ? 4.200 -4.650 39.067 1.00 57.59 394 LEU A C 1
ATOM 3029 O O . LEU A 1 394 ? 4.133 -3.739 38.264 1.00 57.59 394 LEU A O 1
ATOM 3033 N N . ASP A 1 395 ? 4.099 -4.443 40.377 1.00 62.84 395 ASP A N 1
ATOM 3034 C CA . ASP A 1 395 ? 3.844 -3.122 40.957 1.00 62.84 395 ASP A CA 1
ATOM 3035 C C . ASP A 1 395 ? 4.922 -2.086 40.628 1.00 62.84 395 ASP A C 1
ATOM 3037 O O . ASP A 1 395 ? 4.611 -0.897 40.617 1.00 62.84 395 ASP A O 1
ATOM 3041 N N . GLN A 1 396 ? 6.159 -2.513 40.369 1.00 60.84 396 GLN A N 1
ATOM 3042 C CA . GLN A 1 396 ? 7.244 -1.608 40.013 1.00 60.84 396 GLN A CA 1
ATOM 3043 C C . GLN A 1 396 ? 7.190 -1.240 38.522 1.00 60.84 396 GLN A C 1
ATOM 3045 O O . GLN A 1 396 ? 6.947 -0.081 38.205 1.00 60.84 396 GLN A O 1
ATOM 3050 N N . ASP A 1 397 ? 7.283 -2.220 37.617 1.00 58.00 397 ASP A N 1
ATOM 3051 C CA . ASP A 1 397 ? 7.319 -1.959 36.166 1.00 58.00 397 ASP A CA 1
ATOM 3052 C C . ASP A 1 397 ? 5.970 -1.444 35.625 1.00 58.00 397 ASP A C 1
ATOM 3054 O O . ASP A 1 397 ? 5.914 -0.564 34.767 1.00 58.00 397 ASP A O 1
ATOM 3058 N N . LEU A 1 398 ? 4.851 -1.957 36.151 1.00 64.19 398 LEU A N 1
ATOM 3059 C CA . LEU A 1 398 ? 3.520 -1.468 35.794 1.00 64.19 398 LEU A CA 1
ATOM 3060 C C . LEU A 1 398 ? 3.193 -0.144 36.483 1.00 64.19 398 LEU A C 1
ATOM 3062 O O . LEU A 1 398 ? 2.433 0.647 35.934 1.00 64.19 398 LEU A O 1
ATOM 3066 N N . GLY A 1 399 ? 3.720 0.085 37.688 1.00 63.28 399 GLY A N 1
ATOM 3067 C CA . GLY A 1 399 ? 3.571 1.361 38.382 1.00 63.28 399 GLY A CA 1
ATOM 3068 C C . GLY A 1 399 ? 4.181 2.499 37.572 1.00 63.28 399 GLY A C 1
ATOM 3069 O O . GLY A 1 399 ? 3.529 3.527 37.401 1.00 63.28 399 GLY A O 1
ATOM 3070 N N . ASP A 1 400 ? 5.371 2.266 37.019 1.00 64.69 400 ASP A N 1
ATOM 3071 C CA . ASP A 1 400 ? 6.066 3.212 36.151 1.00 64.69 400 ASP A CA 1
ATOM 3072 C C . ASP A 1 400 ? 5.271 3.431 34.847 1.00 64.69 400 ASP A C 1
ATOM 3074 O O . ASP A 1 400 ? 4.872 4.561 34.566 1.00 64.69 400 ASP A O 1
ATOM 3078 N N . ALA A 1 401 ? 4.876 2.363 34.139 1.00 63.47 401 ALA A N 1
ATOM 3079 C CA . ALA A 1 401 ? 4.081 2.474 32.906 1.00 63.47 401 ALA A CA 1
ATOM 3080 C C . ALA A 1 401 ? 2.711 3.160 33.102 1.00 63.47 401 ALA A C 1
ATOM 3082 O O . ALA A 1 401 ? 2.301 3.970 32.277 1.00 63.47 401 ALA A O 1
ATOM 3083 N N . LEU A 1 402 ? 2.000 2.873 34.201 1.00 65.81 402 LEU A N 1
ATOM 3084 C CA . LEU A 1 402 ? 0.732 3.535 34.549 1.00 65.81 402 LEU A CA 1
ATOM 3085 C C . LEU A 1 402 ? 0.915 4.998 34.980 1.00 65.81 402 LEU A C 1
ATOM 3087 O O . LEU A 1 402 ? -0.073 5.729 35.047 1.00 65.81 402 LEU A O 1
ATOM 3091 N N . SER A 1 403 ? 2.132 5.401 35.353 1.00 67.31 403 SER A N 1
ATOM 3092 C CA . SER A 1 403 ? 2.452 6.778 35.738 1.00 67.31 403 SER A CA 1
ATOM 3093 C C . SER A 1 403 ? 2.941 7.635 34.571 1.00 67.31 403 SER A C 1
ATOM 3095 O O . SER A 1 403 ? 2.779 8.851 34.621 1.00 67.31 403 SER A O 1
ATOM 3097 N N . GLU A 1 404 ? 3.518 7.004 33.547 1.00 69.81 404 GLU A N 1
ATOM 3098 C CA . GLU A 1 404 ? 4.042 7.660 32.345 1.00 69.81 404 GLU A CA 1
ATOM 3099 C C . GLU A 1 404 ? 3.015 7.722 31.206 1.00 69.81 404 GLU A C 1
ATOM 3101 O O . GLU A 1 404 ? 3.034 8.669 30.423 1.00 69.81 404 GLU A O 1
ATOM 3106 N N . LEU A 1 405 ? 2.105 6.743 31.110 1.00 74.62 405 LEU A N 1
ATOM 3107 C CA . LEU A 1 405 ? 1.104 6.668 30.044 1.00 74.62 405 LEU A CA 1
ATOM 3108 C C . LEU A 1 405 ? -0.275 7.123 30.536 1.00 74.62 405 LEU A C 1
ATOM 3110 O O . LEU A 1 405 ? -0.908 6.461 31.360 1.00 74.62 405 LEU A O 1
ATOM 3114 N N . ASP A 1 406 ? -0.778 8.212 29.955 1.00 75.06 406 ASP A N 1
ATOM 3115 C CA . ASP A 1 406 ? -2.125 8.736 30.226 1.00 75.06 406 ASP A CA 1
ATOM 3116 C C . ASP A 1 406 ? -3.200 8.198 29.254 1.00 75.06 406 ASP A C 1
ATOM 3118 O O . ASP A 1 406 ? -4.394 8.448 29.448 1.00 75.06 406 ASP A O 1
ATOM 3122 N N . ASP A 1 407 ? -2.805 7.425 28.234 1.00 83.38 407 ASP A N 1
ATOM 3123 C CA . ASP A 1 407 ? -3.704 6.855 27.225 1.00 83.38 407 ASP A CA 1
ATOM 3124 C C . ASP A 1 407 ? -3.906 5.327 27.393 1.00 83.38 407 ASP A C 1
ATOM 3126 O O . ASP A 1 407 ? -2.954 4.542 27.297 1.00 83.38 407 ASP A O 1
ATOM 3130 N N . PRO A 1 408 ? -5.155 4.856 27.597 1.00 86.44 408 PRO A N 1
ATOM 3131 C CA . PRO A 1 408 ? -5.470 3.434 27.680 1.00 86.44 408 PRO A CA 1
ATOM 3132 C C . PRO A 1 408 ? -5.062 2.598 26.454 1.00 86.44 408 PRO A C 1
ATOM 3134 O O . PRO A 1 408 ? -4.826 1.396 26.618 1.00 86.44 408 PRO A O 1
ATOM 3137 N N . TYR A 1 409 ? -5.020 3.175 25.245 1.00 86.62 409 TYR A N 1
ATOM 3138 C CA . TYR A 1 409 ? -4.633 2.439 24.035 1.00 86.62 409 TYR A CA 1
ATOM 3139 C C . TYR A 1 409 ? -3.114 2.255 23.943 1.00 86.62 409 TYR A C 1
ATOM 3141 O O . TYR A 1 409 ? -2.648 1.131 23.742 1.00 86.62 409 TYR A O 1
ATOM 3149 N N . GLN A 1 410 ? -2.326 3.300 24.207 1.00 84.31 410 GLN A N 1
ATOM 3150 C CA . GLN A 1 410 ? -0.871 3.183 24.375 1.00 84.31 410 GLN A CA 1
ATOM 3151 C C . GLN A 1 410 ? -0.503 2.150 25.443 1.00 84.31 410 GLN A C 1
ATOM 3153 O O . GLN A 1 410 ? 0.385 1.323 25.228 1.00 84.31 410 GLN A O 1
ATOM 3158 N N . LEU A 1 411 ? -1.240 2.124 26.558 1.00 86.06 411 LEU A N 1
ATOM 3159 C CA . LEU A 1 411 ? -1.057 1.108 27.588 1.00 86.06 411 LEU A CA 1
ATOM 3160 C C . LEU A 1 411 ? -1.340 -0.307 27.055 1.00 86.06 411 LEU A C 1
ATOM 3162 O O . LEU A 1 411 ? -0.564 -1.225 27.318 1.00 86.06 411 LEU A O 1
ATOM 3166 N N . TYR A 1 412 ? -2.412 -0.504 26.277 1.00 89.19 412 TYR A N 1
ATOM 3167 C CA . TYR A 1 412 ? -2.682 -1.781 25.602 1.00 89.19 412 TYR A CA 1
ATOM 3168 C C . TYR A 1 412 ? -1.514 -2.213 24.699 1.00 89.19 412 TYR A C 1
ATOM 3170 O O . TYR A 1 412 ? -1.102 -3.374 24.761 1.00 89.19 412 TYR A O 1
ATOM 3178 N N . CYS A 1 413 ? -0.948 -1.299 23.907 1.00 84.62 413 CYS A N 1
ATOM 3179 C CA . CYS A 1 413 ? 0.202 -1.575 23.041 1.00 84.62 413 CYS A CA 1
ATOM 3180 C C . CYS A 1 413 ? 1.450 -1.960 23.849 1.00 84.62 413 CYS A C 1
ATOM 3182 O O . CYS A 1 413 ? 2.053 -3.001 23.580 1.00 84.62 413 CYS A O 1
ATOM 3184 N N . ALA A 1 414 ? 1.781 -1.198 24.896 1.00 82.19 414 ALA A N 1
ATOM 3185 C CA . ALA A 1 414 ? 2.886 -1.512 25.802 1.00 82.19 414 ALA A CA 1
ATOM 3186 C C . ALA A 1 414 ? 2.720 -2.906 26.436 1.00 82.19 414 ALA A C 1
ATOM 3188 O O . ALA A 1 414 ? 3.678 -3.672 26.554 1.00 82.19 414 ALA A O 1
ATOM 3189 N N . PHE A 1 415 ? 1.483 -3.290 26.765 1.00 83.88 415 PHE A N 1
ATOM 3190 C CA . PHE A 1 415 ? 1.173 -4.629 27.257 1.00 83.88 415 PHE A CA 1
ATOM 3191 C C . PHE A 1 415 ? 1.423 -5.741 26.244 1.00 83.88 415 PHE A C 1
ATOM 3193 O O . PHE A 1 415 ? 1.917 -6.802 26.631 1.00 83.88 415 PHE A O 1
ATOM 3200 N N . GLN A 1 416 ? 1.084 -5.538 24.970 1.00 83.19 416 GLN A N 1
ATOM 3201 C CA . GLN A 1 416 ? 1.354 -6.539 23.934 1.00 83.19 416 GLN A CA 1
ATOM 3202 C C . GLN A 1 416 ? 2.851 -6.852 23.850 1.00 83.19 416 GLN A C 1
ATOM 3204 O O . GLN A 1 416 ? 3.233 -8.019 23.731 1.00 83.19 416 GLN A O 1
ATOM 3209 N N . GLU A 1 417 ? 3.690 -5.823 23.969 1.00 82.62 417 GLU A N 1
ATOM 3210 C CA . GLU A 1 417 ? 5.145 -5.961 23.959 1.00 82.62 417 GLU A CA 1
ATOM 3211 C C . GLU A 1 417 ? 5.672 -6.591 25.248 1.00 82.62 417 GLU A C 1
ATOM 3213 O O . GLU A 1 417 ? 6.427 -7.557 25.184 1.00 82.62 417 GLU A O 1
ATOM 3218 N N . MET A 1 418 ? 5.228 -6.124 26.418 1.00 78.38 418 MET A N 1
ATOM 3219 C CA . MET A 1 418 ? 5.677 -6.654 27.711 1.00 78.38 418 MET A CA 1
ATOM 3220 C C . MET A 1 418 ? 5.339 -8.142 27.882 1.00 78.38 418 MET A C 1
ATOM 3222 O O . MET A 1 418 ? 6.090 -8.908 28.484 1.00 78.38 418 MET A O 1
ATOM 3226 N N . LEU A 1 419 ? 4.188 -8.573 27.363 1.00 78.50 419 LEU A N 1
ATOM 3227 C CA . LEU A 1 419 ? 3.753 -9.968 27.430 1.00 78.50 419 LEU A CA 1
ATOM 3228 C C . LEU A 1 419 ? 4.301 -10.813 26.270 1.00 78.50 419 LEU A C 1
ATOM 3230 O O . LEU A 1 419 ? 3.976 -12.007 26.169 1.00 78.50 419 LEU A O 1
ATOM 3234 N N . ALA A 1 420 ? 5.114 -10.233 25.383 1.00 77.19 420 ALA A N 1
ATOM 3235 C CA . ALA A 1 420 ? 5.688 -10.942 24.255 1.00 77.19 420 ALA A CA 1
ATOM 3236 C C . ALA A 1 420 ? 6.576 -12.100 24.740 1.00 77.19 420 ALA A C 1
ATOM 3238 O O . ALA A 1 420 ? 7.404 -11.975 25.638 1.00 77.19 420 ALA A O 1
ATOM 3239 N N . GLY A 1 421 ? 6.376 -13.285 24.159 1.00 72.75 421 GLY A N 1
ATOM 3240 C CA . GLY A 1 421 ? 7.136 -14.484 24.529 1.00 72.75 421 GLY A CA 1
ATOM 3241 C C . GLY A 1 421 ? 6.635 -15.204 25.788 1.00 72.75 421 GLY A C 1
ATOM 3242 O O . GLY A 1 421 ? 7.171 -16.253 26.140 1.00 72.75 421 GLY A O 1
ATOM 3243 N N . LEU A 1 422 ? 5.576 -14.734 26.455 1.00 76.56 422 LEU A N 1
ATOM 3244 C CA . LEU A 1 422 ? 4.876 -15.541 27.461 1.00 76.56 422 LEU A CA 1
ATOM 3245 C C . LEU A 1 422 ? 3.901 -16.530 26.794 1.00 76.56 422 LEU A C 1
ATOM 3247 O O . LEU A 1 422 ? 3.273 -16.197 25.787 1.00 76.56 422 LEU A O 1
ATOM 3251 N N . PRO A 1 423 ? 3.720 -17.749 27.335 1.00 76.62 423 PRO A N 1
ATOM 3252 C CA . PRO A 1 423 ? 2.668 -18.645 26.866 1.00 76.62 423 PRO A CA 1
ATOM 3253 C C . PRO A 1 423 ? 1.285 -18.080 27.220 1.00 76.62 423 PRO A C 1
ATOM 3255 O O . PRO A 1 423 ? 1.115 -17.430 28.254 1.00 76.62 423 PRO A O 1
ATOM 3258 N N . ASN A 1 424 ? 0.276 -18.373 26.396 1.00 83.25 424 ASN A N 1
ATOM 3259 C CA . ASN A 1 424 ? -1.067 -17.790 26.527 1.00 83.25 424 ASN A CA 1
ATOM 3260 C C . ASN A 1 424 ? -1.696 -17.906 27.936 1.00 83.25 424 ASN A C 1
ATOM 3262 O O . ASN A 1 424 ? -2.239 -16.907 28.409 1.00 83.25 424 ASN A O 1
ATOM 3266 N N . PRO A 1 425 ? -1.573 -19.030 28.678 1.00 81.62 425 PRO A N 1
ATOM 3267 C CA . PRO A 1 425 ? -2.081 -19.101 30.050 1.00 81.62 425 PRO A CA 1
ATOM 3268 C C . PRO A 1 425 ? -1.424 -18.097 31.009 1.00 81.62 425 PRO A C 1
ATOM 3270 O O . PRO A 1 425 ? -2.100 -17.543 31.874 1.00 81.62 425 PRO A O 1
ATOM 3273 N N . ALA A 1 426 ? -0.122 -17.837 30.849 1.00 78.38 426 ALA A N 1
ATOM 3274 C CA . ALA A 1 426 ? 0.596 -16.849 31.653 1.00 78.38 426 ALA A CA 1
ATOM 3275 C C . ALA A 1 426 ? 0.189 -15.422 31.266 1.00 78.38 426 ALA A C 1
ATOM 3277 O O . ALA A 1 426 ? -0.047 -14.603 32.152 1.00 78.38 426 ALA A O 1
ATOM 3278 N N . LYS A 1 427 ? 0.009 -15.150 29.964 1.00 84.88 427 LYS A N 1
ATOM 3279 C CA . LYS A 1 427 ? -0.547 -13.876 29.479 1.00 84.88 427 LYS A CA 1
ATOM 3280 C C . LYS A 1 427 ? -1.913 -13.584 30.104 1.00 84.88 427 LYS A C 1
ATOM 3282 O O . LYS A 1 427 ? -2.125 -12.498 30.633 1.00 84.88 427 LYS A O 1
ATOM 3287 N N . GLY A 1 428 ? -2.815 -14.569 30.113 1.00 85.62 428 GLY A N 1
ATOM 3288 C CA . GLY A 1 428 ? -4.134 -14.434 30.738 1.00 85.62 428 GLY A CA 1
ATOM 3289 C C . GLY A 1 428 ? -4.073 -14.235 32.253 1.00 85.62 428 GLY A C 1
ATOM 3290 O O . GLY A 1 428 ? -4.793 -13.397 32.792 1.00 85.62 428 GLY A O 1
ATOM 3291 N N . HIS A 1 429 ? -3.188 -14.953 32.954 1.00 82.31 429 HIS A N 1
ATOM 3292 C CA . HIS A 1 429 ? -2.978 -14.736 34.390 1.00 82.31 429 HIS A CA 1
ATOM 3293 C C . HIS A 1 429 ? -2.532 -13.299 34.680 1.00 82.31 429 HIS A C 1
ATOM 3295 O O . HIS A 1 429 ? -3.085 -12.651 35.571 1.00 82.31 429 HIS A O 1
ATOM 3301 N N . MET A 1 430 ? -1.588 -12.800 33.880 1.00 81.88 430 MET A N 1
ATOM 3302 C CA . MET A 1 430 ? -1.051 -11.454 34.001 1.00 81.88 430 MET A CA 1
ATOM 3303 C C . MET A 1 430 ? -2.113 -10.387 33.741 1.00 81.88 430 MET A C 1
ATOM 3305 O O . MET A 1 430 ? -2.363 -9.540 34.598 1.00 81.88 430 MET A O 1
ATOM 3309 N N . ALA A 1 431 ? -2.825 -10.500 32.618 1.00 88.31 431 ALA A N 1
ATOM 3310 C CA . ALA A 1 431 ? -3.963 -9.643 32.305 1.00 88.31 431 ALA A CA 1
ATOM 3311 C C . ALA A 1 431 ? -4.997 -9.645 33.444 1.00 88.31 431 ALA A C 1
ATOM 3313 O O . ALA A 1 431 ? -5.527 -8.600 33.804 1.00 88.31 431 ALA A O 1
ATOM 3314 N N . GLY A 1 432 ? -5.237 -10.795 34.083 1.00 87.94 432 GLY A N 1
ATOM 3315 C CA . GLY A 1 432 ? -6.155 -10.914 35.214 1.00 87.94 432 GLY A CA 1
ATOM 3316 C C . GLY A 1 432 ? -5.722 -10.151 36.468 1.00 87.94 432 GLY A C 1
ATOM 3317 O O . GLY A 1 432 ? -6.575 -9.563 37.132 1.00 87.94 432 GLY A O 1
ATOM 3318 N N . LEU A 1 433 ? -4.430 -10.149 36.816 1.00 83.81 433 LEU A N 1
ATOM 3319 C CA . LEU A 1 433 ? -3.916 -9.364 37.952 1.00 83.81 433 LEU A CA 1
ATOM 3320 C C . LEU A 1 433 ? -4.144 -7.869 37.722 1.00 83.81 433 LEU A C 1
ATOM 3322 O O . LEU A 1 433 ? -4.627 -7.161 38.602 1.00 83.81 433 LEU A O 1
ATOM 3326 N N . ILE A 1 434 ? -3.893 -7.425 36.498 1.00 85.12 434 ILE A N 1
ATOM 3327 C CA . ILE A 1 434 ? -3.945 -6.020 36.099 1.00 85.12 434 ILE A CA 1
ATOM 3328 C C . ILE A 1 434 ? -5.386 -5.542 35.966 1.00 85.12 434 ILE A C 1
ATOM 3330 O O . ILE A 1 434 ? -5.759 -4.498 36.498 1.00 85.12 434 ILE A O 1
ATOM 3334 N N . ALA A 1 435 ? -6.243 -6.359 35.356 1.00 89.88 435 ALA A N 1
ATOM 3335 C CA . ALA A 1 435 ? -7.657 -6.065 35.176 1.00 89.88 435 ALA A CA 1
ATOM 3336 C C . ALA A 1 435 ? -8.416 -5.879 36.506 1.00 89.88 435 ALA A C 1
ATOM 3338 O O . ALA A 1 435 ? -9.490 -5.269 36.519 1.00 89.88 435 ALA A O 1
ATOM 3339 N N . ARG A 1 436 ? -7.873 -6.363 37.634 1.00 85.44 436 ARG A N 1
ATOM 3340 C CA . ARG A 1 436 ? -8.441 -6.191 38.984 1.00 85.44 436 ARG A CA 1
ATOM 3341 C C . ARG A 1 436 ? -7.997 -4.916 39.709 1.00 85.44 436 ARG A C 1
ATOM 3343 O O . ARG A 1 436 ? -8.586 -4.597 40.742 1.00 85.44 436 ARG A O 1
ATOM 3350 N N . ARG A 1 437 ? -7.013 -4.172 39.197 1.00 84.75 437 ARG A N 1
ATOM 3351 C CA . ARG A 1 437 ? -6.512 -2.956 39.858 1.00 84.75 437 ARG A CA 1
ATOM 3352 C C . ARG A 1 437 ? -7.506 -1.785 39.774 1.00 84.75 437 ARG A C 1
ATOM 3354 O O . ARG A 1 437 ? -8.430 -1.792 38.966 1.00 84.75 437 ARG A O 1
ATOM 3361 N N . SER A 1 438 ? -7.400 -0.788 40.649 1.00 84.75 438 SER A N 1
ATOM 3362 C CA . SER A 1 438 ? -8.449 0.235 40.835 1.00 84.75 438 SER A CA 1
ATOM 3363 C C . SER A 1 438 ? -8.332 1.494 39.964 1.00 84.75 438 SER A C 1
ATOM 3365 O O . SER A 1 438 ? -9.213 2.350 40.036 1.00 84.75 438 SER A O 1
ATOM 3367 N N . GLU A 1 439 ? -7.268 1.636 39.181 1.00 86.12 439 GLU A N 1
ATOM 3368 C CA . GLU A 1 439 ? -6.944 2.815 38.377 1.00 86.12 439 GLU A CA 1
ATOM 3369 C C . GLU A 1 439 ? -8.008 3.061 37.288 1.00 86.12 439 GLU A C 1
ATOM 3371 O O . GLU A 1 439 ? -8.629 2.132 36.760 1.00 86.12 439 GLU A O 1
ATOM 3376 N N . ALA A 1 440 ? -8.245 4.337 36.961 1.00 83.50 440 ALA A N 1
ATOM 3377 C CA . ALA A 1 440 ? -9.383 4.763 36.137 1.00 83.50 440 ALA A CA 1
ATOM 3378 C C . ALA A 1 440 ? -9.318 4.278 34.677 1.00 83.50 440 ALA A C 1
ATOM 3380 O O . ALA A 1 440 ? -10.360 4.058 34.065 1.00 83.50 440 ALA A O 1
ATOM 3381 N N . MET A 1 441 ? -8.113 4.070 34.144 1.00 86.62 441 MET A N 1
ATOM 3382 C CA . MET A 1 441 ? -7.872 3.580 32.781 1.00 86.62 441 MET A CA 1
ATOM 3383 C C . MET A 1 441 ? -8.124 2.071 32.611 1.00 86.62 441 MET A C 1
ATOM 3385 O O . MET A 1 441 ? -8.427 1.615 31.509 1.00 86.62 441 MET A O 1
ATOM 3389 N N . ILE A 1 442 ? -8.075 1.282 33.694 1.00 90.06 442 ILE A N 1
ATOM 3390 C CA . ILE A 1 442 ? -8.146 -0.190 33.631 1.00 90.06 442 ILE A CA 1
ATOM 3391 C C . ILE A 1 442 ? -9.451 -0.712 33.008 1.00 90.06 442 ILE A C 1
ATOM 3393 O O . ILE A 1 442 ? -9.385 -1.634 32.194 1.00 90.06 442 ILE A O 1
ATOM 3397 N N . PRO A 1 443 ? -10.648 -0.168 33.312 1.00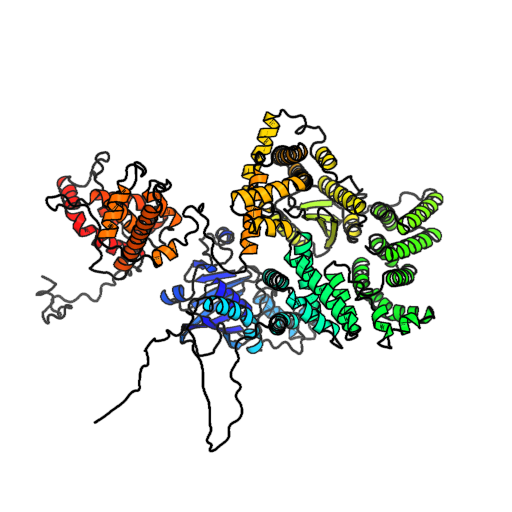 91.38 443 PRO A N 1
ATOM 3398 C CA . PRO A 1 443 ? -11.869 -0.581 32.626 1.00 91.38 443 PRO A CA 1
ATOM 3399 C C . PRO A 1 443 ? -11.817 -0.376 31.108 1.00 91.38 443 PRO A C 1
ATOM 3401 O O . PRO A 1 443 ? -12.322 -1.234 30.389 1.00 91.38 443 PRO A O 1
ATOM 3404 N N . ARG A 1 444 ? -11.201 0.715 30.623 1.00 92.38 444 ARG A N 1
ATOM 3405 C CA . ARG A 1 444 ? -11.029 0.975 29.184 1.00 92.38 444 ARG A CA 1
ATOM 3406 C C . ARG A 1 444 ? -10.027 -0.002 28.572 1.00 92.38 444 ARG A C 1
ATOM 3408 O O . ARG A 1 444 ? -10.360 -0.629 27.573 1.00 92.38 444 ARG A O 1
ATOM 3415 N N . LEU A 1 445 ? -8.889 -0.230 29.229 1.00 93.56 445 LEU A N 1
ATOM 3416 C CA . LEU A 1 445 ? -7.917 -1.259 28.839 1.00 93.56 445 LEU A CA 1
ATOM 3417 C C . LEU A 1 445 ? -8.570 -2.644 28.700 1.00 93.56 445 LEU A C 1
ATOM 3419 O O . LEU A 1 445 ? -8.360 -3.345 27.712 1.00 93.56 445 LEU A O 1
ATOM 3423 N N . CYS A 1 446 ? -9.426 -3.019 29.656 1.00 95.06 446 CYS A N 1
ATOM 3424 C CA . CYS A 1 446 ? -10.149 -4.286 29.597 1.00 95.06 446 CYS A CA 1
ATOM 3425 C C . CYS A 1 446 ? -11.045 -4.389 28.356 1.00 95.06 446 CYS A C 1
ATOM 3427 O O . CYS A 1 446 ? -11.210 -5.495 27.857 1.00 95.06 446 CYS A O 1
ATOM 3429 N N . LEU A 1 447 ? -11.615 -3.285 27.848 1.00 94.69 447 LEU A N 1
ATOM 3430 C CA . LEU A 1 447 ? -12.410 -3.301 26.613 1.00 94.69 447 LEU A CA 1
ATOM 3431 C C . LEU A 1 447 ? -11.553 -3.608 25.382 1.00 94.69 447 LEU A C 1
ATOM 3433 O O . LEU A 1 447 ? -11.990 -4.414 24.563 1.00 94.69 447 LEU A O 1
ATOM 3437 N N . TYR A 1 448 ? -10.341 -3.050 25.275 1.00 95.75 448 TYR A N 1
ATOM 3438 C CA . TYR A 1 448 ? -9.406 -3.432 24.209 1.00 95.75 448 TYR A CA 1
ATOM 3439 C C . TYR A 1 448 ? -9.038 -4.912 24.311 1.00 95.75 448 TYR A C 1
ATOM 3441 O O . TYR A 1 448 ? -9.097 -5.639 23.321 1.00 95.75 448 TYR A O 1
ATOM 3449 N N . TRP A 1 449 ? -8.777 -5.399 25.528 1.00 95.50 449 TRP A N 1
ATOM 3450 C CA . TRP A 1 449 ? -8.486 -6.812 25.767 1.00 95.50 449 TRP A CA 1
ATOM 3451 C C . TRP A 1 449 ? -9.637 -7.764 25.445 1.00 95.50 449 TRP A C 1
ATOM 3453 O O . TRP A 1 449 ? -9.374 -8.940 25.223 1.00 95.50 449 TRP A O 1
ATOM 3463 N N . LEU A 1 450 ? -10.894 -7.312 25.360 1.00 95.94 450 LEU A N 1
ATOM 3464 C CA . LEU A 1 450 ? -11.989 -8.153 24.849 1.00 95.94 450 LEU A CA 1
ATOM 3465 C C . LEU A 1 450 ? -11.847 -8.473 23.357 1.00 95.94 450 LEU A C 1
ATOM 3467 O O . LEU A 1 450 ? -12.451 -9.437 22.886 1.00 95.94 450 LEU A O 1
ATOM 3471 N N . LEU A 1 451 ? -11.078 -7.667 22.628 1.00 94.88 451 LEU A N 1
ATOM 3472 C CA . LEU A 1 451 ? -10.816 -7.795 21.196 1.00 94.88 451 LEU A CA 1
ATOM 3473 C C . LEU A 1 451 ? -9.406 -8.348 20.919 1.00 94.88 451 LEU A C 1
ATOM 3475 O O . LEU A 1 451 ? -9.008 -8.481 19.768 1.00 94.88 451 LEU A O 1
ATOM 3479 N N . ASP A 1 452 ? -8.670 -8.730 21.964 1.00 91.88 452 ASP A N 1
ATOM 3480 C CA . ASP A 1 452 ? -7.344 -9.338 21.853 1.00 91.88 452 ASP A CA 1
ATOM 3481 C C . ASP A 1 452 ? -7.410 -10.694 21.121 1.00 91.88 452 ASP A C 1
ATOM 3483 O O . ASP A 1 452 ? -8.354 -11.462 21.354 1.00 91.88 452 ASP A O 1
ATOM 3487 N N . PRO A 1 453 ? -6.433 -11.055 20.267 1.00 86.69 453 PRO A N 1
ATOM 3488 C CA . PRO A 1 453 ? -6.397 -12.363 19.609 1.00 86.69 453 PRO A CA 1
ATOM 3489 C C . PRO A 1 453 ? -6.259 -13.549 20.586 1.00 86.69 453 PRO A C 1
ATOM 3491 O O . PRO A 1 453 ? -6.748 -14.647 20.292 1.00 86.69 453 PRO A O 1
ATOM 3494 N N . VAL A 1 454 ? -5.675 -13.357 21.772 1.00 87.69 454 VAL A N 1
ATOM 3495 C CA . VAL A 1 454 ? -5.452 -14.395 22.792 1.00 87.69 454 VAL A CA 1
ATOM 3496 C C . VAL A 1 454 ? -6.696 -14.592 23.666 1.00 87.69 454 VAL A C 1
ATOM 3498 O O . VAL A 1 454 ? -7.117 -13.713 24.417 1.00 87.69 454 VAL A O 1
ATOM 3501 N N . ALA A 1 455 ? -7.274 -15.797 23.621 1.00 91.88 455 ALA A N 1
ATOM 3502 C CA . ALA A 1 455 ? -8.515 -16.124 24.332 1.00 91.88 455 ALA A CA 1
ATOM 3503 C C . ALA A 1 455 ? -8.408 -15.982 25.859 1.00 91.88 455 ALA A C 1
ATOM 3505 O O . ALA A 1 455 ? -9.363 -15.568 26.516 1.00 91.88 455 ALA A O 1
ATOM 3506 N N . GLU A 1 456 ? -7.251 -16.305 26.431 1.00 92.19 456 GLU A N 1
ATOM 3507 C CA . GLU A 1 456 ? -6.986 -16.213 27.863 1.00 92.19 456 GLU A CA 1
ATOM 3508 C C . GLU A 1 456 ? -6.932 -14.759 28.356 1.00 92.19 456 GLU A C 1
ATOM 3510 O O . GLU A 1 456 ? -7.402 -14.486 29.461 1.00 92.19 456 GLU A O 1
ATOM 3515 N N . ILE A 1 457 ? -6.432 -13.823 27.536 1.00 93.25 457 ILE A N 1
ATOM 3516 C CA . ILE A 1 457 ? -6.471 -12.380 27.832 1.00 93.25 457 ILE A CA 1
ATOM 3517 C C . ILE A 1 457 ? -7.925 -11.891 27.803 1.00 93.25 457 ILE A C 1
ATOM 3519 O O . ILE A 1 457 ? -8.385 -11.284 28.775 1.00 93.25 457 ILE A O 1
ATOM 3523 N N . ARG A 1 458 ? -8.685 -12.245 26.752 1.00 95.50 458 ARG A N 1
ATOM 3524 C CA . ARG A 1 458 ? -10.118 -11.907 26.651 1.00 95.50 458 ARG A CA 1
ATOM 3525 C C . ARG A 1 458 ? -10.908 -12.397 27.860 1.00 95.50 458 ARG A C 1
ATOM 3527 O O . ARG A 1 458 ? -11.734 -11.662 28.397 1.00 95.50 458 ARG A O 1
ATOM 3534 N N . LEU A 1 459 ? -10.671 -13.639 28.290 1.00 96.25 459 LEU A N 1
ATOM 3535 C CA . LEU A 1 459 ? -11.369 -14.236 29.429 1.00 96.25 459 LEU A CA 1
ATOM 3536 C C . LEU A 1 459 ? -11.059 -13.491 30.729 1.00 96.25 459 LEU A C 1
ATOM 3538 O O . LEU A 1 459 ? -11.986 -13.154 31.463 1.00 96.25 459 LEU A O 1
ATOM 3542 N N . ALA A 1 460 ? -9.787 -13.186 30.985 1.00 95.19 460 ALA A N 1
ATOM 3543 C CA . ALA A 1 460 ? -9.376 -12.444 32.171 1.00 95.19 460 ALA A CA 1
ATOM 3544 C C . ALA A 1 460 ? -10.016 -11.045 32.231 1.00 95.19 460 ALA A C 1
ATOM 3546 O O . ALA A 1 460 ? -10.557 -10.650 33.268 1.00 95.19 460 ALA A O 1
ATOM 3547 N N . ALA A 1 461 ? -10.030 -10.326 31.104 1.00 96.00 461 ALA A N 1
ATOM 3548 C CA . ALA A 1 461 ? -10.688 -9.026 30.990 1.00 96.00 461 ALA A CA 1
ATOM 3549 C C . ALA A 1 461 ? -12.212 -9.126 31.187 1.00 96.00 461 ALA A C 1
ATOM 3551 O O . ALA A 1 461 ? -12.803 -8.339 31.931 1.00 96.00 461 ALA A O 1
ATOM 3552 N N . ALA A 1 462 ? -12.854 -10.127 30.577 1.00 96.19 462 ALA A N 1
ATOM 3553 C CA . ALA A 1 462 ? -14.285 -10.388 30.717 1.00 96.19 462 ALA A CA 1
ATOM 3554 C C . ALA A 1 462 ? -14.694 -10.689 32.167 1.00 96.19 462 ALA A C 1
ATOM 3556 O O . ALA A 1 462 ? -15.699 -10.160 32.646 1.00 96.19 462 ALA A O 1
ATOM 3557 N N . GLU A 1 463 ? -13.926 -11.515 32.881 1.00 94.94 463 GLU A N 1
ATOM 3558 C CA . GLU A 1 463 ? -14.174 -11.849 34.287 1.00 94.94 463 GLU A CA 1
ATOM 3559 C C . GLU A 1 463 ? -13.995 -10.634 35.202 1.00 94.94 463 GLU A C 1
ATOM 3561 O O . GLU A 1 463 ? -14.852 -10.375 36.049 1.00 94.94 463 GLU A O 1
ATOM 3566 N N . ALA A 1 464 ? -12.945 -9.840 34.990 1.00 93.56 464 ALA A N 1
ATOM 3567 C CA . ALA A 1 464 ? -12.712 -8.623 35.761 1.00 93.56 464 ALA A CA 1
ATOM 3568 C C . ALA A 1 464 ? -13.813 -7.571 35.538 1.00 93.56 464 ALA A C 1
ATOM 3570 O O . ALA A 1 464 ? -14.314 -6.973 36.494 1.00 93.56 464 ALA A O 1
ATOM 3571 N N . LEU A 1 465 ? -14.255 -7.367 34.292 1.00 92.69 465 LEU A N 1
ATOM 3572 C CA . LEU A 1 465 ? -15.387 -6.489 33.982 1.00 92.69 465 LEU A CA 1
ATOM 3573 C C . LEU A 1 465 ? -16.696 -7.012 34.590 1.00 92.69 465 LEU A C 1
ATOM 3575 O O . LEU A 1 465 ? -17.492 -6.227 35.109 1.00 92.69 465 LEU A O 1
ATOM 3579 N N . ALA A 1 466 ? -16.916 -8.329 34.578 1.00 90.88 466 ALA A N 1
ATOM 3580 C CA . ALA A 1 466 ? -18.077 -8.957 35.203 1.00 90.88 466 ALA A CA 1
ATOM 3581 C C . ALA A 1 466 ? -18.103 -8.770 36.729 1.00 90.88 466 ALA A C 1
ATOM 3583 O O . ALA A 1 466 ? -19.161 -8.491 37.306 1.00 90.88 466 ALA A O 1
ATOM 3584 N N . GLU A 1 467 ? -16.948 -8.894 37.383 1.00 90.19 467 GLU A N 1
ATOM 3585 C CA . GLU A 1 467 ? -16.787 -8.629 38.811 1.00 90.19 467 GLU A CA 1
ATOM 3586 C C . GLU A 1 467 ? -17.076 -7.157 39.133 1.00 90.19 467 GLU A C 1
ATOM 3588 O O . GLU A 1 467 ? -17.888 -6.866 40.015 1.00 90.19 467 GLU A O 1
ATOM 3593 N N . ARG A 1 468 ? -16.505 -6.220 38.362 1.00 89.38 468 ARG A N 1
ATOM 3594 C CA . ARG A 1 468 ? -16.770 -4.777 38.502 1.00 89.38 468 ARG A CA 1
ATOM 3595 C C . ARG A 1 468 ? -18.256 -4.461 38.387 1.00 89.38 468 ARG A C 1
ATOM 3597 O O . ARG A 1 468 ? -18.797 -3.833 39.291 1.00 89.38 468 ARG A O 1
ATOM 3604 N N . LEU A 1 469 ? -18.918 -4.961 37.341 1.00 85.94 469 LEU A N 1
ATOM 3605 C CA . LEU A 1 469 ? -20.359 -4.786 37.113 1.00 85.94 469 LEU A CA 1
ATOM 3606 C C . LEU A 1 469 ? -21.223 -5.341 38.252 1.00 85.94 469 LEU A C 1
ATOM 3608 O O . LEU A 1 469 ? -22.308 -4.822 38.512 1.00 85.94 469 LEU A O 1
ATOM 3612 N N . SER A 1 470 ? -20.758 -6.397 38.922 1.00 83.44 470 SER A N 1
ATOM 3613 C CA . SER A 1 470 ? -21.458 -6.988 40.068 1.00 83.44 470 SER A CA 1
ATOM 3614 C C . SER A 1 470 ? -21.340 -6.127 41.330 1.00 83.44 470 SER A C 1
ATOM 3616 O O . SER A 1 470 ? -22.233 -6.163 42.178 1.00 83.44 470 SER A O 1
ATOM 3618 N N . ASN A 1 471 ? -20.267 -5.341 41.446 1.00 83.12 471 ASN A N 1
ATOM 3619 C CA . ASN A 1 471 ? -19.997 -4.468 42.587 1.00 83.12 471 ASN A CA 1
ATOM 3620 C C . ASN A 1 471 ? -20.574 -3.052 42.402 1.00 83.12 471 ASN A C 1
ATOM 3622 O O . ASN A 1 471 ? -21.106 -2.478 43.354 1.00 83.12 471 ASN A O 1
ATOM 3626 N N . ALA A 1 472 ? -20.480 -2.485 41.195 1.00 78.94 472 ALA A N 1
ATOM 3627 C CA . ALA A 1 472 ? -20.964 -1.148 40.854 1.00 78.94 472 ALA A CA 1
ATOM 3628 C C . ALA A 1 472 ? -21.270 -1.021 39.345 1.00 78.94 472 ALA A C 1
ATOM 3630 O O . ALA A 1 472 ? -20.648 -1.701 38.528 1.00 78.94 472 ALA A O 1
ATOM 3631 N N . PRO A 1 473 ? -22.203 -0.141 38.935 1.00 74.50 473 PRO A N 1
ATOM 3632 C CA . PRO A 1 473 ? -22.413 0.140 37.518 1.00 74.50 473 PRO A CA 1
ATOM 3633 C C . PRO A 1 473 ? -21.180 0.825 36.908 1.00 74.50 473 PRO A C 1
ATOM 3635 O O . PRO A 1 473 ? -20.584 1.703 37.532 1.00 74.50 473 PRO A O 1
ATOM 3638 N N . LEU A 1 474 ? -20.832 0.446 35.675 1.00 79.88 474 LEU A N 1
ATOM 3639 C CA . LEU A 1 474 ? -19.845 1.169 34.868 1.00 79.88 474 LEU A CA 1
ATOM 3640 C C . LEU A 1 474 ? -20.397 2.534 34.431 1.00 79.88 474 LEU A C 1
ATOM 3642 O O . LEU A 1 474 ? -21.614 2.748 34.394 1.00 79.88 474 LEU A O 1
ATOM 3646 N N . GLU A 1 475 ? -19.495 3.443 34.062 1.00 82.06 475 GLU A N 1
ATOM 3647 C CA . GLU A 1 475 ? -19.857 4.690 33.388 1.00 82.06 475 GLU A CA 1
ATOM 3648 C C . GLU A 1 475 ? -20.694 4.406 32.127 1.00 82.06 475 GLU A C 1
ATOM 3650 O O . GLU A 1 475 ? -20.513 3.383 31.462 1.00 82.06 475 GLU A O 1
ATOM 3655 N N . ARG A 1 476 ? -21.640 5.295 31.790 1.00 76.38 476 ARG A N 1
ATOM 3656 C CA . ARG A 1 476 ? -22.570 5.085 30.667 1.00 76.38 476 ARG A CA 1
ATOM 3657 C C . ARG A 1 476 ? -21.840 4.912 29.326 1.00 76.38 476 ARG A C 1
ATOM 3659 O O . ARG A 1 476 ? -22.253 4.043 28.562 1.00 76.38 476 ARG A O 1
ATOM 3666 N N . SER A 1 477 ? -20.792 5.696 29.071 1.00 76.88 477 SER A N 1
ATOM 3667 C CA . SER A 1 477 ? -19.927 5.619 27.880 1.00 76.88 477 SER A CA 1
ATOM 3668 C C . SER A 1 477 ? -19.272 4.236 27.764 1.00 76.88 477 SER A C 1
ATOM 3670 O O . SER A 1 477 ? -19.534 3.497 26.817 1.00 76.88 477 SER A O 1
ATOM 3672 N N . LEU A 1 478 ? -18.549 3.810 28.804 1.00 83.88 478 LEU A N 1
ATOM 3673 C CA . LEU A 1 478 ? -17.930 2.482 28.893 1.00 83.88 478 LEU A CA 1
ATOM 3674 C C . LEU A 1 478 ? -18.947 1.341 28.765 1.00 83.88 478 LEU A C 1
ATOM 3676 O O . LEU A 1 478 ? -18.664 0.324 28.137 1.00 83.88 478 LEU A O 1
ATOM 3680 N N . MET A 1 479 ? -20.146 1.493 29.333 1.00 85.69 479 MET A N 1
ATOM 3681 C CA . MET A 1 479 ? -21.205 0.491 29.208 1.00 85.69 479 MET A CA 1
ATOM 3682 C C . MET A 1 479 ? -21.736 0.382 27.770 1.00 85.69 479 MET A C 1
ATOM 3684 O O . MET A 1 479 ? -22.069 -0.721 27.331 1.00 85.69 479 MET A O 1
ATOM 3688 N N . ALA A 1 480 ? -21.829 1.495 27.035 1.00 83.25 480 ALA A N 1
ATOM 3689 C CA . ALA A 1 480 ? -22.222 1.486 25.626 1.00 83.25 480 ALA A CA 1
ATOM 3690 C C . ALA A 1 480 ? -21.181 0.739 24.780 1.00 83.25 480 ALA A C 1
ATOM 3692 O O . ALA A 1 480 ? -21.531 -0.209 24.074 1.00 83.25 480 ALA A O 1
ATOM 3693 N N . LEU A 1 481 ? -19.903 1.072 24.962 1.00 88.00 481 LEU A N 1
ATOM 3694 C CA . LEU A 1 481 ? -18.782 0.413 24.295 1.00 88.00 481 LEU A CA 1
ATOM 3695 C C . LEU A 1 481 ? -18.697 -1.074 24.634 1.00 88.00 481 LEU A C 1
ATOM 3697 O O . LEU A 1 481 ? -18.551 -1.889 23.733 1.00 88.00 481 LEU A O 1
ATOM 3701 N N . LEU A 1 482 ? -18.889 -1.459 25.900 1.00 90.19 482 LEU A N 1
ATOM 3702 C CA . LEU A 1 482 ? -18.931 -2.865 26.309 1.00 90.19 482 LEU A CA 1
ATOM 3703 C C . LEU A 1 482 ? -20.016 -3.648 25.559 1.00 90.19 482 LEU A C 1
ATOM 3705 O O . LEU A 1 482 ? -19.785 -4.762 25.089 1.00 90.19 482 LEU A O 1
ATOM 3709 N N . VAL A 1 483 ? -21.222 -3.081 25.454 1.00 87.00 483 VAL A N 1
ATOM 3710 C CA . VAL A 1 483 ? -22.341 -3.715 24.742 1.00 87.00 483 VAL A CA 1
ATOM 3711 C C . VAL A 1 483 ? -22.043 -3.858 23.250 1.00 87.00 483 VAL A C 1
ATOM 3713 O O . VAL A 1 483 ? -22.507 -4.832 22.648 1.00 87.00 483 VAL A O 1
ATOM 3716 N N . THR A 1 484 ? -21.294 -2.919 22.675 1.00 88.88 484 THR A N 1
ATOM 3717 C CA . THR A 1 484 ? -20.866 -2.933 21.275 1.00 88.88 484 THR A CA 1
ATOM 3718 C C . THR A 1 484 ? -19.726 -3.927 21.040 1.00 88.88 484 THR A C 1
ATOM 3720 O O . THR A 1 484 ? -19.924 -4.875 20.283 1.00 88.88 484 THR A O 1
ATOM 3723 N N . ALA A 1 485 ? -18.612 -3.826 21.774 1.00 91.06 485 ALA A N 1
ATOM 3724 C CA . ALA A 1 485 ? -17.464 -4.739 21.713 1.00 91.06 485 ALA A CA 1
ATOM 3725 C C . ALA A 1 485 ? -17.886 -6.207 21.859 1.00 91.06 485 ALA A C 1
ATOM 3727 O O . ALA A 1 485 ? -17.483 -7.070 21.082 1.00 91.06 485 ALA A O 1
ATOM 3728 N N . ARG A 1 486 ? -18.812 -6.490 22.787 1.00 91.31 486 ARG A N 1
ATOM 3729 C CA . ARG A 1 486 ? -19.409 -7.820 22.990 1.00 91.31 486 ARG A CA 1
ATOM 3730 C C . ARG A 1 486 ? -19.987 -8.435 21.706 1.00 91.31 486 ARG A C 1
ATOM 3732 O O . ARG A 1 486 ? -20.013 -9.658 21.574 1.00 91.31 486 ARG A O 1
ATOM 3739 N N . ARG A 1 487 ? -20.523 -7.632 20.778 1.00 90.81 487 ARG A N 1
ATOM 3740 C CA . ARG A 1 487 ? -21.094 -8.135 19.510 1.00 90.81 487 ARG A CA 1
ATOM 3741 C C . ARG A 1 487 ? -20.008 -8.625 18.556 1.00 90.81 487 ARG A C 1
ATOM 3743 O O . ARG A 1 487 ? -20.288 -9.539 17.785 1.00 90.81 487 ARG A O 1
ATOM 3750 N N . TRP A 1 488 ? -18.814 -8.046 18.645 1.00 93.88 488 TRP A N 1
ATOM 3751 C CA . TRP A 1 488 ? -17.653 -8.346 17.805 1.00 93.88 488 TRP A CA 1
ATOM 3752 C C . TRP A 1 488 ? -16.825 -9.524 18.332 1.00 93.88 488 TRP A C 1
ATOM 3754 O O . TRP A 1 488 ? -16.068 -10.131 17.582 1.00 93.88 488 TRP A O 1
ATOM 3764 N N . MET A 1 489 ? -16.990 -9.876 19.610 1.00 93.00 489 MET A N 1
ATOM 3765 C CA . MET A 1 489 ? -16.255 -10.974 20.236 1.00 93.00 489 MET A CA 1
ATOM 3766 C C . MET A 1 489 ? -16.586 -12.347 19.623 1.00 93.00 489 MET A C 1
ATOM 3768 O O . MET A 1 489 ? -17.765 -12.640 19.361 1.00 93.00 489 MET A O 1
ATOM 3772 N N . PRO A 1 490 ? -15.595 -13.251 19.515 1.00 91.88 490 PRO A N 1
ATOM 3773 C CA . PRO A 1 490 ? -15.823 -14.656 19.201 1.00 91.88 490 PRO A CA 1
ATOM 3774 C C . PRO A 1 490 ? -16.810 -15.319 20.183 1.00 91.88 490 PRO A C 1
ATOM 3776 O O . PRO A 1 490 ? -16.925 -14.896 21.336 1.00 91.88 490 PRO A O 1
ATOM 3779 N N . PRO A 1 491 ? -17.549 -16.361 19.762 1.00 90.69 491 PRO A N 1
ATOM 3780 C CA . PRO A 1 491 ? -18.449 -17.108 20.639 1.00 90.69 491 PRO A CA 1
ATOM 3781 C C . PRO A 1 491 ? -17.664 -18.064 21.556 1.00 90.69 491 PRO A C 1
ATOM 3783 O O . PRO A 1 491 ? -17.669 -19.278 21.355 1.00 90.69 491 PRO A O 1
ATOM 3786 N N . ASP A 1 492 ? -16.965 -17.510 22.546 1.00 91.69 492 ASP A N 1
ATOM 3787 C CA . ASP A 1 492 ? -16.105 -18.232 23.487 1.00 91.69 492 ASP A CA 1
ATOM 3788 C C . ASP A 1 492 ? -16.474 -17.980 24.967 1.00 91.69 492 ASP A C 1
ATOM 3790 O O . ASP A 1 492 ? -17.453 -17.304 25.297 1.00 91.69 492 ASP A O 1
ATOM 3794 N N . ALA A 1 493 ? -15.677 -18.544 25.884 1.00 93.94 493 ALA A N 1
ATOM 3795 C CA . ALA A 1 493 ? -15.902 -18.439 27.325 1.00 93.94 493 ALA A CA 1
ATOM 3796 C C . ALA A 1 493 ? -15.886 -16.988 27.847 1.00 93.94 493 ALA A C 1
ATOM 3798 O O . ALA A 1 493 ? -16.585 -16.689 28.820 1.00 93.94 493 ALA A O 1
ATOM 3799 N N . ALA A 1 494 ? -15.123 -16.094 27.208 1.00 94.56 494 ALA A N 1
ATOM 3800 C CA . ALA A 1 494 ? -15.057 -14.685 27.579 1.00 94.56 494 ALA A CA 1
ATOM 3801 C C . ALA A 1 494 ? -16.383 -13.986 27.255 1.00 94.56 494 ALA A C 1
ATOM 3803 O O . ALA A 1 494 ? -16.971 -13.319 28.113 1.00 94.56 494 ALA A O 1
ATOM 3804 N N . ARG A 1 495 ? -16.917 -14.216 26.047 1.00 93.50 495 ARG A N 1
ATOM 3805 C CA . ARG A 1 495 ? -18.238 -13.705 25.656 1.00 93.50 495 ARG A CA 1
ATOM 3806 C C . ARG A 1 495 ? -19.342 -14.266 26.550 1.00 93.50 495 ARG A C 1
ATOM 3808 O O . ARG A 1 495 ? -20.183 -13.508 27.025 1.00 93.50 495 ARG A O 1
ATOM 3815 N N . ASP A 1 496 ? -19.301 -15.557 26.870 1.00 93.44 496 ASP A N 1
ATOM 3816 C CA . ASP A 1 496 ? -20.252 -16.188 27.792 1.00 93.44 496 ASP A CA 1
ATOM 3817 C C . ASP A 1 496 ? -20.219 -15.571 29.204 1.00 93.44 496 ASP A C 1
ATOM 3819 O O . ASP A 1 496 ? -21.262 -15.437 29.858 1.00 93.44 496 ASP A O 1
ATOM 3823 N N . ALA A 1 497 ? -19.032 -15.216 29.709 1.00 91.62 497 ALA A N 1
ATOM 3824 C CA . ALA A 1 497 ? -18.874 -14.549 31.000 1.00 91.62 497 ALA A CA 1
ATOM 3825 C C . ALA A 1 497 ? -19.517 -13.156 30.999 1.00 91.62 497 ALA A C 1
ATOM 3827 O O . ALA A 1 497 ? -20.305 -12.843 31.900 1.00 91.62 497 ALA A O 1
ATOM 3828 N N . LEU A 1 498 ? -19.270 -12.366 29.951 1.00 90.94 498 LEU A N 1
ATOM 3829 C CA . LEU A 1 498 ? -19.893 -11.055 29.778 1.00 90.94 498 LEU A CA 1
ATOM 3830 C C . LEU A 1 498 ? -21.404 -11.137 29.571 1.00 90.94 498 LEU A C 1
ATOM 3832 O O . LEU A 1 498 ? -22.132 -10.331 30.145 1.00 90.94 498 LEU A O 1
ATOM 3836 N N . ASP A 1 499 ? -21.903 -12.113 28.815 1.00 90.56 499 ASP A N 1
ATOM 3837 C CA . ASP A 1 499 ? -23.338 -12.322 28.597 1.00 90.56 499 ASP A CA 1
ATOM 3838 C C . ASP A 1 499 ? -24.085 -12.484 29.921 1.00 90.56 499 ASP A C 1
ATOM 3840 O O . ASP A 1 499 ? -25.113 -11.837 30.151 1.00 90.56 499 ASP A O 1
ATOM 3844 N N . ARG A 1 500 ? -23.533 -13.300 30.826 1.00 87.56 500 ARG A N 1
ATOM 3845 C CA . ARG A 1 500 ? -24.075 -13.479 32.178 1.00 87.56 500 ARG A CA 1
ATOM 3846 C C . ARG A 1 500 ? -24.010 -12.184 32.983 1.00 87.56 500 ARG A C 1
ATOM 3848 O O . ARG A 1 500 ? -24.999 -11.818 33.618 1.00 87.56 500 ARG A O 1
ATOM 3855 N N . ALA A 1 501 ? -22.878 -11.486 32.948 1.00 85.12 501 ALA A N 1
ATOM 3856 C CA . ALA A 1 501 ? -22.676 -10.251 33.701 1.00 85.12 501 ALA A CA 1
ATOM 3857 C C . ALA A 1 501 ? -23.621 -9.128 33.251 1.00 85.12 501 ALA A C 1
ATOM 3859 O O . ALA A 1 501 ? -24.311 -8.526 34.073 1.00 85.12 501 ALA A O 1
ATOM 3860 N N . VAL A 1 502 ? -23.724 -8.892 31.941 1.00 83.69 502 VAL A N 1
ATOM 3861 C CA . VAL A 1 502 ? -24.600 -7.875 31.347 1.00 83.69 502 VAL A CA 1
ATOM 3862 C C . VAL A 1 502 ? -26.071 -8.209 31.595 1.00 83.69 502 VAL A C 1
ATOM 3864 O O . VAL A 1 502 ? -26.854 -7.308 31.902 1.00 83.69 502 VAL A O 1
ATOM 3867 N N . ALA A 1 503 ? -26.471 -9.483 31.510 1.00 82.62 503 ALA A N 1
ATOM 3868 C CA . ALA A 1 503 ? -27.833 -9.902 31.847 1.00 82.62 503 ALA A CA 1
ATOM 3869 C C . ALA A 1 503 ? -28.175 -9.616 33.321 1.00 82.62 503 ALA A C 1
ATOM 3871 O O . ALA A 1 503 ? -29.248 -9.080 33.608 1.00 82.62 503 ALA A O 1
ATOM 3872 N N . ASN A 1 504 ? -27.250 -9.903 34.242 1.00 75.00 504 ASN A N 1
ATOM 3873 C CA . ASN A 1 504 ? -27.415 -9.625 35.670 1.00 75.00 504 ASN A CA 1
ATOM 3874 C C . ASN A 1 504 ? -27.470 -8.116 35.965 1.00 75.00 504 ASN A C 1
ATOM 3876 O O . ASN A 1 504 ? -28.345 -7.671 36.707 1.00 75.00 504 ASN A O 1
ATOM 3880 N N . ALA A 1 505 ? -26.601 -7.317 35.339 1.00 72.50 505 ALA A N 1
ATOM 3881 C CA . ALA A 1 505 ? -26.586 -5.862 35.494 1.00 72.50 505 ALA A CA 1
ATOM 3882 C C . ALA A 1 505 ? -27.876 -5.210 34.962 1.00 72.50 505 ALA A C 1
ATOM 3884 O O . ALA A 1 505 ? -28.467 -4.352 35.619 1.00 72.50 505 ALA A O 1
ATOM 3885 N N . ARG A 1 506 ? -28.381 -5.665 33.804 1.00 67.25 506 ARG A N 1
ATOM 3886 C CA . ARG A 1 506 ? -29.658 -5.198 33.229 1.00 67.25 506 ARG A CA 1
ATOM 3887 C C . ARG A 1 506 ? -30.865 -5.544 34.101 1.00 67.25 506 ARG A C 1
ATOM 3889 O O . ARG A 1 506 ? -31.811 -4.764 34.140 1.00 67.25 506 ARG A O 1
ATOM 3896 N N . ALA A 1 507 ? -30.834 -6.661 34.828 1.00 56.66 507 ALA A N 1
ATOM 3897 C CA . ALA A 1 507 ? -31.885 -7.018 35.783 1.00 56.66 507 ALA A CA 1
ATOM 3898 C C . ALA A 1 507 ? -31.914 -6.107 37.033 1.00 56.66 507 ALA A C 1
ATOM 3900 O O . ALA A 1 507 ? -32.943 -6.041 37.705 1.00 56.66 507 ALA A O 1
ATOM 3901 N N . GLY A 1 508 ? -30.817 -5.395 37.331 1.00 50.66 508 GLY A N 1
ATOM 3902 C CA . GLY A 1 508 ? -30.689 -4.457 38.457 1.00 50.66 508 GLY A CA 1
ATOM 3903 C C . GLY A 1 508 ? -30.936 -2.978 38.121 1.00 50.66 508 GLY A C 1
ATOM 3904 O O . GLY A 1 508 ? -31.071 -2.163 39.032 1.00 50.66 508 GLY A O 1
ATOM 3905 N N . LEU A 1 509 ? -31.028 -2.612 36.838 1.00 45.59 509 LEU A N 1
ATOM 3906 C CA . LEU A 1 509 ? -31.202 -1.228 36.382 1.00 45.59 509 LEU A CA 1
ATOM 3907 C C . LEU A 1 509 ? -32.689 -0.847 36.284 1.00 45.59 509 LEU A C 1
ATOM 3909 O O . LEU A 1 509 ? -33.282 -0.808 35.206 1.00 45.59 509 LEU A O 1
ATOM 3913 N N . THR A 1 510 ? -33.306 -0.503 37.416 1.00 36.53 510 THR A N 1
ATOM 3914 C CA . THR A 1 510 ? -34.499 0.356 37.399 1.00 36.53 510 THR A CA 1
ATOM 3915 C C . THR A 1 510 ? -34.070 1.774 37.031 1.00 36.53 510 THR A C 1
ATOM 3917 O O . THR A 1 510 ? -33.479 2.457 37.860 1.00 36.53 510 THR A O 1
ATOM 3920 N N . THR A 1 511 ? -34.347 2.170 35.783 1.00 45.47 511 THR A N 1
ATOM 3921 C CA . THR A 1 511 ? -34.474 3.556 35.284 1.00 45.47 511 THR A CA 1
ATOM 3922 C C . THR A 1 511 ? -33.622 4.604 36.009 1.00 45.47 511 THR A C 1
ATOM 3924 O O . THR A 1 511 ? -34.063 5.170 37.009 1.00 45.47 511 THR A O 1
ATOM 3927 N N . VAL A 1 512 ? -32.446 4.921 35.461 1.00 36.00 512 VAL A N 1
ATOM 3928 C CA . VAL A 1 512 ? -31.749 6.171 35.792 1.00 36.00 512 VAL A CA 1
ATOM 3929 C C . VAL A 1 512 ? -31.862 7.123 34.607 1.00 36.00 512 VAL A C 1
ATOM 3931 O O . VAL A 1 512 ? -31.495 6.794 33.476 1.00 36.00 512 VAL A O 1
ATOM 3934 N N . ASP A 1 513 ? -32.453 8.267 34.935 1.00 33.94 513 ASP A N 1
ATOM 3935 C CA . ASP A 1 513 ? -32.933 9.349 34.093 1.00 33.94 513 ASP A CA 1
ATOM 3936 C C . ASP A 1 513 ? -31.920 9.923 33.096 1.00 33.94 513 ASP A C 1
ATOM 3938 O O . ASP A 1 513 ? -30.697 9.878 33.248 1.00 33.94 513 ASP A O 1
ATOM 3942 N N . ALA A 1 514 ? -32.511 10.504 32.054 1.00 38.19 514 ALA A N 1
ATOM 3943 C CA . ALA A 1 514 ? -31.899 11.405 31.101 1.00 38.19 514 ALA A CA 1
ATOM 3944 C C . ALA A 1 514 ? -31.339 12.647 31.814 1.00 38.19 514 ALA A C 1
ATOM 3946 O O . ALA A 1 514 ? -32.067 13.402 32.454 1.00 38.19 514 ALA A O 1
ATOM 3947 N N . GLY A 1 515 ? -30.037 12.860 31.670 1.00 32.78 515 GLY A N 1
ATOM 3948 C CA . GLY A 1 515 ? -29.327 14.000 32.229 1.00 32.78 515 GLY A CA 1
ATOM 3949 C C . GLY A 1 515 ? -27.953 14.119 31.591 1.00 32.78 515 GLY A C 1
ATOM 3950 O O . GLY A 1 515 ? -26.949 13.969 32.271 1.00 32.78 515 GLY A O 1
ATOM 3951 N N . MET A 1 516 ? -27.917 14.331 30.278 1.00 38.50 516 MET A N 1
ATOM 3952 C CA . MET A 1 516 ? -26.746 14.889 29.611 1.00 38.50 516 MET A CA 1
ATOM 3953 C C . MET A 1 516 ? -27.003 16.386 29.433 1.00 38.50 516 MET A C 1
ATOM 3955 O O . MET A 1 516 ? -28.035 16.782 28.885 1.00 38.50 516 MET A O 1
ATOM 3959 N N . GLY A 1 517 ? -26.066 17.218 29.896 1.00 41.66 517 GLY A N 1
ATOM 3960 C CA . GLY A 1 517 ? -25.803 18.469 29.184 1.00 41.66 517 GLY A CA 1
ATOM 3961 C C . GLY A 1 517 ? -25.385 18.128 27.747 1.00 41.66 517 GLY A C 1
ATOM 3962 O O . GLY A 1 517 ? -25.006 16.985 27.510 1.00 41.66 517 GLY A O 1
ATOM 3963 N N . PRO A 1 518 ? -25.507 19.049 26.782 1.00 40.56 518 PRO A N 1
ATOM 3964 C CA . PRO A 1 518 ? -25.273 18.725 25.379 1.00 40.56 518 PRO A CA 1
ATOM 3965 C C . PRO A 1 518 ? -23.849 18.183 25.214 1.00 40.56 518 PRO A C 1
ATOM 3967 O O . PRO A 1 518 ? -22.894 18.944 25.345 1.00 40.56 518 PRO A O 1
ATOM 3970 N N . GLU A 1 519 ? -23.703 16.878 24.974 1.00 56.16 519 GLU A N 1
ATOM 3971 C CA . GLU A 1 519 ? -22.473 16.351 24.394 1.00 56.16 519 GLU A CA 1
ATOM 3972 C C . GLU A 1 519 ? -22.248 17.116 23.093 1.00 56.16 519 GLU A C 1
ATOM 3974 O O . GLU A 1 519 ? -23.185 17.312 22.310 1.00 56.16 519 GLU A O 1
ATOM 3979 N N . GLU A 1 520 ? -21.036 17.627 22.899 1.00 62.19 520 GLU A N 1
ATOM 3980 C CA . GLU A 1 520 ? -20.675 18.252 21.636 1.00 62.19 520 GLU A CA 1
ATOM 3981 C C . GLU A 1 520 ? -20.877 17.219 20.532 1.00 62.19 520 GLU A C 1
ATOM 3983 O O . GLU A 1 520 ? -20.228 16.173 20.514 1.00 62.19 520 GLU A O 1
ATOM 3988 N N . VAL A 1 521 ? -21.848 17.494 19.665 1.00 71.56 521 VAL A N 1
ATOM 3989 C CA . VAL A 1 521 ? -22.231 16.602 18.576 1.00 71.56 521 VAL A CA 1
ATOM 3990 C C . VAL A 1 521 ? -21.066 16.536 17.597 1.00 71.56 521 VAL A C 1
ATOM 3992 O O . VAL A 1 521 ? -20.696 17.563 17.023 1.00 71.56 521 VAL A O 1
ATOM 3995 N N . SER A 1 522 ? -20.510 15.340 17.406 1.00 83.38 522 SER A N 1
ATOM 3996 C CA . SER A 1 522 ? -19.525 15.083 16.359 1.00 83.38 522 SER A CA 1
ATOM 3997 C C . SER A 1 522 ? -20.136 15.361 14.986 1.00 83.38 522 SER A C 1
ATOM 3999 O O . SER A 1 522 ? -21.231 14.895 14.662 1.00 83.38 522 SER A O 1
ATOM 4001 N N . VAL A 1 523 ? -19.421 16.123 14.167 1.00 87.25 523 VAL A N 1
ATOM 4002 C CA . VAL A 1 523 ? -19.770 16.420 12.779 1.00 87.25 523 VAL A CA 1
ATOM 4003 C C . VAL A 1 523 ? -18.702 15.805 11.892 1.00 87.25 523 VAL A C 1
ATOM 4005 O O . VAL A 1 523 ? -17.540 16.192 11.971 1.00 87.25 523 VAL A O 1
ATOM 4008 N N . VAL A 1 524 ? -19.099 14.862 11.041 1.00 92.38 524 VAL A N 1
ATOM 4009 C CA . VAL A 1 524 ? -18.219 14.326 9.996 1.00 92.38 524 VAL A CA 1
ATOM 4010 C C . VAL A 1 524 ? -18.116 15.372 8.891 1.00 92.38 524 VAL A C 1
ATOM 4012 O O . VAL A 1 524 ? -19.126 15.741 8.292 1.00 92.38 524 VAL A O 1
ATOM 4015 N N . GLU A 1 525 ? -16.911 15.880 8.657 1.00 92.75 525 GLU A N 1
ATOM 4016 C CA . GLU A 1 525 ? -16.641 16.910 7.650 1.00 92.75 525 GLU A CA 1
ATOM 4017 C C . GLU A 1 525 ? -16.346 16.303 6.277 1.00 92.75 525 GLU A C 1
ATOM 4019 O O . GLU A 1 525 ? -16.691 16.892 5.254 1.00 92.75 525 GLU A O 1
ATOM 4024 N N . GLY A 1 526 ? -15.784 15.095 6.249 1.00 93.00 526 GLY A N 1
ATOM 4025 C CA . GLY A 1 526 ? -15.557 14.336 5.027 1.00 93.00 526 GLY A CA 1
ATOM 4026 C C . GLY A 1 526 ? -15.076 12.922 5.321 1.00 93.00 526 GLY A C 1
ATOM 4027 O O . GLY A 1 526 ? -14.549 12.648 6.398 1.00 93.00 526 GLY A O 1
ATOM 4028 N N . ILE A 1 527 ? -15.264 12.024 4.355 1.00 95.62 527 ILE A N 1
ATOM 4029 C CA . ILE A 1 527 ? -14.687 10.680 4.389 1.00 95.62 527 ILE A CA 1
ATOM 4030 C C . ILE A 1 527 ? -14.004 10.423 3.048 1.00 95.62 527 ILE A C 1
ATOM 4032 O O . ILE A 1 527 ? -14.631 10.563 1.995 1.00 95.62 527 ILE A O 1
ATOM 4036 N N . ALA A 1 528 ? -12.726 10.068 3.105 1.00 94.12 528 ALA A N 1
ATOM 4037 C CA . ALA A 1 528 ? -11.903 9.693 1.966 1.00 94.12 528 ALA A CA 1
ATOM 4038 C C . ALA A 1 528 ? -11.666 8.179 1.978 1.00 94.12 528 ALA A C 1
ATOM 4040 O O . ALA A 1 528 ? -11.488 7.568 3.036 1.00 94.12 528 ALA A O 1
ATOM 4041 N N . THR A 1 529 ? -11.696 7.564 0.801 1.00 94.69 529 THR A N 1
ATOM 4042 C CA . THR A 1 529 ? -11.401 6.140 0.610 1.00 94.69 529 THR A CA 1
ATOM 4043 C C . THR A 1 529 ? -11.080 5.878 -0.856 1.00 94.69 529 THR A C 1
ATOM 4045 O O . THR A 1 529 ? -11.407 6.697 -1.706 1.00 94.69 529 THR A O 1
ATOM 4048 N N . SER A 1 530 ? -10.448 4.752 -1.160 1.00 89.81 530 SER A N 1
ATOM 4049 C CA . SER A 1 530 ? -10.304 4.249 -2.524 1.00 89.81 530 SER A CA 1
ATOM 4050 C C . SER A 1 530 ? -11.355 3.169 -2.803 1.00 89.81 530 SER A C 1
ATOM 4052 O O . SER A 1 530 ? -12.053 2.696 -1.900 1.00 89.81 530 SER A O 1
ATOM 4054 N N . ILE A 1 531 ? -11.448 2.697 -4.048 1.00 92.69 531 ILE A N 1
ATOM 4055 C CA . ILE A 1 531 ? -11.971 1.338 -4.274 1.00 92.69 531 ILE A CA 1
ATOM 4056 C C . ILE A 1 531 ? -10.987 0.306 -3.679 1.00 92.69 531 ILE A C 1
ATOM 4058 O O . ILE A 1 531 ? -9.833 0.659 -3.419 1.00 92.69 531 ILE A O 1
ATOM 4062 N N . PRO A 1 532 ? -11.401 -0.947 -3.422 1.00 92.69 532 PRO A N 1
ATOM 4063 C CA . PRO A 1 532 ? -10.473 -1.963 -2.934 1.00 92.69 532 PRO A CA 1
ATOM 4064 C C . PRO A 1 532 ? -9.330 -2.223 -3.919 1.00 92.69 532 PRO A C 1
ATOM 4066 O O . PRO A 1 532 ? -9.542 -2.222 -5.135 1.00 92.69 532 PRO A O 1
ATOM 4069 N N . ASP A 1 533 ? -8.142 -2.490 -3.383 1.00 90.19 533 ASP A N 1
ATOM 4070 C CA . ASP A 1 533 ? -7.006 -2.982 -4.164 1.00 90.19 533 ASP A CA 1
ATOM 4071 C C . ASP A 1 533 ? -7.198 -4.453 -4.585 1.00 90.19 533 ASP A C 1
ATOM 4073 O O . ASP A 1 533 ? -8.131 -5.134 -4.140 1.00 90.19 533 ASP A O 1
ATOM 4077 N N . GLY A 1 534 ? -6.306 -4.966 -5.438 1.00 87.38 534 GLY A N 1
ATOM 4078 C CA . GLY A 1 534 ? -6.361 -6.354 -5.913 1.00 87.38 534 GLY A CA 1
ATOM 4079 C C . GLY A 1 534 ? -6.197 -7.398 -4.811 1.00 87.38 534 GLY A C 1
ATOM 4080 O O . GLY A 1 534 ? -6.716 -8.509 -4.907 1.00 87.38 534 GLY A O 1
ATOM 4081 N N . SER A 1 535 ? -5.542 -7.025 -3.711 1.00 85.69 535 SER A N 1
ATOM 4082 C CA . SER A 1 535 ? -5.397 -7.866 -2.526 1.00 85.69 535 SER A CA 1
ATOM 4083 C C . SER A 1 535 ? -6.673 -7.884 -1.663 1.00 85.69 535 SER A C 1
ATOM 4085 O O . SER A 1 535 ? -6.814 -8.717 -0.761 1.00 85.69 535 SER A O 1
ATOM 4087 N N . GLY A 1 536 ? -7.617 -6.975 -1.914 1.00 89.62 536 GLY A N 1
ATOM 4088 C CA . GLY A 1 536 ? -8.834 -6.760 -1.144 1.00 89.62 536 GLY A CA 1
ATOM 4089 C C . GLY A 1 536 ? -8.653 -5.875 0.092 1.00 89.62 536 GLY A C 1
ATOM 4090 O O . GLY A 1 536 ? -9.515 -5.913 0.982 1.00 89.62 536 GLY A O 1
ATOM 4091 N N . ALA A 1 537 ? -7.563 -5.110 0.186 1.00 91.44 537 ALA A N 1
ATOM 4092 C CA . ALA A 1 537 ? -7.370 -4.068 1.189 1.00 91.44 537 ALA A CA 1
ATOM 4093 C C . ALA A 1 537 ? -8.084 -2.769 0.778 1.00 91.44 537 ALA A C 1
ATOM 4095 O O . ALA A 1 537 ? -8.222 -2.453 -0.402 1.00 91.44 537 ALA A O 1
ATOM 4096 N N . GLN A 1 538 ? -8.591 -2.030 1.762 1.00 93.56 538 GLN A N 1
ATOM 4097 C CA . GLN A 1 538 ? -9.247 -0.742 1.545 1.00 93.56 538 GLN A CA 1
ATOM 4098 C C . GLN A 1 538 ? -9.186 0.094 2.818 1.00 93.56 538 GLN A C 1
ATOM 4100 O O . GLN A 1 538 ? -9.587 -0.373 3.887 1.00 93.56 538 GLN A O 1
ATOM 4105 N N . GLN A 1 539 ? -8.733 1.335 2.691 1.00 93.38 539 GLN A N 1
ATOM 4106 C CA . GLN A 1 539 ? -8.602 2.263 3.806 1.00 93.38 539 GLN A CA 1
ATOM 4107 C C . GLN A 1 539 ? -9.709 3.317 3.772 1.00 93.38 539 GLN A C 1
ATOM 4109 O O . GLN A 1 539 ? -10.057 3.833 2.710 1.00 93.38 539 GLN A O 1
ATOM 4114 N N . PHE A 1 540 ? -10.239 3.655 4.942 1.00 95.69 540 PHE A N 1
ATOM 4115 C CA . PHE A 1 540 ? -11.168 4.757 5.154 1.00 95.69 540 PHE A CA 1
ATOM 4116 C C . PHE A 1 540 ? -10.560 5.745 6.140 1.00 95.69 540 PHE A C 1
ATOM 4118 O O . PHE A 1 540 ? -10.040 5.342 7.179 1.00 95.69 540 PHE A O 1
ATOM 4125 N N . GLY A 1 541 ? -10.656 7.028 5.815 1.00 96.31 541 GLY A N 1
ATOM 4126 C CA . GLY A 1 541 ? -10.262 8.130 6.683 1.00 96.31 541 GLY A CA 1
ATOM 4127 C C . GLY A 1 541 ? -11.441 9.069 6.823 1.00 96.31 541 GLY A C 1
ATOM 4128 O O . GLY A 1 541 ? -11.976 9.527 5.815 1.00 96.31 541 GLY A O 1
ATOM 4129 N N . ALA A 1 542 ? -11.885 9.321 8.047 1.00 95.62 542 ALA A N 1
ATOM 4130 C CA . ALA A 1 542 ? -13.006 10.200 8.341 1.00 95.62 542 ALA A CA 1
ATOM 4131 C C . ALA A 1 542 ? -12.523 11.396 9.160 1.00 95.62 542 ALA A C 1
ATOM 4133 O O . ALA A 1 542 ? -12.101 11.242 10.306 1.00 95.62 542 ALA A O 1
ATOM 4134 N N . LEU A 1 543 ? -12.619 12.587 8.571 1.00 95.50 543 LEU A N 1
ATOM 4135 C CA . LEU A 1 543 ? -12.353 13.845 9.253 1.00 95.50 543 LEU A CA 1
ATOM 4136 C C . LEU A 1 543 ? -13.570 14.207 10.101 1.00 95.50 543 LEU A C 1
ATOM 4138 O O . LEU A 1 543 ? -14.671 14.412 9.574 1.00 95.50 543 LEU A O 1
ATOM 4142 N N . VAL A 1 544 ? -13.387 14.284 11.415 1.00 93.38 544 VAL A N 1
ATOM 4143 C CA . VAL A 1 544 ? -14.476 14.514 12.363 1.00 93.38 544 VAL A CA 1
ATOM 4144 C C . VAL A 1 544 ? -14.153 15.698 13.255 1.00 93.38 544 VAL A C 1
ATOM 4146 O O . VAL A 1 544 ? -13.081 15.786 13.843 1.00 93.38 544 VAL A O 1
ATOM 4149 N N . ARG A 1 545 ? -15.119 16.603 13.404 1.00 89.81 545 ARG A N 1
ATOM 4150 C CA . ARG A 1 545 ? -15.033 17.738 14.319 1.00 89.81 545 ARG A CA 1
ATOM 4151 C C . ARG A 1 545 ? -15.987 17.560 15.491 1.00 89.81 545 ARG A C 1
ATOM 4153 O O . ARG A 1 545 ? -17.189 17.381 15.292 1.00 89.81 545 ARG A O 1
ATOM 4160 N N . ARG A 1 546 ? -15.475 17.699 16.711 1.00 83.94 546 ARG A N 1
ATOM 4161 C CA . ARG A 1 546 ? -16.234 17.642 17.965 1.00 83.94 546 ARG A CA 1
ATOM 4162 C C . ARG A 1 546 ? -15.922 18.889 18.792 1.00 83.94 546 ARG A C 1
ATOM 4164 O O . ARG A 1 546 ? -14.831 19.028 19.336 1.00 83.94 546 ARG A O 1
ATOM 4171 N N . GLY A 1 547 ? -16.864 19.833 18.815 1.00 82.50 547 GLY A N 1
ATOM 4172 C CA . GLY A 1 547 ? -16.620 21.161 19.388 1.00 82.50 547 GLY A CA 1
ATOM 4173 C C . GLY A 1 547 ? -15.549 21.928 18.613 1.00 82.50 547 GLY A C 1
ATOM 4174 O O . GLY A 1 547 ? -15.705 22.147 17.405 1.00 82.50 547 GLY A O 1
ATOM 4175 N N . GLU A 1 548 ? -14.487 22.324 19.320 1.00 78.44 548 GLU A N 1
ATOM 4176 C CA . GLU A 1 548 ? -13.269 22.947 18.769 1.00 78.44 548 GLU A CA 1
ATOM 4177 C C . GLU A 1 548 ? -12.201 21.920 18.349 1.00 78.44 548 GLU A C 1
ATOM 4179 O O . GLU A 1 548 ? -11.250 22.286 17.666 1.00 78.44 548 GLU A O 1
ATOM 4184 N N . ARG A 1 549 ? -12.356 20.639 18.714 1.00 83.25 549 ARG A N 1
ATOM 4185 C CA . ARG A 1 549 ? -11.401 19.578 18.367 1.00 83.25 549 ARG A CA 1
ATOM 4186 C C . ARG A 1 549 ? -11.696 19.001 16.989 1.00 83.25 549 ARG A C 1
ATOM 4188 O O . ARG A 1 549 ? -12.862 18.828 16.620 1.00 83.25 549 ARG A O 1
ATOM 4195 N N . VAL A 1 550 ? -10.642 18.669 16.255 1.00 89.69 550 VAL A N 1
ATOM 4196 C CA . VAL A 1 550 ? -10.698 17.972 14.967 1.00 89.69 550 VAL A CA 1
ATOM 4197 C C . VAL A 1 550 ? -9.822 16.732 15.094 1.00 89.69 550 VAL A C 1
ATOM 4199 O O . VAL A 1 550 ? -8.709 16.834 15.590 1.00 89.69 550 VAL A O 1
ATOM 4202 N N . GLY A 1 551 ? -10.337 15.581 14.683 1.00 92.25 551 GLY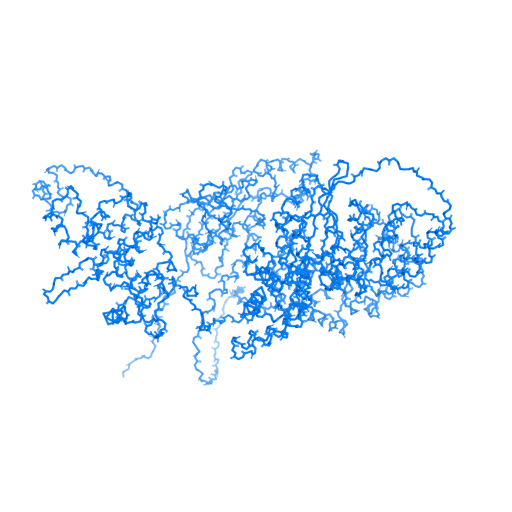 A N 1
ATOM 4203 C CA . GLY A 1 551 ? -9.602 14.321 14.677 1.00 92.25 551 GLY A CA 1
ATOM 4204 C C . GLY A 1 551 ? -9.824 13.569 13.372 1.00 92.25 551 GLY A C 1
ATOM 4205 O O . GLY A 1 551 ? -10.812 13.800 12.663 1.00 92.25 551 GLY A O 1
ATOM 4206 N N . LEU A 1 552 ? -8.904 12.662 13.063 1.00 94.69 552 LEU A N 1
ATOM 4207 C CA . LEU A 1 552 ? -8.968 11.800 11.888 1.00 94.69 552 LEU A CA 1
ATOM 4208 C C . LEU A 1 552 ? -9.114 10.345 12.332 1.00 94.69 552 LEU A C 1
ATOM 4210 O O . LEU A 1 552 ? -8.191 9.758 12.889 1.00 94.69 552 LEU A O 1
ATOM 4214 N N . ALA A 1 553 ? -10.286 9.762 12.082 1.00 94.75 553 ALA A N 1
ATOM 4215 C CA . ALA A 1 553 ? -10.528 8.343 12.312 1.00 94.75 553 ALA A CA 1
ATOM 4216 C C . ALA A 1 553 ? -10.080 7.526 11.098 1.00 94.75 553 ALA A C 1
ATOM 4218 O O . ALA A 1 553 ? -10.570 7.745 9.989 1.00 94.75 553 ALA A O 1
ATOM 4219 N N . MET A 1 554 ? -9.207 6.552 11.327 1.00 95.50 554 MET A N 1
ATOM 4220 C CA . MET A 1 554 ? -8.622 5.688 10.308 1.00 95.50 554 MET A CA 1
ATOM 4221 C C . MET A 1 554 ? -9.106 4.256 10.497 1.00 95.50 554 MET A C 1
ATOM 4223 O O . MET A 1 554 ? -9.102 3.740 11.612 1.00 95.50 554 MET A O 1
ATOM 4227 N N . VAL A 1 555 ? -9.528 3.601 9.413 1.00 96.81 555 VAL A N 1
ATOM 4228 C CA . VAL A 1 555 ? -9.952 2.193 9.422 1.00 96.81 555 VAL A CA 1
ATOM 4229 C C . VAL A 1 555 ? -9.417 1.474 8.188 1.00 96.81 555 VAL A C 1
ATOM 4231 O O . VAL A 1 555 ? -9.689 1.883 7.060 1.00 96.81 555 VAL A O 1
ATOM 4234 N N . LEU A 1 556 ? -8.709 0.363 8.392 1.00 95.69 556 LEU A N 1
ATOM 4235 C CA . LEU A 1 556 ? -8.220 -0.522 7.338 1.00 95.69 556 LEU A CA 1
ATOM 4236 C C . LEU A 1 556 ? -9.035 -1.815 7.308 1.00 95.69 556 LEU A C 1
ATOM 4238 O O . LEU A 1 556 ? -9.048 -2.604 8.256 1.00 95.69 556 LEU A O 1
ATOM 4242 N N . LEU A 1 557 ? -9.687 -2.062 6.177 1.00 95.75 557 LEU A N 1
ATOM 4243 C CA . LEU A 1 557 ? -10.419 -3.292 5.901 1.00 95.75 557 LEU A CA 1
ATOM 4244 C C . LEU A 1 557 ? -9.577 -4.200 5.010 1.00 95.75 557 LEU A C 1
ATOM 4246 O O . LEU A 1 557 ? -8.954 -3.729 4.059 1.00 95.75 557 LEU A O 1
ATOM 4250 N N . LYS A 1 558 ? -9.603 -5.509 5.264 1.00 92.38 558 LYS A N 1
ATOM 4251 C CA . LYS A 1 558 ? -8.913 -6.503 4.434 1.00 92.38 558 LYS A CA 1
ATOM 4252 C C . LYS A 1 558 ? -9.782 -7.744 4.266 1.00 92.38 558 LYS A C 1
ATOM 4254 O O . LYS A 1 558 ? -10.149 -8.380 5.251 1.00 92.38 558 LYS A O 1
ATOM 4259 N N . THR A 1 559 ? -10.071 -8.092 3.012 1.00 90.44 559 THR A N 1
ATOM 4260 C CA . THR A 1 559 ? -10.810 -9.322 2.672 1.00 90.44 559 THR A CA 1
ATOM 4261 C C . THR A 1 559 ? -10.065 -10.542 3.223 1.00 90.44 559 THR A C 1
ATOM 4263 O O . THR A 1 559 ? -8.841 -10.627 3.119 1.00 90.44 559 THR A O 1
ATOM 4266 N N . GLY A 1 560 ? -10.784 -11.481 3.833 1.00 87.50 560 GLY A N 1
ATOM 4267 C CA . GLY A 1 560 ? -10.223 -12.636 4.537 1.00 87.50 560 GLY A CA 1
ATOM 4268 C C . GLY A 1 560 ? -9.665 -12.317 5.930 1.00 87.50 560 GLY A C 1
ATOM 4269 O O . GLY A 1 560 ? -9.075 -13.195 6.568 1.00 87.50 560 GLY A O 1
ATOM 4270 N N . HIS A 1 561 ? -9.834 -11.086 6.419 1.00 89.06 561 HIS A N 1
ATOM 4271 C CA . HIS A 1 561 ? -9.401 -10.656 7.750 1.00 89.06 561 HIS A CA 1
ATOM 4272 C C . HIS A 1 561 ? -10.500 -9.897 8.507 1.00 89.06 561 HIS A C 1
ATOM 4274 O O . HIS A 1 561 ? -10.689 -10.152 9.695 1.00 89.06 561 HIS A O 1
ATOM 4280 N N . GLY A 1 562 ? -11.244 -9.016 7.836 1.00 94.12 562 GLY A N 1
ATOM 4281 C CA . GLY A 1 562 ? -12.210 -8.106 8.445 1.00 94.12 562 GLY A CA 1
ATOM 4282 C C . GLY A 1 562 ? -11.617 -6.716 8.702 1.00 94.12 562 GLY A C 1
ATOM 4283 O O . GLY A 1 562 ? -10.931 -6.162 7.840 1.00 94.12 562 GLY A O 1
ATOM 4284 N N . VAL A 1 563 ? -11.904 -6.130 9.871 1.00 96.38 563 VAL A N 1
ATOM 4285 C CA . VAL A 1 563 ? -11.300 -4.853 10.302 1.00 96.38 563 VAL A CA 1
ATOM 4286 C C . VAL A 1 563 ? -9.902 -5.139 10.835 1.00 96.38 563 VAL A C 1
ATOM 4288 O O . VAL A 1 563 ? -9.750 -5.627 11.955 1.00 96.38 563 VAL A O 1
ATOM 4291 N N . LYS A 1 564 ? -8.902 -4.877 9.999 1.00 91.25 564 LYS A N 1
ATOM 4292 C CA . LYS A 1 564 ? -7.511 -5.247 10.245 1.00 91.25 564 LYS A CA 1
ATOM 4293 C C . LYS A 1 564 ? -6.785 -4.244 11.124 1.00 91.25 564 LYS A C 1
ATOM 4295 O O . LYS A 1 564 ? -5.998 -4.653 11.968 1.00 91.25 564 LYS A O 1
ATOM 4300 N N . ASP A 1 565 ? -7.058 -2.963 10.918 1.00 92.44 565 ASP A N 1
ATOM 4301 C CA . ASP A 1 565 ? -6.494 -1.891 11.725 1.00 92.44 565 ASP A CA 1
ATOM 4302 C C . ASP A 1 565 ? -7.510 -0.760 11.887 1.00 92.44 565 ASP A C 1
ATOM 4304 O O . ASP A 1 565 ? -8.390 -0.578 11.037 1.00 92.44 565 ASP A O 1
ATOM 4308 N N . ALA A 1 566 ? -7.420 -0.037 12.995 1.00 94.06 566 ALA A N 1
ATOM 4309 C CA . ALA A 1 566 ? -8.241 1.127 13.276 1.00 94.06 566 ALA A CA 1
ATOM 4310 C C . ALA A 1 566 ? -7.600 1.971 14.379 1.00 94.06 566 ALA A C 1
ATOM 4312 O O . ALA A 1 566 ? -7.249 1.439 15.429 1.00 94.06 566 ALA A O 1
ATOM 4313 N N . PHE A 1 567 ? -7.499 3.279 14.161 1.00 92.06 567 PHE A N 1
ATOM 4314 C CA . PHE A 1 567 ? -6.943 4.224 15.128 1.00 92.06 567 PHE A CA 1
ATOM 4315 C C . PHE A 1 567 ? -7.482 5.635 14.879 1.00 92.06 567 PHE A C 1
ATOM 4317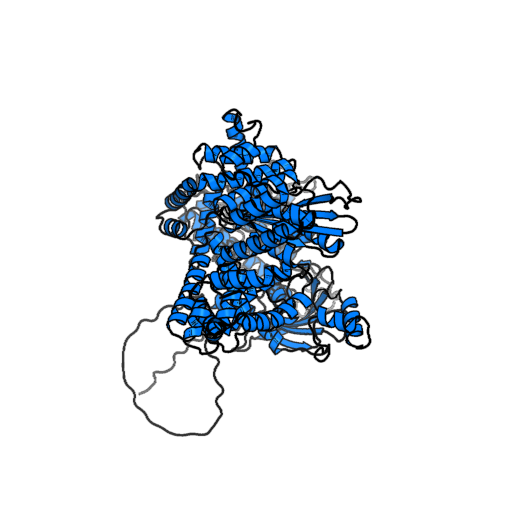 O O . PHE A 1 567 ? -8.096 5.915 13.846 1.00 92.06 567 PHE A O 1
ATOM 4324 N N . VAL A 1 568 ? -7.267 6.525 15.842 1.00 90.38 568 VAL A N 1
ATOM 4325 C CA . VAL A 1 568 ? -7.621 7.942 15.745 1.00 90.38 568 VAL A CA 1
ATOM 4326 C C . VAL A 1 568 ? -6.351 8.767 15.879 1.00 90.38 568 VAL A C 1
ATOM 4328 O O . VAL A 1 568 ? -5.516 8.478 16.730 1.00 90.38 568 VAL A O 1
ATOM 4331 N N . LEU A 1 569 ? -6.218 9.784 15.033 1.00 89.56 569 LEU A N 1
ATOM 4332 C CA . LEU A 1 569 ? -5.179 10.801 15.139 1.00 89.56 569 LEU A CA 1
ATOM 4333 C C . LEU A 1 569 ? -5.798 12.088 15.688 1.00 89.56 569 LEU A C 1
ATOM 4335 O O . LEU A 1 569 ? -6.812 12.564 15.163 1.00 89.56 569 LEU A O 1
ATOM 4339 N N . GLU A 1 570 ? -5.185 12.634 16.735 1.00 79.50 570 GLU A N 1
ATOM 4340 C CA . GLU A 1 570 ? -5.605 13.859 17.423 1.00 79.50 570 GLU A CA 1
ATOM 4341 C C . GLU A 1 570 ? -4.423 14.843 17.508 1.00 79.50 570 GLU A C 1
ATOM 4343 O O . GLU A 1 570 ? -3.934 15.149 18.590 1.00 79.50 570 GLU A O 1
ATOM 4348 N N . GLU A 1 571 ? -3.964 15.315 16.347 1.00 85.00 571 GLU A N 1
ATOM 4349 C CA . GLU A 1 571 ? -2.946 16.371 16.209 1.00 85.00 571 GLU A CA 1
ATOM 4350 C C . GLU A 1 571 ? -3.598 17.768 16.141 1.00 85.00 571 GLU A C 1
ATOM 4352 O O . GLU A 1 571 ? -4.807 17.922 16.382 1.00 85.00 571 GLU A O 1
ATOM 4357 N N . SER A 1 572 ? -2.836 18.817 15.803 1.00 88.88 572 SER A N 1
ATOM 4358 C CA . SER A 1 572 ? -3.431 20.142 15.600 1.00 88.88 572 SER A CA 1
ATOM 4359 C C . SER A 1 572 ? -4.503 20.109 14.492 1.00 88.88 572 SER A C 1
ATOM 4361 O O . SER A 1 572 ? -4.392 19.348 13.523 1.00 88.88 572 SER A O 1
ATOM 4363 N N . PRO A 1 573 ? -5.578 20.920 14.588 1.00 88.38 573 PRO A N 1
ATOM 4364 C CA . PRO A 1 573 ? -6.620 20.953 13.563 1.00 88.38 573 PRO A CA 1
ATOM 4365 C C . PRO A 1 573 ? -6.099 21.225 12.148 1.00 88.38 573 PRO A C 1
ATOM 4367 O O . PRO A 1 573 ? -6.700 20.752 11.184 1.00 88.38 573 PRO A O 1
ATOM 4370 N N . GLU A 1 574 ? -5.026 22.005 12.021 1.00 89.44 574 GLU A N 1
ATOM 4371 C CA . GLU A 1 574 ? -4.336 22.282 10.766 1.00 89.44 574 GLU A CA 1
ATOM 4372 C C . GLU A 1 574 ? -3.658 21.025 10.201 1.00 89.44 574 GLU A C 1
ATOM 4374 O O . GLU A 1 574 ? -3.932 20.664 9.057 1.00 89.44 574 GLU A O 1
ATOM 4379 N N . GLU A 1 575 ? -2.858 20.314 11.003 1.00 89.25 575 GLU A N 1
ATOM 4380 C CA . GLU A 1 575 ? -2.171 19.078 10.588 1.00 89.25 575 GLU A CA 1
ATOM 4381 C C . GLU A 1 575 ? -3.161 17.976 10.213 1.00 89.25 575 GLU A C 1
ATOM 4383 O O . GLU A 1 575 ? -3.033 17.346 9.167 1.00 89.25 575 GLU A O 1
ATOM 4388 N N . ILE A 1 576 ? -4.206 17.779 11.020 1.00 91.62 576 ILE A N 1
ATOM 4389 C CA . ILE A 1 576 ? -5.233 16.768 10.750 1.00 91.62 576 ILE A CA 1
ATOM 4390 C C . ILE A 1 576 ? -5.956 17.032 9.421 1.00 91.62 576 ILE A C 1
ATOM 4392 O O . ILE A 1 576 ? -6.277 16.093 8.685 1.00 91.62 576 ILE A O 1
ATOM 4396 N N . ARG A 1 577 ? -6.222 18.302 9.091 1.00 92.81 577 ARG A N 1
ATOM 4397 C CA . ARG A 1 577 ? -6.836 18.672 7.808 1.00 92.81 577 ARG A CA 1
ATOM 4398 C C . ARG A 1 577 ? -5.879 18.452 6.646 1.00 92.81 577 ARG A C 1
ATOM 4400 O O . ARG A 1 577 ? -6.314 17.876 5.656 1.00 92.81 577 ARG A O 1
ATOM 4407 N N . ASP A 1 578 ? -4.613 18.834 6.786 1.00 90.88 578 ASP A N 1
ATOM 4408 C CA . ASP A 1 578 ? -3.583 18.585 5.772 1.00 90.88 578 ASP A CA 1
ATOM 4409 C C . ASP A 1 578 ? -3.412 17.082 5.492 1.00 90.88 578 ASP A C 1
ATOM 4411 O O . ASP A 1 578 ? -3.441 16.640 4.342 1.00 90.88 578 ASP A O 1
ATOM 4415 N N . MET A 1 579 ? -3.335 16.261 6.544 1.00 88.00 579 MET A N 1
ATOM 4416 C CA . MET A 1 579 ? -3.284 14.802 6.417 1.00 88.00 579 MET A CA 1
ATOM 4417 C C . MET A 1 579 ? -4.509 14.251 5.686 1.00 88.00 579 MET A C 1
ATOM 4419 O O . MET A 1 579 ? -4.381 13.379 4.824 1.00 88.00 579 MET A O 1
ATOM 4423 N N . PHE A 1 580 ? -5.702 14.755 6.012 1.00 92.38 580 PHE A N 1
ATOM 4424 C CA . PHE A 1 580 ? -6.932 14.349 5.342 1.00 92.38 580 PHE A CA 1
ATOM 4425 C C . PHE A 1 580 ? -6.974 14.792 3.872 1.00 92.38 580 PHE A C 1
ATOM 4427 O O . PHE A 1 580 ? -7.444 14.025 3.035 1.00 92.38 580 PHE A O 1
ATOM 4434 N N . GLU A 1 581 ? -6.477 15.985 3.542 1.00 89.94 581 GLU A N 1
ATOM 4435 C CA . GLU A 1 581 ? -6.375 16.482 2.164 1.00 89.94 581 GLU A CA 1
ATOM 4436 C C . GLU A 1 581 ? -5.416 15.618 1.337 1.00 89.94 581 GLU A C 1
ATOM 4438 O O . GLU A 1 581 ? -5.826 15.079 0.310 1.00 89.94 581 GLU A O 1
ATOM 4443 N N . ARG A 1 582 ? -4.205 15.338 1.839 1.00 85.31 582 ARG A N 1
ATOM 4444 C CA . ARG A 1 582 ? -3.259 14.409 1.189 1.00 85.31 582 ARG A CA 1
ATOM 4445 C C . ARG A 1 582 ? -3.846 13.015 1.001 1.00 85.31 582 ARG A C 1
ATOM 4447 O O . ARG A 1 582 ? -3.672 12.393 -0.047 1.00 85.31 582 ARG A O 1
ATOM 4454 N N . MET A 1 583 ? -4.553 12.513 2.011 1.00 84.81 583 MET A N 1
ATOM 4455 C CA . MET A 1 583 ? -5.240 11.230 1.915 1.00 84.81 583 MET A CA 1
ATOM 4456 C C . MET A 1 583 ? -6.347 11.266 0.862 1.00 84.81 583 MET A C 1
ATOM 4458 O O . MET A 1 583 ? -6.509 10.300 0.126 1.00 84.81 583 MET A O 1
ATOM 4462 N N . GLN A 1 584 ? -7.123 12.344 0.792 1.00 84.38 584 GLN A N 1
ATOM 4463 C CA . GLN A 1 584 ? -8.185 12.502 -0.191 1.00 84.38 584 GLN A CA 1
ATOM 4464 C C . GLN A 1 584 ? -7.635 12.543 -1.618 1.00 84.38 584 GLN A C 1
ATOM 4466 O O . GLN A 1 584 ? -8.203 11.882 -2.487 1.00 84.38 584 GLN A O 1
ATOM 4471 N N . ASP A 1 585 ? -6.519 13.236 -1.835 1.00 81.06 585 ASP A N 1
ATOM 4472 C CA . ASP A 1 585 ? -5.840 13.293 -3.130 1.00 81.06 585 ASP A CA 1
ATOM 4473 C C . ASP A 1 585 ? -5.281 11.923 -3.545 1.00 81.06 585 ASP A C 1
ATOM 4475 O O . ASP A 1 585 ? -5.369 11.543 -4.710 1.00 81.06 585 ASP A O 1
ATOM 4479 N N . ALA A 1 586 ? -4.754 11.141 -2.595 1.00 74.31 586 ALA A N 1
ATOM 4480 C CA . ALA A 1 586 ? -4.229 9.799 -2.862 1.00 74.31 586 ALA A CA 1
ATOM 4481 C C . ALA A 1 586 ? -5.325 8.731 -3.034 1.00 74.31 586 ALA A C 1
ATOM 4483 O O . ALA A 1 586 ? -5.189 7.814 -3.842 1.00 74.31 586 ALA A O 1
ATOM 4484 N N . ALA A 1 587 ? -6.398 8.818 -2.247 1.00 72.44 587 ALA A N 1
ATOM 4485 C CA . ALA A 1 587 ? -7.503 7.864 -2.257 1.00 72.44 587 ALA A CA 1
ATOM 4486 C C . ALA A 1 587 ? -8.431 8.054 -3.469 1.00 72.44 587 ALA A C 1
ATOM 4488 O O . ALA A 1 587 ? -9.144 7.125 -3.853 1.00 72.44 587 ALA A O 1
ATOM 4489 N N . ASP A 1 588 ? -8.407 9.253 -4.061 1.00 78.88 588 ASP A N 1
ATOM 4490 C CA . ASP A 1 588 ? -9.112 9.681 -5.272 1.00 78.88 588 ASP A CA 1
ATOM 4491 C C . ASP A 1 588 ? -10.653 9.720 -5.146 1.00 78.88 588 ASP A C 1
ATOM 4493 O O . ASP A 1 588 ? -11.315 10.384 -5.946 1.00 78.88 588 ASP A O 1
ATOM 4497 N N . ARG A 1 589 ? -11.275 9.073 -4.143 1.00 85.31 589 ARG A N 1
ATOM 4498 C CA . ARG A 1 589 ? -12.743 9.038 -3.959 1.00 85.31 589 ARG A CA 1
ATOM 4499 C C . ARG A 1 589 ? -13.210 9.605 -2.619 1.00 85.31 589 ARG A C 1
ATOM 4501 O O . ARG A 1 589 ? -12.546 9.518 -1.580 1.00 85.31 589 ARG A O 1
ATOM 4508 N N . ARG A 1 590 ? -14.429 10.150 -2.635 1.00 88.00 590 ARG A N 1
ATOM 4509 C CA . ARG A 1 590 ? -15.161 10.571 -1.434 1.00 88.00 590 ARG A CA 1
ATOM 4510 C C . ARG A 1 590 ? -16.274 9.579 -1.129 1.00 88.00 590 ARG A C 1
ATOM 4512 O O . ARG A 1 590 ? -16.792 8.890 -1.999 1.00 88.00 590 ARG A O 1
ATOM 4519 N N . THR A 1 591 ? -16.648 9.477 0.138 1.00 92.94 591 THR A N 1
ATOM 4520 C CA . THR A 1 591 ? -17.763 8.626 0.560 1.00 92.94 591 THR A CA 1
ATOM 4521 C C . THR A 1 591 ? -18.506 9.246 1.740 1.00 92.94 591 THR A C 1
ATOM 4523 O O . THR A 1 591 ? -18.228 10.372 2.157 1.00 92.94 591 THR A O 1
ATOM 4526 N N . ASN A 1 592 ? -19.500 8.535 2.264 1.00 92.81 592 ASN A N 1
ATOM 4527 C CA . ASN A 1 592 ? -20.347 8.999 3.351 1.00 92.81 592 ASN A CA 1
ATOM 4528 C C . ASN A 1 592 ? -20.403 7.992 4.506 1.00 92.81 592 ASN A C 1
ATOM 4530 O O . ASN A 1 592 ? -19.913 6.865 4.424 1.00 92.81 592 ASN A O 1
ATOM 4534 N N . LEU A 1 593 ? -20.988 8.442 5.616 1.00 92.50 593 LEU A N 1
ATOM 4535 C CA . LEU A 1 593 ? -21.010 7.690 6.866 1.00 92.50 593 LEU A CA 1
ATOM 4536 C C . LEU A 1 593 ? -21.781 6.365 6.750 1.00 92.50 593 LEU A C 1
ATOM 4538 O O . LEU A 1 593 ? -21.393 5.382 7.378 1.00 92.50 593 LEU A O 1
ATOM 4542 N N . ASP A 1 594 ? -22.828 6.319 5.922 1.00 92.12 594 ASP A N 1
ATOM 4543 C CA . ASP A 1 594 ? -23.619 5.106 5.697 1.00 92.12 594 ASP A CA 1
ATOM 4544 C C . ASP A 1 594 ? -22.790 4.037 4.974 1.00 92.12 594 ASP A C 1
ATOM 4546 O O . ASP A 1 594 ? -22.770 2.876 5.386 1.00 92.12 594 ASP A O 1
ATOM 4550 N N . ALA A 1 595 ? -22.059 4.426 3.925 1.00 93.50 595 ALA A N 1
ATOM 4551 C CA . ALA A 1 595 ? -21.170 3.530 3.192 1.00 93.50 595 ALA A CA 1
ATOM 4552 C C . ALA A 1 595 ? -20.020 3.021 4.076 1.00 93.50 595 ALA A C 1
ATOM 4554 O O . ALA A 1 595 ? -19.755 1.817 4.083 1.00 93.50 595 ALA A O 1
ATOM 4555 N N . LEU A 1 596 ? -19.405 3.892 4.888 1.00 95.25 596 LEU A N 1
ATOM 4556 C CA . LEU A 1 596 ? -18.420 3.485 5.896 1.00 95.25 596 LEU A CA 1
ATOM 4557 C C . LEU A 1 596 ? -19.020 2.466 6.879 1.00 95.25 596 LEU A C 1
ATOM 4559 O O . LEU A 1 596 ? -18.439 1.407 7.108 1.00 95.25 596 LEU A O 1
ATOM 4563 N N . GLY A 1 597 ? -20.208 2.748 7.421 1.00 94.62 597 GLY A N 1
ATOM 4564 C CA . GLY A 1 597 ? -20.906 1.860 8.352 1.00 94.62 597 GLY A CA 1
ATOM 4565 C C . GLY A 1 597 ? -21.208 0.484 7.758 1.00 94.62 597 GLY A C 1
ATOM 4566 O O . GLY A 1 597 ? -21.010 -0.533 8.425 1.00 94.62 597 GLY A O 1
ATOM 4567 N N . VAL A 1 598 ? -21.629 0.430 6.492 1.00 95.06 598 VAL A N 1
ATOM 4568 C CA . VAL A 1 598 ? -21.853 -0.830 5.769 1.00 95.06 598 VAL A CA 1
ATOM 4569 C C . VAL A 1 598 ? -20.544 -1.586 5.544 1.00 95.06 598 VAL A C 1
ATOM 4571 O O . VAL A 1 598 ? -20.506 -2.795 5.781 1.00 95.06 598 VAL A O 1
ATOM 4574 N N . ALA A 1 599 ? -19.482 -0.901 5.113 1.00 96.00 599 ALA A N 1
ATOM 4575 C CA . ALA A 1 599 ? -18.187 -1.518 4.843 1.00 96.00 599 ALA A CA 1
ATOM 4576 C C . ALA A 1 599 ? -17.565 -2.115 6.115 1.00 96.00 599 ALA A C 1
ATOM 4578 O O . ALA A 1 599 ? -17.203 -3.293 6.130 1.00 96.00 599 ALA A O 1
ATOM 4579 N N . VAL A 1 600 ? -17.532 -1.345 7.208 1.00 97.00 600 VAL A N 1
ATOM 4580 C CA . VAL A 1 600 ? -17.053 -1.807 8.520 1.00 97.00 600 VAL A CA 1
ATOM 4581 C C . VAL A 1 600 ? -17.947 -2.920 9.064 1.00 97.00 600 VAL A C 1
ATOM 4583 O O . VAL A 1 600 ? -17.443 -3.935 9.535 1.00 97.00 600 VAL A O 1
ATOM 4586 N N . GLY A 1 601 ? -19.272 -2.787 8.957 1.00 96.62 601 GLY A N 1
ATOM 4587 C CA . GLY A 1 601 ? -20.213 -3.819 9.390 1.00 96.62 601 GLY A CA 1
ATOM 4588 C C . GLY A 1 601 ? -19.997 -5.153 8.671 1.00 96.62 601 GLY A C 1
ATOM 4589 O O . GLY A 1 601 ? -19.954 -6.203 9.314 1.00 96.62 601 GLY A O 1
ATOM 4590 N N . ALA A 1 602 ? -19.810 -5.134 7.349 1.00 96.56 602 ALA A N 1
ATOM 4591 C CA . ALA A 1 602 ? -19.498 -6.335 6.577 1.00 96.56 602 ALA A CA 1
ATOM 4592 C C . ALA A 1 602 ? -18.145 -6.937 6.990 1.00 96.56 602 ALA A C 1
ATOM 4594 O O . ALA A 1 602 ? -18.072 -8.132 7.267 1.00 96.56 602 ALA A O 1
ATOM 4595 N N . ALA A 1 603 ? -17.108 -6.111 7.143 1.00 96.88 603 ALA A N 1
ATOM 4596 C CA . ALA A 1 603 ? -15.796 -6.557 7.605 1.00 96.88 603 ALA A CA 1
ATOM 4597 C C . ALA A 1 603 ? -15.841 -7.186 9.014 1.00 96.88 603 ALA A C 1
ATOM 4599 O O . ALA A 1 603 ? -15.204 -8.208 9.264 1.00 96.88 603 ALA A O 1
ATOM 4600 N N . LEU A 1 604 ? -16.648 -6.639 9.929 1.00 96.75 604 LEU A N 1
ATOM 4601 C CA . LEU A 1 604 ? -16.895 -7.224 11.252 1.00 96.75 604 LEU A CA 1
ATOM 4602 C C . LEU A 1 604 ? -17.590 -8.587 11.167 1.00 96.75 604 LEU A C 1
ATOM 4604 O O . LEU A 1 604 ? -17.277 -9.494 11.939 1.00 96.75 604 LEU A O 1
ATOM 4608 N N . GLY A 1 605 ? -18.545 -8.745 10.248 1.00 95.38 605 GLY A N 1
ATOM 4609 C CA . GLY A 1 605 ? -19.211 -10.025 10.025 1.00 95.38 605 GLY A CA 1
ATOM 4610 C C . GLY A 1 605 ? -18.292 -11.079 9.410 1.00 95.38 605 GLY A C 1
ATOM 4611 O O . GLY A 1 605 ? -18.362 -12.241 9.811 1.00 95.38 605 GLY A O 1
ATOM 4612 N N . GLU A 1 606 ? -17.411 -10.682 8.489 1.00 94.56 606 GLU A N 1
ATOM 4613 C CA . GLU A 1 606 ? -16.371 -11.549 7.926 1.00 94.56 606 GLU A CA 1
ATOM 4614 C C . GLU A 1 606 ? -15.392 -12.013 9.012 1.00 94.56 606 GLU A C 1
ATOM 4616 O O . GLU A 1 606 ? -15.254 -13.217 9.242 1.00 94.56 606 GLU A O 1
ATOM 4621 N N . GLY A 1 607 ? -14.777 -11.067 9.734 1.00 93.50 607 GLY A N 1
ATOM 4622 C CA . GLY A 1 607 ? -13.834 -11.359 10.816 1.00 93.50 607 GLY A CA 1
ATOM 4623 C C . GLY A 1 607 ? -14.456 -12.261 11.883 1.00 93.50 607 GLY A C 1
ATOM 4624 O O . GLY A 1 607 ? -13.899 -13.306 12.227 1.00 93.50 607 GLY A O 1
ATOM 4625 N N . GLY A 1 608 ? -15.682 -11.950 12.317 1.00 91.44 608 GLY A N 1
ATOM 4626 C CA . GLY A 1 608 ? -16.435 -12.782 13.256 1.00 91.44 608 GLY A CA 1
ATOM 4627 C C . GLY A 1 608 ? -16.703 -14.202 12.740 1.00 91.44 608 GLY A C 1
ATOM 4628 O O . GLY A 1 608 ? -16.594 -15.161 13.507 1.00 91.44 608 GLY A O 1
ATOM 4629 N N . GLY A 1 609 ? -16.994 -14.366 11.445 1.00 90.12 609 GLY A N 1
ATOM 4630 C CA . GLY A 1 609 ? -17.133 -15.674 10.794 1.00 90.12 609 GLY A CA 1
ATOM 4631 C C . GLY A 1 609 ? -15.835 -16.491 10.778 1.00 90.12 609 GLY A C 1
ATOM 4632 O O . GLY A 1 609 ? -15.882 -17.719 10.850 1.00 90.12 609 GLY A O 1
ATOM 4633 N N . LEU A 1 610 ? -14.687 -15.812 10.757 1.00 89.56 610 LEU A N 1
ATOM 4634 C CA . LEU A 1 610 ? -13.347 -16.399 10.854 1.00 89.56 610 LEU A CA 1
ATOM 4635 C C . LEU A 1 610 ? -12.865 -16.581 12.305 1.00 89.56 610 LEU A C 1
ATOM 4637 O O . LEU A 1 610 ? -11.764 -17.084 12.525 1.00 89.56 610 LEU A O 1
ATOM 4641 N N . GLY A 1 611 ? -13.667 -16.182 13.299 1.00 88.81 611 GLY A N 1
ATOM 4642 C CA . GLY A 1 611 ? -13.279 -16.195 14.712 1.00 88.81 611 GLY A CA 1
ATOM 4643 C C . GLY A 1 611 ? -12.211 -15.157 15.070 1.00 88.81 611 GLY A C 1
ATOM 4644 O O . GLY A 1 611 ? -11.531 -15.318 16.082 1.00 88.81 611 GLY A O 1
ATOM 4645 N N . ARG A 1 612 ? -12.054 -14.115 14.249 1.00 88.69 612 ARG A N 1
ATOM 4646 C CA . ARG A 1 612 ? -11.092 -13.023 14.424 1.00 88.69 612 ARG A CA 1
ATOM 4647 C C . ARG A 1 612 ? -11.819 -11.768 14.927 1.00 88.69 612 ARG A C 1
ATOM 4649 O O . ARG A 1 612 ? -12.676 -11.251 14.208 1.00 88.69 612 ARG A O 1
ATOM 4656 N N . PRO A 1 613 ? -11.535 -11.289 16.151 1.00 92.94 613 PRO A N 1
ATOM 4657 C CA . PRO A 1 613 ? -12.013 -9.982 16.592 1.00 92.94 613 PRO A CA 1
ATOM 4658 C C . PRO A 1 613 ? -11.431 -8.853 15.714 1.00 92.94 613 PRO A C 1
ATOM 4660 O O . PRO A 1 613 ? -10.364 -9.043 15.130 1.00 92.94 613 PRO A O 1
ATOM 4663 N N . PRO A 1 614 ? -12.101 -7.689 15.614 1.00 95.81 614 PRO A N 1
ATOM 4664 C CA . PRO A 1 614 ? -11.542 -6.508 14.954 1.00 95.81 614 PRO A CA 1
ATOM 4665 C C . PRO A 1 614 ? -10.376 -5.901 15.741 1.00 95.81 614 PRO A C 1
ATOM 4667 O O . PRO A 1 614 ? -10.263 -6.121 16.948 1.00 95.81 614 PRO A O 1
ATOM 4670 N N . ALA A 1 615 ? -9.583 -5.057 15.076 1.00 93.62 615 ALA A N 1
ATOM 4671 C CA . ALA A 1 615 ? -8.573 -4.224 15.727 1.00 93.62 615 ALA A CA 1
ATOM 4672 C C . ALA A 1 615 ? -9.158 -3.435 16.925 1.00 93.62 615 ALA A C 1
ATOM 4674 O O . ALA A 1 615 ? -10.198 -2.782 16.769 1.00 93.62 615 ALA A O 1
ATOM 4675 N N . PRO A 1 616 ? -8.521 -3.460 18.116 1.00 93.56 616 PRO A N 1
ATOM 4676 C CA . PRO A 1 616 ? -9.080 -2.835 19.316 1.00 93.56 616 PRO A CA 1
ATOM 4677 C C . PRO A 1 616 ? -9.315 -1.322 19.214 1.00 93.56 616 PRO A C 1
ATOM 4679 O O . PRO A 1 616 ? -10.297 -0.836 19.779 1.00 93.56 616 PRO A O 1
ATOM 4682 N N . GLY A 1 617 ? -8.485 -0.596 18.455 1.00 92.81 617 GLY A N 1
ATOM 4683 C CA . GLY A 1 617 ? -8.633 0.850 18.245 1.00 92.81 617 GLY A CA 1
ATOM 4684 C C . GLY A 1 617 ? -9.897 1.247 17.464 1.00 92.81 617 GLY A C 1
ATOM 4685 O O . GLY A 1 617 ? -10.275 2.417 17.422 1.00 92.81 617 GLY A O 1
ATOM 4686 N N . LEU A 1 618 ? -10.662 0.276 16.940 1.00 95.06 618 LEU A N 1
ATOM 4687 C CA . LEU A 1 618 ? -12.011 0.522 16.415 1.00 95.06 618 LEU A CA 1
ATOM 4688 C C . LEU A 1 618 ? -12.958 1.092 17.489 1.00 95.06 618 LEU A C 1
ATOM 4690 O O . LEU A 1 618 ? -13.932 1.767 17.155 1.00 95.06 618 LEU A O 1
ATOM 4694 N N . LEU A 1 619 ? -12.685 0.837 18.775 1.00 93.06 619 LEU A N 1
ATOM 4695 C CA . LEU A 1 619 ? -13.414 1.458 19.883 1.00 93.06 619 LEU A CA 1
ATOM 4696 C C . LEU A 1 619 ? -13.189 2.974 19.944 1.00 93.06 619 LEU A C 1
ATOM 4698 O O . LEU A 1 619 ? -14.140 3.702 20.211 1.00 93.06 619 LEU A O 1
ATOM 4702 N N . ASP A 1 620 ? -11.978 3.448 19.647 1.00 91.00 620 ASP A N 1
ATOM 4703 C CA . ASP A 1 620 ? -11.644 4.879 19.625 1.00 91.00 620 ASP A CA 1
ATOM 4704 C C . ASP A 1 620 ? -12.276 5.563 18.409 1.00 91.00 620 ASP A C 1
ATOM 4706 O O . ASP A 1 620 ? -12.888 6.625 18.519 1.00 91.00 620 ASP A O 1
ATOM 4710 N N . VAL A 1 621 ? -12.243 4.891 17.254 1.00 92.25 621 VAL A N 1
ATOM 4711 C CA . VAL A 1 621 ? -12.957 5.335 16.047 1.00 92.25 621 VAL A CA 1
ATOM 4712 C C . VAL A 1 621 ? -14.457 5.500 16.315 1.00 92.25 621 VAL A C 1
ATOM 4714 O O . VAL A 1 621 ? -15.071 6.463 15.849 1.00 92.25 621 VAL A O 1
ATOM 4717 N N . LEU A 1 622 ? -15.058 4.581 17.077 1.00 89.00 622 LEU A N 1
ATOM 4718 C CA . LEU A 1 622 ? -16.470 4.658 17.445 1.00 89.00 622 LEU A CA 1
ATOM 4719 C C . LEU A 1 622 ? -16.769 5.819 18.405 1.00 89.00 622 LEU A C 1
ATOM 4721 O O . LEU A 1 622 ? -17.835 6.414 18.297 1.00 89.00 622 LEU A O 1
ATOM 4725 N N . ASP A 1 623 ? -15.848 6.159 19.309 1.00 85.69 623 ASP A N 1
ATOM 4726 C CA . ASP A 1 623 ? -16.008 7.304 20.216 1.00 85.69 623 ASP A CA 1
ATOM 4727 C C . ASP A 1 623 ? -16.000 8.650 19.472 1.00 85.69 623 ASP A C 1
ATOM 4729 O O . ASP A 1 623 ? -16.623 9.619 19.923 1.00 85.69 623 ASP A O 1
ATOM 4733 N N . LEU A 1 624 ? -15.306 8.718 18.331 1.00 86.12 624 LEU A N 1
ATOM 4734 C CA . LEU A 1 624 ? -15.228 9.923 17.512 1.00 86.12 624 LEU A CA 1
ATOM 4735 C C . LEU A 1 624 ? -16.423 10.056 16.551 1.00 86.12 624 LEU A C 1
ATOM 4737 O O . LEU A 1 624 ? -16.992 11.145 16.417 1.00 86.12 624 LEU A O 1
ATOM 4741 N N . LEU A 1 625 ? -16.828 8.968 15.888 1.00 86.44 625 LEU A N 1
ATOM 4742 C CA . LEU A 1 625 ? -17.888 8.984 14.875 1.00 86.44 625 LEU A CA 1
ATOM 4743 C C . LEU A 1 625 ? -19.297 9.140 15.478 1.00 86.44 625 LEU A C 1
ATOM 4745 O O . LEU A 1 625 ? -19.600 8.565 16.519 1.00 86.44 625 LEU A O 1
ATOM 4749 N N . PRO A 1 626 ? -20.230 9.836 14.798 1.00 83.06 626 PRO A N 1
ATOM 4750 C CA . PRO A 1 626 ? -21.614 9.975 15.256 1.00 83.06 626 PRO A CA 1
ATOM 4751 C C . PRO A 1 626 ? -22.459 8.725 14.933 1.00 83.06 626 PRO A C 1
ATOM 4753 O O . PRO A 1 626 ? -23.561 8.831 14.394 1.00 83.06 626 PRO A O 1
ATOM 4756 N N . LEU A 1 627 ? -21.933 7.531 15.221 1.00 78.00 627 LEU A N 1
ATOM 4757 C CA . LEU A 1 627 ? -22.604 6.244 15.037 1.00 78.00 627 LEU A CA 1
ATOM 4758 C C . LEU A 1 627 ? -22.805 5.560 16.390 1.00 78.00 627 LEU A C 1
ATOM 4760 O O . LEU A 1 627 ? -21.869 5.426 17.168 1.00 78.00 627 LEU A O 1
ATOM 4764 N N . ASP A 1 628 ? -24.017 5.056 16.642 1.00 70.88 628 ASP A N 1
ATOM 4765 C CA . ASP A 1 628 ? -24.335 4.370 17.905 1.00 70.88 628 ASP A CA 1
ATOM 4766 C C . ASP A 1 628 ? -23.541 3.056 18.083 1.00 70.88 628 ASP A C 1
ATOM 4768 O O . ASP A 1 628 ? -23.230 2.648 19.205 1.00 70.88 628 ASP A O 1
ATOM 4772 N N . SER A 1 629 ? -23.254 2.354 16.980 1.00 76.31 629 SER A N 1
ATOM 4773 C CA . SER A 1 629 ? -22.426 1.140 16.929 1.00 76.31 629 SER A CA 1
ATOM 4774 C C . SER A 1 629 ? -22.173 0.700 15.485 1.00 76.31 629 SER A C 1
ATOM 4776 O O . SER A 1 629 ? -23.045 0.880 14.635 1.00 76.31 629 SER A O 1
ATOM 4778 N N . PHE A 1 630 ? -21.063 0.001 15.228 1.00 87.69 630 PHE A N 1
ATOM 4779 C CA . PHE A 1 630 ? -20.912 -0.822 14.023 1.00 87.69 630 PHE A CA 1
ATOM 4780 C C . PHE A 1 630 ? -21.476 -2.224 14.265 1.00 87.69 630 PHE A C 1
ATOM 4782 O O . PHE A 1 630 ? -20.915 -3.009 15.033 1.00 87.69 630 PHE A O 1
ATOM 4789 N N . ASP A 1 631 ? -22.595 -2.554 13.628 1.00 90.81 631 ASP A N 1
ATOM 4790 C CA . ASP A 1 631 ? -23.182 -3.889 13.737 1.00 90.81 631 ASP A CA 1
ATOM 4791 C C . ASP A 1 631 ? -22.560 -4.856 12.718 1.00 90.81 631 ASP A C 1
ATOM 4793 O O . ASP A 1 631 ? -22.467 -4.506 11.542 1.00 90.81 631 ASP A O 1
ATOM 4797 N N . PRO A 1 632 ? -22.170 -6.085 13.121 1.00 95.12 632 PRO A N 1
ATOM 4798 C CA . PRO A 1 632 ? -21.714 -7.099 12.175 1.00 95.12 632 PRO A CA 1
ATOM 4799 C C . PRO A 1 632 ? -22.793 -7.438 11.139 1.00 95.12 632 PRO A C 1
ATOM 4801 O O . PRO A 1 632 ? -23.920 -7.801 11.488 1.00 95.12 632 PRO A O 1
ATOM 4804 N N . LEU A 1 633 ? -22.433 -7.369 9.859 1.00 95.50 633 LEU A N 1
ATOM 4805 C CA . LEU A 1 633 ? -23.295 -7.643 8.712 1.00 95.50 633 LEU A CA 1
ATOM 4806 C C . LEU A 1 633 ? -22.780 -8.867 7.935 1.00 95.50 633 LEU A C 1
ATOM 4808 O O . LEU A 1 633 ? -21.573 -9.055 7.833 1.00 95.50 633 LEU A O 1
ATOM 4812 N N . PRO A 1 634 ? -23.650 -9.693 7.322 1.00 94.25 634 PRO A N 1
ATOM 4813 C CA . PRO A 1 634 ? -23.198 -10.827 6.509 1.00 94.25 634 PRO A CA 1
ATOM 4814 C C . PRO A 1 634 ? -22.285 -10.402 5.347 1.00 94.25 634 PRO A C 1
ATOM 4816 O O . PRO A 1 634 ? -22.707 -9.602 4.519 1.00 94.25 634 PRO A O 1
ATOM 4819 N N . ALA A 1 635 ? -21.083 -10.957 5.230 1.00 91.19 635 ALA A N 1
ATOM 4820 C CA . ALA A 1 635 ? -20.116 -10.575 4.191 1.00 91.19 635 ALA A CA 1
ATOM 4821 C C . ALA A 1 635 ? -20.131 -11.481 2.943 1.00 91.19 635 ALA A C 1
ATOM 4823 O O . ALA A 1 635 ? -19.192 -11.467 2.161 1.00 91.19 635 ALA A O 1
ATOM 4824 N N . THR A 1 636 ? -21.163 -12.310 2.741 1.00 91.94 636 THR A N 1
ATOM 4825 C CA . THR A 1 636 ? -21.186 -13.191 1.559 1.00 91.94 636 THR A CA 1
ATOM 4826 C C . THR A 1 636 ? -21.366 -12.377 0.272 1.00 91.94 636 THR A C 1
ATOM 4828 O O . THR A 1 636 ? -22.006 -11.319 0.314 1.00 91.94 636 THR A O 1
ATOM 4831 N N . PRO A 1 637 ? -20.886 -12.863 -0.889 1.00 90.69 637 PRO A N 1
ATOM 4832 C CA . PRO A 1 637 ? -21.069 -12.161 -2.157 1.00 90.69 637 PRO A CA 1
ATOM 4833 C C . PRO A 1 637 ? -22.538 -11.854 -2.482 1.00 90.69 637 PRO A C 1
ATOM 4835 O O . PRO A 1 637 ? -22.843 -10.805 -3.039 1.00 90.69 637 PRO A O 1
ATOM 4838 N N . GLU A 1 638 ? -23.473 -12.723 -2.090 1.00 92.44 638 GLU A N 1
ATOM 4839 C CA . GLU A 1 638 ? -24.911 -12.497 -2.270 1.00 92.44 638 GLU A CA 1
ATOM 4840 C C . GLU A 1 638 ? -25.433 -11.369 -1.376 1.00 92.44 638 GLU A C 1
ATOM 4842 O O . GLU A 1 638 ? -26.244 -10.558 -1.819 1.00 92.44 638 GLU A O 1
ATOM 4847 N N . ALA A 1 639 ? -24.956 -11.292 -0.131 1.00 95.50 639 ALA A N 1
ATOM 4848 C CA . ALA A 1 639 ? -25.314 -10.210 0.778 1.00 95.50 639 ALA A CA 1
ATOM 4849 C C . ALA A 1 639 ? -24.734 -8.871 0.299 1.00 95.50 639 ALA A C 1
ATOM 4851 O O . ALA A 1 639 ? -25.394 -7.839 0.397 1.00 95.50 639 ALA A O 1
ATOM 4852 N N . TRP A 1 640 ? -23.521 -8.882 -0.257 1.00 95.69 640 TRP A N 1
ATOM 4853 C CA . TRP A 1 640 ? -22.939 -7.721 -0.926 1.00 95.69 640 TRP A CA 1
ATOM 4854 C C . TRP A 1 640 ? -23.768 -7.281 -2.134 1.00 95.69 640 TRP A C 1
ATOM 4856 O O . TRP A 1 640 ? -24.115 -6.104 -2.222 1.00 95.69 640 TRP A O 1
ATOM 4866 N N . ALA A 1 641 ? -24.154 -8.216 -3.005 1.00 95.62 641 ALA A N 1
ATOM 4867 C CA . ALA A 1 641 ? -25.000 -7.942 -4.163 1.00 95.62 641 ALA A CA 1
ATOM 4868 C C . ALA A 1 641 ? -26.345 -7.300 -3.771 1.00 95.62 641 ALA A C 1
ATOM 4870 O O . ALA A 1 641 ? -26.770 -6.334 -4.402 1.00 95.62 641 ALA A O 1
ATOM 4871 N N . GLU A 1 642 ? -26.995 -7.792 -2.709 1.00 95.25 642 GLU A N 1
ATOM 4872 C CA . GLU A 1 642 ? -28.248 -7.221 -2.191 1.00 95.25 642 GLU A CA 1
ATOM 4873 C C . GLU A 1 642 ? -28.065 -5.782 -1.680 1.00 95.25 642 GLU A C 1
ATOM 4875 O O . GLU A 1 642 ? -28.945 -4.946 -1.872 1.00 95.25 642 GLU A O 1
ATOM 4880 N N . ARG A 1 643 ? -26.917 -5.454 -1.071 1.00 94.25 643 ARG A N 1
ATOM 4881 C CA . ARG A 1 643 ? -26.649 -4.102 -0.546 1.00 94.25 643 ARG A CA 1
ATOM 4882 C C . ARG A 1 643 ? -26.409 -3.062 -1.627 1.00 94.25 643 ARG A C 1
ATOM 4884 O O . ARG A 1 643 ? -26.843 -1.926 -1.468 1.00 94.25 643 ARG A O 1
ATOM 4891 N N . VAL A 1 644 ? -25.701 -3.430 -2.691 1.00 95.38 644 VAL A N 1
ATOM 4892 C CA . VAL A 1 644 ? -25.358 -2.494 -3.775 1.00 95.38 644 VAL A CA 1
ATOM 4893 C C . VAL A 1 644 ? -26.450 -2.391 -4.839 1.00 95.38 644 VAL A C 1
ATOM 4895 O O . VAL A 1 644 ? -26.421 -1.481 -5.666 1.00 95.38 644 VAL A O 1
ATOM 4898 N N . ASP A 1 645 ? -27.418 -3.310 -4.825 1.00 95.75 645 ASP A N 1
ATOM 4899 C CA . ASP A 1 645 ? -28.579 -3.311 -5.716 1.00 95.75 645 ASP A CA 1
ATOM 4900 C C . ASP A 1 645 ? -29.885 -3.664 -4.972 1.00 95.75 645 ASP A C 1
ATOM 4902 O O . ASP A 1 645 ? -30.556 -4.638 -5.326 1.00 95.75 645 ASP A O 1
ATOM 4906 N N . PRO A 1 646 ? -30.288 -2.880 -3.952 1.00 93.00 646 PRO A N 1
ATOM 4907 C CA . PRO A 1 646 ? -31.399 -3.234 -3.060 1.00 93.00 646 PRO A CA 1
ATOM 4908 C C . PRO A 1 646 ? -32.749 -3.334 -3.781 1.00 93.00 646 PRO A C 1
ATOM 4910 O O . PRO A 1 646 ? -33.592 -4.162 -3.436 1.00 93.00 646 PRO A O 1
ATOM 4913 N N . ASP A 1 647 ? -32.949 -2.528 -4.826 1.00 92.62 647 ASP A N 1
ATOM 4914 C CA . ASP A 1 647 ? -34.158 -2.555 -5.654 1.00 92.62 647 ASP A CA 1
ATOM 4915 C C . ASP A 1 647 ? -34.068 -3.569 -6.814 1.00 92.62 647 ASP A C 1
ATOM 4917 O O . ASP A 1 647 ? -35.024 -3.749 -7.576 1.00 92.62 647 ASP A O 1
ATOM 4921 N N . GLY A 1 648 ? -32.917 -4.229 -6.984 1.00 91.69 648 GLY A N 1
ATOM 4922 C CA . GLY A 1 648 ? -32.640 -5.128 -8.102 1.00 91.69 648 GLY A CA 1
ATOM 4923 C C . GLY A 1 648 ? -32.598 -4.419 -9.460 1.00 91.69 648 GLY A C 1
ATOM 4924 O O . GLY A 1 648 ? -32.947 -5.023 -10.477 1.00 91.69 648 GLY A O 1
ATOM 4925 N N . ALA A 1 649 ? -32.230 -3.139 -9.509 1.00 93.62 649 ALA A N 1
ATOM 4926 C CA . ALA A 1 649 ? -32.213 -2.331 -10.725 1.00 93.62 649 ALA A CA 1
ATOM 4927 C C . ALA A 1 649 ? -31.216 -2.851 -11.774 1.00 93.62 649 ALA A C 1
ATOM 4929 O O . ALA A 1 649 ? -31.463 -2.713 -12.981 1.00 93.62 649 ALA A O 1
ATOM 4930 N N . VAL A 1 650 ? -30.105 -3.450 -11.336 1.00 96.06 650 VAL A N 1
ATOM 4931 C CA . VAL A 1 650 ? -29.116 -4.103 -12.203 1.00 96.06 650 VAL A CA 1
ATOM 4932 C C . VAL A 1 650 ? -29.456 -5.580 -12.375 1.00 96.06 650 VAL A C 1
ATOM 4934 O O . VAL A 1 650 ? -29.524 -6.051 -13.512 1.00 96.06 650 VAL A O 1
ATOM 4937 N N . ALA A 1 651 ? -29.742 -6.300 -11.291 1.00 94.62 651 ALA A N 1
ATOM 4938 C CA . ALA A 1 651 ? -30.033 -7.732 -11.295 1.00 94.62 651 ALA A CA 1
ATOM 4939 C C . ALA A 1 651 ? -31.253 -8.088 -12.162 1.00 94.62 651 ALA A C 1
ATOM 4941 O O . ALA A 1 651 ? -31.219 -9.061 -12.917 1.00 94.62 651 ALA A O 1
ATOM 4942 N N . GLN A 1 652 ? -32.310 -7.271 -12.122 1.00 94.50 652 GLN A N 1
ATOM 4943 C CA . GLN A 1 652 ? -33.542 -7.471 -12.897 1.00 94.50 652 GLN A CA 1
ATOM 4944 C C . GLN A 1 652 ? -33.492 -6.814 -14.288 1.00 94.50 652 GLN A C 1
ATOM 4946 O O . GLN A 1 652 ? -34.454 -6.903 -15.059 1.00 94.50 652 GLN A O 1
ATOM 4951 N N . ALA A 1 653 ? -32.388 -6.149 -14.648 1.00 94.50 653 ALA A N 1
ATOM 4952 C CA . ALA A 1 653 ? -32.239 -5.533 -15.959 1.00 94.50 653 ALA A CA 1
ATOM 4953 C C . ALA A 1 653 ? -32.177 -6.575 -17.089 1.00 94.50 653 ALA A C 1
ATOM 4955 O O . ALA A 1 653 ? -31.761 -7.724 -16.919 1.00 94.50 653 ALA A O 1
ATOM 4956 N N . SER A 1 654 ? -32.538 -6.150 -18.306 1.00 94.00 654 SER A N 1
ATOM 4957 C CA . SER A 1 654 ? -32.430 -7.014 -19.485 1.00 94.00 654 SER A CA 1
ATOM 4958 C C . SER A 1 654 ? -30.986 -7.480 -19.704 1.00 94.00 654 SER A C 1
ATOM 4960 O O . SER A 1 654 ? -30.034 -6.739 -19.450 1.00 94.00 654 SER A O 1
ATOM 4962 N N . ALA A 1 655 ? -30.809 -8.687 -20.252 1.00 90.69 655 ALA A N 1
ATOM 4963 C CA . ALA A 1 655 ? -29.483 -9.240 -20.542 1.00 90.69 655 ALA A CA 1
ATOM 4964 C C . ALA A 1 655 ? -28.624 -8.305 -21.417 1.00 90.69 655 ALA A C 1
ATOM 4966 O O . ALA A 1 655 ? -27.420 -8.207 -21.215 1.00 90.69 655 ALA A O 1
ATOM 4967 N N . GLN A 1 656 ? -29.246 -7.561 -22.339 1.00 91.50 656 GLN A N 1
ATOM 4968 C CA . GLN A 1 656 ? -28.558 -6.556 -23.152 1.00 91.50 656 GLN A CA 1
ATOM 4969 C C . GLN A 1 656 ? -28.072 -5.358 -22.321 1.00 91.50 656 GLN A C 1
ATOM 4971 O O . GLN A 1 656 ? -26.982 -4.847 -22.566 1.00 91.50 656 GLN A O 1
ATOM 4976 N N . LYS A 1 657 ? -28.864 -4.879 -21.351 1.00 93.50 657 LYS A N 1
ATOM 4977 C CA . LYS A 1 657 ? -28.447 -3.783 -20.464 1.00 93.50 657 LYS A CA 1
ATOM 4978 C C . LYS A 1 657 ? -27.324 -4.241 -19.528 1.00 93.50 657 LYS A C 1
ATOM 4980 O O . LYS A 1 657 ? -26.311 -3.557 -19.478 1.00 93.50 657 LYS A O 1
ATOM 4985 N N . ARG A 1 658 ? -27.458 -5.410 -18.886 1.00 95.25 658 ARG A N 1
ATOM 4986 C CA . ARG A 1 658 ? -26.384 -6.001 -18.062 1.00 95.25 658 ARG A CA 1
ATOM 4987 C C . ARG A 1 658 ? -25.113 -6.242 -18.878 1.00 95.25 658 ARG A C 1
ATOM 4989 O O . ARG A 1 658 ? -24.025 -5.943 -18.418 1.00 95.25 658 ARG A O 1
ATOM 4996 N N . GLY A 1 659 ? -25.257 -6.717 -20.116 1.00 94.31 659 GLY A N 1
ATOM 4997 C CA . GLY A 1 659 ? -24.145 -6.898 -21.047 1.00 94.31 659 GLY A CA 1
ATOM 4998 C C . GLY A 1 659 ? -23.383 -5.606 -21.336 1.00 94.31 659 GLY A C 1
ATOM 4999 O O . GLY A 1 659 ? -22.162 -5.627 -21.295 1.00 94.31 659 GLY A O 1
ATOM 5000 N N . ARG A 1 660 ? -24.093 -4.494 -21.575 1.00 96.62 660 ARG A N 1
ATOM 5001 C CA . ARG A 1 660 ? -23.466 -3.177 -21.777 1.00 96.62 660 ARG A CA 1
ATOM 5002 C C . ARG A 1 660 ? -22.739 -2.682 -20.533 1.00 96.62 660 ARG A C 1
ATOM 5004 O O . ARG A 1 660 ? -21.606 -2.266 -20.672 1.00 96.62 660 ARG A O 1
ATOM 5011 N N . LEU A 1 661 ? -23.367 -2.786 -19.361 1.00 97.50 661 LEU A N 1
ATOM 5012 C CA . LEU A 1 661 ? -22.739 -2.399 -18.094 1.00 97.50 661 LEU A CA 1
ATOM 5013 C C . LEU A 1 661 ? -21.455 -3.199 -17.840 1.00 97.50 661 LEU A C 1
ATOM 5015 O O . LEU A 1 661 ? -20.430 -2.607 -17.568 1.00 97.50 661 LEU A O 1
ATOM 5019 N N . VAL A 1 662 ? -21.475 -4.522 -18.039 1.00 98.06 662 VAL A N 1
ATOM 5020 C CA . VAL A 1 662 ? -20.260 -5.350 -17.919 1.00 98.06 662 VAL A CA 1
ATOM 5021 C C . VAL A 1 662 ? -19.162 -4.912 -18.888 1.00 98.06 662 VAL A C 1
ATOM 5023 O O . VAL A 1 662 ? -17.996 -4.957 -18.532 1.00 98.06 662 VAL A O 1
ATOM 5026 N N . ASN A 1 663 ? -19.514 -4.503 -20.108 1.00 96.25 663 ASN A N 1
ATOM 5027 C CA . ASN A 1 663 ? -18.517 -4.078 -21.086 1.00 96.25 663 ASN A CA 1
ATOM 5028 C C . ASN A 1 663 ? -17.899 -2.707 -20.766 1.00 96.25 663 ASN A C 1
ATOM 5030 O O . ASN A 1 663 ? -16.831 -2.413 -21.276 1.00 96.25 663 ASN A O 1
ATOM 5034 N N . GLU A 1 664 ? -18.533 -1.881 -19.926 1.00 96.19 664 GLU A N 1
ATOM 5035 C CA . GLU A 1 664 ? -17.934 -0.617 -19.467 1.00 96.19 664 GLU A CA 1
ATOM 5036 C C . GLU A 1 664 ? -16.690 -0.855 -18.596 1.00 96.19 664 GLU A C 1
ATOM 5038 O O . GLU A 1 664 ? -15.919 0.070 -18.395 1.00 96.19 664 GLU A O 1
ATOM 5043 N N . SER A 1 665 ? -16.450 -2.087 -18.125 1.00 96.69 665 SER A N 1
ATOM 5044 C CA . SER A 1 665 ? -15.235 -2.425 -17.379 1.00 96.69 665 SER A CA 1
ATOM 5045 C C . SER A 1 665 ? -13.949 -2.405 -18.213 1.00 96.69 665 SER A C 1
ATOM 5047 O O . SER A 1 665 ? -12.888 -2.691 -17.678 1.00 96.69 665 SER A O 1
ATOM 5049 N N . GLU A 1 666 ? -14.044 -2.182 -19.523 1.00 93.56 666 GLU A N 1
ATOM 5050 C CA . GLU A 1 666 ? -12.902 -2.102 -20.441 1.00 93.56 666 GLU A CA 1
ATOM 5051 C C . GLU A 1 666 ? -12.072 -0.828 -20.228 1.00 93.56 666 GLU A C 1
ATOM 5053 O O . GLU A 1 666 ? -10.866 -0.866 -20.415 1.00 93.56 666 GLU A O 1
ATOM 5058 N N . THR A 1 667 ? -12.697 0.271 -19.788 1.00 90.19 667 THR A N 1
ATOM 5059 C CA . THR A 1 667 ? -12.033 1.575 -19.582 1.00 90.19 667 THR A CA 1
ATOM 5060 C C . THR A 1 667 ? -11.772 1.892 -18.116 1.00 90.19 667 THR A C 1
ATOM 5062 O O . THR A 1 667 ? -11.352 2.992 -17.783 1.00 90.19 667 THR A O 1
ATOM 5065 N N . TRP A 1 668 ? -12.046 0.954 -17.205 1.00 92.75 668 TRP A N 1
ATOM 5066 C CA . TRP A 1 668 ? -11.906 1.229 -15.778 1.00 92.75 668 TRP A CA 1
ATOM 5067 C C . TRP A 1 668 ? -10.464 1.561 -15.370 1.00 92.75 668 TRP A C 1
ATOM 5069 O O . TRP A 1 668 ? -10.285 2.334 -14.436 1.00 92.75 668 TRP A O 1
ATOM 5079 N N . LEU A 1 669 ? -9.458 1.012 -16.058 1.00 85.00 669 LEU A N 1
ATOM 5080 C CA . LEU A 1 669 ? -8.044 1.285 -15.779 1.00 85.00 669 LEU A CA 1
ATOM 5081 C C . LEU A 1 669 ? -7.706 2.775 -15.927 1.00 85.00 669 LEU A C 1
ATOM 5083 O O . LEU A 1 669 ? -7.036 3.348 -15.077 1.00 85.00 669 LEU A O 1
ATOM 5087 N N . ASP A 1 670 ? -8.259 3.414 -16.959 1.00 85.12 670 ASP A N 1
ATOM 5088 C CA . ASP A 1 670 ? -8.051 4.837 -17.240 1.00 85.12 670 ASP A CA 1
ATOM 5089 C C . ASP A 1 670 ? -8.743 5.745 -16.205 1.00 85.12 670 ASP A C 1
ATOM 5091 O O . ASP A 1 670 ? -8.429 6.929 -16.087 1.00 85.12 670 ASP A O 1
ATOM 5095 N N . GLU A 1 671 ? -9.727 5.207 -15.477 1.00 85.00 671 GLU A N 1
ATOM 5096 C CA . GLU A 1 671 ? -10.615 5.958 -14.583 1.00 85.00 671 GLU A CA 1
ATOM 5097 C C . GLU A 1 671 ? -10.339 5.711 -13.091 1.00 85.00 671 GLU A C 1
ATOM 5099 O O . GLU A 1 671 ? -10.701 6.542 -12.251 1.00 85.00 671 GLU A O 1
ATOM 5104 N N . PHE A 1 672 ? -9.738 4.569 -12.742 1.00 87.19 672 PHE A N 1
ATOM 5105 C CA . PHE A 1 672 ? -9.531 4.137 -11.362 1.00 87.19 672 PHE A CA 1
ATOM 5106 C C . PHE A 1 672 ? -8.127 3.552 -11.172 1.00 87.19 672 PHE A C 1
ATOM 5108 O O . PHE A 1 672 ? -7.925 2.349 -11.325 1.00 87.19 672 PHE A O 1
ATOM 5115 N N . ALA A 1 673 ? -7.182 4.382 -10.720 1.00 83.38 673 ALA A N 1
ATOM 5116 C CA . ALA A 1 673 ? -5.775 4.004 -10.525 1.00 83.38 673 ALA A CA 1
ATOM 5117 C C . ALA A 1 673 ? -5.573 2.744 -9.660 1.00 83.38 673 ALA A C 1
ATOM 5119 O O . ALA A 1 673 ? -4.667 1.953 -9.887 1.00 83.38 673 ALA A O 1
ATOM 5120 N N . MET A 1 674 ? -6.448 2.507 -8.676 1.00 86.00 674 MET A N 1
ATOM 5121 C CA . MET A 1 674 ? -6.337 1.329 -7.810 1.00 86.00 674 MET A CA 1
ATOM 5122 C C . MET A 1 674 ? -6.516 0.001 -8.570 1.00 86.00 674 MET A C 1
ATOM 5124 O O . MET A 1 674 ? -6.103 -1.048 -8.074 1.00 86.00 674 MET A O 1
ATOM 5128 N N . ILE A 1 675 ? -7.098 0.027 -9.772 1.00 89.38 675 ILE A N 1
ATOM 5129 C CA . ILE A 1 675 ? -7.216 -1.160 -10.619 1.00 89.38 675 ILE A CA 1
ATOM 5130 C C . ILE A 1 675 ? -5.855 -1.639 -11.093 1.00 89.38 675 ILE A C 1
ATOM 5132 O O . ILE A 1 675 ? -5.717 -2.842 -11.197 1.00 89.38 675 ILE A O 1
ATOM 5136 N N . ASP A 1 676 ? -4.825 -0.799 -11.233 1.00 85.00 676 ASP A N 1
ATOM 5137 C CA . ASP A 1 676 ? -3.468 -1.262 -11.583 1.00 85.00 676 ASP A CA 1
ATOM 5138 C C . ASP A 1 676 ? -2.940 -2.346 -10.621 1.00 85.00 676 ASP A C 1
ATOM 5140 O O . ASP A 1 676 ? -2.115 -3.181 -10.981 1.00 85.00 676 ASP A O 1
ATOM 5144 N N . SER A 1 677 ? -3.451 -2.375 -9.385 1.00 86.88 677 SER A N 1
ATOM 5145 C CA . SER A 1 677 ? -3.109 -3.390 -8.384 1.00 86.88 677 SER A CA 1
ATOM 5146 C C . SER A 1 677 ? -3.872 -4.718 -8.520 1.00 86.88 677 SER A C 1
ATOM 5148 O O . SER A 1 677 ? -3.625 -5.644 -7.748 1.00 86.88 677 SER A O 1
ATOM 5150 N N . TRP A 1 678 ? -4.841 -4.827 -9.432 1.00 91.81 678 TRP A N 1
ATOM 5151 C CA . TRP A 1 678 ? -5.731 -5.982 -9.570 1.00 91.81 678 TRP A CA 1
ATOM 5152 C C . TRP A 1 678 ? -5.070 -7.122 -10.359 1.00 91.81 678 TRP A C 1
ATOM 5154 O O . TRP A 1 678 ? -5.352 -7.375 -11.523 1.00 91.81 678 TRP A O 1
ATOM 5164 N N . PHE A 1 679 ? -4.220 -7.884 -9.689 1.00 89.38 679 PHE A N 1
ATOM 5165 C CA . PHE A 1 679 ? -3.633 -9.115 -10.215 1.00 89.38 679 PHE A CA 1
ATOM 5166 C C . PHE A 1 679 ? -3.582 -10.186 -9.122 1.00 89.38 679 PHE A C 1
ATOM 5168 O O . PHE A 1 679 ? -3.749 -9.890 -7.938 1.00 89.38 679 PHE A O 1
ATOM 5175 N N . GLU A 1 680 ? -3.397 -11.449 -9.504 1.00 85.75 680 GLU A N 1
ATOM 5176 C CA . GLU A 1 680 ? -3.200 -12.541 -8.546 1.00 85.75 680 GLU A CA 1
ATOM 5177 C C . GLU A 1 680 ? -1.706 -12.834 -8.372 1.00 85.75 680 GLU A C 1
ATOM 5179 O O . GLU A 1 680 ? -0.923 -12.786 -9.318 1.00 85.75 680 GLU A O 1
ATOM 5184 N N . THR A 1 681 ? -1.320 -13.203 -7.158 1.00 71.50 681 THR A N 1
ATOM 5185 C CA . THR A 1 681 ? 0.014 -13.722 -6.833 1.00 71.50 681 THR A CA 1
ATOM 5186 C C . THR A 1 681 ? -0.132 -15.021 -6.050 1.00 71.50 681 THR A C 1
ATOM 5188 O O . THR A 1 681 ? -1.181 -15.297 -5.456 1.00 71.50 681 THR A O 1
ATOM 5191 N N . GLY A 1 682 ? 0.886 -15.882 -6.096 1.00 66.50 682 GLY A N 1
ATOM 5192 C CA . GLY A 1 682 ? 0.823 -17.167 -5.410 1.00 66.50 682 GLY A CA 1
ATOM 5193 C C . GLY A 1 682 ? 1.793 -18.193 -5.962 1.00 66.50 682 GLY A C 1
ATOM 5194 O O . GLY A 1 682 ? 1.782 -18.488 -7.153 1.00 66.50 682 GLY A O 1
ATOM 5195 N N . GLY A 1 683 ? 2.560 -18.833 -5.077 1.00 63.59 683 GLY A N 1
ATOM 5196 C CA . GLY A 1 683 ? 3.647 -19.737 -5.476 1.00 63.59 683 GLY A CA 1
ATOM 5197 C C . GLY A 1 683 ? 3.225 -20.902 -6.384 1.00 63.59 683 GLY A C 1
ATOM 5198 O O . GLY A 1 683 ? 3.946 -21.235 -7.324 1.00 63.59 683 GLY A O 1
ATOM 5199 N N . ASP A 1 684 ? 2.049 -21.500 -6.162 1.00 75.25 684 ASP A N 1
ATOM 5200 C CA . ASP A 1 684 ? 1.537 -22.577 -7.026 1.00 75.25 684 ASP A CA 1
ATOM 5201 C C . ASP A 1 684 ? 1.083 -22.050 -8.402 1.00 75.25 684 ASP A C 1
ATOM 5203 O O . ASP A 1 684 ? 1.277 -22.721 -9.418 1.00 75.25 684 ASP A O 1
ATOM 5207 N N . LEU A 1 685 ? 0.506 -20.842 -8.445 1.00 81.69 685 LEU A N 1
ATOM 5208 C CA . LEU A 1 685 ? 0.092 -20.171 -9.680 1.00 81.69 685 LEU A CA 1
ATOM 5209 C C . LEU A 1 685 ? 1.316 -19.745 -10.497 1.00 81.69 685 LEU A C 1
ATOM 5211 O O . LEU A 1 685 ? 1.413 -20.098 -11.669 1.00 81.69 685 LEU A O 1
ATOM 5215 N N . GLU A 1 686 ? 2.263 -19.054 -9.864 1.00 76.75 686 GLU A N 1
ATOM 5216 C CA . GLU A 1 686 ? 3.546 -18.632 -10.434 1.00 76.75 686 GLU A CA 1
ATOM 5217 C C . GLU A 1 686 ? 4.296 -19.817 -11.037 1.00 76.75 686 GLU A C 1
ATOM 5219 O O . GLU A 1 686 ? 4.664 -19.792 -12.211 1.00 76.75 686 GLU A O 1
ATOM 5224 N N . THR A 1 687 ? 4.446 -20.903 -10.272 1.00 75.25 687 THR A N 1
ATOM 5225 C CA . THR A 1 687 ? 5.107 -22.123 -10.753 1.00 75.25 687 THR A CA 1
ATOM 5226 C C . THR A 1 687 ? 4.385 -22.690 -11.974 1.00 75.25 687 THR A C 1
ATOM 5228 O O . THR A 1 687 ? 5.023 -23.004 -12.976 1.00 75.25 687 THR A O 1
ATOM 5231 N N . ALA A 1 688 ? 3.054 -22.782 -11.938 1.00 81.38 688 ALA A N 1
ATOM 5232 C CA . ALA A 1 688 ? 2.275 -23.319 -13.051 1.00 81.38 688 ALA A CA 1
ATOM 5233 C C . ALA A 1 688 ? 2.307 -22.425 -14.307 1.00 81.38 688 ALA A C 1
ATOM 5235 O O . ALA A 1 688 ? 2.236 -22.945 -15.424 1.00 81.38 688 ALA A O 1
ATOM 5236 N N . VAL A 1 689 ? 2.412 -21.103 -14.141 1.00 81.69 689 VAL A N 1
ATOM 5237 C CA . VAL A 1 689 ? 2.588 -20.133 -15.232 1.00 81.69 689 VAL A CA 1
ATOM 5238 C C . VAL A 1 689 ? 3.984 -20.262 -15.842 1.00 81.69 689 VAL A C 1
ATOM 5240 O O . VAL A 1 689 ? 4.093 -20.384 -17.059 1.00 81.69 689 VAL A O 1
ATOM 5243 N N . ILE A 1 690 ? 5.035 -20.334 -15.020 1.00 76.50 690 ILE A N 1
ATOM 5244 C CA . ILE A 1 690 ? 6.428 -20.510 -15.468 1.00 76.50 690 ILE A CA 1
ATOM 5245 C C . ILE A 1 690 ? 6.627 -21.864 -16.172 1.00 76.50 690 ILE A C 1
ATOM 5247 O O . ILE A 1 690 ? 7.346 -21.957 -17.165 1.00 76.50 690 ILE A O 1
ATOM 5251 N N . GLU A 1 691 ? 5.975 -22.928 -15.696 1.00 79.44 691 GLU A N 1
ATOM 5252 C CA . GLU A 1 691 ? 6.021 -24.260 -16.316 1.00 79.44 691 GLU A CA 1
ATOM 5253 C C . GLU A 1 691 ? 5.173 -24.373 -17.598 1.00 79.44 691 GLU A C 1
ATOM 5255 O O . GLU A 1 691 ? 5.236 -25.388 -18.308 1.00 79.44 691 GLU A O 1
ATOM 5260 N N . ALA A 1 692 ? 4.362 -23.362 -17.920 1.00 77.44 692 ALA A N 1
ATOM 5261 C CA . ALA A 1 692 ? 3.499 -23.396 -19.087 1.00 77.44 692 ALA A CA 1
ATOM 5262 C C . ALA A 1 692 ? 4.317 -23.379 -20.388 1.00 77.44 692 ALA A C 1
ATOM 5264 O O . ALA A 1 692 ? 5.193 -22.554 -20.617 1.00 77.44 692 ALA A O 1
ATOM 5265 N N . THR A 1 693 ? 3.982 -24.275 -21.316 1.00 70.62 693 THR A N 1
ATOM 5266 C CA . THR A 1 693 ? 4.759 -24.469 -22.554 1.00 70.62 693 THR A CA 1
ATOM 5267 C C . THR A 1 693 ? 4.502 -23.419 -23.645 1.00 70.62 693 THR A C 1
ATOM 5269 O O . THR A 1 693 ? 4.998 -23.570 -24.758 1.00 70.62 693 THR A O 1
ATOM 5272 N N . SER A 1 694 ? 3.631 -22.442 -23.388 1.00 71.38 694 SER A N 1
ATOM 5273 C CA . SER A 1 694 ? 3.216 -21.390 -24.329 1.00 71.38 694 SER A CA 1
ATOM 5274 C C . SER A 1 694 ? 2.397 -20.333 -23.589 1.00 71.38 694 SER A C 1
ATOM 5276 O O . SER A 1 694 ? 1.672 -20.698 -22.661 1.00 71.38 694 SER A O 1
ATOM 5278 N N . GLU A 1 695 ? 2.373 -19.098 -24.078 1.00 73.88 695 GLU A N 1
ATOM 5279 C CA . GLU A 1 695 ? 1.555 -18.004 -23.534 1.00 73.88 695 GLU A CA 1
ATOM 5280 C C . GLU A 1 695 ? 0.058 -18.367 -23.442 1.00 73.88 695 GLU A C 1
ATOM 5282 O O . GLU A 1 695 ? -0.573 -18.220 -22.401 1.00 73.88 695 GLU A O 1
ATOM 5287 N N . THR A 1 696 ? -0.512 -19.016 -24.467 1.00 78.62 696 THR A N 1
ATOM 5288 C CA . THR A 1 696 ? -1.906 -19.508 -24.413 1.00 78.62 696 THR A CA 1
ATOM 5289 C C . THR A 1 696 ? -2.139 -20.512 -23.274 1.00 78.62 696 THR A C 1
ATOM 5291 O O . THR A 1 696 ? -3.236 -20.591 -22.710 1.00 78.62 696 THR A O 1
ATOM 5294 N N . ALA A 1 697 ? -1.128 -21.319 -22.941 1.00 77.75 697 ALA A N 1
ATOM 5295 C CA . ALA A 1 697 ? -1.197 -22.245 -21.816 1.00 77.75 697 ALA A CA 1
ATOM 5296 C C . ALA A 1 697 ? -1.077 -21.501 -20.480 1.00 77.75 697 ALA A C 1
ATOM 5298 O O . ALA A 1 697 ? -1.848 -21.830 -19.582 1.00 77.75 697 ALA A O 1
ATOM 5299 N N . ALA A 1 698 ? -0.205 -20.491 -20.387 1.00 82.62 698 ALA A N 1
ATOM 5300 C CA . ALA A 1 698 ? -0.051 -19.619 -19.223 1.00 82.62 698 ALA A CA 1
ATOM 5301 C C . ALA A 1 698 ? -1.343 -18.839 -18.933 1.00 82.62 698 ALA A C 1
ATOM 5303 O O . ALA A 1 698 ? -1.928 -19.000 -17.864 1.00 82.62 698 ALA A O 1
ATOM 5304 N N . ARG A 1 699 ? -1.906 -18.145 -19.932 1.00 89.31 699 ARG A N 1
ATOM 5305 C CA . ARG A 1 699 ? -3.226 -17.493 -19.844 1.00 89.31 699 ARG A CA 1
ATOM 5306 C C . ARG A 1 699 ? -4.305 -18.453 -19.368 1.00 89.31 699 ARG A C 1
ATOM 5308 O O . ARG A 1 699 ? -5.141 -18.103 -18.544 1.00 89.31 699 ARG A O 1
ATOM 5315 N N . ARG A 1 700 ? -4.318 -19.692 -19.873 1.00 89.44 700 ARG A N 1
ATOM 5316 C CA . ARG A 1 700 ? -5.289 -20.708 -19.437 1.00 89.44 700 ARG A CA 1
ATOM 5317 C C . ARG A 1 700 ? -5.094 -21.108 -17.973 1.00 89.44 700 ARG A C 1
ATOM 5319 O O . ARG A 1 700 ? -6.094 -21.365 -17.311 1.00 89.44 700 ARG A O 1
ATOM 5326 N N . VAL A 1 701 ? -3.856 -21.200 -17.490 1.00 91.00 701 VAL A N 1
ATOM 5327 C CA . VAL A 1 701 ? -3.558 -21.458 -16.072 1.00 91.00 701 VAL A CA 1
ATOM 5328 C C . VAL A 1 701 ? -4.141 -20.338 -15.214 1.00 91.00 701 VAL A C 1
ATOM 5330 O O . VAL A 1 701 ? -4.934 -20.634 -14.322 1.00 91.00 701 VAL A O 1
ATOM 5333 N N . VAL A 1 702 ? -3.861 -19.076 -15.552 1.00 92.38 702 VAL A N 1
ATOM 5334 C CA . VAL A 1 702 ? -4.393 -17.915 -14.820 1.00 92.38 702 VAL A CA 1
ATOM 5335 C C . VAL A 1 702 ? -5.921 -17.864 -14.889 1.00 92.38 702 VAL A C 1
ATOM 5337 O O . VAL A 1 702 ? -6.577 -17.762 -13.859 1.00 92.38 702 VAL A O 1
ATOM 5340 N N . PHE A 1 703 ? -6.527 -18.051 -16.067 1.00 93.00 703 PHE A N 1
ATOM 5341 C CA . PHE A 1 703 ? -7.988 -18.121 -16.192 1.00 93.00 703 PHE A CA 1
ATOM 5342 C C . PHE A 1 703 ? -8.604 -19.210 -15.307 1.00 93.00 703 PHE A C 1
ATOM 5344 O O . PHE A 1 703 ? -9.630 -18.969 -14.678 1.00 93.00 703 PHE A O 1
ATOM 5351 N N . ASN A 1 704 ? -8.005 -20.403 -15.257 1.00 91.88 704 ASN A N 1
ATOM 5352 C CA . ASN A 1 704 ? -8.497 -21.483 -14.401 1.00 91.88 704 ASN A CA 1
ATOM 5353 C C . ASN A 1 704 ? -8.375 -21.127 -12.914 1.00 91.88 704 ASN A C 1
ATOM 5355 O O . ASN A 1 704 ? -9.264 -21.475 -12.146 1.00 91.88 704 ASN A O 1
ATOM 5359 N N . HIS A 1 705 ? -7.313 -20.425 -12.519 1.00 92.44 705 HIS A N 1
ATOM 5360 C CA . HIS A 1 705 ? -7.160 -19.928 -11.156 1.00 92.44 705 HIS A CA 1
ATOM 5361 C C . HIS A 1 705 ? -8.237 -18.883 -10.816 1.00 92.44 705 HIS A C 1
ATOM 5363 O O . HIS A 1 705 ? -8.929 -18.999 -9.807 1.00 92.44 705 HIS A O 1
ATOM 5369 N N . LEU A 1 706 ? -8.475 -17.920 -11.710 1.00 93.88 706 LEU A N 1
ATOM 5370 C CA . LEU A 1 706 ? -9.510 -16.896 -11.534 1.00 93.88 706 LEU A CA 1
ATOM 5371 C C . LEU A 1 706 ? -10.934 -17.476 -11.482 1.00 93.88 706 LEU A C 1
ATOM 5373 O O . LEU A 1 706 ? -11.808 -16.910 -10.824 1.00 93.88 706 LEU A O 1
ATOM 5377 N N . GLU A 1 707 ? -11.190 -18.619 -12.129 1.00 93.88 707 GLU A N 1
ATOM 5378 C CA . GLU A 1 707 ? -12.467 -19.339 -12.005 1.00 93.88 707 GLU A CA 1
ATOM 5379 C C . GLU A 1 707 ? -12.746 -19.775 -10.554 1.00 93.88 707 GLU A C 1
ATOM 5381 O O . GLU A 1 707 ? -13.892 -19.712 -10.106 1.00 93.88 707 GLU A O 1
ATOM 5386 N N . GLU A 1 708 ? -11.715 -20.145 -9.789 1.00 92.38 708 GLU A N 1
ATOM 5387 C CA . GLU A 1 708 ? -11.829 -20.494 -8.363 1.00 92.38 708 GLU A CA 1
ATOM 5388 C C . GLU A 1 708 ? -11.989 -19.249 -7.470 1.00 92.38 708 GLU A C 1
ATOM 5390 O O . GLU A 1 708 ? -12.503 -19.334 -6.353 1.00 92.38 708 GLU A O 1
ATOM 5395 N N . ARG A 1 709 ? -11.617 -18.073 -7.988 1.00 92.69 709 ARG A N 1
ATOM 5396 C CA . ARG A 1 709 ? -11.583 -16.785 -7.277 1.00 92.69 709 ARG A CA 1
ATOM 5397 C C . ARG A 1 709 ? -12.761 -15.861 -7.606 1.00 92.69 709 ARG A C 1
ATOM 5399 O O . ARG A 1 709 ? -12.798 -14.722 -7.150 1.00 92.69 709 ARG A O 1
ATOM 5406 N N . ARG A 1 710 ? -13.780 -16.336 -8.335 1.00 95.38 710 ARG A N 1
ATOM 5407 C CA . ARG A 1 710 ? -14.959 -15.531 -8.735 1.00 95.38 710 ARG A CA 1
ATOM 5408 C C . ARG A 1 710 ? -15.631 -14.786 -7.586 1.00 95.38 710 ARG A C 1
ATOM 5410 O O . ARG A 1 710 ? -16.002 -13.631 -7.754 1.00 95.38 710 ARG A O 1
ATOM 5417 N N . ALA A 1 711 ? -15.812 -15.452 -6.446 1.00 94.94 711 ALA A N 1
ATOM 5418 C CA . ALA A 1 711 ? -16.462 -14.860 -5.279 1.00 94.94 711 ALA A CA 1
ATOM 5419 C C . ALA A 1 711 ? -15.664 -13.671 -4.722 1.00 94.94 711 ALA A C 1
ATOM 5421 O O . ALA A 1 711 ? -16.250 -12.639 -4.413 1.00 94.94 711 ALA A O 1
ATOM 5422 N N . PHE A 1 712 ? -14.336 -13.805 -4.671 1.00 94.25 712 PHE A N 1
ATOM 5423 C CA . PHE A 1 712 ? -13.430 -12.760 -4.202 1.00 94.25 712 PHE A CA 1
ATOM 5424 C C . PHE A 1 712 ? -13.483 -11.522 -5.105 1.00 94.25 712 PHE A C 1
ATOM 5426 O O . PHE A 1 712 ? -13.702 -10.414 -4.622 1.00 94.25 712 PHE A O 1
ATOM 5433 N N . TRP A 1 713 ? -13.357 -11.705 -6.423 1.00 95.94 713 TRP A N 1
ATOM 5434 C CA . TRP A 1 713 ? -13.406 -10.589 -7.373 1.00 95.94 713 TRP A CA 1
ATOM 5435 C C . TRP A 1 713 ? -14.798 -9.956 -7.470 1.00 95.94 713 TRP A C 1
ATOM 5437 O O . TRP A 1 713 ? -14.918 -8.742 -7.633 1.00 95.94 713 TRP A O 1
ATOM 5447 N N . ALA A 1 714 ? -15.863 -10.750 -7.307 1.00 97.50 714 ALA A N 1
ATOM 5448 C CA . ALA A 1 714 ? -17.219 -10.219 -7.215 1.00 97.50 714 ALA A CA 1
ATOM 5449 C C . ALA A 1 714 ? -17.380 -9.303 -5.996 1.00 97.50 714 ALA A C 1
ATOM 5451 O O . ALA A 1 714 ? -17.971 -8.231 -6.111 1.00 97.50 714 ALA A O 1
ATOM 5452 N N . GLU A 1 715 ? -16.820 -9.690 -4.851 1.00 95.88 715 GLU A N 1
ATOM 5453 C CA . GLU A 1 715 ? -16.816 -8.864 -3.647 1.00 95.88 715 GLU A CA 1
ATOM 5454 C C . GLU A 1 715 ? -16.040 -7.556 -3.834 1.00 95.88 715 GLU A C 1
ATOM 5456 O O . GLU A 1 715 ? -16.578 -6.504 -3.486 1.00 95.88 715 GLU A O 1
ATOM 5461 N N . GLN A 1 716 ? -14.849 -7.575 -4.451 1.00 95.81 716 GLN A N 1
ATOM 5462 C CA . GLN A 1 716 ? -14.113 -6.330 -4.734 1.00 95.81 716 GLN A CA 1
ATOM 5463 C C . GLN A 1 716 ? -14.929 -5.391 -5.629 1.00 95.81 716 GLN A C 1
ATOM 5465 O O . GLN A 1 716 ? -15.013 -4.188 -5.365 1.00 95.81 716 GLN A O 1
ATOM 5470 N N . CYS A 1 717 ? -15.634 -5.950 -6.619 1.00 97.56 717 CYS A N 1
ATOM 5471 C CA . CYS A 1 717 ? -16.552 -5.183 -7.453 1.00 97.56 717 CYS A CA 1
ATOM 5472 C C . CYS A 1 717 ? -17.700 -4.567 -6.633 1.00 97.56 717 CYS A C 1
ATOM 5474 O O . CYS A 1 717 ? -18.004 -3.388 -6.789 1.00 97.56 717 CYS A O 1
ATOM 5476 N N . PHE A 1 718 ? -18.344 -5.319 -5.737 1.00 97.88 718 PHE A N 1
ATOM 5477 C CA . PHE A 1 718 ? -19.444 -4.786 -4.923 1.00 97.88 718 PHE A CA 1
ATOM 5478 C C . PHE A 1 718 ? -18.978 -3.733 -3.915 1.00 97.88 718 PHE A C 1
ATOM 5480 O O . PHE A 1 718 ? -19.634 -2.710 -3.736 1.00 97.88 718 PHE A O 1
ATOM 5487 N N . ARG A 1 719 ? -17.819 -3.926 -3.292 1.00 95.38 719 ARG A N 1
ATOM 5488 C CA . ARG A 1 719 ? -17.227 -2.925 -2.399 1.00 95.38 719 ARG A CA 1
ATOM 5489 C C . ARG A 1 719 ? -16.890 -1.633 -3.146 1.00 95.38 719 ARG A C 1
ATOM 5491 O O . ARG A 1 719 ? -17.211 -0.554 -2.652 1.00 95.38 719 ARG A O 1
ATOM 5498 N N . GLY A 1 720 ? -16.345 -1.735 -4.361 1.00 95.56 720 GLY A N 1
ATOM 5499 C CA . GLY A 1 720 ? -16.179 -0.589 -5.259 1.00 95.56 720 GLY A CA 1
ATOM 5500 C C . GLY A 1 720 ? -17.516 0.078 -5.600 1.00 95.56 720 GLY A C 1
ATOM 5501 O O . GLY A 1 720 ? -17.652 1.292 -5.475 1.00 95.56 720 GLY A O 1
ATOM 5502 N N . ALA A 1 721 ? -18.547 -0.707 -5.934 1.00 97.00 721 ALA A N 1
ATOM 5503 C CA . ALA A 1 721 ? -19.881 -0.189 -6.238 1.00 97.00 721 ALA A CA 1
ATOM 5504 C C . ALA A 1 721 ? -20.510 0.587 -5.069 1.00 97.00 721 ALA A C 1
ATOM 5506 O O . ALA A 1 721 ? -21.151 1.610 -5.307 1.00 97.00 721 ALA A O 1
ATOM 5507 N N . LEU A 1 722 ? -20.319 0.133 -3.824 1.00 95.81 722 LEU A N 1
ATOM 5508 C CA . LEU A 1 722 ? -20.797 0.830 -2.626 1.00 95.81 722 LEU A CA 1
ATOM 5509 C C . LEU A 1 722 ? -20.203 2.244 -2.531 1.00 95.81 722 LEU A C 1
ATOM 5511 O O . LEU A 1 722 ? -20.947 3.209 -2.350 1.00 95.81 722 LEU A O 1
ATOM 5515 N N . VAL A 1 723 ? -18.880 2.366 -2.689 1.00 94.19 723 VAL A N 1
ATOM 5516 C CA . VAL A 1 723 ? -18.177 3.659 -2.643 1.00 94.19 723 VAL A CA 1
ATOM 5517 C C . VAL A 1 723 ? -18.630 4.549 -3.796 1.00 94.19 723 VAL A C 1
ATOM 5519 O O . VAL A 1 723 ? -19.085 5.666 -3.565 1.00 94.19 723 VAL A O 1
ATOM 5522 N N . LEU A 1 724 ? -18.620 4.036 -5.027 1.00 94.50 724 LEU A N 1
ATOM 5523 C CA . LEU A 1 724 ? -18.993 4.804 -6.219 1.00 94.50 724 LEU A CA 1
ATOM 5524 C C . LEU A 1 724 ? -20.458 5.265 -6.196 1.00 94.50 724 LEU A C 1
ATOM 5526 O O . LEU A 1 724 ? -20.784 6.331 -6.714 1.00 94.50 724 LEU A O 1
ATOM 5530 N N . ALA A 1 725 ? -21.360 4.492 -5.584 1.00 92.25 725 ALA A N 1
ATOM 5531 C CA . ALA A 1 725 ? -22.749 4.907 -5.402 1.00 92.25 725 ALA A CA 1
ATOM 5532 C C . ALA A 1 725 ? -22.866 6.084 -4.423 1.00 92.25 725 ALA A C 1
ATOM 5534 O O . ALA A 1 725 ? -23.699 6.967 -4.627 1.00 92.25 725 ALA A O 1
ATOM 5535 N N . SER A 1 726 ? -22.039 6.090 -3.373 1.00 89.94 726 SER A N 1
ATOM 5536 C CA . SER A 1 726 ? -21.989 7.172 -2.386 1.00 89.94 726 SER A CA 1
ATOM 5537 C C . SER A 1 726 ? -21.292 8.437 -2.896 1.00 89.94 726 SER A C 1
ATOM 5539 O O . SER A 1 726 ? -21.647 9.525 -2.454 1.00 89.94 726 SER A O 1
ATOM 5541 N N . ASP A 1 727 ? -20.372 8.291 -3.852 1.00 88.94 727 ASP A N 1
ATOM 5542 C CA . ASP A 1 727 ? -19.594 9.369 -4.483 1.00 88.94 727 ASP A CA 1
ATOM 5543 C C . ASP A 1 727 ? -20.300 9.995 -5.703 1.00 88.94 727 ASP A C 1
ATOM 5545 O O . ASP A 1 727 ? -19.676 10.504 -6.626 1.00 88.94 727 ASP A O 1
ATOM 5549 N N . GLU A 1 728 ? -21.628 9.884 -5.781 1.00 85.94 728 GLU A N 1
ATOM 5550 C CA . GLU A 1 728 ? -22.437 10.416 -6.890 1.00 85.94 728 GLU A CA 1
ATOM 5551 C C . GLU A 1 728 ? -22.042 9.908 -8.302 1.00 85.94 728 GLU A C 1
ATOM 5553 O O . GLU A 1 728 ? -22.372 10.536 -9.314 1.00 85.94 728 GLU A O 1
ATOM 5558 N N . LEU A 1 729 ? -21.446 8.710 -8.409 1.00 87.88 729 LEU A N 1
ATOM 5559 C CA . LEU A 1 729 ? -21.106 8.026 -9.670 1.00 87.88 729 LEU A CA 1
ATOM 5560 C C . LEU A 1 729 ? -22.011 6.797 -9.931 1.00 87.88 729 LEU A C 1
ATOM 5562 O O . LEU A 1 729 ? -21.528 5.672 -10.113 1.00 87.88 729 LEU A O 1
ATOM 5566 N N . PRO A 1 730 ? -23.348 6.960 -10.027 1.00 89.12 730 PRO A N 1
ATOM 5567 C CA . PRO A 1 730 ? -24.296 5.844 -10.042 1.00 89.12 730 PRO A CA 1
ATOM 5568 C C . PRO A 1 730 ? -24.164 4.932 -11.267 1.00 89.12 730 PRO A C 1
ATOM 5570 O O . PRO A 1 730 ? -24.586 3.778 -11.217 1.00 89.12 730 PRO A O 1
ATOM 5573 N N . ARG A 1 731 ? -23.604 5.418 -12.383 1.00 93.31 731 ARG A N 1
ATOM 5574 C CA . ARG A 1 731 ? -23.370 4.582 -13.569 1.00 93.31 731 ARG A CA 1
ATOM 5575 C C . ARG A 1 731 ? -22.188 3.635 -13.365 1.00 93.31 731 ARG A C 1
ATOM 5577 O O . ARG A 1 731 ? -22.349 2.447 -13.634 1.00 93.31 731 ARG A O 1
ATOM 5584 N N . HIS A 1 732 ? -21.066 4.126 -12.838 1.00 95.12 732 HIS A N 1
ATOM 5585 C CA . HIS A 1 732 ? -19.922 3.276 -12.496 1.00 95.12 732 HIS A CA 1
ATOM 5586 C C . HIS A 1 732 ? -20.311 2.275 -11.410 1.00 95.12 732 HIS A C 1
ATOM 5588 O O . HIS A 1 732 ? -20.063 1.087 -11.574 1.00 95.12 732 HIS A O 1
ATOM 5594 N N . ALA A 1 733 ? -21.067 2.703 -10.393 1.00 96.19 733 ALA A N 1
ATOM 5595 C CA . ALA A 1 733 ? -21.625 1.788 -9.400 1.00 96.19 733 ALA A CA 1
ATOM 5596 C C . ALA A 1 733 ? -22.470 0.667 -10.039 1.00 96.19 733 ALA A C 1
ATOM 5598 O O . ALA A 1 733 ? -22.281 -0.506 -9.733 1.00 96.19 733 ALA A O 1
ATOM 5599 N N . GLN A 1 734 ? -23.358 0.992 -10.991 1.00 97.44 734 GLN A N 1
ATOM 5600 C CA . GLN A 1 734 ? -24.126 -0.019 -11.734 1.00 97.44 734 GLN A CA 1
ATOM 5601 C C . GLN A 1 734 ? -23.244 -0.945 -12.580 1.00 97.44 734 GLN A C 1
ATOM 5603 O O . GLN A 1 734 ? -23.580 -2.122 -12.726 1.00 97.44 734 GLN A O 1
ATOM 5608 N N . SER A 1 735 ? -22.158 -0.425 -13.153 1.00 98.12 735 SER A N 1
ATOM 5609 C CA . SER A 1 735 ? -21.178 -1.200 -13.915 1.00 98.12 735 SER A CA 1
ATOM 5610 C C . SER A 1 735 ? -20.442 -2.198 -13.017 1.00 98.12 735 SER A C 1
ATOM 5612 O O . SER A 1 735 ? -20.506 -3.403 -13.272 1.00 98.12 735 SER A O 1
ATOM 5614 N N . PHE A 1 736 ? -19.878 -1.736 -11.897 1.00 98.19 736 PHE A N 1
ATOM 5615 C CA . PHE A 1 736 ? -19.229 -2.573 -10.884 1.00 98.19 736 PHE A CA 1
ATOM 5616 C C . PHE A 1 736 ? -20.181 -3.651 -10.346 1.00 98.19 736 PHE A C 1
ATOM 5618 O O . PHE A 1 736 ? -19.856 -4.841 -10.359 1.00 98.19 736 PHE A O 1
ATOM 5625 N N . THR A 1 737 ? -21.414 -3.275 -9.994 1.00 98.44 737 THR A N 1
ATOM 5626 C CA . THR A 1 737 ? -22.468 -4.224 -9.608 1.00 98.44 737 THR A CA 1
ATOM 5627 C C . THR A 1 737 ? -22.751 -5.251 -10.710 1.00 98.44 737 THR A C 1
ATOM 5629 O O . THR A 1 737 ? -22.901 -6.440 -10.428 1.00 98.44 737 THR A O 1
ATOM 5632 N N . ALA A 1 738 ? -22.823 -4.837 -11.979 1.00 98.50 738 ALA A N 1
ATOM 5633 C CA . ALA A 1 738 ? -23.092 -5.747 -13.091 1.00 98.50 738 ALA A CA 1
ATOM 5634 C C . ALA A 1 738 ? -21.954 -6.751 -13.322 1.00 98.50 738 ALA A C 1
ATOM 5636 O O . ALA A 1 738 ? -22.237 -7.907 -13.645 1.00 98.50 738 ALA A O 1
ATOM 5637 N N . VAL A 1 739 ? -20.695 -6.332 -13.156 1.00 98.56 739 VAL A N 1
ATOM 5638 C CA . VAL A 1 739 ? -19.520 -7.214 -13.226 1.00 98.56 739 VAL A CA 1
ATOM 5639 C C . VAL A 1 739 ? -19.535 -8.218 -12.076 1.00 98.56 739 VAL A C 1
ATOM 5641 O O . VAL A 1 739 ? -19.451 -9.419 -12.337 1.00 98.56 739 VAL A O 1
ATOM 5644 N N . GLY A 1 740 ? -19.752 -7.765 -10.837 1.00 98.12 740 GLY A N 1
ATOM 5645 C CA . GLY A 1 740 ? -19.856 -8.653 -9.675 1.00 98.12 740 GLY A CA 1
ATOM 5646 C C . GLY A 1 740 ? -20.960 -9.702 -9.840 1.00 98.12 740 GLY A C 1
ATOM 5647 O O . GLY A 1 740 ? -20.722 -10.899 -9.682 1.00 98.12 740 GLY A O 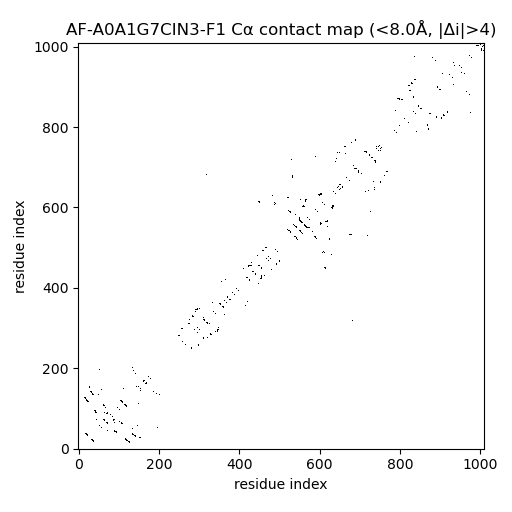1
ATOM 5648 N N . LEU A 1 741 ? -22.153 -9.291 -10.285 1.00 98.25 741 LEU A N 1
ATOM 5649 C CA . LEU A 1 741 ? -23.246 -10.220 -10.598 1.00 98.25 741 LEU A CA 1
ATOM 5650 C C . LEU A 1 741 ? -22.890 -11.181 -11.740 1.00 98.25 741 LEU A C 1
ATOM 5652 O O . LEU A 1 741 ? -23.244 -12.354 -11.684 1.00 98.25 741 LEU A O 1
ATOM 5656 N N . ALA A 1 742 ? -22.189 -10.721 -12.780 1.00 98.06 742 ALA A N 1
ATOM 5657 C CA . ALA A 1 742 ? -21.770 -11.578 -13.885 1.00 98.06 742 ALA A CA 1
ATOM 5658 C C . ALA A 1 742 ? -20.761 -12.654 -13.450 1.00 98.06 742 ALA A C 1
ATOM 5660 O O . ALA A 1 742 ? -20.811 -13.777 -13.965 1.00 98.06 742 ALA A O 1
ATOM 5661 N N . LEU A 1 743 ? -19.871 -12.327 -12.510 1.00 98.12 743 LEU A N 1
ATOM 5662 C CA . LEU A 1 743 ? -18.943 -13.278 -11.905 1.00 98.12 743 LEU A CA 1
ATOM 5663 C C . LEU A 1 743 ? -19.695 -14.358 -11.120 1.00 98.12 743 LEU A C 1
ATOM 5665 O O . LEU A 1 743 ? -19.438 -15.541 -11.361 1.00 98.12 743 LEU A O 1
ATOM 5669 N N . LEU A 1 744 ? -20.660 -13.965 -10.278 1.00 96.56 744 LEU A N 1
ATOM 5670 C CA . LEU A 1 744 ? -21.506 -14.888 -9.508 1.00 96.56 744 LEU A CA 1
ATOM 5671 C C . LEU A 1 744 ? -22.433 -15.742 -10.386 1.00 96.56 744 LEU A C 1
ATOM 5673 O O . LEU A 1 744 ? -22.594 -16.934 -10.136 1.00 96.56 744 LEU A O 1
ATOM 5677 N N . ASP A 1 745 ? -22.983 -15.170 -11.460 1.00 95.50 745 ASP A N 1
ATOM 5678 C CA . ASP A 1 745 ? -23.831 -15.871 -12.437 1.00 95.50 745 ASP A CA 1
ATOM 5679 C C . ASP A 1 745 ? -23.043 -16.899 -13.283 1.00 95.50 745 ASP A C 1
ATOM 5681 O O . ASP A 1 745 ? -23.623 -17.602 -14.118 1.00 95.50 745 ASP A O 1
ATOM 5685 N N . GLY A 1 746 ? -21.716 -16.983 -13.125 1.00 95.31 746 GLY A N 1
ATOM 5686 C CA . GLY A 1 746 ? -20.867 -17.901 -13.884 1.00 95.31 746 GLY A CA 1
ATOM 5687 C C . GLY A 1 746 ? -20.698 -17.497 -15.350 1.00 95.31 746 GLY A C 1
ATOM 5688 O O . GLY A 1 746 ? -20.467 -18.352 -16.212 1.00 95.31 746 GLY A O 1
ATOM 5689 N N . ARG A 1 747 ? -20.825 -16.202 -15.685 1.00 95.62 747 ARG A N 1
ATOM 5690 C CA . ARG A 1 747 ? -20.520 -15.719 -17.041 1.00 95.62 747 ARG A CA 1
ATOM 5691 C C . ARG A 1 747 ? -19.059 -16.072 -17.365 1.00 95.62 747 ARG A C 1
ATOM 5693 O O . ARG A 1 747 ? -18.195 -15.874 -16.507 1.00 95.62 747 ARG A O 1
ATOM 5700 N N . PRO A 1 748 ? -18.752 -16.586 -18.574 1.00 95.25 748 PRO A N 1
ATOM 5701 C CA . PRO A 1 748 ? -17.374 -16.918 -18.938 1.00 95.25 748 PRO A CA 1
ATOM 5702 C C . PRO A 1 748 ? -16.454 -15.707 -18.751 1.00 95.25 748 PRO A C 1
ATOM 5704 O O . PRO A 1 748 ? -16.795 -14.637 -19.260 1.00 95.25 748 PRO A O 1
ATOM 5707 N N . LEU A 1 749 ? -15.317 -15.874 -18.061 1.00 95.25 749 LEU A N 1
ATOM 5708 C CA . LEU A 1 749 ? -14.421 -14.761 -17.699 1.00 95.25 749 LEU A CA 1
ATOM 5709 C C . LEU A 1 749 ? -13.962 -13.959 -18.922 1.00 95.25 749 LEU A C 1
ATOM 5711 O O . LEU A 1 749 ? -14.060 -12.743 -18.922 1.00 95.25 749 LEU A O 1
ATOM 5715 N N . LYS A 1 750 ? -13.658 -14.637 -20.036 1.00 91.12 750 LYS A N 1
ATOM 5716 C CA . LYS A 1 750 ? -13.336 -14.023 -21.345 1.00 91.12 750 LYS A CA 1
ATOM 5717 C C . LYS A 1 750 ? -14.411 -13.090 -21.924 1.00 91.12 750 LYS A C 1
ATOM 5719 O O . LYS A 1 750 ? -14.226 -12.509 -22.985 1.00 91.12 750 LYS A O 1
ATOM 5724 N N . LYS A 1 751 ? -15.604 -13.037 -21.325 1.00 93.38 751 LYS A N 1
ATOM 5725 C CA . LYS A 1 751 ? -16.698 -12.133 -21.712 1.00 93.38 751 LYS A CA 1
ATOM 5726 C C . LYS A 1 751 ? -16.920 -11.012 -20.696 1.00 93.38 751 LYS A C 1
ATOM 5728 O O . LYS A 1 751 ? -18.004 -10.421 -20.714 1.00 93.38 751 LYS A O 1
ATOM 5733 N N . ILE A 1 752 ? -15.965 -10.791 -19.803 1.00 97.31 752 ILE A N 1
ATOM 5734 C CA . ILE A 1 752 ? -15.934 -9.748 -18.785 1.00 97.31 752 ILE A CA 1
ATOM 5735 C C . ILE A 1 752 ? -14.583 -9.036 -18.984 1.00 97.31 752 ILE A C 1
ATOM 5737 O O . ILE A 1 752 ? -13.575 -9.611 -18.589 1.00 97.31 752 ILE A O 1
ATOM 5741 N N . PRO A 1 753 ? -14.535 -7.861 -19.642 1.00 96.81 753 PRO A N 1
ATOM 5742 C CA . PRO A 1 753 ? -13.275 -7.252 -20.086 1.00 96.81 753 PRO A CA 1
ATOM 5743 C C . PRO A 1 753 ? -12.226 -7.086 -18.986 1.00 96.81 753 PRO A C 1
ATOM 5745 O O . PRO A 1 753 ? -11.076 -7.455 -19.192 1.00 96.81 753 PRO A O 1
ATOM 5748 N N . ILE A 1 754 ? -12.637 -6.657 -17.786 1.00 96.69 754 ILE A N 1
ATOM 5749 C CA . ILE A 1 754 ? -11.702 -6.469 -16.668 1.00 96.69 754 ILE A CA 1
ATOM 5750 C C . ILE A 1 754 ? -11.007 -7.775 -16.265 1.00 96.69 754 ILE A C 1
ATOM 5752 O O . ILE A 1 754 ? -9.854 -7.756 -15.867 1.00 96.69 754 ILE A O 1
ATOM 5756 N N . MET A 1 755 ? -11.660 -8.932 -16.428 1.00 96.56 755 MET A N 1
ATOM 5757 C CA . MET A 1 755 ? -11.041 -10.221 -16.103 1.00 96.56 755 MET A CA 1
ATOM 5758 C C . MET A 1 755 ? -9.977 -10.636 -17.115 1.00 96.56 755 MET A C 1
ATOM 5760 O O . MET A 1 755 ? -9.116 -11.431 -16.764 1.00 96.56 755 MET A O 1
ATOM 5764 N N . ASP A 1 756 ? -10.059 -10.167 -18.362 1.00 92.31 756 ASP A N 1
ATOM 5765 C CA . ASP A 1 756 ? -8.988 -10.389 -19.337 1.00 92.31 756 ASP A CA 1
ATOM 5766 C C . ASP A 1 756 ? -7.781 -9.518 -18.976 1.00 92.31 756 ASP A C 1
ATOM 5768 O O . ASP A 1 756 ? -6.674 -10.032 -18.914 1.00 92.31 756 ASP A O 1
ATOM 5772 N N . TRP A 1 757 ? -8.010 -8.259 -18.591 1.00 92.25 757 TRP A N 1
ATOM 5773 C CA . TRP A 1 757 ? -6.952 -7.387 -18.075 1.00 92.25 757 TRP A CA 1
ATOM 5774 C C . TRP A 1 757 ? -6.290 -7.947 -16.798 1.00 92.25 757 TRP A C 1
ATOM 5776 O O . TRP A 1 757 ? -5.068 -8.002 -16.742 1.00 92.25 757 TRP A O 1
ATOM 5786 N N . ILE A 1 758 ? -7.055 -8.476 -15.825 1.00 94.38 758 ILE A N 1
ATOM 5787 C CA . ILE A 1 758 ? -6.483 -9.123 -14.620 1.00 94.38 758 ILE A CA 1
ATOM 5788 C C . ILE A 1 758 ? -5.580 -10.301 -15.014 1.00 94.38 758 ILE A C 1
ATOM 5790 O O . ILE A 1 758 ? -4.571 -10.546 -14.356 1.00 94.38 758 ILE A O 1
ATOM 5794 N N 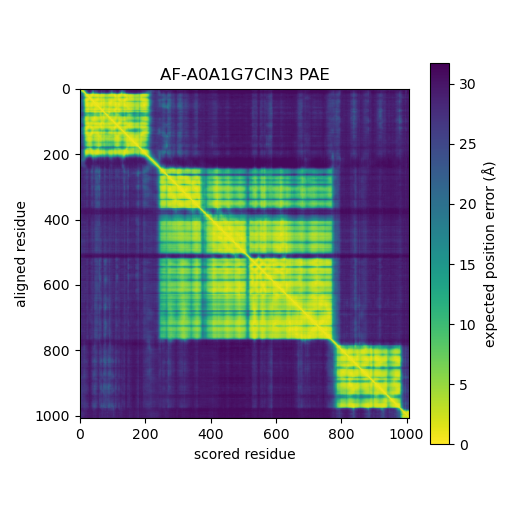. VAL A 1 759 ? -5.927 -11.052 -16.069 1.00 92.81 759 VAL A N 1
ATOM 5795 C CA . VAL A 1 759 ? -5.073 -12.144 -16.567 1.00 92.81 759 VAL A CA 1
ATOM 5796 C C . VAL A 1 759 ? -3.743 -11.600 -17.072 1.00 92.81 759 VAL A C 1
ATOM 5798 O O . VAL A 1 759 ? -2.716 -12.156 -16.693 1.00 92.81 759 VAL A O 1
ATOM 5801 N N . GLU A 1 760 ? -3.756 -10.532 -17.869 1.00 89.62 760 GLU A N 1
ATOM 5802 C CA . GLU A 1 760 ? -2.528 -9.921 -18.390 1.00 89.62 760 GLU A CA 1
ATOM 5803 C C . GLU A 1 760 ? -1.679 -9.340 -17.264 1.00 89.62 760 GLU A C 1
ATOM 5805 O O . GLU A 1 760 ? -0.535 -9.747 -17.107 1.00 89.62 760 GLU A O 1
ATOM 5810 N N . ALA A 1 761 ? -2.271 -8.525 -16.387 1.00 85.44 761 ALA A N 1
ATOM 5811 C CA . ALA A 1 761 ? -1.575 -7.945 -15.241 1.00 85.44 761 ALA A CA 1
ATOM 5812 C C . ALA A 1 761 ? -0.970 -9.021 -14.319 1.00 85.44 761 ALA A C 1
ATOM 5814 O O . ALA A 1 761 ? 0.128 -8.860 -13.794 1.00 85.44 761 ALA A O 1
ATOM 5815 N N . THR A 1 762 ? -1.658 -10.158 -14.152 1.00 87.12 762 THR A N 1
ATOM 5816 C CA . THR A 1 762 ? -1.132 -11.317 -13.412 1.00 87.12 762 THR A CA 1
ATOM 5817 C C . THR A 1 762 ? 0.051 -11.961 -14.124 1.00 87.12 762 THR A C 1
ATOM 5819 O O . THR A 1 762 ? 1.029 -12.325 -13.474 1.00 87.12 762 THR A O 1
ATOM 5822 N N . LEU A 1 763 ? -0.018 -12.136 -15.444 1.00 83.31 763 LEU A N 1
ATOM 5823 C CA . LEU A 1 763 ? 1.098 -12.685 -16.207 1.00 83.31 763 LEU A CA 1
ATOM 5824 C C . LEU A 1 763 ? 2.303 -11.755 -16.149 1.00 83.31 763 LEU A C 1
ATOM 5826 O O . LEU A 1 763 ? 3.382 -12.239 -15.825 1.00 83.31 763 LEU A O 1
ATOM 5830 N N . ASP A 1 764 ? 2.110 -10.459 -16.370 1.00 77.06 764 ASP A N 1
ATOM 5831 C CA . ASP A 1 764 ? 3.164 -9.446 -16.315 1.00 77.06 764 ASP A CA 1
ATOM 5832 C C . ASP A 1 764 ? 3.825 -9.424 -14.938 1.00 77.06 764 ASP A C 1
ATOM 5834 O O . ASP A 1 764 ? 5.044 -9.557 -14.838 1.00 77.06 764 ASP A O 1
ATOM 5838 N N . ALA A 1 765 ? 3.030 -9.398 -13.863 1.00 69.69 765 ALA A N 1
ATOM 5839 C CA . ALA A 1 765 ? 3.544 -9.440 -12.498 1.00 69.69 765 ALA A CA 1
ATOM 5840 C C . ALA A 1 765 ? 4.376 -10.705 -12.219 1.00 69.69 765 ALA A C 1
ATOM 5842 O O . ALA A 1 765 ? 5.470 -10.616 -11.663 1.00 69.69 765 ALA A O 1
ATOM 5843 N N . ILE A 1 766 ? 3.898 -11.889 -12.622 1.00 69.31 766 ILE A N 1
ATOM 5844 C CA . ILE A 1 766 ? 4.609 -13.166 -12.418 1.00 69.31 766 ILE A CA 1
ATOM 5845 C C . ILE A 1 766 ? 5.878 -13.238 -13.270 1.00 69.31 766 ILE A C 1
ATOM 5847 O O . ILE A 1 766 ? 6.901 -13.774 -12.842 1.00 69.31 766 ILE A O 1
ATOM 5851 N N . ILE A 1 767 ? 5.813 -12.736 -14.497 1.00 61.62 767 ILE A N 1
ATOM 5852 C CA . ILE A 1 767 ? 6.909 -12.763 -15.453 1.00 61.62 767 ILE A CA 1
ATOM 5853 C C . ILE A 1 767 ? 8.017 -11.790 -15.027 1.00 61.62 767 ILE A C 1
ATOM 5855 O O . ILE A 1 767 ? 9.194 -12.153 -15.085 1.00 61.62 767 ILE A O 1
ATOM 5859 N N . ASP A 1 768 ? 7.662 -10.603 -14.544 1.00 53.66 768 ASP A N 1
ATOM 5860 C CA . ASP A 1 768 ? 8.611 -9.635 -13.996 1.00 53.66 768 ASP A CA 1
ATOM 5861 C C . ASP A 1 768 ? 9.246 -10.130 -12.688 1.00 53.66 768 ASP A C 1
ATOM 5863 O O . ASP A 1 768 ? 10.453 -9.961 -12.489 1.00 53.66 768 ASP A O 1
ATOM 5867 N N . ASP A 1 769 ? 8.491 -10.827 -11.828 1.00 46.44 769 ASP A N 1
ATOM 5868 C CA . ASP A 1 769 ? 9.009 -11.378 -10.565 1.00 46.44 769 ASP A CA 1
ATOM 5869 C C . ASP A 1 769 ? 9.831 -12.675 -10.767 1.00 46.44 769 ASP A C 1
ATOM 5871 O O . ASP A 1 769 ? 10.837 -12.914 -10.089 1.00 46.44 769 ASP A O 1
ATOM 5875 N N . GLY A 1 770 ? 9.476 -13.490 -11.768 1.00 40.62 770 GLY A N 1
ATOM 5876 C CA . GLY A 1 770 ? 10.176 -14.718 -12.168 1.00 40.62 770 GLY A CA 1
ATOM 5877 C C . GLY A 1 770 ? 11.517 -14.486 -12.882 1.00 40.62 770 GLY A C 1
ATOM 5878 O O . GLY A 1 770 ? 12.340 -15.400 -12.964 1.00 40.62 770 GLY A O 1
ATOM 5879 N N . ARG A 1 771 ? 11.788 -13.261 -13.348 1.00 33.16 771 ARG A N 1
ATOM 5880 C CA . ARG A 1 771 ? 13.015 -12.852 -14.066 1.00 33.16 771 ARG A CA 1
ATOM 5881 C C . ARG A 1 771 ? 14.133 -12.322 -13.167 1.00 33.16 771 ARG A C 1
ATOM 5883 O O . ARG A 1 771 ? 15.041 -11.622 -13.623 1.00 33.16 771 ARG A O 1
ATOM 5890 N N . SER A 1 772 ? 14.155 -12.731 -11.900 1.00 35.44 772 SER A N 1
ATOM 5891 C CA . SER A 1 772 ? 15.263 -12.446 -10.974 1.00 35.44 772 SER A CA 1
ATOM 5892 C C . SER A 1 772 ? 16.611 -13.101 -11.352 1.00 35.44 772 SER A C 1
ATOM 5894 O O . SER A 1 772 ? 17.599 -12.917 -10.637 1.00 35.44 772 SER A O 1
ATOM 5896 N N . ASP A 1 773 ? 16.705 -13.806 -12.490 1.00 31.36 773 ASP A N 1
ATOM 5897 C CA . ASP A 1 773 ? 17.971 -14.293 -13.062 1.00 31.36 773 ASP A CA 1
ATOM 5898 C C . ASP A 1 773 ? 18.604 -13.375 -14.130 1.00 31.36 773 ASP A C 1
ATOM 5900 O O . ASP A 1 773 ? 19.746 -13.608 -14.539 1.00 31.36 773 ASP A O 1
ATOM 5904 N N . GLY A 1 774 ? 17.924 -12.294 -14.531 1.00 31.03 774 GLY A N 1
ATOM 5905 C CA . GLY A 1 774 ? 18.484 -11.278 -15.424 1.00 31.03 774 GLY A CA 1
ATOM 5906 C C . GLY A 1 774 ? 18.693 -11.722 -16.877 1.00 31.03 774 GLY A C 1
ATOM 5907 O O . GLY A 1 774 ? 19.596 -11.198 -17.536 1.00 31.03 774 GLY A O 1
ATOM 5908 N N . SER A 1 775 ? 17.898 -12.660 -17.397 1.00 25.14 775 SER A N 1
ATOM 5909 C CA . SER A 1 775 ? 17.870 -12.967 -18.835 1.00 25.14 775 SER A CA 1
ATOM 5910 C C . SER A 1 775 ? 16.694 -12.275 -19.569 1.00 25.14 775 SER A C 1
ATOM 5912 O O . SER A 1 775 ? 15.587 -12.249 -19.033 1.00 25.14 775 SER A O 1
ATOM 5914 N N . PRO A 1 776 ? 16.905 -11.672 -20.766 1.00 27.62 776 PRO A N 1
ATOM 5915 C CA . PRO A 1 776 ? 15.835 -11.021 -21.527 1.00 27.62 776 PRO A CA 1
ATOM 5916 C C . PRO A 1 776 ? 14.906 -12.036 -22.207 1.00 27.62 776 PRO A C 1
ATOM 5918 O O . PRO A 1 776 ? 15.328 -13.133 -22.572 1.00 27.62 776 PRO A O 1
ATOM 5921 N N . VAL A 1 777 ? 13.651 -11.630 -22.393 1.00 30.34 777 VAL A N 1
ATOM 5922 C CA . VAL A 1 777 ? 12.576 -12.371 -23.072 1.00 30.34 777 VAL A CA 1
ATOM 5923 C C . VAL A 1 777 ? 12.814 -12.439 -24.568 1.00 30.34 777 VAL A C 1
ATOM 5925 O O . VAL A 1 777 ? 13.066 -11.414 -25.192 1.00 30.34 777 VAL A O 1
ATOM 5928 N N . ASP A 1 778 ? 12.605 -13.619 -25.139 1.00 32.50 778 ASP A N 1
ATOM 5929 C CA . ASP A 1 778 ? 12.143 -13.760 -26.516 1.00 32.50 778 ASP A CA 1
ATOM 5930 C C . ASP A 1 778 ? 10.605 -13.909 -26.464 1.00 32.50 778 ASP A C 1
ATOM 5932 O O . ASP A 1 778 ? 10.111 -15.014 -26.229 1.00 32.50 778 ASP A O 1
ATOM 5936 N N . ASP A 1 779 ? 9.850 -12.814 -26.617 1.00 30.48 779 ASP A N 1
ATOM 5937 C CA . ASP A 1 779 ? 8.390 -12.845 -26.825 1.00 30.48 779 ASP A CA 1
ATOM 5938 C C . ASP A 1 779 ? 8.072 -12.496 -28.295 1.00 30.48 779 ASP A C 1
ATOM 5940 O O . ASP A 1 779 ? 8.477 -11.432 -28.771 1.00 30.48 779 ASP A O 1
ATOM 5944 N N . PRO A 1 780 ? 7.410 -13.393 -29.050 1.00 32.34 780 PRO A N 1
ATOM 5945 C CA . PRO A 1 780 ? 7.085 -13.192 -30.458 1.00 32.34 780 PRO A CA 1
ATOM 5946 C C . PRO A 1 780 ? 5.896 -12.252 -30.751 1.00 32.34 78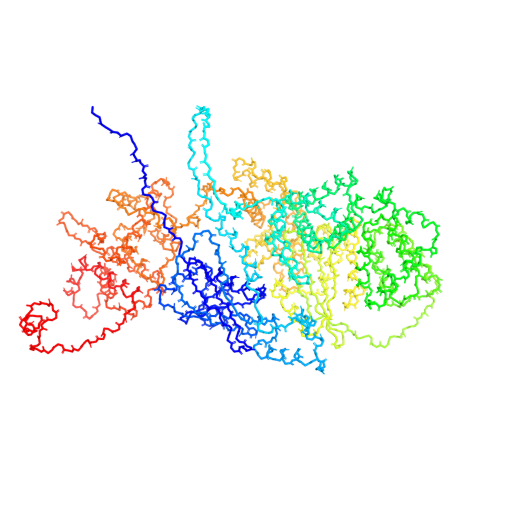0 PRO A C 1
ATOM 5948 O O . PRO A 1 780 ? 5.630 -12.056 -31.937 1.00 32.34 780 PRO A O 1
ATOM 5951 N N . ASP A 1 781 ? 5.217 -11.664 -29.754 1.00 30.67 781 ASP A N 1
ATOM 5952 C CA . ASP A 1 781 ? 4.114 -10.695 -29.962 1.00 30.67 781 ASP A CA 1
ATOM 5953 C C . ASP A 1 781 ? 4.451 -9.234 -29.578 1.00 30.67 781 ASP A C 1
ATOM 5955 O O . ASP A 1 781 ? 3.595 -8.347 -29.631 1.00 30.67 781 ASP A O 1
ATOM 5959 N N . LEU A 1 782 ? 5.723 -8.926 -29.296 1.00 32.66 782 LEU A N 1
ATOM 5960 C CA . LEU A 1 782 ? 6.186 -7.544 -29.133 1.00 32.66 782 LEU A CA 1
ATOM 5961 C C . LEU A 1 782 ? 6.203 -6.805 -30.483 1.00 32.66 782 LEU A C 1
ATOM 5963 O O . LEU A 1 782 ? 7.113 -6.948 -31.305 1.00 32.66 782 LEU A O 1
ATOM 5967 N N . GLY A 1 783 ? 5.193 -5.958 -30.696 1.00 34.56 783 GLY A N 1
ATOM 5968 C CA . GLY A 1 783 ? 5.271 -4.854 -31.654 1.00 34.56 783 GLY A CA 1
ATOM 5969 C C . GLY A 1 783 ? 6.448 -3.917 -31.325 1.00 34.56 783 GLY A C 1
ATOM 5970 O O . GLY A 1 783 ? 7.016 -4.006 -30.237 1.00 34.56 783 GLY A O 1
ATOM 5971 N N . PRO A 1 784 ? 6.845 -3.006 -32.233 1.00 30.36 784 PRO A N 1
ATOM 5972 C CA . PRO A 1 784 ? 8.106 -2.254 -32.155 1.00 30.36 784 PRO A CA 1
ATOM 5973 C C . PRO A 1 784 ? 8.160 -1.163 -31.056 1.00 30.36 784 PRO A C 1
ATOM 5975 O O . PRO A 1 784 ? 8.757 -0.113 -31.264 1.00 30.36 784 PRO A O 1
ATOM 5978 N N . GLY A 1 785 ? 7.548 -1.397 -29.892 1.00 33.00 785 GLY A N 1
ATOM 5979 C CA . GLY A 1 785 ? 7.594 -0.542 -28.705 1.00 33.00 785 GLY A CA 1
ATOM 5980 C C . GLY A 1 785 ? 8.653 -0.930 -27.663 1.00 33.00 785 GLY A C 1
ATOM 5981 O O . GLY A 1 785 ? 9.047 -0.061 -26.899 1.00 33.00 785 GLY A O 1
ATOM 5982 N N . ASP A 1 786 ? 9.162 -2.171 -27.672 1.00 32.69 786 ASP A N 1
ATOM 5983 C CA . ASP A 1 786 ? 10.113 -2.678 -26.652 1.00 32.69 786 ASP A CA 1
ATOM 5984 C C . ASP A 1 786 ? 11.531 -2.948 -27.168 1.00 32.69 786 ASP A C 1
ATOM 5986 O O . ASP A 1 786 ? 12.418 -3.404 -26.438 1.00 32.69 786 ASP A O 1
ATOM 5990 N N . PHE A 1 787 ? 11.803 -2.613 -28.427 1.00 37.78 787 PHE A N 1
ATOM 5991 C CA . PHE A 1 787 ? 13.185 -2.367 -28.796 1.00 37.78 787 PHE A CA 1
ATOM 5992 C C . PHE A 1 787 ? 13.566 -1.026 -28.177 1.00 37.78 787 PHE A C 1
ATOM 5994 O O . PHE A 1 787 ? 12.899 -0.019 -28.408 1.00 37.78 787 PHE A O 1
ATOM 6001 N N . ASP A 1 788 ? 14.671 -0.990 -27.435 1.00 46.34 788 ASP A N 1
ATOM 6002 C CA . ASP A 1 788 ? 15.407 0.255 -27.232 1.00 46.34 788 ASP A CA 1
ATOM 6003 C C . ASP A 1 788 ? 15.920 0.683 -28.619 1.00 46.34 788 ASP A C 1
ATOM 6005 O O . ASP A 1 788 ? 17.043 0.375 -29.020 1.00 46.34 788 ASP A O 1
ATOM 6009 N N . LEU A 1 789 ? 15.020 1.262 -29.422 1.00 46.56 789 LEU A N 1
ATOM 6010 C CA . LEU A 1 789 ? 15.230 1.628 -30.819 1.00 46.56 789 LEU A CA 1
ATOM 6011 C C . LEU A 1 789 ? 16.326 2.687 -30.922 1.00 46.56 789 LEU A C 1
ATOM 6013 O O . LEU A 1 789 ? 17.047 2.714 -31.917 1.00 46.56 789 LEU A O 1
ATOM 6017 N N . ASP A 1 790 ? 16.517 3.477 -29.865 1.00 47.75 790 ASP A N 1
ATOM 6018 C CA . ASP A 1 790 ? 17.636 4.398 -29.709 1.00 47.75 790 ASP A CA 1
ATOM 6019 C C . ASP A 1 790 ? 18.962 3.650 -29.507 1.00 47.75 790 ASP A C 1
ATOM 6021 O O . ASP A 1 790 ? 19.959 3.963 -30.169 1.00 47.75 790 ASP A O 1
ATOM 6025 N N . ALA A 1 791 ? 19.003 2.604 -28.673 1.00 51.25 791 ALA A N 1
ATOM 6026 C CA . ALA A 1 791 ? 20.175 1.736 -28.555 1.00 51.25 791 ALA A CA 1
ATOM 6027 C C . ALA A 1 791 ? 20.422 0.886 -29.806 1.00 51.25 791 ALA A C 1
ATOM 6029 O O . ALA A 1 791 ? 21.586 0.609 -30.117 1.00 51.25 791 ALA A O 1
ATOM 6030 N N . LEU A 1 792 ? 19.375 0.479 -30.530 1.00 49.97 792 LEU A N 1
ATOM 6031 C CA . LEU A 1 792 ? 19.481 -0.234 -31.803 1.00 49.97 792 LEU A CA 1
ATOM 6032 C C . LEU A 1 792 ? 20.029 0.701 -32.890 1.00 49.97 792 LEU A C 1
ATOM 6034 O O . LEU A 1 792 ? 20.980 0.338 -33.578 1.00 49.97 792 LEU A O 1
ATOM 6038 N N . ALA A 1 793 ? 19.529 1.939 -32.977 1.00 53.00 793 ALA A N 1
ATOM 6039 C CA . ALA A 1 793 ? 20.045 2.974 -33.871 1.00 53.00 793 ALA A CA 1
ATOM 6040 C C . ALA A 1 793 ? 21.503 3.329 -33.563 1.00 53.00 793 ALA A C 1
ATOM 6042 O O . ALA A 1 793 ? 22.319 3.439 -34.480 1.00 53.00 793 ALA A O 1
ATOM 6043 N N . ALA A 1 794 ? 21.875 3.432 -32.285 1.00 56.72 794 ALA A N 1
ATOM 6044 C CA . ALA A 1 794 ? 23.250 3.701 -31.866 1.00 56.72 794 ALA A CA 1
ATOM 6045 C C . ALA A 1 794 ? 24.232 2.558 -32.198 1.00 56.72 794 ALA A C 1
ATOM 6047 O O . ALA A 1 794 ? 25.442 2.789 -32.281 1.00 56.72 794 ALA A O 1
ATOM 6048 N N . GLN A 1 795 ? 23.730 1.331 -32.373 1.00 55.50 795 GLN A N 1
ATOM 6049 C CA . GLN A 1 795 ? 24.518 0.130 -32.675 1.00 55.50 795 GLN A CA 1
ATOM 6050 C C . GLN A 1 795 ? 24.440 -0.305 -34.147 1.00 55.50 795 GLN A C 1
ATOM 6052 O O . GLN A 1 795 ? 25.268 -1.113 -34.579 1.00 55.50 795 GLN A O 1
ATOM 6057 N N . ALA A 1 796 ? 23.494 0.233 -34.921 1.00 59.22 796 ALA A N 1
ATOM 6058 C CA . ALA A 1 796 ? 23.301 -0.097 -36.325 1.00 59.22 796 ALA A CA 1
ATOM 6059 C C . ALA A 1 796 ? 24.488 0.407 -37.174 1.00 59.22 796 ALA A C 1
ATOM 6061 O O . ALA A 1 796 ? 24.821 1.599 -37.146 1.00 59.22 796 ALA A O 1
ATOM 6062 N N . PRO A 1 797 ? 25.173 -0.476 -37.926 1.00 67.44 797 PRO A N 1
ATOM 6063 C CA . PRO A 1 797 ? 26.281 -0.063 -38.775 1.00 67.44 797 PRO A CA 1
ATOM 6064 C C . PRO A 1 797 ? 25.781 0.828 -39.927 1.00 67.44 797 PRO A C 1
ATOM 6066 O O . PRO A 1 797 ? 24.645 0.669 -40.375 1.00 67.44 797 PRO A O 1
ATOM 6069 N N . PRO A 1 798 ? 26.624 1.734 -40.464 1.00 75.94 798 PRO A N 1
ATOM 6070 C CA . PRO A 1 798 ? 26.277 2.485 -41.664 1.00 75.94 798 PRO A CA 1
ATOM 6071 C C . PRO A 1 798 ? 25.952 1.508 -42.801 1.00 75.94 798 PRO A C 1
ATOM 6073 O O . PRO A 1 798 ? 26.761 0.605 -43.047 1.00 75.94 798 PRO A O 1
ATOM 6076 N N . PRO A 1 799 ? 24.815 1.672 -43.494 1.00 85.81 799 PRO A N 1
ATOM 6077 C CA . PRO A 1 799 ? 24.415 0.734 -44.529 1.00 85.81 799 PRO A CA 1
ATOM 6078 C C . PRO A 1 799 ? 25.372 0.803 -45.721 1.00 85.81 799 PRO A C 1
ATOM 6080 O O . PRO A 1 799 ? 25.834 1.881 -46.115 1.00 85.81 799 PRO A O 1
ATOM 6083 N N . ASP A 1 800 ? 25.690 -0.362 -46.282 1.00 84.69 800 ASP A N 1
ATOM 6084 C CA . ASP A 1 800 ? 26.405 -0.467 -47.549 1.00 84.69 800 ASP A CA 1
ATOM 6085 C C . ASP A 1 800 ? 25.436 -0.378 -48.738 1.00 84.69 800 ASP A C 1
ATOM 6087 O O . ASP A 1 800 ? 24.219 -0.318 -48.572 1.00 84.69 800 ASP A O 1
ATOM 6091 N N . THR A 1 801 ? 25.981 -0.313 -49.954 1.00 83.25 801 THR A N 1
ATOM 6092 C CA . THR A 1 801 ? 25.169 -0.183 -51.173 1.00 83.25 801 THR A CA 1
ATOM 6093 C C . THR A 1 801 ? 24.199 -1.352 -51.331 1.00 83.25 801 THR A C 1
ATOM 6095 O O . THR A 1 801 ? 23.033 -1.123 -51.618 1.00 83.25 801 THR A O 1
ATOM 6098 N N . ASP A 1 802 ? 24.639 -2.576 -51.031 1.00 84.69 802 ASP A N 1
ATOM 6099 C CA . ASP A 1 802 ? 23.794 -3.765 -51.147 1.00 84.69 802 ASP A CA 1
ATOM 6100 C C . ASP A 1 802 ? 22.620 -3.736 -50.144 1.00 84.69 802 ASP A C 1
ATOM 6102 O O . ASP A 1 802 ? 21.545 -4.254 -50.440 1.00 84.69 802 ASP A O 1
ATOM 6106 N N . ALA A 1 803 ? 22.805 -3.173 -48.943 1.00 84.94 803 ALA A N 1
ATOM 6107 C CA . ALA A 1 803 ? 21.735 -2.985 -47.962 1.00 84.94 803 ALA A CA 1
ATOM 6108 C C . ALA A 1 803 ? 20.723 -1.917 -48.397 1.00 84.94 803 ALA A C 1
ATOM 6110 O O . ALA A 1 803 ? 19.524 -2.107 -48.214 1.00 84.94 803 ALA A O 1
ATOM 6111 N N . ILE A 1 804 ? 21.195 -0.827 -49.008 1.00 88.06 804 ILE A N 1
ATOM 6112 C CA . ILE A 1 804 ? 20.324 0.214 -49.568 1.00 88.06 804 ILE A CA 1
ATOM 6113 C C . ILE A 1 804 ? 19.490 -0.332 -50.734 1.00 88.06 804 ILE A C 1
ATOM 6115 O O . ILE A 1 804 ? 18.289 -0.084 -50.763 1.00 88.06 804 ILE A O 1
ATOM 6119 N N . ASP A 1 805 ? 20.086 -1.128 -51.625 1.00 87.00 805 ASP A N 1
ATOM 6120 C CA . ASP A 1 805 ? 19.366 -1.760 -52.740 1.00 87.00 805 ASP A CA 1
ATOM 6121 C C . ASP A 1 805 ? 18.275 -2.721 -52.221 1.00 87.00 805 ASP A C 1
ATOM 6123 O O . ASP A 1 805 ? 17.144 -2.713 -52.700 1.00 87.00 805 ASP A O 1
ATOM 6127 N N . ARG A 1 806 ? 18.571 -3.503 -51.169 1.00 88.81 806 ARG A N 1
ATOM 6128 C CA . ARG A 1 806 ? 17.568 -4.370 -50.518 1.00 88.81 806 ARG A CA 1
ATOM 6129 C C . ARG A 1 806 ? 16.448 -3.583 -49.837 1.00 88.81 806 ARG A C 1
ATOM 6131 O O . ARG A 1 806 ? 15.316 -4.056 -49.808 1.00 88.81 806 ARG A O 1
ATOM 6138 N N . LEU A 1 807 ? 16.755 -2.418 -49.268 1.00 90.81 807 LEU A N 1
ATOM 6139 C CA . LEU A 1 807 ? 15.747 -1.539 -48.680 1.00 90.81 807 LEU A CA 1
ATOM 6140 C C . LEU A 1 807 ? 14.838 -0.938 -49.761 1.00 90.81 807 LEU A C 1
ATOM 6142 O O . LEU A 1 807 ? 13.635 -0.856 -49.541 1.00 90.81 807 LEU A O 1
ATOM 6146 N N . GLU A 1 808 ? 15.379 -0.567 -50.923 1.00 90.75 808 GLU A N 1
ATOM 6147 C CA . GLU A 1 808 ? 14.577 -0.115 -52.070 1.00 90.75 808 GLU A CA 1
ATOM 6148 C C . GLU A 1 808 ? 13.600 -1.207 -52.520 1.00 90.75 808 GLU A C 1
ATOM 6150 O O . GLU A 1 808 ? 12.391 -0.977 -52.526 1.00 90.75 808 GLU A O 1
ATOM 6155 N N . ASP A 1 809 ? 14.106 -2.423 -52.758 1.00 88.88 809 ASP A N 1
ATOM 6156 C CA . ASP A 1 809 ? 13.285 -3.586 -53.118 1.00 88.88 809 ASP A CA 1
ATOM 6157 C C . ASP A 1 809 ? 12.200 -3.875 -52.065 1.00 88.88 809 ASP A C 1
ATOM 6159 O O . ASP A 1 809 ? 11.093 -4.296 -52.404 1.00 88.88 809 ASP A O 1
ATOM 6163 N N . PHE A 1 810 ? 12.507 -3.669 -50.779 1.00 88.81 810 PHE A N 1
ATOM 6164 C CA . PHE A 1 810 ? 11.575 -3.894 -49.677 1.00 88.81 810 PHE A CA 1
ATOM 6165 C C . PHE A 1 810 ? 10.435 -2.869 -49.646 1.00 88.81 810 PHE A C 1
ATOM 6167 O O . PHE A 1 810 ? 9.281 -3.254 -49.460 1.00 88.81 810 PHE A O 1
ATOM 6174 N N . LEU A 1 811 ? 10.739 -1.582 -49.839 1.00 87.19 811 LEU A N 1
ATOM 6175 C CA . LEU A 1 811 ? 9.744 -0.503 -49.824 1.00 87.19 811 LEU A CA 1
ATOM 6176 C C . LEU A 1 811 ? 8.760 -0.608 -51.005 1.00 87.19 811 LEU A C 1
ATOM 6178 O O . LEU A 1 811 ? 7.612 -0.182 -50.880 1.00 87.19 811 LEU A O 1
ATOM 6182 N N . GLU A 1 812 ? 9.177 -1.222 -52.117 1.00 86.19 812 GLU A N 1
ATOM 6183 C CA . GLU A 1 812 ? 8.379 -1.384 -53.342 1.00 86.19 812 GLU A CA 1
ATOM 6184 C C . GLU A 1 812 ? 7.545 -2.681 -53.413 1.00 86.19 812 GLU A C 1
ATOM 6186 O O . GLU A 1 812 ? 6.902 -2.955 -54.433 1.00 86.19 812 GLU A O 1
ATOM 6191 N N . ARG A 1 813 ? 7.533 -3.509 -52.360 1.00 85.06 813 ARG A N 1
ATOM 6192 C CA . ARG A 1 813 ? 6.767 -4.768 -52.361 1.00 85.06 813 ARG A CA 1
ATOM 6193 C C . ARG A 1 813 ? 5.257 -4.520 -52.445 1.00 85.06 813 ARG A C 1
ATOM 6195 O O . ARG A 1 813 ? 4.732 -3.578 -51.876 1.00 85.06 813 ARG A O 1
ATOM 6202 N N . GLU A 1 814 ? 4.520 -5.441 -53.073 1.00 77.00 814 GLU A N 1
ATOM 6203 C CA . GLU A 1 814 ? 3.047 -5.349 -53.174 1.00 77.00 814 GLU A CA 1
ATOM 6204 C C . GLU A 1 814 ? 2.317 -5.416 -51.816 1.00 77.00 814 GLU A C 1
ATOM 6206 O O . GLU A 1 814 ? 1.126 -5.115 -51.749 1.00 77.00 814 GLU A O 1
ATOM 6211 N N . ASP A 1 815 ? 2.996 -5.858 -50.752 1.00 77.69 815 ASP A N 1
ATOM 6212 C CA . ASP A 1 815 ? 2.445 -5.976 -49.402 1.00 77.69 815 ASP A CA 1
ATOM 6213 C C . ASP A 1 815 ? 2.748 -4.777 -48.488 1.00 77.69 815 ASP A C 1
ATOM 6215 O O . ASP A 1 815 ? 2.246 -4.759 -47.362 1.00 77.69 815 ASP A O 1
ATOM 6219 N N . THR A 1 816 ? 3.499 -3.767 -48.948 1.00 77.62 816 THR A N 1
ATOM 6220 C CA . THR A 1 816 ? 3.641 -2.492 -48.226 1.00 77.62 816 THR A CA 1
ATOM 6221 C C . THR A 1 816 ? 2.373 -1.632 -48.386 1.00 77.62 816 THR A C 1
ATOM 6223 O O . THR A 1 816 ? 1.670 -1.730 -49.398 1.00 77.62 816 THR A O 1
ATOM 6226 N N . PRO A 1 817 ? 2.019 -0.788 -47.395 1.00 80.06 817 PRO A N 1
ATOM 6227 C CA . PRO A 1 817 ? 0.909 0.159 -47.527 1.00 80.06 817 PRO A CA 1
ATOM 6228 C C . PRO A 1 817 ? 1.038 1.075 -48.756 1.00 80.06 817 PRO A C 1
ATOM 6230 O O . PRO A 1 817 ? 2.141 1.480 -49.122 1.00 80.06 817 PRO A O 1
ATOM 6233 N N . GLU A 1 818 ? -0.095 1.461 -49.359 1.00 73.62 818 GLU A N 1
ATOM 6234 C CA . GLU A 1 818 ? -0.163 2.229 -50.623 1.00 73.62 818 GLU A CA 1
ATOM 6235 C C . GLU A 1 818 ? 0.578 3.584 -50.576 1.00 73.62 818 GLU A C 1
ATOM 6237 O O . GLU A 1 818 ? 0.992 4.103 -51.613 1.00 73.62 818 GLU A O 1
ATOM 6242 N N . HIS A 1 819 ? 0.772 4.150 -49.381 1.00 81.06 819 HIS A N 1
ATOM 6243 C CA . HIS A 1 819 ? 1.448 5.431 -49.150 1.00 81.06 819 HIS A CA 1
ATOM 6244 C C . HIS A 1 819 ? 2.839 5.290 -48.506 1.00 81.06 819 HIS A C 1
ATOM 6246 O O . HIS A 1 819 ? 3.364 6.248 -47.949 1.00 81.06 819 HIS A O 1
ATOM 6252 N N . THR A 1 820 ? 3.466 4.113 -48.613 1.00 87.00 820 THR A N 1
ATOM 6253 C CA . THR A 1 820 ? 4.843 3.888 -48.138 1.00 87.00 820 THR A CA 1
ATOM 6254 C C . THR A 1 820 ? 5.838 4.801 -48.859 1.00 87.00 820 THR A C 1
ATOM 6256 O O . THR A 1 820 ? 5.791 4.964 -50.083 1.00 87.00 820 THR A O 1
ATOM 6259 N N . MET A 1 821 ? 6.772 5.393 -48.109 1.00 89.12 821 MET A N 1
ATOM 6260 C CA . MET A 1 821 ? 7.808 6.255 -48.679 1.00 89.12 821 MET A CA 1
ATOM 6261 C C . MET A 1 821 ? 8.747 5.462 -49.598 1.00 89.12 821 MET A C 1
ATOM 6263 O O . MET A 1 821 ? 9.272 4.419 -49.217 1.00 89.12 821 MET A O 1
ATOM 6267 N N . ASN A 1 822 ? 9.027 5.989 -50.794 1.00 90.69 822 ASN A N 1
ATOM 6268 C CA . ASN A 1 822 ? 10.095 5.448 -51.640 1.00 90.69 822 ASN A CA 1
ATOM 6269 C C . ASN A 1 822 ? 11.482 5.795 -51.067 1.00 90.69 822 ASN A C 1
ATOM 6271 O O . ASN A 1 822 ? 11.602 6.694 -50.236 1.00 90.69 822 ASN A O 1
ATOM 6275 N N . LEU A 1 823 ? 12.549 5.128 -51.525 1.00 92.19 823 LEU A N 1
ATOM 6276 C CA . LEU A 1 823 ? 13.890 5.278 -50.939 1.00 92.19 823 LEU A CA 1
ATOM 6277 C C . LEU A 1 823 ? 14.387 6.740 -50.899 1.00 92.19 823 LEU A C 1
ATOM 6279 O O . LEU A 1 823 ? 14.989 7.169 -49.915 1.00 92.19 823 LEU A O 1
ATOM 6283 N N . SER A 1 824 ? 14.117 7.524 -51.949 1.00 91.38 824 SER A N 1
ATOM 6284 C CA . SER A 1 824 ? 14.496 8.945 -51.982 1.00 91.38 824 SER A CA 1
ATOM 6285 C C . SER A 1 824 ? 13.696 9.778 -50.977 1.00 91.38 824 SER A C 1
ATOM 6287 O O . SER A 1 824 ? 14.274 10.625 -50.300 1.00 91.38 824 SER A O 1
ATOM 6289 N N . GLY A 1 825 ? 12.387 9.535 -50.861 1.00 92.19 825 GLY A N 1
ATOM 6290 C CA . GLY A 1 825 ? 11.518 10.186 -49.880 1.00 92.19 825 GLY A CA 1
ATOM 6291 C C . GLY A 1 825 ? 11.875 9.819 -48.448 1.00 92.19 825 GLY A C 1
ATOM 6292 O O . GLY A 1 825 ? 12.012 10.710 -47.615 1.00 92.19 825 GLY A O 1
ATOM 6293 N N . LEU A 1 826 ? 12.146 8.542 -48.192 1.00 94.75 826 LEU A N 1
ATOM 6294 C CA . LEU A 1 826 ? 12.625 8.057 -46.906 1.00 94.75 826 LEU A CA 1
ATOM 6295 C C . LEU A 1 826 ? 13.936 8.742 -46.500 1.00 94.75 826 LEU A C 1
ATOM 6297 O O . LEU A 1 826 ? 14.042 9.216 -45.376 1.00 94.75 826 LEU A O 1
ATOM 6301 N N . ASP A 1 827 ? 14.927 8.856 -47.392 1.00 94.88 827 ASP A N 1
ATOM 6302 C CA . ASP A 1 827 ? 16.179 9.552 -47.058 1.00 94.88 827 ASP A CA 1
ATOM 6303 C C . ASP A 1 827 ? 15.922 11.021 -46.690 1.00 94.88 827 ASP A C 1
ATOM 6305 O O . ASP A 1 827 ? 16.441 11.505 -45.686 1.00 94.88 827 ASP A O 1
ATOM 6309 N N . GLY A 1 828 ? 15.072 11.720 -47.448 1.00 94.06 828 GLY A N 1
ATOM 6310 C CA . GLY A 1 828 ? 14.664 13.091 -47.135 1.00 94.06 828 GLY A CA 1
ATOM 6311 C C . GLY A 1 828 ? 13.968 13.220 -45.782 1.00 94.06 828 GLY A C 1
ATOM 6312 O O . GLY A 1 828 ? 14.303 14.108 -44.996 1.00 94.06 828 GLY A O 1
ATOM 6313 N N . TYR A 1 829 ? 13.062 12.292 -45.483 1.00 95.50 829 TYR A N 1
ATOM 6314 C CA . TYR A 1 829 ? 12.373 12.197 -44.203 1.00 95.50 829 TYR A CA 1
ATOM 6315 C C . TYR A 1 829 ? 13.350 11.943 -43.049 1.00 95.50 829 TYR A C 1
ATOM 6317 O O . TYR A 1 829 ? 13.323 12.676 -42.061 1.00 95.50 829 TYR A O 1
ATOM 6325 N N . LEU A 1 830 ? 14.303 11.018 -43.209 1.00 95.62 830 LEU A N 1
ATOM 6326 C CA . LEU A 1 830 ? 15.347 10.740 -42.217 1.00 95.62 830 LEU A CA 1
ATOM 6327 C C . LEU A 1 830 ? 16.236 11.959 -41.949 1.00 95.62 830 LEU A C 1
ATOM 6329 O O . LEU A 1 830 ? 16.591 12.220 -40.802 1.00 95.62 830 LEU A O 1
ATOM 6333 N N . PHE A 1 831 ? 16.572 12.745 -42.977 1.00 94.81 831 PHE A N 1
ATOM 6334 C CA . PHE A 1 831 ? 17.247 14.031 -42.777 1.00 94.81 831 PHE A CA 1
ATOM 6335 C C . PHE A 1 831 ? 16.378 15.015 -41.985 1.00 94.81 831 PHE A C 1
ATOM 6337 O O . PHE A 1 831 ? 16.915 15.761 -41.167 1.00 94.81 831 PHE A O 1
ATOM 6344 N N . SER A 1 832 ? 15.062 15.023 -42.201 1.00 94.38 832 SER A N 1
ATOM 6345 C CA . SER A 1 832 ? 14.152 15.932 -41.500 1.00 94.38 832 SER A CA 1
ATOM 6346 C C . SER A 1 832 ? 13.986 15.595 -40.018 1.00 94.38 832 SER A C 1
ATOM 6348 O O . SER A 1 832 ? 13.980 16.505 -39.200 1.00 94.38 832 SER A O 1
ATOM 6350 N N . VAL A 1 833 ? 13.938 14.315 -39.646 1.00 94.81 833 VAL A N 1
ATOM 6351 C CA . VAL A 1 833 ? 13.848 13.900 -38.233 1.00 94.81 833 VAL A CA 1
ATOM 6352 C C . VAL A 1 833 ? 15.215 13.930 -37.551 1.00 94.81 833 VAL A C 1
ATOM 6354 O O . VAL A 1 833 ? 15.316 14.090 -36.342 1.00 94.81 833 VAL A O 1
ATOM 6357 N N . ALA A 1 834 ? 16.303 13.861 -38.324 1.00 93.31 834 ALA A N 1
ATOM 6358 C CA . ALA A 1 834 ? 17.652 13.967 -37.786 1.00 93.31 834 ALA A CA 1
ATOM 6359 C C . ALA A 1 834 ? 18.059 15.402 -37.418 1.00 93.31 834 ALA A C 1
ATOM 6361 O O . ALA A 1 834 ? 18.930 15.552 -36.573 1.00 93.31 834 ALA A O 1
ATOM 6362 N N . ILE A 1 835 ? 17.532 16.444 -38.066 1.00 92.88 835 ILE A N 1
ATOM 6363 C CA . ILE A 1 835 ? 18.052 17.823 -37.946 1.00 92.88 835 ILE A CA 1
ATOM 6364 C C . ILE A 1 835 ? 17.592 18.603 -36.698 1.00 92.88 835 ILE A C 1
ATOM 6366 O O . ILE A 1 835 ? 18.402 19.400 -36.216 1.00 92.88 835 ILE A O 1
ATOM 6370 N N . PRO A 1 836 ? 16.352 18.477 -36.197 1.00 89.12 836 PRO A N 1
ATOM 6371 C CA . PRO A 1 836 ? 15.919 19.163 -34.982 1.00 89.12 836 PRO A CA 1
ATOM 6372 C C . PRO A 1 836 ? 16.693 18.722 -33.733 1.00 89.12 836 PRO A C 1
ATOM 6374 O O . PRO A 1 836 ? 17.248 17.625 -33.685 1.00 89.12 836 PRO A O 1
ATOM 6377 N N . GLU A 1 837 ? 16.739 19.603 -32.730 1.00 83.88 837 GLU A N 1
ATOM 6378 C CA . GLU A 1 837 ? 17.288 19.308 -31.402 1.00 83.88 837 GLU A CA 1
ATOM 6379 C C . GLU A 1 837 ? 16.368 19.945 -30.332 1.00 83.88 837 GLU A C 1
ATOM 6381 O O . GLU A 1 837 ? 16.314 21.181 -30.255 1.00 83.88 837 GLU A O 1
ATOM 6386 N N . PRO A 1 838 ? 15.646 19.138 -29.524 1.00 83.00 838 PRO A N 1
ATOM 6387 C CA . PRO A 1 838 ? 15.692 17.670 -29.510 1.00 83.00 838 PRO A CA 1
ATOM 6388 C C . PRO A 1 838 ? 15.143 17.046 -30.808 1.00 83.00 838 PRO A C 1
ATOM 6390 O O . PRO A 1 838 ? 14.302 17.639 -31.480 1.00 83.00 838 PRO A O 1
ATOM 6393 N N . ALA A 1 839 ? 15.677 15.881 -31.187 1.00 83.00 839 ALA A N 1
ATOM 6394 C CA . ALA A 1 839 ? 15.159 15.101 -32.312 1.00 83.00 839 ALA A CA 1
ATOM 6395 C C . ALA A 1 839 ? 13.863 14.372 -31.900 1.00 83.00 839 ALA A C 1
ATOM 6397 O O . ALA A 1 839 ? 13.778 13.959 -30.739 1.00 83.00 839 ALA A O 1
ATOM 6398 N N . PRO A 1 840 ? 12.898 14.165 -32.817 1.00 84.94 840 PRO A N 1
ATOM 6399 C CA . PRO A 1 840 ? 11.687 13.404 -32.520 1.00 84.94 840 PRO A CA 1
ATOM 6400 C C . PRO A 1 840 ? 12.002 11.963 -32.066 1.00 84.94 840 PRO A C 1
ATOM 6402 O O . PRO A 1 840 ? 12.939 11.355 -32.607 1.00 84.94 840 PRO A O 1
ATOM 6405 N N . PRO A 1 841 ? 11.238 11.385 -31.118 1.00 80.81 841 PRO A N 1
ATOM 6406 C CA . PRO A 1 841 ? 11.432 10.006 -30.664 1.00 80.81 841 PRO A CA 1
ATOM 6407 C C . PRO A 1 841 ? 11.276 8.986 -31.798 1.00 80.81 841 PRO A C 1
ATOM 6409 O O . PRO A 1 841 ? 10.390 9.108 -32.647 1.00 80.81 841 PRO A O 1
ATOM 6412 N N . VAL A 1 842 ? 12.109 7.938 -31.810 1.00 79.56 842 VAL A N 1
ATOM 6413 C CA . VAL A 1 842 ? 12.082 6.909 -32.870 1.00 79.56 842 VAL A CA 1
ATOM 6414 C C . VAL A 1 842 ? 10.737 6.190 -32.943 1.00 79.56 842 VAL A C 1
ATOM 6416 O O . VAL A 1 842 ? 10.275 5.873 -34.037 1.00 79.56 842 VAL A O 1
ATOM 6419 N N . GLN A 1 843 ? 10.068 6.004 -31.806 1.00 74.88 843 GLN A N 1
ATOM 6420 C CA . GLN A 1 843 ? 8.739 5.396 -31.712 1.00 74.88 843 GLN A CA 1
ATOM 6421 C C . GLN A 1 843 ? 7.668 6.204 -32.460 1.00 74.88 843 GLN A C 1
ATOM 6423 O O . GLN A 1 843 ? 6.691 5.630 -32.933 1.00 74.88 843 GLN A O 1
ATOM 6428 N N . GLU A 1 844 ? 7.863 7.516 -32.602 1.00 80.44 844 GLU A N 1
ATOM 6429 C CA . GLU A 1 844 ? 6.909 8.415 -33.251 1.00 80.44 844 GLU A CA 1
ATOM 6430 C C . GLU A 1 844 ? 7.184 8.551 -34.750 1.00 80.44 844 GLU A C 1
ATOM 6432 O O . GLU A 1 844 ? 6.255 8.506 -35.558 1.00 80.44 844 GLU A O 1
ATOM 6437 N N . TRP A 1 845 ? 8.456 8.656 -35.160 1.00 88.81 845 TRP A N 1
ATOM 6438 C CA . TRP A 1 845 ? 8.784 8.856 -36.574 1.00 88.81 845 TRP A CA 1
ATOM 6439 C C . TRP A 1 845 ? 8.906 7.574 -37.394 1.00 88.81 845 TRP A C 1
ATOM 6441 O O . TRP A 1 845 ? 8.684 7.626 -38.607 1.00 88.81 845 TRP A O 1
ATOM 6451 N N . LEU A 1 846 ? 9.240 6.435 -36.782 1.00 88.00 846 LEU A N 1
ATOM 6452 C CA . LEU A 1 846 ? 9.448 5.172 -37.494 1.00 88.00 846 LEU A CA 1
ATOM 6453 C C . LEU A 1 846 ? 8.163 4.644 -38.169 1.00 88.00 846 LEU A C 1
ATOM 6455 O O . LEU A 1 846 ? 8.242 4.287 -39.346 1.00 88.00 846 LEU A O 1
ATOM 6459 N N . PRO A 1 847 ? 6.975 4.642 -37.524 1.00 86.25 847 PRO A N 1
ATOM 6460 C CA . PRO A 1 847 ? 5.747 4.157 -38.164 1.00 86.25 847 PRO A CA 1
ATOM 6461 C C . PRO A 1 847 ? 5.294 5.005 -39.363 1.00 86.25 847 PRO A C 1
ATOM 6463 O O . PRO A 1 847 ? 4.621 4.504 -40.261 1.00 86.25 847 PRO A O 1
ATOM 6466 N N . MET A 1 848 ? 5.677 6.284 -39.421 1.00 87.81 848 MET A N 1
ATOM 6467 C CA . MET A 1 848 ? 5.265 7.198 -40.497 1.00 87.81 848 MET A CA 1
ATOM 6468 C C . MET A 1 848 ? 5.881 6.852 -41.858 1.00 87.81 848 MET A C 1
ATOM 6470 O O . MET A 1 848 ? 5.333 7.237 -42.886 1.00 87.81 848 MET A O 1
ATOM 6474 N N . ILE A 1 849 ? 6.964 6.066 -41.895 1.00 90.19 849 ILE A N 1
ATOM 6475 C CA . ILE A 1 849 ? 7.539 5.538 -43.148 1.00 90.19 849 ILE A CA 1
ATOM 6476 C C . ILE A 1 849 ? 6.493 4.730 -43.936 1.00 90.19 849 ILE A C 1
ATOM 6478 O O . ILE A 1 849 ? 6.516 4.709 -45.169 1.00 90.19 849 ILE A O 1
ATOM 6482 N N . TRP A 1 850 ? 5.559 4.107 -43.213 1.00 87.56 850 TRP A N 1
ATOM 6483 C CA . TRP A 1 850 ? 4.454 3.307 -43.733 1.00 87.56 850 TRP A CA 1
ATOM 6484 C C . TRP A 1 850 ? 3.091 3.973 -43.489 1.00 87.56 850 TRP A C 1
ATOM 6486 O O . TRP A 1 850 ? 2.096 3.281 -43.274 1.00 87.56 850 TRP A O 1
ATOM 6496 N N . ASP A 1 851 ? 3.035 5.309 -43.499 1.00 79.38 851 ASP A N 1
ATOM 6497 C CA . ASP A 1 851 ? 1.794 6.087 -43.337 1.00 79.38 851 ASP A CA 1
ATOM 6498 C C . ASP A 1 851 ? 1.067 5.788 -42.008 1.00 79.38 851 ASP A C 1
ATOM 6500 O O . ASP A 1 851 ? -0.152 5.632 -41.951 1.00 79.38 851 ASP A O 1
ATOM 6504 N N . GLY A 1 852 ? 1.830 5.589 -40.926 1.00 72.38 852 GLY A N 1
ATOM 6505 C CA . GLY A 1 852 ? 1.300 5.300 -39.588 1.00 72.38 852 GLY A CA 1
ATOM 6506 C C . GLY A 1 852 ? 0.734 3.891 -39.401 1.00 72.38 852 GLY A C 1
ATOM 6507 O O . GLY A 1 852 ? 0.181 3.588 -38.344 1.00 72.38 852 GLY A O 1
ATOM 6508 N N . HIS A 1 853 ? 0.881 3.018 -40.399 1.00 71.12 853 HIS A N 1
ATOM 6509 C CA . HIS A 1 853 ? 0.493 1.615 -40.313 1.00 71.12 853 HIS A CA 1
ATOM 6510 C C . HIS A 1 853 ? 1.663 0.741 -39.847 1.00 71.12 853 HIS A C 1
ATOM 6512 O O . HIS A 1 853 ? 2.832 1.117 -39.935 1.00 71.12 853 HIS A O 1
ATOM 6518 N N . GLN A 1 854 ? 1.345 -0.464 -39.364 1.00 60.16 854 GLN A N 1
ATOM 6519 C CA . GLN A 1 854 ? 2.377 -1.458 -39.081 1.00 60.16 854 GLN A CA 1
ATOM 6520 C C . GLN A 1 854 ? 3.103 -1.855 -40.375 1.00 60.16 854 GLN A C 1
ATOM 6522 O O . GLN A 1 854 ? 2.457 -2.022 -41.417 1.00 60.16 854 GLN A O 1
ATOM 6527 N N . PRO A 1 855 ? 4.431 -2.036 -40.317 1.00 64.12 855 PRO A N 1
ATOM 6528 C CA . PRO A 1 855 ? 5.207 -2.395 -41.489 1.00 64.12 855 PRO A CA 1
ATOM 6529 C C . PRO A 1 855 ? 4.863 -3.846 -41.901 1.00 64.12 855 PRO A C 1
ATOM 6531 O O . PRO A 1 855 ? 4.381 -4.627 -41.076 1.00 64.12 855 PRO A O 1
ATOM 6534 N N . PRO A 1 856 ? 5.053 -4.251 -43.169 1.00 63.72 856 PRO A N 1
ATOM 6535 C CA . PRO A 1 856 ? 4.605 -5.561 -43.650 1.00 63.72 856 PRO A CA 1
ATOM 6536 C C . PRO A 1 856 ? 5.281 -6.739 -42.929 1.00 63.72 856 PRO A C 1
ATOM 6538 O O . PRO A 1 856 ? 6.430 -7.082 -43.187 1.00 63.72 856 PRO A O 1
ATOM 6541 N N . MET A 1 857 ? 4.528 -7.415 -42.057 1.00 59.31 857 MET A N 1
ATOM 6542 C CA . MET A 1 857 ? 5.000 -8.535 -41.219 1.00 59.31 857 MET A CA 1
ATOM 6543 C C . MET A 1 857 ? 5.061 -9.891 -41.944 1.00 59.31 857 MET A C 1
ATOM 6545 O O . MET A 1 857 ? 5.310 -10.929 -41.333 1.00 59.31 857 MET A O 1
ATOM 6549 N N . SER A 1 858 ? 4.806 -9.913 -43.251 1.00 61.59 858 SER A N 1
ATOM 6550 C CA . SER A 1 858 ? 4.798 -11.120 -44.090 1.00 61.59 858 SER A CA 1
ATOM 6551 C C . SER A 1 858 ? 6.176 -11.787 -44.212 1.00 61.59 858 SER A C 1
ATOM 6553 O O . SER A 1 858 ? 6.246 -12.970 -44.551 1.00 61.59 858 SER A O 1
ATOM 6555 N N . ASP A 1 859 ? 7.254 -11.049 -43.931 1.00 70.25 859 ASP A N 1
ATOM 6556 C CA . ASP A 1 859 ? 8.643 -11.507 -44.000 1.00 70.25 859 ASP A CA 1
ATOM 6557 C C . ASP A 1 859 ? 9.501 -10.866 -42.884 1.00 70.25 859 ASP A C 1
ATOM 6559 O O . ASP A 1 859 ? 10.108 -9.810 -43.087 1.00 70.25 859 ASP A O 1
ATOM 6563 N N . PRO A 1 860 ? 9.538 -11.477 -41.682 1.00 70.75 860 PRO A N 1
ATOM 6564 C CA . PRO A 1 860 ? 10.235 -10.920 -40.519 1.00 70.75 860 PRO A CA 1
ATOM 6565 C C . PRO A 1 860 ? 11.752 -10.754 -40.698 1.00 70.75 860 PRO A C 1
ATOM 6567 O O . PRO A 1 860 ? 12.348 -9.875 -40.080 1.00 70.75 860 PRO A O 1
ATOM 6570 N N . GLU A 1 861 ? 12.386 -11.577 -41.541 1.00 72.25 861 GLU A N 1
ATOM 6571 C CA . GLU A 1 861 ? 13.827 -11.481 -41.818 1.00 72.25 861 GLU A CA 1
ATOM 6572 C C . GLU A 1 861 ? 14.119 -10.250 -42.687 1.00 72.25 861 GLU A C 1
ATOM 6574 O O . GLU A 1 861 ? 14.971 -9.433 -42.337 1.00 72.25 861 GLU A O 1
ATOM 6579 N N . ALA A 1 862 ? 13.332 -10.045 -43.750 1.00 74.69 862 ALA A N 1
ATOM 6580 C CA . ALA A 1 862 ? 13.428 -8.841 -44.575 1.00 74.69 862 ALA A CA 1
ATOM 6581 C C . ALA A 1 862 ? 13.067 -7.561 -43.798 1.00 74.69 862 ALA A C 1
ATOM 6583 O O . ALA A 1 862 ? 13.689 -6.522 -44.013 1.00 74.69 862 ALA A O 1
ATOM 6584 N N . MET A 1 863 ? 12.112 -7.637 -42.863 1.00 80.88 863 MET A N 1
ATOM 6585 C CA . MET A 1 863 ? 11.769 -6.529 -41.966 1.00 80.88 863 MET A CA 1
ATOM 6586 C C . MET A 1 863 ? 12.943 -6.131 -41.069 1.00 80.88 863 MET A C 1
ATOM 6588 O O . MET A 1 863 ? 13.272 -4.951 -40.961 1.00 80.88 863 MET A O 1
ATOM 6592 N N . GLY A 1 864 ? 13.590 -7.113 -40.433 1.00 78.19 864 GLY A N 1
ATOM 6593 C CA . GLY A 1 864 ? 14.751 -6.870 -39.579 1.00 78.19 864 GLY A CA 1
ATOM 6594 C C . GLY A 1 864 ? 15.901 -6.217 -40.348 1.00 78.19 864 GLY A C 1
ATOM 6595 O O . GLY A 1 864 ? 16.522 -5.274 -39.856 1.00 78.19 864 GLY A O 1
ATOM 6596 N N . ASP A 1 865 ? 16.144 -6.661 -41.582 1.00 80.56 865 ASP A N 1
ATOM 6597 C CA . ASP A 1 865 ? 17.145 -6.067 -42.473 1.00 80.56 865 ASP A CA 1
ATOM 6598 C C . ASP A 1 865 ? 16.782 -4.633 -42.892 1.00 80.56 865 ASP A C 1
ATOM 6600 O O . ASP A 1 865 ? 17.645 -3.746 -42.879 1.00 80.56 865 ASP A O 1
ATOM 6604 N N . ALA A 1 866 ? 15.512 -4.374 -43.216 1.00 85.00 866 ALA A N 1
ATOM 6605 C CA . ALA A 1 866 ? 15.023 -3.043 -43.563 1.00 85.00 866 ALA A CA 1
ATOM 6606 C C . ALA A 1 866 ? 15.153 -2.070 -42.380 1.00 85.00 866 ALA A C 1
ATOM 6608 O O . ALA A 1 866 ? 15.730 -0.993 -42.533 1.00 85.00 866 ALA A O 1
ATOM 6609 N N . LEU A 1 867 ? 14.714 -2.472 -41.183 1.00 84.88 867 LEU A N 1
ATOM 6610 C CA . LEU A 1 867 ? 14.824 -1.672 -39.959 1.00 84.88 867 LEU A CA 1
ATOM 6611 C C . LEU A 1 867 ? 16.282 -1.364 -39.603 1.00 84.88 867 LEU A C 1
ATOM 6613 O O . LEU A 1 867 ? 16.620 -0.209 -39.345 1.00 84.88 867 LEU A O 1
ATOM 6617 N N . ASN A 1 868 ? 17.172 -2.357 -39.671 1.00 83.00 868 ASN A N 1
ATOM 6618 C CA . ASN A 1 868 ? 18.605 -2.144 -39.450 1.00 83.00 868 ASN A CA 1
ATOM 6619 C C . ASN A 1 868 ? 19.198 -1.136 -40.443 1.00 83.00 868 ASN A C 1
ATOM 6621 O O . ASN A 1 868 ? 20.024 -0.302 -40.068 1.00 83.00 868 ASN A O 1
ATOM 6625 N N . THR A 1 869 ? 18.764 -1.187 -41.703 1.00 90.38 869 THR A N 1
ATOM 6626 C CA . THR A 1 869 ? 19.229 -0.274 -42.755 1.00 90.38 869 THR A CA 1
ATOM 6627 C C . THR A 1 869 ? 18.711 1.150 -42.528 1.00 90.38 869 THR A C 1
ATOM 6629 O O . THR A 1 869 ? 19.488 2.100 -42.631 1.00 90.38 869 THR A O 1
ATOM 6632 N N . ILE A 1 870 ? 17.437 1.310 -42.150 1.00 92.50 870 ILE A N 1
ATOM 6633 C CA . ILE A 1 870 ? 16.803 2.601 -41.830 1.00 92.50 870 ILE A CA 1
ATOM 6634 C C . ILE A 1 870 ? 17.492 3.262 -40.630 1.00 92.50 870 ILE A C 1
ATOM 6636 O O . ILE A 1 870 ? 17.942 4.407 -40.720 1.00 92.50 870 ILE A O 1
ATOM 6640 N N . LEU A 1 871 ? 17.636 2.531 -39.523 1.00 89.19 871 LEU A N 1
ATOM 6641 C CA . LEU A 1 871 ? 18.251 3.045 -38.298 1.00 89.19 871 LEU A CA 1
ATOM 6642 C C . LEU A 1 871 ? 19.752 3.318 -38.489 1.00 89.19 871 LEU A C 1
ATOM 6644 O O . LEU A 1 871 ? 20.259 4.353 -38.054 1.00 89.19 871 LEU A O 1
ATOM 6648 N N . GLY A 1 872 ? 20.460 2.454 -39.224 1.00 88.56 872 GLY A N 1
ATOM 6649 C CA . GLY A 1 872 ? 21.858 2.680 -39.598 1.00 88.56 872 GLY A CA 1
ATOM 6650 C C . GLY A 1 872 ? 22.033 3.923 -40.474 1.00 88.56 872 GLY A C 1
ATOM 6651 O O . GLY A 1 872 ? 22.989 4.688 -40.298 1.00 88.56 872 GLY A O 1
ATOM 6652 N N . ARG A 1 873 ? 21.091 4.175 -41.393 1.00 92.50 873 ARG A N 1
ATOM 6653 C CA . ARG A 1 873 ? 21.084 5.378 -42.232 1.00 92.50 873 ARG A CA 1
ATOM 6654 C C . ARG A 1 873 ? 20.836 6.643 -41.411 1.00 92.50 873 ARG A C 1
ATOM 6656 O O . ARG A 1 873 ? 21.567 7.617 -41.589 1.00 92.50 873 ARG A O 1
ATOM 6663 N N . TYR A 1 874 ? 19.878 6.623 -40.486 1.00 92.19 874 TYR A N 1
ATOM 6664 C CA . TYR A 1 874 ? 19.610 7.724 -39.553 1.00 92.19 874 TYR A CA 1
ATOM 6665 C C . TYR A 1 874 ? 20.864 8.106 -38.745 1.00 92.19 874 TYR A C 1
ATOM 6667 O O . TYR A 1 874 ? 21.289 9.268 -38.739 1.00 92.19 874 TYR A O 1
ATOM 6675 N N . THR A 1 875 ? 21.546 7.116 -38.162 1.00 86.25 875 THR A N 1
ATOM 6676 C CA . THR A 1 875 ? 22.794 7.323 -37.409 1.00 86.25 875 THR A CA 1
ATOM 6677 C C . THR A 1 875 ? 23.927 7.848 -38.293 1.00 86.25 875 THR A C 1
ATOM 6679 O O . THR A 1 875 ? 24.688 8.733 -37.879 1.00 86.25 875 THR A O 1
ATOM 6682 N N . GLN A 1 876 ? 24.030 7.367 -39.538 1.00 88.06 876 GLN A N 1
ATOM 6683 C CA . GLN A 1 876 ? 24.996 7.866 -40.521 1.00 88.06 876 GLN A CA 1
ATOM 6684 C C . GLN A 1 876 ? 24.754 9.343 -40.867 1.00 88.06 876 GLN A C 1
ATOM 6686 O O . GLN A 1 876 ? 25.718 10.104 -40.970 1.00 88.06 876 GLN A O 1
ATOM 6691 N N . ILE A 1 877 ? 23.494 9.763 -41.020 1.00 91.75 877 ILE A N 1
ATOM 6692 C CA . ILE A 1 877 ? 23.124 11.157 -41.298 1.00 91.75 877 ILE A CA 1
ATOM 6693 C C . ILE A 1 877 ? 23.527 12.058 -40.132 1.00 91.75 877 ILE A C 1
ATOM 6695 O O . ILE A 1 877 ? 24.272 13.018 -40.347 1.00 91.75 877 ILE A O 1
ATOM 6699 N N . ARG A 1 878 ? 23.116 11.729 -38.899 1.00 88.69 878 ARG A N 1
ATOM 6700 C CA . ARG A 1 878 ? 23.457 12.523 -37.703 1.00 88.69 878 ARG A CA 1
ATOM 6701 C C . ARG A 1 878 ? 24.967 12.644 -37.520 1.00 88.69 878 ARG A C 1
ATOM 6703 O O . ARG A 1 878 ? 25.494 13.748 -37.400 1.00 88.69 878 ARG A O 1
ATOM 6710 N N . THR A 1 879 ? 25.687 11.526 -37.609 1.00 84.38 879 THR A N 1
ATOM 6711 C CA . THR A 1 879 ? 27.154 11.512 -37.480 1.00 84.38 879 THR A CA 1
ATOM 6712 C C . THR A 1 879 ? 27.835 12.302 -38.601 1.00 84.38 879 THR A C 1
ATOM 6714 O O . THR A 1 879 ? 28.793 13.040 -38.361 1.00 84.38 879 THR A O 1
ATOM 6717 N N . GLY A 1 880 ? 27.362 12.168 -39.841 1.00 85.00 880 GLY A N 1
ATOM 6718 C CA . GLY A 1 880 ? 27.939 12.854 -40.995 1.00 85.00 880 GLY A CA 1
ATOM 6719 C C . GLY A 1 880 ? 27.681 14.364 -40.994 1.00 85.00 880 GLY A C 1
ATOM 6720 O O . GLY A 1 880 ? 28.549 15.131 -41.418 1.00 85.00 880 GLY A O 1
ATOM 6721 N N . LEU A 1 881 ? 26.523 14.812 -40.500 1.00 88.50 881 LEU A N 1
ATOM 6722 C CA . LEU A 1 881 ? 26.218 16.234 -40.322 1.00 88.50 881 LEU A CA 1
ATOM 6723 C C . LEU A 1 881 ? 27.053 16.847 -39.192 1.00 88.50 881 LEU A C 1
ATOM 6725 O O . LEU A 1 881 ? 27.634 17.916 -39.395 1.00 88.50 881 LEU A O 1
ATOM 6729 N N . ASP A 1 882 ? 27.195 16.142 -38.067 1.00 82.81 882 ASP A N 1
ATOM 6730 C CA . ASP A 1 882 ? 28.000 16.579 -36.921 1.00 82.81 882 ASP A CA 1
ATOM 6731 C C . ASP A 1 882 ? 29.489 16.717 -37.268 1.00 82.81 882 ASP A C 1
ATOM 6733 O O . ASP A 1 882 ? 30.116 17.757 -37.064 1.00 82.81 882 ASP A O 1
ATOM 6737 N N . THR A 1 883 ? 30.054 15.690 -37.904 1.00 81.31 883 THR A N 1
ATOM 6738 C CA . THR A 1 883 ? 31.478 15.659 -38.274 1.00 81.31 883 THR A CA 1
ATOM 6739 C C . THR A 1 883 ? 31.808 16.450 -39.543 1.00 81.31 883 THR A C 1
ATOM 6741 O O . THR A 1 883 ? 32.975 16.524 -39.939 1.00 81.31 883 THR A O 1
ATOM 6744 N N . GLN A 1 884 ? 30.802 17.053 -40.191 1.00 77.25 884 GLN A N 1
ATOM 6745 C CA . GLN A 1 884 ? 30.899 17.651 -41.527 1.00 77.25 884 GLN A CA 1
ATOM 6746 C C . GLN A 1 884 ? 31.545 16.709 -42.556 1.00 77.25 884 GLN A C 1
ATOM 6748 O O . GLN A 1 884 ? 32.342 17.138 -43.404 1.00 77.25 884 GLN A O 1
ATOM 6753 N N . ASP A 1 885 ? 31.209 15.420 -42.490 1.00 79.19 885 ASP A N 1
ATOM 6754 C CA . ASP A 1 885 ? 31.782 14.417 -43.374 1.00 79.19 885 ASP A CA 1
ATOM 6755 C C . ASP A 1 885 ? 31.492 14.771 -44.839 1.00 79.19 885 ASP A C 1
ATOM 6757 O O . ASP A 1 885 ? 30.356 15.037 -45.254 1.00 79.19 885 ASP A O 1
ATOM 6761 N N . ARG A 1 886 ? 32.557 14.788 -45.644 1.00 68.06 886 ARG A N 1
ATOM 6762 C CA . ARG A 1 886 ? 32.478 15.007 -47.091 1.00 68.06 886 ARG A CA 1
ATOM 6763 C C . ARG A 1 886 ? 31.982 13.766 -47.833 1.00 68.06 886 ARG A C 1
ATOM 6765 O O . ARG A 1 886 ? 31.630 13.900 -49.001 1.00 68.06 886 ARG A O 1
ATOM 6772 N N . GLY A 1 887 ? 31.980 12.604 -47.177 1.00 70.25 887 GLY A N 1
ATOM 6773 C CA . GLY A 1 887 ? 31.431 11.344 -47.670 1.00 70.25 887 GLY A CA 1
ATOM 6774 C C . GLY A 1 887 ? 29.915 11.203 -47.504 1.00 70.25 887 GLY A C 1
ATOM 6775 O O . GLY A 1 887 ? 29.330 10.373 -48.194 1.00 70.25 887 GLY A O 1
ATOM 6776 N N . LEU A 1 888 ? 29.264 12.023 -46.666 1.00 82.50 888 LEU A N 1
ATOM 6777 C CA . LEU A 1 888 ? 27.805 12.006 -46.525 1.00 82.50 888 LEU A CA 1
ATOM 6778 C C . LEU A 1 888 ? 27.143 12.506 -47.820 1.00 82.50 888 LEU A C 1
ATOM 6780 O O . LEU A 1 888 ? 27.264 13.680 -48.177 1.00 82.50 888 LEU A O 1
ATOM 6784 N N . GLY A 1 889 ? 26.453 11.599 -48.513 1.00 84.50 889 GLY A N 1
ATOM 6785 C CA . GLY A 1 889 ? 25.650 11.851 -49.711 1.00 84.50 889 GLY A CA 1
ATOM 6786 C C . GLY A 1 889 ? 24.151 11.786 -49.405 1.00 84.50 889 GLY A C 1
ATOM 6787 O O . GLY A 1 889 ? 23.764 10.962 -48.586 1.00 84.50 889 GLY A O 1
ATOM 6788 N N . ALA A 1 890 ? 23.317 12.602 -50.061 1.00 88.12 890 ALA A N 1
ATOM 6789 C CA . ALA A 1 890 ? 21.858 12.422 -50.071 1.00 88.12 890 ALA A CA 1
ATOM 6790 C C . ALA A 1 890 ? 21.483 11.362 -51.118 1.00 88.12 890 ALA A C 1
ATOM 6792 O O . ALA A 1 890 ? 22.009 11.410 -52.241 1.00 88.12 890 ALA A O 1
ATOM 6793 N N . ILE A 1 891 ? 20.597 10.433 -50.763 1.00 90.00 891 ILE A N 1
ATOM 6794 C CA . ILE A 1 891 ? 20.128 9.374 -51.662 1.00 90.00 891 ILE A CA 1
ATOM 6795 C C . ILE A 1 891 ? 19.018 9.974 -52.523 1.00 90.00 891 ILE A C 1
ATOM 6797 O O . ILE A 1 891 ? 17.934 10.280 -52.044 1.00 90.00 891 ILE A O 1
ATOM 6801 N N . ILE A 1 892 ? 19.333 10.221 -53.794 1.00 85.62 892 ILE A N 1
ATOM 6802 C CA . ILE A 1 892 ? 18.413 10.841 -54.750 1.00 85.62 892 ILE A CA 1
ATOM 6803 C C . ILE A 1 892 ? 18.382 9.975 -55.997 1.00 85.62 892 ILE A C 1
ATOM 6805 O O . ILE A 1 892 ? 19.435 9.744 -56.605 1.00 85.62 892 ILE A O 1
ATOM 6809 N N . TRP A 1 8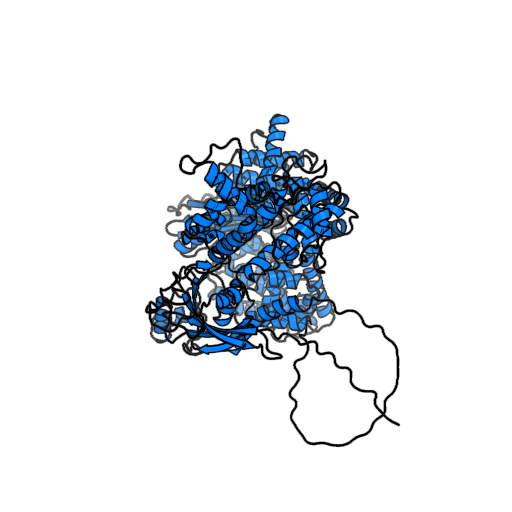93 ? 17.180 9.566 -56.388 1.00 82.19 893 TRP A N 1
ATOM 6810 C CA . TRP A 1 893 ? 16.940 8.802 -57.601 1.00 82.19 893 TRP A CA 1
ATOM 6811 C C . TRP A 1 893 ? 17.527 9.500 -58.835 1.00 82.19 893 TRP A C 1
ATOM 6813 O O . TRP A 1 893 ? 17.481 10.730 -58.964 1.00 82.19 893 TRP A O 1
ATOM 6823 N N . SER A 1 894 ? 18.109 8.711 -59.738 1.00 78.38 894 SER A N 1
ATOM 6824 C CA . SER A 1 894 ? 18.664 9.182 -61.008 1.00 78.38 894 SER A CA 1
ATOM 6825 C C . SER A 1 894 ? 18.088 8.374 -62.163 1.00 78.38 894 SER A C 1
ATOM 6827 O O . SER A 1 894 ? 18.019 7.153 -62.065 1.00 78.38 894 SER A O 1
ATOM 6829 N N . ASP A 1 895 ? 17.712 9.035 -63.256 1.00 75.75 895 ASP A N 1
ATOM 6830 C CA . ASP A 1 895 ? 17.284 8.334 -64.470 1.00 75.75 895 ASP A CA 1
ATOM 6831 C C . ASP A 1 895 ? 18.467 7.754 -65.270 1.00 75.75 895 ASP A C 1
ATOM 6833 O O . ASP A 1 895 ? 19.638 8.020 -64.979 1.00 75.75 895 ASP A O 1
ATOM 6837 N N . ASP A 1 896 ? 18.155 6.971 -66.309 1.00 70.75 896 ASP A N 1
ATOM 6838 C CA . ASP A 1 896 ? 19.134 6.318 -67.195 1.00 70.75 896 ASP A CA 1
ATOM 6839 C C . ASP A 1 896 ? 20.087 7.307 -67.904 1.00 70.75 896 ASP A C 1
ATOM 6841 O O . ASP A 1 896 ? 21.173 6.922 -68.351 1.00 70.75 896 ASP A O 1
ATOM 6845 N N . ASP A 1 897 ? 19.706 8.586 -67.995 1.00 65.00 897 ASP A N 1
ATOM 6846 C CA . ASP A 1 897 ? 20.509 9.671 -68.567 1.00 65.00 897 ASP A CA 1
ATOM 6847 C C . ASP A 1 897 ? 21.396 10.372 -67.508 1.00 65.00 897 ASP A C 1
ATOM 6849 O O . ASP A 1 897 ? 22.188 11.267 -67.831 1.00 65.00 897 ASP A O 1
ATOM 6853 N N . GLY A 1 898 ? 21.316 9.942 -66.244 1.00 65.38 898 GLY A N 1
ATOM 6854 C CA . GLY A 1 898 ? 22.085 10.455 -65.112 1.00 65.38 898 GLY A CA 1
ATOM 6855 C C . GLY A 1 898 ? 21.520 11.740 -64.502 1.00 65.38 898 GLY A C 1
ATOM 6856 O O . GLY A 1 898 ? 22.239 12.438 -63.778 1.00 65.38 898 GLY A O 1
ATOM 6857 N N . HIS A 1 899 ? 20.266 12.098 -64.792 1.00 70.19 899 HIS A N 1
ATOM 6858 C CA . HIS A 1 899 ? 19.606 13.236 -64.158 1.00 70.19 899 HIS A CA 1
ATOM 6859 C C . HIS A 1 899 ? 19.051 12.844 -62.786 1.00 70.19 899 HIS A C 1
ATOM 6861 O O . HIS A 1 899 ? 18.278 11.900 -62.677 1.00 70.19 899 HIS A O 1
ATOM 6867 N N . ARG A 1 900 ? 19.425 13.601 -61.743 1.00 75.06 900 ARG A N 1
ATOM 6868 C CA . ARG A 1 900 ? 18.967 13.402 -60.356 1.00 75.06 900 ARG A CA 1
ATOM 6869 C C . ARG A 1 900 ? 17.635 14.109 -60.109 1.00 75.06 900 ARG A C 1
ATOM 6871 O O . ARG A 1 900 ? 17.554 15.327 -60.291 1.00 75.06 900 ARG A O 1
ATOM 6878 N N . HIS A 1 901 ? 16.631 13.383 -59.628 1.00 76.44 901 HIS A N 1
ATOM 6879 C CA . HIS A 1 901 ? 15.293 13.911 -59.343 1.00 76.44 901 HIS A CA 1
ATOM 6880 C C . HIS A 1 901 ? 15.090 14.067 -57.834 1.00 76.44 901 HIS A C 1
ATOM 6882 O O . HIS A 1 901 ? 14.855 13.105 -57.116 1.00 76.44 901 HIS A O 1
ATOM 6888 N N . VAL A 1 902 ? 15.189 15.304 -57.341 1.00 82.44 902 VAL A N 1
ATOM 6889 C CA . VAL A 1 902 ? 15.126 15.628 -55.899 1.00 82.44 902 VAL A CA 1
ATOM 6890 C C . VAL A 1 902 ? 13.702 15.673 -55.332 1.00 82.44 902 VAL A C 1
ATOM 6892 O O . VAL A 1 902 ? 13.536 15.818 -54.128 1.00 82.44 902 VAL A O 1
ATOM 6895 N N . THR A 1 903 ? 12.674 15.589 -56.178 1.00 82.69 903 THR A N 1
ATOM 6896 C CA . THR A 1 903 ? 11.282 15.864 -55.791 1.00 82.69 903 THR A CA 1
ATOM 6897 C C . THR A 1 903 ? 10.807 14.986 -54.639 1.00 82.69 903 THR A C 1
ATOM 6899 O O . THR A 1 903 ? 10.249 15.509 -53.679 1.00 82.69 903 THR A O 1
ATOM 6902 N N . ASP A 1 904 ? 11.068 13.679 -54.698 1.00 85.44 904 ASP A N 1
ATOM 6903 C CA . ASP A 1 904 ? 10.637 12.752 -53.648 1.00 85.44 904 ASP A CA 1
ATOM 6904 C C . ASP A 1 904 ? 11.402 12.980 -52.344 1.00 85.44 904 ASP A C 1
ATOM 6906 O O . ASP A 1 904 ? 10.792 13.017 -51.282 1.00 85.44 904 ASP A O 1
ATOM 6910 N N . TRP A 1 905 ? 12.707 13.250 -52.432 1.00 91.69 905 TRP A N 1
ATOM 6911 C CA . TRP A 1 905 ? 13.534 13.598 -51.273 1.00 91.69 905 TRP A CA 1
ATOM 6912 C C . TRP A 1 905 ? 13.034 14.866 -50.580 1.00 91.69 905 TRP A C 1
ATOM 6914 O O . TRP A 1 905 ? 12.886 14.913 -49.364 1.00 91.69 905 TRP A O 1
ATOM 6924 N N . VAL A 1 906 ? 12.718 15.907 -51.353 1.00 88.56 906 VAL A N 1
ATOM 6925 C CA . VAL A 1 906 ? 12.173 17.153 -50.804 1.00 88.56 906 VAL A CA 1
ATOM 6926 C C . VAL A 1 906 ? 10.783 16.934 -50.215 1.00 88.56 906 VAL A C 1
ATOM 6928 O O . VAL A 1 906 ? 10.486 17.515 -49.175 1.00 88.56 906 VAL A O 1
ATOM 6931 N N . ARG A 1 907 ? 9.949 16.096 -50.844 1.00 86.19 907 ARG A N 1
ATOM 6932 C CA . ARG A 1 907 ? 8.629 15.740 -50.314 1.00 86.19 907 ARG A CA 1
ATOM 6933 C C . ARG A 1 907 ? 8.760 15.073 -48.949 1.00 86.19 907 ARG A C 1
ATOM 6935 O O . ARG A 1 907 ? 8.189 15.599 -48.007 1.00 86.19 907 ARG A O 1
ATOM 6942 N N . GLY A 1 908 ? 9.575 14.025 -48.826 1.00 89.69 908 GLY A N 1
ATOM 6943 C CA . GLY A 1 908 ? 9.790 13.349 -47.543 1.00 89.69 908 GLY A CA 1
ATOM 6944 C C . GLY A 1 908 ? 10.387 14.270 -46.476 1.00 89.69 908 GLY A C 1
ATOM 6945 O O . GLY A 1 908 ? 9.988 14.218 -45.317 1.00 89.69 908 GLY A O 1
ATOM 6946 N N . PHE A 1 909 ? 11.279 15.189 -46.866 1.00 92.75 909 PHE A N 1
ATOM 6947 C CA . PHE A 1 909 ? 11.815 16.181 -45.933 1.00 92.75 909 PHE A CA 1
ATOM 6948 C C . PHE A 1 909 ? 10.731 17.133 -45.408 1.00 92.75 909 PHE A C 1
ATOM 6950 O O . PHE A 1 909 ? 10.656 17.392 -44.212 1.00 92.75 909 PHE A O 1
ATOM 6957 N N . VAL A 1 910 ? 9.899 17.680 -46.301 1.00 87.19 910 VAL A N 1
ATOM 6958 C CA . VAL A 1 910 ? 8.815 18.607 -45.933 1.00 87.19 910 VAL A CA 1
ATOM 6959 C C . VAL A 1 910 ? 7.709 17.889 -45.162 1.00 87.19 910 VAL A C 1
ATOM 6961 O O . VAL A 1 910 ? 7.134 18.474 -44.254 1.00 87.19 910 VAL A O 1
ATOM 6964 N N . GLU A 1 911 ? 7.437 16.631 -45.486 1.00 87.19 911 GLU A N 1
ATOM 6965 C CA . GLU A 1 911 ? 6.467 15.794 -44.785 1.00 87.19 911 GLU A CA 1
ATOM 6966 C C . GLU A 1 911 ? 6.875 15.577 -43.325 1.00 87.19 911 GLU A C 1
ATOM 6968 O O . GLU A 1 911 ? 6.084 15.851 -42.429 1.00 87.19 911 GLU A O 1
ATOM 6973 N N . GLY A 1 912 ? 8.141 15.244 -43.051 1.00 88.44 912 GLY A N 1
ATOM 6974 C CA . GLY A 1 912 ? 8.616 15.170 -41.667 1.00 88.44 912 GLY A CA 1
ATOM 6975 C C . GLY A 1 912 ? 8.632 16.523 -40.950 1.00 88.44 912 GLY A C 1
ATOM 6976 O O . GLY A 1 912 ? 8.331 16.578 -39.763 1.00 88.44 912 GLY A O 1
ATOM 6977 N N . MET A 1 913 ? 8.865 17.637 -41.656 1.00 89.88 913 MET A N 1
ATOM 6978 C CA . MET A 1 913 ? 8.684 18.977 -41.070 1.00 89.88 913 MET A CA 1
ATOM 6979 C C . MET A 1 913 ? 7.234 19.279 -40.673 1.00 89.88 913 MET A C 1
ATOM 6981 O O . MET A 1 913 ? 7.009 20.061 -39.755 1.00 89.88 913 MET A O 1
ATOM 6985 N N . GLN A 1 914 ? 6.262 18.738 -41.408 1.00 85.25 914 GLN A N 1
ATOM 6986 C CA . GLN A 1 914 ? 4.837 18.944 -41.143 1.00 85.25 914 GLN A CA 1
ATOM 6987 C C . GLN A 1 914 ? 4.329 18.039 -40.023 1.00 85.25 914 GLN A C 1
ATOM 6989 O O . GLN A 1 914 ? 3.490 18.473 -39.243 1.00 85.25 914 GLN A O 1
ATOM 6994 N N . ILE A 1 915 ? 4.828 16.803 -39.952 1.00 85.12 915 ILE A N 1
ATOM 6995 C CA . ILE A 1 915 ? 4.493 15.851 -38.887 1.00 85.12 915 ILE A CA 1
ATOM 6996 C C . ILE A 1 915 ? 5.062 16.339 -37.546 1.00 85.12 915 ILE A C 1
ATOM 6998 O O . ILE A 1 915 ? 4.344 16.353 -36.554 1.00 85.12 915 ILE A O 1
ATOM 7002 N N . PHE A 1 916 ? 6.313 16.810 -37.541 1.00 90.75 916 PHE A N 1
ATOM 7003 C CA . PHE A 1 916 ? 7.034 17.283 -36.352 1.00 90.75 916 PHE A CA 1
ATOM 7004 C C . PHE A 1 916 ? 7.116 18.817 -36.321 1.00 90.75 916 PHE A C 1
ATOM 7006 O O . PHE A 1 916 ? 8.199 19.410 -36.294 1.00 90.75 916 PHE A O 1
ATOM 7013 N N . GLU A 1 917 ? 5.957 19.483 -36.430 1.00 86.06 917 GLU A N 1
ATOM 7014 C CA . GLU A 1 917 ? 5.874 20.951 -36.510 1.00 86.06 917 GLU A CA 1
ATOM 7015 C C . GLU A 1 917 ? 6.455 21.624 -35.255 1.00 86.06 917 GLU A C 1
ATOM 7017 O O . GLU A 1 917 ? 7.127 22.652 -35.368 1.00 86.06 917 GLU A O 1
ATOM 7022 N N . GLU A 1 918 ? 6.249 21.036 -34.074 1.00 84.31 918 GLU A N 1
ATOM 7023 C CA . GLU A 1 918 ? 6.695 21.596 -32.792 1.00 84.31 918 GLU A CA 1
ATOM 7024 C C . GLU A 1 918 ? 8.228 21.644 -32.685 1.00 84.31 918 GLU A C 1
ATOM 7026 O O . GLU A 1 918 ? 8.799 22.667 -32.296 1.00 84.31 918 GLU A O 1
ATOM 7031 N N . GLU A 1 919 ? 8.915 20.588 -33.121 1.00 87.69 919 GLU A N 1
ATOM 7032 C CA . GLU A 1 919 ? 10.376 20.494 -33.156 1.00 87.69 919 GLU A CA 1
ATOM 7033 C C . GLU A 1 919 ? 10.985 21.405 -34.230 1.00 87.69 919 GLU A C 1
ATOM 7035 O O . GLU A 1 919 ? 12.096 21.932 -34.074 1.00 87.69 919 GLU A O 1
ATOM 7040 N N . TRP A 1 920 ? 10.264 21.619 -35.335 1.00 89.19 920 TRP A N 1
ATOM 7041 C CA . TRP A 1 920 ? 10.726 22.438 -36.452 1.00 89.19 920 TRP A CA 1
ATOM 7042 C C . TRP A 1 920 ? 10.452 23.935 -36.282 1.00 89.19 920 TRP A C 1
ATOM 7044 O O . TRP A 1 920 ? 11.248 24.744 -36.773 1.00 89.19 920 TRP A O 1
ATOM 7054 N N . ASP A 1 921 ? 9.398 24.346 -35.578 1.00 85.94 921 ASP A N 1
ATOM 7055 C CA . ASP A 1 921 ? 8.977 25.748 -35.459 1.00 85.94 921 ASP A CA 1
ATOM 7056 C C . ASP A 1 921 ? 10.098 26.706 -34.978 1.00 85.94 921 ASP A C 1
ATOM 7058 O O . ASP A 1 921 ? 10.346 27.730 -35.639 1.00 85.94 921 ASP A O 1
ATOM 7062 N N . PRO A 1 922 ? 10.895 26.386 -33.936 1.00 83.00 922 PRO A N 1
ATOM 7063 C CA . PRO A 1 922 ? 12.026 27.224 -33.530 1.00 83.00 922 PRO A CA 1
ATOM 7064 C C . PRO A 1 922 ? 13.087 27.375 -34.632 1.00 83.00 922 PRO A C 1
ATOM 7066 O O . PRO A 1 922 ? 13.698 28.440 -34.799 1.00 83.00 922 PRO A O 1
ATOM 7069 N N . LEU A 1 923 ? 13.317 26.313 -35.407 1.00 82.06 923 LEU A N 1
ATOM 7070 C CA . LEU A 1 923 ? 14.325 26.270 -36.461 1.00 82.06 923 LEU A CA 1
ATOM 7071 C C . LEU A 1 923 ? 13.866 27.012 -37.719 1.00 82.06 923 LEU A C 1
ATOM 7073 O O . LEU A 1 923 ? 14.659 27.752 -38.308 1.00 82.06 923 LEU A O 1
ATOM 7077 N N . VAL A 1 924 ? 12.584 26.903 -38.073 1.00 83.31 924 VAL A N 1
ATOM 7078 C CA . VAL A 1 924 ? 11.949 27.669 -39.154 1.00 83.31 924 VAL A CA 1
ATOM 7079 C C . VAL A 1 924 ? 12.048 29.168 -38.874 1.00 83.31 924 VAL A C 1
ATOM 7081 O O . VAL A 1 924 ? 12.430 29.936 -39.759 1.00 83.31 924 VAL A O 1
ATOM 7084 N N . ARG A 1 925 ? 11.799 29.604 -37.631 1.00 80.56 925 ARG A N 1
ATOM 7085 C CA . ARG A 1 925 ? 11.950 31.017 -37.233 1.00 80.56 925 ARG A CA 1
ATOM 7086 C C . ARG A 1 925 ? 13.403 31.494 -37.300 1.00 80.56 925 ARG A C 1
ATOM 7088 O O . ARG A 1 925 ? 13.652 32.652 -37.639 1.00 80.56 925 ARG A O 1
ATOM 7095 N N . ARG A 1 926 ? 14.367 30.625 -36.980 1.00 80.19 926 ARG A N 1
ATOM 7096 C CA . ARG A 1 926 ? 15.797 30.974 -36.929 1.00 80.19 926 ARG A CA 1
ATOM 7097 C C . ARG A 1 926 ? 16.493 30.942 -38.290 1.00 80.19 926 ARG A C 1
ATOM 7099 O O . ARG A 1 926 ? 17.393 31.747 -38.526 1.00 80.19 926 ARG A O 1
ATOM 7106 N N . ALA A 1 927 ? 16.093 30.035 -39.174 1.00 81.44 927 ALA A N 1
ATOM 7107 C CA . ALA A 1 927 ? 16.686 29.836 -40.493 1.00 81.44 927 ALA A CA 1
ATOM 7108 C C . ALA A 1 927 ? 15.610 29.731 -41.599 1.00 81.44 927 ALA A C 1
ATOM 7110 O O . ALA A 1 927 ? 15.554 28.723 -42.308 1.00 81.44 927 ALA A O 1
ATOM 7111 N N . PRO A 1 928 ? 14.782 30.776 -41.807 1.00 77.62 928 PRO A N 1
ATOM 7112 C CA . PRO A 1 928 ? 13.654 30.712 -42.740 1.00 77.62 928 PRO A CA 1
ATOM 7113 C C . PRO A 1 928 ? 14.080 30.587 -44.210 1.00 77.62 928 PRO A C 1
ATOM 7115 O O . PRO A 1 928 ? 13.363 29.993 -45.008 1.00 77.62 928 PRO A O 1
ATOM 7118 N N . GLU A 1 929 ? 15.247 31.121 -44.592 1.00 81.00 929 GLU A N 1
ATOM 7119 C CA . GLU A 1 929 ? 15.737 31.063 -45.979 1.00 81.00 929 GLU A CA 1
ATOM 7120 C C . GLU A 1 929 ? 16.102 29.630 -46.434 1.00 81.00 929 GLU A C 1
ATOM 7122 O O . GLU A 1 929 ? 15.578 29.192 -47.461 1.00 81.00 929 GLU A O 1
ATOM 7127 N N . PRO A 1 930 ? 16.938 28.858 -45.701 1.00 82.44 930 PRO A N 1
ATOM 7128 C CA . PRO A 1 930 ? 17.197 27.450 -46.018 1.00 82.44 930 PRO A CA 1
ATOM 7129 C C . PRO A 1 930 ? 15.936 26.576 -46.061 1.00 82.44 930 PRO A C 1
ATOM 7131 O O . PRO A 1 930 ? 15.804 25.755 -46.968 1.00 82.44 930 PRO A O 1
ATOM 7134 N N . VAL A 1 931 ? 14.997 26.781 -45.128 1.00 80.56 931 VAL A N 1
ATOM 7135 C CA . VAL A 1 931 ? 13.705 26.074 -45.115 1.00 80.56 931 VAL A CA 1
ATOM 7136 C C . VAL A 1 931 ? 12.876 26.433 -46.348 1.00 80.56 931 VAL A C 1
ATOM 7138 O O . VAL A 1 931 ? 12.383 25.551 -47.049 1.00 80.56 931 VAL A O 1
ATOM 7141 N N . GLY A 1 932 ? 12.775 27.724 -46.671 1.00 77.75 932 GLY A N 1
ATOM 7142 C CA . GLY A 1 932 ? 12.037 28.199 -47.837 1.00 77.75 932 GLY A CA 1
ATOM 7143 C C . GLY A 1 932 ? 12.551 27.607 -49.151 1.00 77.75 932 GLY A C 1
ATOM 7144 O O . GLY A 1 932 ? 11.752 27.284 -50.026 1.00 77.75 932 GLY A O 1
ATOM 7145 N N . LEU A 1 933 ? 13.864 27.392 -49.290 1.00 79.56 933 LEU A N 1
ATOM 7146 C CA . LEU A 1 933 ? 14.444 26.751 -50.477 1.00 79.56 933 LEU A CA 1
ATOM 7147 C C . LEU A 1 933 ? 14.012 25.286 -50.648 1.00 79.56 933 LEU A C 1
ATOM 7149 O O . LEU A 1 933 ? 13.816 24.857 -51.785 1.00 79.56 933 LEU A O 1
ATOM 7153 N N . LEU A 1 934 ? 13.839 24.539 -49.553 1.00 80.75 934 LEU A N 1
ATOM 7154 C CA . LEU A 1 934 ? 13.324 23.165 -49.595 1.00 80.75 934 LEU A CA 1
ATOM 7155 C C . LEU A 1 934 ? 11.831 23.153 -49.926 1.00 80.75 934 LEU A C 1
ATOM 7157 O O . LEU A 1 934 ? 11.422 22.438 -50.832 1.00 80.75 934 LEU A O 1
ATOM 7161 N N . VAL A 1 935 ? 11.032 24.029 -49.310 1.00 78.38 935 VAL A N 1
ATOM 7162 C CA . VAL A 1 935 ? 9.588 24.140 -49.595 1.00 78.38 935 VAL A CA 1
ATOM 7163 C C . VAL A 1 935 ? 9.319 24.512 -51.062 1.00 78.38 935 VAL A C 1
ATOM 7165 O O . VAL A 1 935 ? 8.431 23.947 -51.696 1.00 78.38 935 VAL A O 1
ATOM 7168 N N . LEU A 1 936 ? 10.122 25.403 -51.655 1.00 75.19 936 LEU A N 1
ATOM 7169 C CA . LEU A 1 936 ? 10.034 25.753 -53.085 1.00 75.19 936 LEU A CA 1
ATOM 7170 C C . LEU A 1 936 ? 10.432 24.597 -54.028 1.00 75.19 936 LEU A C 1
ATOM 7172 O O . LEU A 1 936 ? 10.121 24.627 -55.228 1.00 75.19 936 LEU A O 1
ATOM 7176 N N . GLY A 1 937 ? 11.130 23.594 -53.495 1.00 72.69 937 GLY A N 1
ATOM 7177 C CA . GLY A 1 937 ? 11.516 22.368 -54.182 1.00 72.69 937 GLY A CA 1
ATOM 7178 C C . GLY A 1 937 ? 10.373 21.373 -54.382 1.00 72.69 937 GLY A C 1
ATOM 7179 O O . GLY A 1 937 ? 10.484 20.528 -55.267 1.00 72.69 937 GLY A O 1
ATOM 7180 N N . VAL A 1 938 ? 9.276 21.494 -53.622 1.00 74.06 938 VAL A N 1
ATOM 7181 C CA . VAL A 1 938 ? 8.089 20.643 -53.770 1.00 74.06 938 VAL A CA 1
ATOM 7182 C C . VAL A 1 938 ? 7.424 20.958 -55.110 1.00 74.06 938 VAL A C 1
ATOM 7184 O O . VAL A 1 938 ? 7.008 22.093 -55.368 1.00 74.06 938 VAL A O 1
ATOM 7187 N N . ASP A 1 939 ? 7.359 19.964 -55.994 1.00 65.25 939 ASP A N 1
ATOM 7188 C CA . ASP A 1 939 ? 6.676 20.062 -57.286 1.00 65.25 939 ASP A CA 1
ATOM 7189 C C . ASP A 1 939 ? 5.310 19.378 -57.213 1.00 65.25 939 ASP A C 1
ATOM 7191 O O . ASP A 1 939 ? 5.111 18.287 -57.740 1.00 65.25 939 ASP A O 1
ATOM 7195 N N . ASP A 1 940 ? 4.379 20.015 -56.498 1.00 63.12 940 ASP A N 1
ATOM 7196 C CA . ASP A 1 940 ? 2.986 19.581 -56.430 1.00 63.12 940 ASP A CA 1
ATOM 7197 C C . ASP A 1 940 ? 2.162 20.296 -57.523 1.00 63.12 940 ASP A C 1
ATOM 7199 O O . ASP A 1 940 ? 1.954 21.512 -57.444 1.00 63.12 940 ASP A O 1
ATOM 7203 N N . PRO A 1 941 ? 1.663 19.579 -58.549 1.00 53.44 941 PRO A N 1
ATOM 7204 C CA . PRO A 1 941 ? 0.864 20.164 -59.626 1.00 53.44 941 PRO A CA 1
ATOM 7205 C C . PRO A 1 941 ? -0.510 20.687 -59.169 1.00 53.44 941 PRO A C 1
ATOM 7207 O O . PRO A 1 941 ? -1.182 21.378 -59.940 1.00 53.44 941 PRO A O 1
ATOM 7210 N N . THR A 1 942 ? -0.944 20.364 -57.947 1.00 51.00 942 THR A N 1
ATOM 7211 C CA . THR A 1 942 ? -2.183 20.863 -57.333 1.00 51.00 942 THR A CA 1
ATOM 7212 C C . THR A 1 942 ? -2.000 22.203 -56.616 1.00 51.00 942 THR A C 1
ATOM 7214 O O . THR A 1 942 ? -2.977 22.930 -56.416 1.00 51.00 942 THR A O 1
ATOM 7217 N N . MET A 1 943 ? -0.753 22.584 -56.318 1.00 50.16 943 MET A N 1
ATOM 7218 C CA . MET A 1 943 ? -0.397 23.845 -55.669 1.00 50.16 943 MET A CA 1
ATOM 7219 C C . MET A 1 943 ? -0.013 24.910 -56.715 1.00 50.16 943 MET A C 1
ATOM 7221 O O . MET A 1 943 ? 0.877 24.690 -57.541 1.00 50.16 943 MET A O 1
ATOM 7225 N N . PRO A 1 944 ? -0.654 26.096 -56.729 1.00 51.16 944 PRO A N 1
ATOM 7226 C CA . PRO A 1 944 ? -0.273 27.162 -57.651 1.00 51.16 944 PRO A CA 1
ATOM 7227 C C . PRO A 1 944 ? 1.136 27.692 -57.316 1.00 51.16 944 PRO A C 1
ATOM 7229 O O . PRO A 1 944 ? 1.452 27.864 -56.137 1.00 51.16 944 PRO A O 1
ATOM 7232 N N . PRO A 1 945 ? 1.985 27.998 -58.322 1.00 58.47 945 PRO A N 1
ATOM 7233 C CA . PRO A 1 945 ? 3.322 28.522 -58.068 1.00 58.47 945 PRO A CA 1
ATOM 7234 C C . PRO A 1 945 ? 3.238 29.850 -57.298 1.00 58.47 945 PRO A C 1
ATOM 7236 O O . PRO A 1 945 ? 2.302 30.626 -57.535 1.00 58.47 945 PRO A O 1
ATOM 7239 N N . PRO A 1 946 ? 4.209 30.148 -56.413 1.00 62.50 946 PRO A N 1
ATOM 7240 C CA . PRO A 1 946 ? 4.201 31.375 -55.628 1.00 62.50 946 PRO A CA 1
ATOM 7241 C C . PRO A 1 946 ? 4.058 32.599 -56.548 1.00 62.50 946 PRO A C 1
ATOM 7243 O O . PRO A 1 946 ? 4.844 32.740 -57.488 1.00 62.50 946 PRO A O 1
ATOM 7246 N N . PRO A 1 947 ? 3.091 33.504 -56.303 1.00 58.12 947 PRO A N 1
ATOM 7247 C CA . PRO A 1 947 ? 2.770 34.602 -57.221 1.00 58.12 947 PRO A CA 1
ATOM 7248 C C . PRO A 1 947 ? 3.917 35.610 -57.414 1.00 58.12 947 PRO A C 1
ATOM 7250 O O . PRO A 1 947 ? 3.871 36.420 -58.339 1.00 58.12 947 PRO A O 1
ATOM 7253 N N . GLU A 1 948 ? 4.942 35.558 -56.560 1.00 69.12 948 GLU A N 1
ATOM 7254 C CA . GLU A 1 948 ? 6.076 36.485 -56.534 1.00 69.12 948 GLU A CA 1
ATOM 7255 C C . GLU A 1 948 ? 7.329 35.967 -57.268 1.00 69.12 948 GLU A C 1
ATOM 7257 O O . GLU A 1 948 ? 8.231 36.760 -57.535 1.00 69.12 948 GLU A O 1
ATOM 7262 N N . ILE A 1 949 ? 7.389 34.681 -57.653 1.00 73.94 949 ILE A N 1
ATOM 7263 C CA . ILE A 1 949 ? 8.573 34.074 -58.296 1.00 73.94 949 ILE A CA 1
ATOM 7264 C C . ILE A 1 949 ? 8.253 33.674 -59.750 1.00 73.94 949 ILE A C 1
ATOM 7266 O O . ILE A 1 949 ? 7.356 32.860 -59.984 1.00 73.94 949 ILE A O 1
ATOM 7270 N N . PRO A 1 950 ? 8.980 34.189 -60.763 1.00 79.38 950 PRO A N 1
ATOM 7271 C CA . PRO A 1 950 ? 8.782 33.796 -62.156 1.00 79.38 950 PRO A CA 1
ATOM 7272 C C . PRO A 1 950 ? 8.962 32.278 -62.373 1.00 79.38 950 PRO A C 1
ATOM 7274 O O . PRO A 1 950 ? 9.950 31.716 -61.900 1.00 79.38 950 PRO A O 1
ATOM 7277 N N . PRO A 1 951 ? 8.115 31.603 -63.181 1.00 75.81 951 PRO A N 1
ATOM 7278 C CA . PRO A 1 951 ? 8.214 30.152 -63.403 1.00 75.81 951 PRO A CA 1
ATOM 7279 C C . PRO A 1 951 ? 9.582 29.667 -63.910 1.00 75.81 951 PRO A C 1
ATOM 7281 O O . PRO A 1 951 ? 10.004 28.557 -63.608 1.00 75.81 951 PRO A O 1
ATOM 7284 N N . GLN A 1 952 ? 10.298 30.505 -64.668 1.00 75.69 952 GLN A N 1
ATOM 7285 C CA . GLN A 1 952 ? 11.646 30.195 -65.163 1.00 75.69 952 GLN A CA 1
ATOM 7286 C C . GLN A 1 952 ? 12.701 30.206 -64.047 1.00 75.69 952 GLN A C 1
ATOM 7288 O O . GLN A 1 952 ? 13.670 29.454 -64.115 1.00 75.69 952 GLN A O 1
ATOM 7293 N N . GLU A 1 953 ? 12.512 31.046 -63.031 1.00 75.31 953 GLU A N 1
ATOM 7294 C CA . GLU A 1 953 ? 13.394 31.153 -61.870 1.00 75.31 953 GLU A CA 1
ATOM 7295 C C . GLU A 1 953 ? 13.114 30.023 -60.876 1.00 75.31 953 GLU A C 1
ATOM 7297 O O . GLU A 1 953 ? 14.049 29.361 -60.435 1.00 75.31 953 GLU A O 1
ATOM 7302 N N . LEU A 1 954 ? 11.838 29.691 -60.646 1.00 74.62 954 LEU A N 1
ATOM 7303 C CA . LEU A 1 954 ? 11.439 28.516 -59.864 1.00 74.62 954 LEU A CA 1
ATOM 7304 C C . LEU A 1 954 ? 11.980 27.212 -60.477 1.00 74.62 954 LEU A C 1
ATOM 7306 O O . LEU A 1 954 ? 12.549 26.381 -59.773 1.00 74.62 954 LEU A O 1
ATOM 7310 N N . ALA A 1 955 ? 11.889 27.060 -61.803 1.00 74.88 955 ALA A N 1
ATOM 7311 C CA . ALA A 1 955 ? 12.470 25.918 -62.509 1.00 74.88 955 ALA A CA 1
ATOM 7312 C C . ALA A 1 955 ? 14.007 25.867 -62.393 1.00 74.88 955 ALA A C 1
ATOM 7314 O O . ALA A 1 955 ? 14.584 24.783 -62.312 1.00 74.88 955 ALA A O 1
ATOM 7315 N N . ALA A 1 956 ? 14.685 27.020 -62.363 1.00 77.44 956 ALA A N 1
ATOM 7316 C CA . ALA A 1 956 ? 16.133 27.087 -62.172 1.00 77.44 956 ALA A CA 1
ATOM 7317 C C . ALA A 1 956 ? 16.553 26.723 -60.737 1.00 77.44 956 ALA A C 1
ATOM 7319 O O . ALA A 1 956 ? 17.542 26.008 -60.569 1.00 77.44 956 ALA A O 1
ATOM 7320 N N . ILE A 1 957 ? 15.791 27.158 -59.725 1.00 77.56 957 ILE A N 1
ATOM 7321 C CA . ILE A 1 957 ? 15.997 26.792 -58.313 1.00 77.56 957 ILE A CA 1
ATOM 7322 C C . ILE A 1 957 ? 15.836 25.281 -58.142 1.00 77.56 957 ILE A C 1
ATOM 7324 O O . ILE A 1 957 ? 16.762 24.621 -57.673 1.00 77.56 957 ILE A O 1
ATOM 7328 N N . ARG A 1 958 ? 14.720 24.714 -58.620 1.00 77.81 958 ARG A N 1
ATOM 7329 C CA . ARG A 1 958 ? 14.451 23.267 -58.556 1.00 77.81 958 ARG A CA 1
ATOM 7330 C C . ARG A 1 958 ? 15.532 22.443 -59.252 1.00 77.81 958 ARG A C 1
ATOM 7332 O O . ARG A 1 958 ? 15.974 21.433 -58.719 1.00 77.81 958 ARG A O 1
ATOM 7339 N N . LYS A 1 959 ? 16.036 22.912 -60.398 1.00 78.38 959 LYS A N 1
ATOM 7340 C CA . LYS A 1 959 ? 17.134 22.254 -61.122 1.00 78.38 959 LYS A CA 1
ATOM 7341 C C . LYS A 1 959 ? 18.463 22.255 -60.352 1.00 78.38 959 LYS A C 1
ATOM 7343 O O . LYS A 1 959 ? 19.261 21.345 -60.538 1.00 78.38 959 LYS A O 1
ATOM 7348 N N . GLY A 1 960 ? 18.728 23.279 -59.539 1.00 79.19 960 GLY A N 1
ATOM 7349 C CA . GLY A 1 960 ? 19.957 23.396 -58.744 1.00 79.19 960 GLY A CA 1
ATOM 7350 C C . GLY A 1 960 ? 19.881 22.747 -57.361 1.00 79.19 960 GLY A C 1
ATOM 7351 O O . GLY A 1 960 ? 20.914 22.587 -56.713 1.00 79.19 960 GLY A O 1
ATOM 7352 N N . LEU A 1 961 ? 18.681 22.383 -56.907 1.00 81.75 961 LEU A N 1
ATOM 7353 C CA . LEU A 1 961 ? 18.429 21.862 -55.569 1.00 81.75 961 LEU A CA 1
ATOM 7354 C C . LEU A 1 961 ? 19.084 20.494 -55.272 1.00 81.75 961 LEU A C 1
ATOM 7356 O O . LEU A 1 961 ? 19.636 20.375 -54.177 1.00 81.75 961 LEU A O 1
ATOM 7360 N N . PRO A 1 962 ? 19.156 19.507 -56.200 1.00 81.00 962 PRO A N 1
ATOM 7361 C CA . PRO A 1 962 ? 19.811 18.217 -55.930 1.00 81.00 962 PRO A CA 1
ATOM 7362 C C . PRO A 1 962 ? 21.276 18.331 -55.471 1.00 81.00 962 PRO A C 1
ATOM 7364 O O . PRO A 1 962 ? 21.770 17.481 -54.727 1.00 81.00 962 PRO A O 1
ATOM 7367 N N . ASP A 1 963 ? 21.973 19.386 -55.900 1.00 79.19 963 ASP A N 1
ATOM 7368 C CA . ASP A 1 963 ? 23.367 19.653 -55.526 1.00 79.19 963 ASP A CA 1
ATOM 7369 C C . ASP A 1 963 ? 23.486 20.472 -54.229 1.00 79.19 963 ASP A C 1
ATOM 7371 O O . ASP A 1 963 ? 24.565 20.575 -53.643 1.00 79.19 963 ASP A O 1
ATOM 7375 N N . GLN A 1 964 ? 22.381 21.066 -53.770 1.00 82.19 964 GLN A N 1
ATOM 7376 C CA . GLN A 1 964 ? 22.338 21.981 -52.631 1.00 82.19 964 GLN A CA 1
ATOM 7377 C C . GLN A 1 964 ? 21.735 21.361 -51.371 1.00 82.19 964 GLN A C 1
ATOM 7379 O O . GLN A 1 964 ? 22.059 21.845 -50.288 1.00 82.19 964 GLN A O 1
ATOM 7384 N N . VAL A 1 965 ? 20.934 20.289 -51.467 1.00 86.38 965 VAL A N 1
ATOM 7385 C CA . VAL A 1 965 ? 20.222 19.699 -50.311 1.00 86.38 965 VAL A CA 1
ATOM 7386 C C . VAL A 1 965 ? 21.133 19.401 -49.119 1.00 86.38 965 VAL A C 1
ATOM 7388 O O . VAL A 1 965 ? 20.794 19.751 -47.997 1.00 86.38 965 VAL A O 1
ATOM 7391 N N . LEU A 1 966 ? 22.345 18.882 -49.338 1.00 85.75 966 LEU A N 1
ATOM 7392 C CA . LEU A 1 966 ? 23.297 18.636 -48.247 1.00 85.75 966 LEU A CA 1
ATOM 7393 C C . LEU A 1 966 ? 23.888 19.918 -47.663 1.00 85.75 966 LEU A C 1
ATOM 7395 O O . LEU A 1 966 ? 24.180 19.980 -46.472 1.00 85.75 966 LEU A O 1
ATOM 7399 N N . SER A 1 967 ? 24.109 20.941 -48.491 1.00 85.19 967 SER A N 1
ATOM 7400 C CA . SER A 1 967 ? 24.555 22.241 -47.986 1.00 85.19 967 SER A CA 1
ATOM 7401 C C . SER A 1 967 ? 23.468 22.869 -47.124 1.00 85.19 967 SER A C 1
ATOM 7403 O O . SER A 1 967 ? 23.779 23.414 -46.071 1.00 85.19 967 SER A O 1
ATOM 7405 N N . ILE A 1 968 ? 22.212 22.759 -47.557 1.00 86.94 968 ILE A N 1
ATOM 7406 C CA . ILE A 1 968 ? 21.041 23.247 -46.833 1.00 86.94 968 ILE A CA 1
ATOM 7407 C C . ILE A 1 968 ? 20.878 22.474 -45.520 1.00 86.94 968 ILE A C 1
ATOM 7409 O O . ILE A 1 968 ? 20.824 23.100 -44.467 1.00 86.94 968 ILE A O 1
ATOM 7413 N N . ALA A 1 969 ? 20.915 21.139 -45.556 1.00 87.88 969 ALA A N 1
ATOM 7414 C CA . ALA A 1 969 ? 20.849 20.284 -44.373 1.00 87.88 969 ALA A CA 1
ATOM 7415 C C . ALA A 1 969 ? 21.970 20.596 -43.371 1.00 87.88 969 ALA A C 1
ATOM 7417 O O . ALA A 1 969 ? 21.705 20.721 -42.183 1.00 87.88 969 ALA A O 1
ATOM 7418 N N . ARG A 1 970 ? 23.211 20.826 -43.829 1.00 88.75 970 ARG A N 1
ATOM 7419 C CA . ARG A 1 970 ? 24.310 21.270 -42.951 1.00 88.75 970 ARG A CA 1
ATOM 7420 C C . ARG A 1 970 ? 24.063 22.656 -42.363 1.00 88.75 970 ARG A C 1
ATOM 7422 O O . ARG A 1 970 ? 24.380 22.884 -41.203 1.00 88.75 970 ARG A O 1
ATOM 7429 N N . THR A 1 971 ? 23.522 23.599 -43.135 1.00 86.81 971 THR A N 1
ATOM 7430 C CA . THR A 1 971 ? 23.157 24.924 -42.609 1.00 86.81 971 THR A CA 1
ATOM 7431 C C . THR A 1 971 ? 22.061 24.819 -41.552 1.00 86.81 971 THR A C 1
ATOM 7433 O O . THR A 1 971 ? 22.176 25.468 -40.517 1.00 86.81 971 THR A O 1
ATOM 7436 N N . LEU A 1 972 ? 21.047 23.983 -41.776 1.00 88.94 972 LEU A N 1
ATOM 7437 C CA . LEU A 1 972 ? 19.976 23.726 -40.816 1.00 88.94 972 LEU A CA 1
ATOM 7438 C C . LEU A 1 972 ? 20.490 22.991 -39.576 1.00 88.94 972 LEU A C 1
ATOM 7440 O O . LEU A 1 972 ? 20.167 23.406 -38.474 1.00 88.94 972 LEU A O 1
ATOM 7444 N N . TRP A 1 973 ? 21.370 22.000 -39.733 1.00 90.62 973 TRP A N 1
ATOM 7445 C CA . TRP A 1 973 ? 22.056 21.323 -38.629 1.00 90.62 973 TRP A CA 1
ATOM 7446 C C . TRP A 1 973 ? 22.889 22.295 -37.792 1.00 90.62 973 TRP A C 1
ATOM 7448 O O . TRP A 1 973 ? 22.812 22.294 -36.567 1.00 90.62 973 TRP A O 1
ATOM 7458 N N . HIS A 1 974 ? 23.665 23.170 -38.440 1.00 86.69 974 HIS A N 1
ATOM 7459 C CA . HIS A 1 974 ? 24.432 24.204 -37.747 1.00 86.69 974 HIS A CA 1
ATOM 7460 C C . HIS A 1 974 ? 23.559 25.245 -37.080 1.00 86.69 974 HIS A C 1
ATOM 7462 O O . HIS A 1 974 ? 23.949 25.745 -36.035 1.00 86.69 974 HIS A O 1
ATOM 7468 N N . ALA A 1 975 ? 22.415 25.591 -37.665 1.00 83.75 975 ALA A N 1
ATOM 7469 C CA . ALA A 1 975 ? 21.424 26.343 -36.933 1.00 83.75 975 ALA A CA 1
ATOM 7470 C C . ALA A 1 975 ? 21.013 25.488 -35.726 1.00 83.75 975 ALA A C 1
ATOM 7472 O O . ALA A 1 975 ? 21.469 25.788 -34.631 1.00 83.75 975 ALA A O 1
ATOM 7473 N N . ALA A 1 976 ? 20.276 24.392 -35.899 1.00 83.38 976 ALA A N 1
ATOM 7474 C CA . ALA A 1 976 ? 19.745 23.530 -34.837 1.00 83.38 976 ALA A CA 1
ATOM 7475 C C . ALA A 1 976 ? 20.713 23.292 -33.661 1.00 83.38 976 ALA A C 1
ATOM 7477 O O . ALA A 1 976 ? 20.402 23.681 -32.540 1.00 83.38 976 ALA A O 1
ATOM 7478 N N . HIS A 1 977 ? 21.917 22.792 -33.937 1.00 81.06 977 HIS A N 1
ATOM 7479 C CA . HIS A 1 977 ? 22.837 22.246 -32.936 1.00 81.06 977 HIS A CA 1
ATOM 7480 C C . HIS A 1 977 ? 23.977 23.188 -32.524 1.00 81.06 977 HIS A C 1
ATOM 7482 O O . HIS A 1 977 ? 24.750 22.857 -31.626 1.00 81.06 977 HIS A O 1
ATOM 7488 N N . HIS A 1 978 ? 24.148 24.337 -33.189 1.00 67.94 978 HIS A N 1
ATOM 7489 C CA . HIS A 1 978 ? 25.209 25.283 -32.843 1.00 67.94 978 HIS A CA 1
ATOM 7490 C C . HIS A 1 978 ? 24.632 26.668 -32.556 1.00 67.94 978 HIS A C 1
ATOM 7492 O O . HIS A 1 978 ? 23.811 27.214 -33.295 1.00 67.94 978 HIS A O 1
ATOM 7498 N N . ASP A 1 979 ? 25.103 27.257 -31.460 1.00 47.53 979 ASP A N 1
ATOM 7499 C CA . ASP A 1 979 ? 24.703 28.590 -31.045 1.00 47.53 979 ASP A CA 1
ATOM 7500 C C . ASP A 1 979 ? 25.183 29.586 -32.107 1.00 47.53 979 ASP A C 1
ATOM 7502 O O . ASP A 1 979 ? 26.387 29.823 -32.279 1.00 47.53 979 ASP A O 1
ATOM 7506 N N . THR A 1 980 ? 24.253 30.137 -32.890 1.00 39.94 980 THR A N 1
ATOM 7507 C CA . THR A 1 980 ? 24.567 31.192 -33.850 1.00 39.94 980 THR A CA 1
ATOM 7508 C C . THR A 1 980 ? 24.949 32.430 -33.057 1.00 39.94 980 THR A C 1
ATOM 7510 O O . THR A 1 980 ? 24.135 33.321 -32.823 1.00 39.94 980 THR A O 1
ATOM 7513 N N . THR A 1 981 ? 26.218 32.525 -32.660 1.00 32.47 981 THR A N 1
ATOM 7514 C CA . THR A 1 981 ? 26.786 33.816 -32.302 1.00 32.47 981 THR A CA 1
ATOM 7515 C C . THR A 1 981 ? 26.591 34.693 -33.535 1.00 32.47 981 THR A C 1
ATOM 7517 O O . THR A 1 981 ? 27.033 34.296 -34.621 1.00 32.47 981 THR A O 1
ATOM 7520 N N . PRO A 1 982 ? 25.965 35.880 -33.442 1.00 37.34 982 PRO A N 1
ATOM 7521 C CA . PRO A 1 982 ? 26.035 36.805 -34.554 1.00 37.34 982 PRO A CA 1
ATOM 7522 C C . PRO A 1 982 ? 27.522 37.036 -34.793 1.00 37.34 982 PRO A C 1
ATOM 7524 O O . PRO A 1 982 ? 28.245 37.420 -33.868 1.00 37.34 982 PRO A O 1
ATOM 7527 N N . VAL A 1 983 ? 27.997 36.722 -36.001 1.00 35.19 983 VAL A N 1
ATOM 7528 C CA . VAL A 1 983 ? 29.395 36.905 -36.387 1.00 35.19 983 VAL A CA 1
ATOM 7529 C C . VAL A 1 983 ? 29.765 38.337 -36.022 1.00 35.19 983 VAL A C 1
ATOM 7531 O O . VAL A 1 983 ? 29.345 39.289 -36.685 1.00 35.19 983 VAL A O 1
ATOM 7534 N N . ARG A 1 984 ? 30.525 38.520 -34.934 1.00 38.75 984 ARG A N 1
ATOM 7535 C CA . ARG A 1 984 ? 31.098 39.824 -34.614 1.00 38.75 984 ARG A CA 1
ATOM 7536 C C . ARG A 1 984 ? 31.932 40.189 -35.824 1.00 38.75 984 ARG A C 1
ATOM 7538 O O . ARG A 1 984 ? 32.922 39.518 -36.112 1.00 38.75 984 ARG A O 1
ATOM 7545 N N . ALA A 1 985 ? 31.525 41.236 -36.534 1.00 38.44 985 ALA A N 1
ATOM 7546 C CA . ALA A 1 985 ? 32.339 41.809 -37.585 1.00 38.44 985 ALA A CA 1
ATOM 7547 C C . ALA A 1 985 ? 33.708 42.133 -36.973 1.00 38.44 985 ALA A C 1
ATOM 7549 O O . ALA A 1 985 ? 33.845 43.072 -36.185 1.00 38.44 985 ALA A O 1
ATOM 7550 N N . GLY A 1 986 ? 34.711 41.313 -37.294 1.00 52.72 986 GLY A N 1
ATOM 7551 C CA . GLY A 1 986 ? 36.095 41.597 -36.947 1.00 52.72 986 GLY A CA 1
ATOM 7552 C C . GLY A 1 986 ? 36.500 42.965 -37.508 1.00 52.72 986 GLY A C 1
ATOM 7553 O O . GLY A 1 986 ? 35.818 43.501 -38.391 1.00 52.72 986 GLY A O 1
ATOM 7554 N N . PRO A 1 987 ? 37.595 43.566 -37.013 1.00 52.62 987 PRO A N 1
ATOM 7555 C CA . PRO A 1 987 ? 38.038 44.869 -37.494 1.00 52.62 987 PRO A CA 1
ATOM 7556 C C . PRO A 1 987 ? 38.133 44.845 -39.025 1.00 52.62 987 PRO A C 1
ATOM 7558 O O . PRO A 1 987 ? 38.819 43.996 -39.595 1.00 52.62 987 PRO A O 1
ATOM 7561 N N . LYS A 1 988 ? 37.391 45.744 -39.693 1.00 56.12 988 LYS A N 1
ATOM 7562 C CA . LYS A 1 988 ? 37.336 45.815 -41.160 1.00 56.12 988 LYS A CA 1
ATOM 7563 C C . LYS A 1 988 ? 38.758 45.909 -41.706 1.00 56.12 988 LYS A C 1
ATOM 7565 O O . LYS A 1 988 ? 39.431 46.916 -41.496 1.00 56.12 988 LYS A O 1
ATOM 7570 N N . VAL A 1 989 ? 39.186 44.871 -42.424 1.00 68.31 989 VAL A N 1
ATOM 7571 C CA . VAL A 1 989 ? 40.484 44.832 -43.103 1.00 68.31 989 VAL A CA 1
ATOM 7572 C C . VAL A 1 989 ? 40.527 45.985 -44.098 1.00 68.31 989 VAL A C 1
ATOM 7574 O O . VAL A 1 989 ? 39.709 46.071 -45.019 1.00 68.31 989 VAL A O 1
ATOM 7577 N N . GLY A 1 990 ? 41.462 46.912 -43.902 1.00 72.75 990 GLY A N 1
ATOM 7578 C CA . GLY A 1 990 ? 41.624 48.061 -44.769 1.00 72.75 990 GLY A CA 1
ATOM 7579 C C . GLY A 1 990 ? 41.967 47.613 -46.186 1.00 72.75 990 GLY A C 1
ATOM 7580 O O . GLY A 1 990 ? 42.721 46.668 -46.410 1.00 72.75 990 GLY A O 1
ATOM 7581 N N . ARG A 1 991 ? 41.470 48.339 -47.194 1.00 81.69 991 ARG A N 1
ATOM 7582 C CA . ARG A 1 991 ? 41.679 48.038 -48.628 1.00 81.69 991 ARG A CA 1
ATOM 7583 C C . ARG A 1 991 ? 43.160 47.809 -49.009 1.00 81.69 991 ARG A C 1
ATOM 7585 O O . ARG A 1 991 ? 43.452 47.194 -50.035 1.00 81.69 991 ARG A O 1
ATOM 7592 N N . ASN A 1 992 ? 44.100 48.348 -48.227 1.00 78.06 992 ASN A N 1
ATOM 7593 C CA . ASN A 1 992 ? 45.544 48.246 -48.446 1.00 78.06 992 ASN A CA 1
ATOM 7594 C C . ASN A 1 992 ? 46.286 47.347 -47.438 1.00 78.06 992 ASN A C 1
ATOM 7596 O O . ASN A 1 992 ? 47.507 47.234 -47.573 1.00 78.06 992 ASN A O 1
ATOM 7600 N N . ASP A 1 993 ? 45.586 46.726 -46.491 1.00 83.31 993 ASP A N 1
ATOM 7601 C CA . ASP A 1 993 ? 46.168 45.848 -45.474 1.00 83.31 993 ASP A CA 1
ATOM 7602 C C . ASP A 1 993 ? 46.498 44.465 -46.059 1.00 83.31 993 ASP A C 1
ATOM 7604 O O . ASP A 1 993 ? 45.969 44.105 -47.124 1.00 83.31 993 ASP A O 1
ATOM 7608 N N . PRO A 1 994 ? 47.394 43.692 -45.416 1.00 80.69 994 PRO A N 1
ATOM 7609 C CA . PRO A 1 994 ? 47.679 42.317 -45.810 1.00 80.69 994 PRO A CA 1
ATOM 7610 C C . PRO A 1 994 ? 46.403 41.472 -45.811 1.00 80.69 994 PRO A C 1
ATOM 7612 O O . PRO A 1 994 ? 45.599 41.534 -44.885 1.00 80.69 994 PRO A O 1
ATOM 7615 N N . CYS A 1 995 ? 46.205 40.693 -46.872 1.00 73.69 995 CYS A N 1
ATOM 7616 C CA . CYS A 1 995 ? 45.011 39.878 -47.036 1.00 73.69 995 CYS A CA 1
ATOM 7617 C C . CYS A 1 995 ? 44.991 38.734 -45.998 1.00 73.69 995 CYS A C 1
ATOM 7619 O O . CYS A 1 995 ? 45.992 38.016 -45.901 1.00 73.69 995 CYS A O 1
ATOM 7621 N N . PRO A 1 996 ? 43.875 38.511 -45.274 1.00 72.56 996 PRO A N 1
ATOM 7622 C CA . PRO A 1 996 ? 43.801 37.518 -44.195 1.00 72.56 996 PRO A CA 1
ATOM 7623 C C . PRO A 1 996 ? 44.013 36.068 -44.641 1.00 72.56 996 PRO A C 1
ATOM 7625 O O . PRO A 1 996 ? 44.355 35.227 -43.823 1.00 72.56 996 PRO A O 1
ATOM 7628 N N . CYS A 1 997 ? 43.866 35.768 -45.936 1.00 70.06 997 CYS A N 1
ATOM 7629 C CA . CYS A 1 997 ? 44.068 34.427 -46.495 1.00 70.06 997 CYS A CA 1
ATOM 7630 C C . CYS A 1 997 ? 45.541 33.968 -46.536 1.00 70.06 997 CYS A C 1
ATOM 7632 O O . CYS A 1 997 ? 45.847 32.937 -47.127 1.00 70.06 997 CYS A O 1
ATOM 7634 N N . GLY A 1 998 ? 46.473 34.752 -45.980 1.00 63.88 998 GLY A N 1
ATOM 7635 C CA . GLY A 1 998 ? 47.891 34.388 -45.894 1.00 63.88 998 GLY A CA 1
ATOM 7636 C C . GLY A 1 998 ? 48.676 34.553 -47.199 1.00 63.88 998 GLY A C 1
ATOM 7637 O O . GLY A 1 998 ? 49.854 34.217 -47.258 1.00 63.88 998 GLY A O 1
ATOM 7638 N N . SER A 1 999 ? 48.078 35.127 -48.249 1.00 77.50 999 SER A N 1
ATOM 7639 C CA . SER A 1 999 ? 48.699 35.215 -49.581 1.00 77.50 999 SER A CA 1
ATOM 7640 C C . SER A 1 999 ? 49.849 36.232 -49.703 1.00 77.50 999 SER A C 1
ATOM 7642 O O . SER A 1 999 ? 50.405 36.400 -50.791 1.00 77.50 999 SER A O 1
ATOM 7644 N N . GLY A 1 1000 ? 50.123 37.017 -48.655 1.00 70.69 1000 GLY A N 1
ATOM 7645 C CA . GLY A 1 1000 ? 51.132 38.088 -48.645 1.00 70.69 1000 GLY A CA 1
ATOM 7646 C C . GLY A 1 1000 ? 50.817 39.323 -49.511 1.00 70.69 1000 GLY A C 1
ATOM 7647 O O . GLY A 1 1000 ? 51.652 40.218 -49.629 1.00 70.69 1000 GLY A O 1
ATOM 7648 N N . LYS A 1 1001 ? 49.627 39.409 -50.130 1.00 78.69 1001 LYS A N 1
ATOM 7649 C CA . LYS A 1 1001 ? 49.197 40.535 -50.993 1.00 78.69 1001 LYS A CA 1
ATOM 7650 C C . LYS A 1 1001 ? 48.228 41.467 -50.255 1.00 78.69 1001 LYS A C 1
ATOM 7652 O O . LYS A 1 1001 ? 47.622 41.070 -49.269 1.00 78.69 1001 LYS A O 1
ATOM 7657 N N . LYS A 1 1002 ? 48.047 42.702 -50.748 1.00 81.62 1002 LYS A N 1
ATOM 7658 C CA . LYS A 1 1002 ? 47.052 43.652 -50.202 1.00 81.62 1002 LYS A CA 1
ATOM 7659 C C . LYS A 1 1002 ? 45.620 43.207 -50.525 1.00 81.62 1002 LYS A C 1
ATOM 7661 O O . LYS A 1 1002 ? 45.380 42.790 -51.659 1.00 81.62 1002 LYS A O 1
ATOM 7666 N N . TYR A 1 1003 ? 44.679 43.383 -49.595 1.00 83.31 1003 TYR A N 1
ATOM 7667 C CA . TYR A 1 1003 ? 43.293 42.888 -49.687 1.00 83.31 1003 TYR A CA 1
ATOM 7668 C C . TYR A 1 1003 ? 42.594 43.214 -51.026 1.00 83.31 1003 TYR A C 1
ATOM 7670 O O . TYR A 1 1003 ? 42.082 42.316 -51.689 1.00 83.31 1003 TYR A O 1
ATOM 7678 N N . LYS A 1 1004 ? 42.703 44.454 -51.532 1.00 80.25 1004 LYS A N 1
ATOM 7679 C CA . LYS A 1 1004 ? 42.110 44.883 -52.826 1.00 80.25 1004 LYS A CA 1
ATOM 7680 C C . LYS A 1 1004 ? 42.625 44.190 -54.089 1.00 80.25 1004 LYS A C 1
ATOM 7682 O O . LYS A 1 1004 ? 42.153 44.483 -55.181 1.00 80.25 1004 LYS A O 1
ATOM 7687 N N . LYS A 1 1005 ? 43.712 43.428 -53.983 1.00 78.50 1005 LYS A N 1
ATOM 7688 C CA . LYS A 1 1005 ? 44.335 42.707 -55.103 1.00 78.50 1005 LYS A CA 1
ATOM 7689 C C . LYS A 1 1005 ? 44.261 41.190 -54.915 1.00 78.50 1005 LYS A C 1
ATOM 7691 O O . LYS A 1 1005 ? 44.986 40.466 -55.592 1.00 78.50 1005 LYS A O 1
ATOM 7696 N N . CYS A 1 1006 ? 43.457 40.733 -53.959 1.00 84.81 1006 CYS A N 1
ATOM 7697 C CA . CYS A 1 1006 ? 43.226 39.326 -53.672 1.00 84.81 1006 CYS A CA 1
ATOM 7698 C C . CYS A 1 1006 ? 41.730 39.124 -53.404 1.00 84.81 1006 CYS A C 1
ATOM 7700 O O . CYS A 1 1006 ? 40.952 39.224 -54.340 1.00 84.81 1006 CYS A O 1
ATOM 7702 N N . CYS A 1 1007 ? 41.320 38.904 -52.155 1.00 68.25 1007 CYS A N 1
ATOM 7703 C CA . CYS A 1 1007 ? 39.929 38.605 -51.808 1.00 68.25 1007 CYS A CA 1
ATOM 7704 C C . CYS A 1 1007 ? 38.959 39.800 -51.904 1.00 68.25 1007 CYS A C 1
ATOM 7706 O O . CYS A 1 1007 ? 37.767 39.603 -51.730 1.00 68.25 1007 CYS A O 1
ATOM 7708 N N . GLY A 1 1008 ? 39.446 41.026 -52.131 1.00 69.38 1008 GLY A N 1
ATOM 7709 C CA . GLY A 1 1008 ? 38.619 42.230 -52.289 1.00 69.38 1008 GLY A CA 1
ATOM 7710 C C . GLY A 1 1008 ? 38.531 42.754 -53.727 1.00 69.38 1008 GLY A C 1
ATOM 7711 O O . GLY A 1 1008 ? 38.496 43.978 -53.896 1.00 69.38 1008 GLY A O 1
ATOM 7712 N N . GLN A 1 1009 ? 38.631 41.872 -54.731 1.00 54.44 1009 GLN A N 1
ATOM 7713 C CA . GLN A 1 1009 ? 38.422 42.197 -56.150 1.00 54.44 1009 GLN A CA 1
ATOM 7714 C C . GLN A 1 1009 ? 36.990 41.955 -56.593 1.00 54.44 1009 GLN A C 1
ATOM 7716 O O . GLN A 1 1009 ? 36.414 40.945 -56.139 1.00 54.44 1009 GLN A O 1
#

Solvent-accessible surface area (backbone atoms only — not comparable to full-atom values): 55645 Å² total; per-residue (Å²): 132,89,82,81,86,92,86,89,82,82,90,74,81,79,83,76,62,50,27,31,35,34,36,42,29,52,53,89,45,78,67,65,27,35,40,28,35,36,33,54,30,78,35,25,43,40,59,47,48,56,51,49,30,27,56,57,69,56,84,78,87,55,59,56,36,33,45,52,95,91,39,42,29,16,84,57,16,90,77,40,25,82,75,68,76,46,80,38,38,51,14,69,79,40,38,48,43,62,48,48,72,73,65,58,52,61,38,39,37,37,42,28,82,86,41,55,47,41,27,44,37,34,62,76,45,79,44,73,55,59,88,95,62,76,56,52,34,54,82,49,66,31,18,41,60,78,66,85,91,46,54,27,54,69,28,44,52,49,50,53,57,35,61,70,32,86,83,40,93,56,18,69,62,54,29,60,73,66,72,44,57,79,93,72,68,50,63,65,42,63,64,56,65,62,28,36,55,58,31,46,68,65,32,54,59,54,52,59,74,69,64,76,67,86,78,83,84,80,83,87,84,87,89,84,86,86,85,91,89,91,86,91,90,85,91,81,81,90,77,83,75,88,71,79,85,65,84,45,61,66,49,57,49,52,65,58,34,51,58,31,61,78,30,78,89,77,53,75,76,60,66,69,58,45,54,57,51,31,68,38,39,73,42,32,43,53,53,47,51,52,34,22,54,24,84,70,49,55,67,30,60,43,50,50,47,21,55,42,46,28,52,19,45,55,34,32,73,48,37,28,48,45,13,45,48,22,52,52,33,34,51,50,31,46,47,57,45,52,76,65,77,61,63,31,70,53,10,34,37,46,53,16,27,23,26,47,76,30,76,40,84,56,59,78,76,38,24,51,76,72,56,15,76,81,48,93,74,47,45,48,69,72,64,48,74,46,70,70,60,54,50,53,57,46,51,50,63,48,45,51,51,64,71,73,48,92,46,43,64,62,48,48,52,53,47,55,46,73,46,28,25,53,51,60,70,56,41,11,53,51,41,34,62,54,40,66,50,87,60,85,52,36,68,59,33,30,57,37,29,48,30,43,93,50,64,42,32,14,28,24,18,24,50,33,53,29,54,46,47,72,76,42,82,70,57,70,67,61,48,52,50,50,63,48,54,60,72,45,34,44,100,44,74,26,47,53,42,35,53,53,33,53,52,53,46,59,75,68,62,78,81,82,78,94,80,76,74,87,70,64,69,44,41,76,79,46,31,28,25,45,57,43,35,41,65,36,40,35,52,40,39,34,39,32,34,41,74,92,48,40,33,35,30,38,40,33,36,28,65,98,52,7,36,64,40,30,38,65,49,78,58,56,59,67,56,43,48,51,54,49,50,55,45,29,69,72,29,70,34,50,42,45,73,66,54,51,47,51,52,52,7,20,22,40,25,41,7,39,76,72,60,34,40,42,33,48,35,43,58,54,32,45,73,57,45,86,55,99,66,78,61,67,30,72,58,49,55,67,50,40,49,45,69,65,32,73,87,32,71,56,81,72,40,55,71,70,56,38,50,52,31,25,53,57,40,63,56,41,62,87,75,35,71,50,51,81,50,34,38,70,57,30,55,71,58,46,50,52,38,73,69,32,94,42,69,74,49,22,53,49,48,47,50,57,53,49,65,77,39,29,62,60,57,19,37,45,24,27,56,28,14,41,42,30,46,57,49,77,33,58,64,60,13,48,20,29,40,30,41,17,50,36,38,71,71,63,52,61,55,91,78,32,46,46,54,50,50,29,44,51,47,21,49,53,53,44,53,63,65,69,41,81,80,75,69,85,83,92,65,95,80,73,61,87,78,78,58,61,55,67,61,49,24,75,64,32,60,67,57,52,71,72,49,50,52,51,37,41,58,56,52,70,38,92,72,43,56,98,68,37,44,49,63,26,15,42,45,22,23,43,53,37,47,53,38,34,70,73,51,72,56,64,80,68,58,58,38,48,50,32,64,68,38,84,70,57,75,91,42,64,68,63,44,53,53,38,51,42,34,52,32,2,42,42,44,44,50,45,52,25,55,73,71,61,42,87,80,64,73,84,60,56,52,59,52,101,88,67,53,66,52,42,44,48,20,34,42,23,22,53,47,35,43,63,74,41,39,80,57,36,48,68,47,44,74,74,43,46,67,60,50,48,57,45,62,66,36,49,82,52,93,88,57,80,76,63,93,87,57,56,71,72,56,51,52,51,51,48,71,52,37,68,82,37,53,67,59,40,51,44,51,48,32,45,50,52,78,36,85,80,67,77,78,72,80,63,84,79,78,48,66,76,36,73,28,89,86,70,77,81,42,37,20,49,81,56,91,58,106

Radius of gyration: 37.35 Å; Cα contacts (8 Å, |Δi|>4): 1426; chains: 1; bounding box: 108×79×115 Å

Sequence (1009 aa):
MHFRLLTGEMDRGYAMASIVQLKVALRDVRPPVWRRIEVPKDCTLGDLHDVIQAAMGWSDCHLHDFEIAGRHYSANSFRLEDTFGETVHDADRYRLETLLKQGVKSFSYTYDFGDDWLHKITVEKALEAEPDADYPRVVKGKGACPPEDVGGPPGYDMFRDVIADPDHPEHEEMLEWAGVDAEDFDDTAFDMAVANLRLEPLRASRRKKTASKPKAKPKTPKTASSPRTKKAKAPELPMETPGEPDDSPDALIDGVLVPLRDAPDTGTLPVRVLRGLVAHPGLAFRLVHRVLTADAPDLAEQRLCVLLLDEARMDAEGNGARGQAFLTAFQSAIENRMANDRATLAGVHSLAVAYVRAGLTAPEALSALGVAGDLGGLTDLAELGDPEDLEKVLDQDLGDALSELDDPYQLYCAFQEMLAGLPNPAKGHMAGLIARRSEAMIPRLCLYWLLDPVAEIRLAAAEALAERLSNAPLERSLMALLVTARRWMPPDAARDALDRAVANARAGLTTVDAGMGPEEVSVVEGIATSIPDGSGAQQFGALVRRGERVGLAMVLLKTGHGVKDAFVLEESPEEIRDMFERMQDAADRRTNLDALGVAVGAALGEGGGLGRPPAPGLLDVLDLLPLDSFDPLPATPEAWAERVDPDGAVAQASAQKRGRLVNESETWLDEFAMIDSWFETGGDLETAVIEATSETAARRVVFNHLEERRAFWAEQCFRGALVLASDELPRHAQSFTAVGLALLDGRPLKKIPIMDWIVEATLDAIIDDGRSDGSPVDDPDLGPGDFDLDALAAQAPPPDTDAIDRLEDFLEREDTPEHTMNLSGLDGYLFSVAIPEPAPPVQEWLPMIWDGHQPPMSDPEAMGDALNTILGRYTQIRTGLDTQDRGLGAIIWSDDDGHRHVTDWVRGFVEGMQIFEEEWDPLVRRAPEPVGLLVLGVDDPTMPPPPEIPPQELAAIRKGLPDQVLSIARTLWHAAHHDTTPVRAGPKVGRNDPCPCGSGKKYKKCCGQ

pLDDT: mean 77.36, std 19.0, range [21.66, 98.56]

Organism: NCBI:txid69960

Foldseek 3Di:
DDDDDDDDDDPPDDPFFKKFWKKKWWPLAPPTWIFTKIAGQFQFLVLVVLLVCLLQVHDLPWWKWKQAPNAIEGCPQVVCCVVVVHGYHHRRVHGNNVSVVVVGQWTWMFTHPQQGGIIIMGTDDIGGDDVPDFPGATPDIWFRRDAPPLRHRVSSVVLVVLLVDPPRPCNVVSCVVRVHDSVGDDRTDDDRVSSRLSCVVVRVVVVVVVPPDDDDDDDDDDDDDDDDDDDDDDDDDDDDDDDDDDPDLVSLLVSQLVQCVVCVPPDDDPLVSLLVVLQDLVNLLVLLVQLFQDLAHDSSSLVNLLSNLLSLVVCVLLQHPSSVSNVVSNVVSLQVCLVVLRGHLNSLLSNLLSQVSSVHHDDLSSQSVSSCVVVPPCVVVVVCPDPVVVVVVCCVVVVVVVVPDPDLVVVLSVLSSVCGNHDLLVSLVVLLVQLQDDDPSSLVNLLLQCQDPRPSSLQSSLQSVLVVLVVDNDDPLSVLSLVQSLLLAAPDPSNVSNVVSVVVSVVVDDDDDDDDDDQQQKDFPWKFKAQAFQSRKIKIWTWIDGPPFIKIWIWIAGPQAFTADIAMGGDPPVVRVVVVVVRNVVRVFTFDPVLVLVRNQQSSQSNNVVSRGHRSNVSVSVVNDNDSHRHRDHNFLVSLLCVLCVVCPLVPDDPVVLLVLLVVLQCVVVVHVSLLRNAGHHDVLLVQLVPQPDPVRNLVSRLVVVLVCLRVQLSSLSSNLSRCVRRVNNSSSSSSSSNSVCSVVVPRLVSRNSSSVNSVSHSVVSVVVVCPVPDDDPDPPDDPPPPPLVVLLVVQAQDDPVLLVLLQVQQPDPQQAPPAAHSLLLLLLLLQQLQFVVRDDCVQSVCVNRPNDRGRPPDVVSVVSNSSNSSSSSSVSNVCLVVVPPPDARDFDADPVGQTQNQSSLVSNVVNCVSPVVRCVVLCVQCVPLVVLSVLLHPDPVDDRDPPDDPVRSVVSNSCVNVCVSVSSSVSNCSNPPDPPPPPPDDPQDQQHQPPVPPRGGCCVPVVD

Secondary structure (DSSP, 8-state):
-----------------EEEEEEEEESS-SSPPEEEEEEETT-BHHHHHHHHHHHHT----S-EEEE-SS-EEETTHHHHHHHHTS-EEEGGG-BHHHHHHTT--EEEEEE-TTTTEEEEEEEEEEEEPPTT--SSEEEEEESPPPPTTS-HHHHHHHHHHHHT-TTSTTHHHHHHHHT--TTT--TT---HHHHHHTTHHHHHHHHHHHH-SPPPPPPP------------------PPPPPPP--SHHHHHHHHHHHHHH-TTT-PPPHHHHHHHHT-THHHHHHHHHHHH-SS--HHHHHHHHHHHHHHHHHHHTT-HHHHHHHHHHHHHHHHHHTTT---HHHHHHHHHHHHHTT-PPPGGG-HHHHTTTSTTSHHHHH--SHHHHHHHHHHHHHHHHHH---HHHHHHHHHHHTTTS-HHHHHHHHHHHHTS--TTHHHHHHHHTT-S-HHHHHHHHHHHHHHHHHSPPPHHHHHHHHHHHHHS-SSHHHHHHHHHHHHHHHH--------------EEEEEEEPPPPTTSEEEEEEEEEETTEEEEEEEEEETTTEEEEEEEE---HHHHHHHHHHHHHHH-EEE-HHHHHHHHHHHHHHHHHTT-PPPTTHHHHHHHSS-S-------SHHHHHHHH-TT-TTTTS-HHHHHHHHHGGGSHHHH-GGGGG-----HHHHHHHHT-SSHHHHHHHHHHHHHHTHHHHHHHHHHHHHHHHHTT-HHHHHHHHHHHHHHHTT--GGGSHHHHHHHHHHHHHHHHHHTTT-PPP--TT--TTSS-HHHHHHHPPPPPHHHHHHHHHHHTSTTS-TTPPPHHHHHHHHHHHHSSSSPPPHHHHSGGGGTTSPP-TT-HHHHHHHHHHHHHHHHHHHHHHHTT-TT------B-TT--B--HHHHHHHHHHHHHTHHHHHHHHHH-HHHHHHHHTT---TTSPPPTTS-HHHHHHHHHHGGGTHHHHHHHHHHHHHS--------S---TTSBPTTS-SSBGGGTTT-

InterPro domains:
  IPR004027 SEC-C motif [PF02810] (991-1008)
  IPR011978 YgfB-like [PF03695] (805-923)
  IPR011978 YgfB-like [TIGR02292] (804-929)
  IPR012912 Plasmid pRiA4b, Orf3-like domain [PF07929] (19-192)
  IPR012912 Plasmid pRiA4b, Orf3-like domain [PTHR41878] (16-196)
  IPR024047 MM3350-like superfamily [G3DSA:3.10.290.30] (14-195)
  IPR024047 MM3350-like superfamily [SSF159941] (18-195)
  IPR036255 YgfB-like superfamily [G3DSA:1.20.120.740] (800-929)
  IPR036255 YgfB-like superfamily [SSF101327] (804-929)
  IPR059613 Y4lR, second domain [PF27207] (423-507)
  IPR059869 Y4lR, C-terminal helical domain [PF27203] (638-766)

Mean predicted aligned error: 21.07 Å

Nearest PDB structures (foldseek):
  2i1s-assembly2_B  TM=9.040E-01  e=5.972E-13  Methanosarcina mazei Go1
  2i1s-assembly1_A  TM=9.030E-01  e=1.042E-12  Methanosarcina mazei Go1
  6j4e-assembly1_B  TM=5.661E-01  e=5.107E+00  Arabidopsis thaliana